Protein AF-A0A0D2U8N0-F1 (afdb_monomer_lite)

pLDDT: mean 71.85, std 22.01, range [22.47, 97.25]

Radius of gyration: 39.4 Å; chains: 1; bounding box: 94×108×100 Å

Sequence (1270 aa):
MPSRQLTAAVAVLVVLATAASTAFGDAPISFKDPYETIITDYGQSCISHPSHARHGKPTVKDLSSPETTLEFCTPWAGNGCCRPELTRLINSVPDYDAVYDFNWAVCGELSADCATYMKHEACFVECSPYLTPFEDRSFGYYFSSVPVCSSWADRWFDACRNDKTCVDNWYDDNAWDYTPDGWNICKPDSQCTTYADRFGSPKKMLETLWGISFTYSTDESRCYMPFFSGVPNEAPYVKALLDKIQVEDPSVIGTKVKAVDSTEESKLPKAVDFLPIDAPSIGAKTQTPEPGLAGYTRIVVDDIGLTYALDQITGAIDIYPIDRSLGVLTHITFASTDSAALDMDLMEGVLAVTTVPRSSLATWKEDAAQPGSLVFIDIANGFAVLSTVQVGAYPVKVLFTPNGEHVVVANQGPRVSSTLDPDGSVTLVSVRPQRNYTVGIIGPYVPPNLLDCAAAVQQSTHVRTAVWNNETAVDPRVAQFANFSAGMRDIEPIWLSVAIDSANVYVSLQAQNAFGVISIPSGTWTRVVGWGFKDHQEPDMGLDASSSDGINVKNQHLFGLYQPRVVEVFYADGIPHLITANQGDATRNAVDISTITIDNPDFWSNPDGFKASVAGLKVHDTLGVENGNHEFIYTFGGRSVSIWEMDGSLRFDSGDTFERILAWIQPRWFNAVDGASGFDQASSTTGCAPSAVTLGPIGDHLYAFIGFDNCNGIVVFDVTLPHDSHFVRYLPIEDISHVTGLSFFPSVAPTFDTAKLYVTASSGTTATVRVYQVVPTLDQGRLTVPVHESWSMAQPLPTARSDFTASTVGKRVFVTGGCITDNVVTPYGVDQCNQVAGDVNIYDPETNAWVVPGGVMITPRTRHAAAVWRERLYVFGGRPAGDDYGQAFSSAEFYDFELDGWRAIAPLPVALSDAAAVELLDKIYVFGGYDSFYTGSLNRTFVYDPMADTWSELVNAPLNGAFGRGDHSAAVIDGVIYCFGGFSQALGADWGTTEALATMEAFDPFVGHWTPRASMNLARGDAGIAVVDDMLYVMGGEGKDGSDPYTWKYIARNELERYDPARDLWITLAPVPSSRLRCAAASVGEFTYLFGGHNQQKEILYLVEKFNGDIIFGLEEYFEHIQIRASSLHNYVVSATSRESRWVANEAYTNDMTTVNTQLASVQTTSAANNLTITTLQAEIAALQAQLVVLTHSLNAATAQVAQLQSYVDSGNVGADSNAKEIAVAALVLVVLLIVALIVVAVKTWAVPARRRANSQRGPVKLEDLSDRI

Secondary structure (DSSP, 8-state):
--SSSHHHHHHHHHHHHSSSSSS-------PPPTTHHHHHHTTTB----HHHHHTTPPPPPSB-B--TT-SS-GGGTTSBS--HHHHHHHHS-SSEETTTTEES-BTBPPPHHHHHHHHHHHHHHHH-GGGGGGB--GGG-SB--EEEEHHHHHHHHHHHTTSEES-S-SS-GGGEEE-TTS-EEE-TT---EEHHHHH-SHHHHHHHHTTTSEEEE--TTSSB-SS-SS-TTHHHHHHHHHHHHT-S------S-PPPPPTTGGGGS--SEEEEE-----TT-EE--PPTT--SEEEEEE-TT--EEEEETTTTEEEEE-TT-TT---EEE--SSTTEEEEEEEEETTEEEEEEEETHHHHH--GGGGSEEEEEEEETTTTSEEEEEEEEEESEEEEEE-TTSSEEEEEE-----SSS--PPPEEEEEE-EE---------SS------EEHHHHHTSGGGEEEEE--TTSEE-TTTTTSTTTTS--S-----EEEE-TTSSEEEEEEGGGTEEEEEETTTTEEEEEEE--EEETTSTT--B---SSSSS--B--SSEEE---SEEEEEEETTEEEEEEE----TTSSEEEGGGS-B--TTT-S-HHHHHHHTTT-EEESSTTEETTEESS-EEE---SEEEE-TTS-EEEE-TTHHHHHHHHH-GGGTT-TTSGGGTTTTTTTTTT-EEEEEEEEETTEEEEEEEESSSSSEEEEE-SSTTS-EEEEEE--TT-SEEEEEEEE-TTSTT-SS-EEEEEEEETTEEEEEEEEEEE---SS--------EEEEPPPPSS--BS-EEEEETTEEEEE--EEEEE---TT---EEEEE--BEEEEETTTTEEE--S-B-SS--BS-EEEESSS-EEEE--B-SS-SSS-----EEEEETTTTEEEEEPPPSS-EES-EEEEETTEEEEE--EETT--SB---EEEEETTTTEEEE-TTSPPSSTT--BS-EEEEETTEEEEE--EE--TT--GGG-EE---EEEEETTTTEEEEEPPPSS--BS-EEEEETTEEEEE--EEE-TT-TTS--EEE---EEEEETTTTEEEEESPPSS--BS-EEEEETTEEEEE--B-TT-PBP--EEEEE------TTTTTHHHHTTTTTSTTSSSS---S---S--S------TTSGGGTTTS---S-TTHHHHHHHHHHHHHHHHHHHHHHHHHHHHHHHHHHHHHHHHHTT---SSSSHHHHHHHHHHHHHHHHHHHHHHHHHHHTTGGGGS--SS-PPPPGGGGSS--

Foldseek 3Di:
DDDPPVVVVVVVVVVVVVVPPPDDDDDDDDDDDPLVVLCVPQVQAAQWDPQQVVVVHDIFARTWAAAPQQDLLVQLNHTWRHYNRLSCQLVVDQAARSSNLEGNQQPHDFDSLLSSLVSLLVSLNRIGSLQRLQQDPPPNDGGFAAEAEQVQLQSNCVRQQFGWDQDQEPPPPVQFDADPVGYTHGDPPTDIDGSCVRQVGSQSSQCGHHPRHYGYDNPQQQHDYSDDDDDSRSNNSSVSVVVVVPDDDDPDDDDDDDDDDPPCQVQAFPQKDWFFLPDPWQDFDQDQAQPPFAAWFDWDADLAGWIWTFGRSQLKIWIAHNNRPPHTPDIDDDPDSQKHWQDWDDDLQKIKTKIFGNVCSRDVAPRQLDWIKIWIFRNLPPGDTLDIDTGGRNFRDWDQALVNQKIKTWHQQDDSDPPRQHFTKMKIATKDFQPDDDDDDDDDDRRDRRINPNVSPVDPVRMAIATDDPVAAEDPLLVLPVCNPPRDSRQGFQEWEADNVNQWIWTQRLVSQWIWIAGNVVRYTHYIAHLHKAQLQDPLQWALQALPPAQDTHRAQAIERQRFNDWYWDAAVNAIKIKGQRQWDCPPQKDFLVPAAADDVVSDVDSPVRCVSNGRAIWHNRRCDDPRHRPHTYATTSNWMWMAHPNSHTQDTSRCVVQVCCVPPPQLQWQAALGSVRRSVCRSHRTQRFHEWDWDDAPLWIKIWIWGQRGFWIWIWTCSPVNPIDTRDTGGDPQFGGFSYKDKDQCPSSHHVAIKIWTWTDRSSTTTIIMTGMHRPPPPPAFEDSFVKDKDFFDFFPAFFFQWAWDDQAQKIKIAKGARDWDPDDQQDDTFRQDIFQWIWIQHPVVSDIDTFPAGHPARFGQWEWEAAPRKIKTAWHDDGDDLQAFIFQWMWIADPVVSYIDTFQGHPFHFGQWYWYDAPQKIKTAWGAHNGNQWIGQWIKIARPVVSDIDTLPPATHDDPTTFGLWYWDDFPRKIKIAWGWGTHGNDRPLQIAITQWMWIDRVVVSYIDTFDGHPDRFGQWAWEAAPSKIKTAWGWHADPPDSRRGQIAFGFWIWIADPVVRDIHTYDTHPFRFGSWYWYDRHQKIKIAWGAGSVRDRTSTIMIIRRDPDDDPPVVPPVVVVVVVVVVPPPPDDDDDDDDDDDDDDDDDDPPVVVVVVPPPPDDDPPVVVVVVVVVVVVVVVVVVVVVVVVVVVVVVVVVVVVVVVVVVPPDDPDDCPVVVVVVVVVVVVVVVVVVVVVVVVVVVVVVVVPDPDDDDDDDPPVVVVVD

Structure (mmCIF, N/CA/C/O backbone):
data_AF-A0A0D2U8N0-F1
#
_entry.id   AF-A0A0D2U8N0-F1
#
loop_
_atom_site.group_PDB
_atom_site.id
_atom_site.type_symbol
_atom_site.label_atom_id
_atom_site.label_alt_id
_atom_site.label_comp_id
_atom_site.label_asym_id
_atom_site.label_entity_id
_atom_site.label_seq_id
_atom_site.pdbx_PDB_ins_code
_atom_site.Cartn_x
_atom_site.Cartn_y
_atom_site.Cartn_z
_atom_site.occupancy
_atom_site.B_iso_or_equiv
_atom_site.auth_seq_id
_atom_site.auth_comp_id
_atom_site.auth_asym_id
_atom_site.auth_atom_id
_atom_site.pdbx_PDB_model_num
ATOM 1 N N . MET A 1 1 ? -38.440 31.055 -39.805 1.00 33.53 1 MET A N 1
ATOM 2 C CA . MET A 1 1 ? -37.790 30.327 -40.921 1.00 33.53 1 MET A CA 1
ATOM 3 C C . MET A 1 1 ? -38.305 28.885 -40.935 1.00 33.53 1 MET A C 1
ATOM 5 O O . MET A 1 1 ? -38.560 28.379 -39.846 1.00 33.53 1 MET A O 1
ATOM 9 N N . PRO A 1 2 ? -38.571 28.255 -42.098 1.00 31.33 2 PRO A N 1
ATOM 10 C CA . PRO A 1 2 ? -39.364 27.024 -42.154 1.00 31.33 2 PRO A CA 1
ATOM 11 C C . PRO A 1 2 ? -38.538 25.732 -41.988 1.00 31.33 2 PRO A C 1
ATOM 13 O O . PRO A 1 2 ? -37.588 25.487 -42.724 1.00 31.33 2 PRO A O 1
ATOM 16 N N . SER A 1 3 ? -38.947 24.932 -40.996 1.00 32.28 3 SER A N 1
ATOM 17 C CA . SER A 1 3 ? -39.148 23.465 -40.907 1.00 32.28 3 SER A CA 1
ATOM 18 C C . SER A 1 3 ? -38.296 22.426 -41.667 1.00 32.28 3 SER A C 1
ATOM 20 O O . SER A 1 3 ? -38.616 21.245 -41.561 1.00 32.28 3 SER A O 1
ATOM 22 N N . ARG A 1 4 ? -37.219 22.770 -42.386 1.00 32.25 4 ARG A N 1
ATOM 23 C CA . ARG A 1 4 ? -36.349 21.775 -43.060 1.00 32.25 4 ARG A CA 1
ATOM 24 C C . ARG A 1 4 ? -35.021 21.474 -42.360 1.00 32.25 4 ARG A C 1
ATOM 26 O O . ARG A 1 4 ? -34.368 20.514 -42.743 1.00 32.25 4 ARG A O 1
ATOM 33 N N . GLN A 1 5 ? -34.640 22.223 -41.322 1.00 38.66 5 GLN A N 1
ATOM 34 C CA . GLN A 1 5 ? -33.409 21.948 -40.559 1.00 38.66 5 GLN A CA 1
ATOM 35 C C . GLN A 1 5 ? -33.623 21.094 -39.298 1.00 38.66 5 GLN A C 1
ATOM 37 O O . GLN A 1 5 ? -32.691 20.428 -38.859 1.00 38.66 5 GLN A O 1
ATOM 42 N N . LEU A 1 6 ? -34.847 21.021 -38.756 1.00 35.22 6 LEU A N 1
ATOM 43 C CA . LEU A 1 6 ? -35.121 20.210 -37.560 1.00 35.22 6 LEU A CA 1
ATOM 44 C C . LEU A 1 6 ? -35.060 18.697 -37.836 1.00 35.22 6 LEU A C 1
ATOM 46 O O . LEU A 1 6 ? -34.695 17.923 -36.960 1.00 35.22 6 LEU A O 1
ATOM 50 N N . THR A 1 7 ? -35.363 18.270 -39.063 1.00 34.62 7 THR A N 1
ATOM 51 C CA . THR A 1 7 ? -35.356 16.847 -39.437 1.00 34.62 7 THR A CA 1
ATOM 52 C C . THR A 1 7 ? -33.940 16.289 -39.632 1.00 34.62 7 THR A C 1
ATOM 54 O O . THR A 1 7 ? -33.747 15.086 -39.511 1.00 34.62 7 THR A O 1
ATOM 57 N N . ALA A 1 8 ? -32.941 17.145 -39.885 1.00 33.12 8 ALA A N 1
ATOM 58 C CA . ALA A 1 8 ? -31.545 16.725 -40.034 1.00 33.12 8 ALA A CA 1
ATOM 59 C C . ALA A 1 8 ? -30.837 16.544 -38.678 1.00 33.12 8 ALA A C 1
ATOM 61 O O . ALA A 1 8 ? -30.055 15.613 -38.520 1.00 33.12 8 ALA A O 1
ATOM 62 N N . ALA A 1 9 ? -31.159 17.371 -37.677 1.00 36.44 9 ALA A N 1
ATOM 63 C CA . ALA A 1 9 ? -30.552 17.279 -36.345 1.00 36.44 9 ALA A CA 1
ATOM 64 C C . ALA A 1 9 ? -31.005 16.028 -35.568 1.00 36.44 9 ALA A C 1
ATOM 66 O O . ALA A 1 9 ? -30.207 15.396 -34.882 1.00 36.44 9 ALA A O 1
ATOM 67 N N . VAL A 1 10 ? -32.270 15.620 -35.728 1.00 39.72 10 VAL A N 1
ATOM 68 C CA . VAL A 1 10 ? -32.813 14.427 -35.054 1.00 39.72 10 VAL A CA 1
ATOM 69 C C . VAL A 1 10 ? -32.274 13.127 -35.672 1.00 39.72 10 VAL A C 1
ATOM 71 O O . VAL A 1 10 ? -32.083 12.148 -34.960 1.00 39.72 10 VAL A O 1
ATOM 74 N N . ALA A 1 11 ? -31.937 13.120 -36.967 1.00 33.81 11 ALA A N 1
ATOM 75 C CA . ALA A 1 11 ? -31.331 11.956 -37.618 1.00 33.81 11 ALA A CA 1
ATOM 76 C C . ALA A 1 11 ? -29.884 11.691 -37.152 1.00 33.81 11 ALA A C 1
ATOM 78 O O . ALA A 1 11 ? -29.481 10.536 -37.058 1.00 33.81 11 ALA A O 1
ATOM 79 N N . VAL A 1 12 ? -29.123 12.735 -36.801 1.00 36.94 12 VAL A N 1
ATOM 80 C CA . VAL A 1 12 ? -27.743 12.599 -36.290 1.00 36.94 12 VAL A CA 1
ATOM 81 C C . VAL A 1 12 ? -27.727 12.078 -34.847 1.00 36.94 12 VAL A C 1
ATOM 83 O O . VAL A 1 12 ? -26.894 11.245 -34.502 1.00 36.94 12 VAL A O 1
ATOM 86 N N . LEU A 1 13 ? -28.695 12.486 -34.022 1.00 35.25 13 LEU A N 1
ATOM 87 C CA . LEU A 1 13 ? -28.811 12.033 -32.630 1.00 35.25 13 LEU A CA 1
ATOM 88 C C . LEU A 1 13 ? -29.258 10.568 -32.502 1.00 35.25 13 LEU A C 1
ATOM 90 O O . LEU A 1 13 ? -28.811 9.875 -31.594 1.00 35.25 13 LEU A O 1
ATOM 94 N N . VAL A 1 14 ? -30.084 10.068 -33.428 1.00 34.25 14 VAL A N 1
ATOM 95 C CA . VAL A 1 14 ? -30.531 8.663 -33.408 1.00 34.25 14 VAL A CA 1
ATOM 96 C C . VAL A 1 14 ? -29.436 7.708 -33.897 1.00 34.25 14 VAL A C 1
ATOM 98 O O . VAL A 1 14 ? -29.324 6.614 -33.359 1.00 34.25 14 VAL A O 1
ATOM 101 N N . VAL A 1 15 ? -28.574 8.128 -34.832 1.00 34.16 15 VAL A N 1
ATOM 102 C CA . VAL A 1 15 ? -27.440 7.306 -35.305 1.00 34.16 15 VAL A CA 1
ATOM 103 C C . VAL A 1 15 ? -26.328 7.203 -34.251 1.00 34.16 15 VAL A C 1
ATOM 105 O O . VAL A 1 15 ? -25.723 6.141 -34.115 1.00 34.16 15 VAL A O 1
ATOM 108 N N . LEU A 1 16 ? -26.113 8.251 -33.447 1.00 34.31 16 LEU A N 1
ATOM 109 C CA . LEU A 1 16 ? -25.147 8.232 -32.339 1.00 34.31 16 LEU A CA 1
ATOM 110 C C . LEU A 1 16 ? -25.635 7.410 -31.133 1.00 34.31 16 LEU A C 1
ATOM 112 O O . LEU A 1 16 ? -24.826 6.772 -30.466 1.00 34.31 16 LEU A O 1
ATOM 116 N N . ALA A 1 17 ? -26.948 7.347 -30.890 1.00 30.05 17 ALA A N 1
ATOM 117 C CA . ALA A 1 17 ? -27.515 6.558 -29.793 1.00 30.05 17 ALA A CA 1
ATOM 118 C C . ALA A 1 17 ? -27.529 5.038 -30.069 1.00 30.05 17 ALA A C 1
ATOM 120 O O . ALA A 1 17 ? -27.483 4.242 -29.135 1.00 30.05 17 ALA A O 1
ATOM 121 N N . THR A 1 18 ? -27.545 4.610 -31.337 1.00 32.00 18 THR A N 1
ATOM 122 C CA . THR A 1 18 ? -27.519 3.180 -31.706 1.00 32.00 18 THR A CA 1
ATOM 123 C C . THR A 1 18 ? -26.122 2.557 -31.795 1.00 32.00 18 THR A C 1
ATOM 125 O O . THR A 1 18 ? -26.032 1.338 -31.875 1.00 32.00 18 THR A O 1
ATOM 128 N N . ALA A 1 19 ? -25.035 3.336 -31.739 1.00 30.20 19 ALA A N 1
ATOM 129 C CA . ALA A 1 19 ? -23.664 2.803 -31.779 1.00 30.20 19 ALA A CA 1
ATOM 130 C C . ALA A 1 19 ? -23.097 2.420 -30.394 1.00 30.20 19 ALA A C 1
ATOM 132 O O . ALA A 1 19 ? -22.092 1.723 -30.316 1.00 30.20 19 ALA A O 1
ATOM 133 N N . ALA A 1 20 ? -23.748 2.833 -29.300 1.00 29.72 20 ALA A N 1
ATOM 134 C CA . ALA A 1 20 ? -23.246 2.641 -27.936 1.00 29.72 20 ALA A CA 1
ATOM 135 C C . ALA A 1 20 ? -23.767 1.373 -27.221 1.00 29.72 20 ALA A C 1
ATOM 137 O O . ALA A 1 20 ? -23.453 1.169 -26.055 1.00 29.72 20 ALA A O 1
ATOM 138 N N . SER A 1 21 ? -24.566 0.516 -27.877 1.00 28.66 21 SER A N 1
ATOM 139 C CA . SER A 1 21 ? -25.252 -0.614 -27.209 1.00 28.66 21 SER A CA 1
ATOM 140 C C . SER A 1 21 ? -24.915 -2.018 -27.737 1.00 28.66 21 SER A C 1
ATOM 142 O O . SER A 1 21 ? -25.595 -2.974 -27.377 1.00 28.66 21 SER A O 1
ATOM 144 N N . THR A 1 22 ? -23.859 -2.191 -28.544 1.00 28.92 22 THR A N 1
ATOM 145 C CA . THR A 1 22 ? -23.484 -3.515 -29.098 1.00 28.92 22 THR A CA 1
ATOM 146 C C . THR A 1 22 ? -22.016 -3.924 -28.900 1.00 28.92 22 THR A C 1
ATOM 148 O O . THR A 1 22 ? -21.530 -4.752 -29.662 1.00 28.92 22 THR A O 1
ATOM 151 N N . ALA A 1 23 ? -21.298 -3.385 -27.907 1.00 27.73 23 ALA A N 1
ATOM 152 C CA . ALA A 1 23 ? -19.874 -3.705 -27.693 1.00 27.73 23 ALA A CA 1
ATOM 153 C C . ALA A 1 23 ? -19.531 -4.448 -26.385 1.00 27.73 23 ALA A C 1
ATOM 155 O O . ALA A 1 23 ? -18.363 -4.739 -26.163 1.00 27.73 23 ALA A O 1
ATOM 156 N N . PHE A 1 24 ? -20.506 -4.818 -25.550 1.00 27.47 24 PHE A N 1
ATOM 157 C CA . PHE A 1 24 ? -20.248 -5.643 -24.362 1.00 27.47 24 PHE A CA 1
ATOM 158 C C . PHE A 1 24 ? -20.946 -6.992 -24.512 1.00 27.47 24 PHE A C 1
ATOM 160 O O . PHE A 1 24 ? -22.117 -7.151 -24.175 1.00 27.47 24 PHE A O 1
ATOM 167 N N . GLY A 1 25 ? -20.231 -7.934 -25.127 1.00 24.58 25 GLY A N 1
ATOM 168 C CA . GLY A 1 25 ? -20.549 -9.355 -25.080 1.00 24.58 25 GLY A CA 1
ATOM 169 C C . GLY A 1 25 ? -19.784 -9.998 -23.929 1.00 24.58 25 GLY A C 1
ATOM 170 O O . GLY A 1 25 ? -18.570 -9.839 -23.837 1.00 24.58 25 GLY A O 1
ATOM 171 N N . ASP A 1 26 ? -20.517 -10.697 -23.071 1.00 32.62 26 ASP A N 1
ATOM 172 C CA . ASP A 1 26 ? -20.025 -11.447 -21.919 1.00 32.62 26 ASP A CA 1
ATOM 173 C C . ASP A 1 26 ? -18.918 -12.456 -22.291 1.00 32.62 26 ASP A C 1
ATOM 175 O O . ASP A 1 26 ? -19.145 -13.390 -23.065 1.00 32.62 26 ASP A O 1
ATOM 179 N N . ALA A 1 27 ? -17.742 -12.314 -21.673 1.00 24.53 27 ALA A N 1
ATOM 180 C CA . ALA A 1 27 ? -16.765 -13.385 -21.478 1.00 24.53 27 ALA A CA 1
ATOM 181 C C . ALA A 1 27 ? -16.070 -13.182 -20.112 1.00 24.53 27 ALA A C 1
ATOM 183 O O . ALA A 1 27 ? -15.712 -12.050 -19.783 1.00 24.53 27 ALA A O 1
ATOM 184 N N . PRO A 1 28 ? -15.911 -14.234 -19.287 1.00 24.20 28 PRO A N 1
ATOM 185 C CA . PRO A 1 28 ? -15.434 -14.107 -17.914 1.00 24.20 28 PRO A CA 1
ATOM 186 C C . PRO A 1 28 ? -13.920 -13.864 -17.888 1.00 24.20 28 PRO A C 1
ATOM 188 O O . PRO A 1 28 ? -13.147 -14.685 -18.381 1.00 24.20 28 PRO A O 1
ATOM 191 N N . ILE A 1 29 ? -13.501 -12.743 -17.301 1.00 24.16 29 ILE A N 1
ATOM 192 C CA . ILE A 1 29 ? -12.094 -12.427 -17.040 1.00 24.16 29 ILE A CA 1
ATOM 193 C C . ILE A 1 29 ? -11.736 -13.023 -15.676 1.00 24.16 29 ILE A C 1
ATOM 195 O O . ILE A 1 29 ? -12.295 -12.640 -14.651 1.00 24.16 29 ILE A O 1
ATOM 199 N N . SER A 1 30 ? -10.834 -14.001 -15.684 1.00 22.47 30 SER A N 1
ATOM 200 C CA . SER A 1 30 ? -10.190 -14.545 -14.488 1.00 22.47 30 SER A CA 1
ATOM 201 C C . SER A 1 30 ? -9.065 -13.596 -14.082 1.00 22.47 30 SER A C 1
ATOM 203 O O . SER A 1 30 ? -8.096 -13.464 -14.826 1.00 22.47 30 SER A O 1
ATOM 205 N N . PHE A 1 31 ? -9.185 -12.947 -12.925 1.00 25.72 31 PHE A N 1
ATOM 206 C CA . PHE A 1 31 ? -8.108 -12.152 -12.332 1.00 25.72 31 PHE A CA 1
ATOM 207 C C . PHE A 1 31 ? -7.091 -13.089 -11.667 1.00 25.72 31 PHE A C 1
ATOM 209 O O . PHE A 1 31 ? -7.478 -13.999 -10.933 1.00 25.72 31 PHE A O 1
ATOM 216 N N . LYS A 1 32 ? -5.808 -12.906 -11.987 1.00 25.67 32 LYS A N 1
ATOM 217 C CA . LYS A 1 32 ? -4.678 -13.586 -11.341 1.00 25.67 32 LYS A CA 1
ATOM 218 C C . LYS A 1 32 ? -4.109 -12.702 -10.221 1.00 25.67 32 LYS A C 1
ATOM 220 O O . LYS A 1 32 ? -4.187 -11.481 -10.301 1.00 25.67 32 LYS A O 1
ATOM 225 N N . ASP A 1 33 ? -3.611 -13.374 -9.190 1.00 26.75 33 ASP A N 1
ATOM 226 C CA . ASP A 1 33 ? -3.280 -12.918 -7.833 1.00 26.75 33 ASP A CA 1
ATOM 227 C C . ASP A 1 33 ? -1.890 -12.220 -7.744 1.00 26.75 33 ASP A C 1
ATOM 229 O O . ASP A 1 33 ? -0.949 -12.700 -8.382 1.00 26.75 33 ASP A O 1
ATOM 233 N N . PRO A 1 34 ? -1.716 -11.121 -6.974 1.00 31.44 34 PRO A N 1
ATOM 234 C CA . PRO A 1 34 ? -0.445 -10.390 -6.795 1.00 31.44 34 PRO A CA 1
ATOM 235 C C . PRO A 1 34 ? 0.740 -11.174 -6.191 1.00 31.44 34 PRO A C 1
ATOM 237 O O . PRO A 1 34 ? 1.878 -10.699 -6.281 1.00 31.44 34 PRO A O 1
ATOM 240 N N . TYR A 1 35 ? 0.537 -12.381 -5.644 1.00 30.50 35 TYR A N 1
ATOM 241 C CA . TYR A 1 35 ? 1.640 -13.241 -5.176 1.00 30.50 35 TYR A CA 1
ATOM 242 C C . TYR A 1 35 ? 2.578 -13.748 -6.294 1.00 30.50 35 TYR A C 1
ATOM 244 O O . TYR A 1 35 ? 3.682 -14.203 -5.990 1.00 30.50 35 TYR A O 1
ATOM 252 N N . GLU A 1 36 ? 2.220 -13.615 -7.581 1.00 32.88 36 GLU A N 1
ATOM 253 C CA . GLU A 1 36 ? 3.144 -13.930 -8.690 1.00 32.88 36 GLU A CA 1
ATOM 254 C C . GLU A 1 36 ? 4.340 -12.945 -8.767 1.00 32.88 36 GLU A C 1
ATOM 256 O O . GLU A 1 36 ? 5.377 -13.308 -9.314 1.00 32.88 36 GLU A O 1
ATOM 261 N N . THR A 1 37 ? 4.270 -11.753 -8.154 1.00 35.34 37 THR A N 1
ATOM 262 C CA . THR A 1 37 ? 5.273 -10.681 -8.362 1.00 35.34 37 THR A CA 1
ATOM 263 C C . THR A 1 37 ? 6.581 -10.856 -7.566 1.00 35.34 37 THR A C 1
ATOM 265 O O . THR A 1 37 ? 7.651 -10.480 -8.033 1.00 35.34 37 THR A O 1
ATOM 268 N N . ILE A 1 38 ? 6.546 -11.484 -6.381 1.00 32.00 38 ILE A N 1
ATOM 269 C CA . ILE A 1 38 ? 7.778 -11.850 -5.637 1.00 32.00 38 ILE A CA 1
ATOM 270 C C . ILE A 1 38 ? 8.453 -13.070 -6.291 1.00 32.00 38 ILE A C 1
ATOM 272 O O . ILE A 1 38 ? 9.673 -13.239 -6.245 1.00 32.00 38 ILE A O 1
ATOM 276 N N . ILE A 1 39 ? 7.657 -13.915 -6.952 1.00 35.16 39 ILE A N 1
ATOM 277 C CA . ILE A 1 39 ? 8.140 -15.068 -7.712 1.00 35.16 39 ILE A CA 1
ATOM 278 C C . ILE A 1 39 ? 8.811 -14.611 -9.019 1.00 35.16 39 ILE A C 1
ATOM 280 O O . ILE A 1 39 ? 9.664 -15.329 -9.526 1.00 35.16 39 ILE A O 1
ATOM 284 N N . THR A 1 40 ? 8.519 -13.427 -9.561 1.00 39.16 40 THR A N 1
ATOM 285 C CA . THR A 1 40 ? 9.107 -13.005 -10.843 1.00 39.16 40 THR A CA 1
ATOM 286 C C . THR A 1 40 ? 10.562 -12.533 -10.759 1.00 39.16 40 THR A C 1
ATOM 288 O O . THR A 1 40 ? 11.326 -12.886 -11.653 1.00 39.16 40 THR A O 1
ATOM 291 N N . ASP A 1 41 ? 10.994 -11.873 -9.677 1.00 36.28 41 ASP A N 1
ATOM 292 C CA . ASP A 1 41 ? 12.383 -11.373 -9.576 1.00 36.28 41 ASP A CA 1
ATOM 293 C C . ASP A 1 41 ? 13.393 -12.414 -9.059 1.00 36.28 41 ASP A C 1
ATOM 295 O O . ASP A 1 41 ? 14.555 -12.406 -9.464 1.00 36.28 41 ASP A O 1
ATOM 299 N N . TYR A 1 42 ? 12.967 -13.368 -8.218 1.00 36.94 42 TYR A N 1
ATOM 300 C CA . TYR A 1 42 ? 13.836 -14.460 -7.738 1.00 36.94 42 TYR A CA 1
ATOM 301 C C . TYR A 1 42 ? 13.409 -15.854 -8.229 1.00 36.94 42 TYR A C 1
ATOM 303 O O . TYR A 1 42 ? 14.268 -16.690 -8.529 1.00 36.94 42 TYR A O 1
ATOM 311 N N . GLY A 1 43 ? 12.104 -16.105 -8.370 1.00 43.31 43 GLY A N 1
ATOM 312 C CA . GLY A 1 43 ? 11.521 -17.390 -8.797 1.00 43.31 43 GLY A CA 1
ATOM 313 C C . GLY A 1 43 ? 11.529 -17.634 -10.307 1.00 43.31 43 GLY A C 1
ATOM 314 O O . GLY A 1 43 ? 11.036 -18.671 -10.765 1.00 43.31 43 GLY A O 1
ATOM 315 N N . GLN A 1 44 ? 12.130 -16.727 -11.080 1.00 53.16 44 GLN A N 1
ATOM 316 C CA . GLN A 1 44 ? 12.466 -16.992 -12.472 1.00 53.16 44 GLN A CA 1
ATOM 317 C C . GLN A 1 44 ? 13.861 -17.560 -12.671 1.00 53.16 44 GLN A C 1
ATOM 319 O O . GLN A 1 44 ? 14.099 -18.096 -13.736 1.00 53.16 44 GLN A O 1
ATOM 324 N N . SER A 1 45 ? 14.773 -17.534 -11.700 1.00 62.16 45 SER A N 1
ATOM 325 C CA . SER A 1 45 ? 16.120 -18.080 -11.915 1.00 62.16 45 SER A CA 1
ATOM 326 C C . SER A 1 45 ? 16.158 -19.602 -11.765 1.00 62.16 45 SER A C 1
ATOM 328 O O . SER A 1 45 ? 15.555 -20.171 -10.859 1.00 62.16 45 SER A O 1
ATOM 330 N N . CYS A 1 46 ? 16.899 -20.275 -12.639 1.00 78.38 46 CYS A N 1
ATOM 331 C CA . CYS A 1 46 ? 17.113 -21.718 -12.582 1.00 78.38 46 CYS A CA 1
ATOM 332 C C . CYS A 1 46 ? 18.576 -22.030 -12.259 1.00 78.38 46 CYS A C 1
ATOM 334 O O . CYS A 1 46 ? 19.493 -21.425 -12.818 1.00 78.38 46 CYS A O 1
ATOM 336 N N . ILE A 1 47 ? 18.821 -22.993 -11.363 1.00 79.06 47 ILE A N 1
ATOM 337 C CA . ILE A 1 47 ? 20.191 -23.405 -11.029 1.00 79.06 47 ILE A CA 1
ATOM 338 C C . ILE A 1 47 ? 20.785 -24.153 -12.225 1.00 79.06 47 ILE A C 1
ATOM 340 O O . ILE A 1 47 ? 20.366 -25.259 -12.548 1.00 79.06 47 ILE A O 1
ATOM 344 N N . SER A 1 48 ? 21.787 -23.565 -12.878 1.00 67.19 48 SER A N 1
ATOM 345 C CA . SER A 1 48 ? 22.465 -24.206 -14.009 1.00 67.19 48 SER A CA 1
ATOM 346 C C . SER A 1 48 ? 23.426 -25.314 -13.554 1.00 67.19 48 SER A C 1
ATOM 348 O O . SER A 1 48 ? 24.284 -25.103 -12.695 1.00 67.19 48 SER A O 1
ATOM 350 N N . HIS A 1 49 ? 23.333 -26.493 -14.180 1.00 69.62 49 HIS A N 1
ATOM 351 C CA . HIS A 1 49 ? 24.235 -27.627 -13.948 1.00 69.62 49 HIS A CA 1
ATOM 352 C C . HIS A 1 49 ? 25.307 -27.726 -15.057 1.00 69.62 49 HIS A C 1
ATOM 354 O O . HIS A 1 49 ? 25.030 -28.178 -16.172 1.00 69.62 49 HIS A O 1
ATOM 360 N N . PRO A 1 50 ? 26.581 -27.371 -14.788 1.00 63.19 50 PRO A N 1
ATOM 361 C CA . PRO A 1 50 ? 27.644 -27.359 -15.801 1.00 63.19 50 PRO A CA 1
ATOM 362 C C . PRO A 1 50 ? 28.054 -28.755 -16.300 1.00 63.19 50 PRO A C 1
ATOM 364 O O . PRO A 1 50 ? 28.884 -28.886 -17.204 1.00 63.19 50 PRO A O 1
ATOM 367 N N . SER A 1 51 ? 27.567 -29.822 -15.666 1.00 63.38 51 SER A N 1
ATOM 368 C CA . SER A 1 51 ? 27.792 -31.211 -16.071 1.00 63.38 51 SER A CA 1
ATOM 369 C C . SER A 1 51 ? 27.025 -31.564 -17.349 1.00 63.38 51 SER A C 1
ATOM 371 O O . SER A 1 51 ? 27.621 -32.171 -18.234 1.00 63.38 51 SER A O 1
ATOM 373 N N . HIS A 1 52 ? 25.775 -31.123 -17.539 1.00 69.06 52 HIS A N 1
ATOM 374 C CA . HIS A 1 52 ? 24.992 -31.498 -18.733 1.00 69.06 52 HIS A CA 1
ATOM 375 C C . HIS A 1 52 ? 25.665 -31.047 -20.033 1.00 69.06 52 HIS A C 1
ATOM 377 O O . HIS A 1 52 ? 25.820 -31.837 -20.966 1.00 69.06 52 HIS A O 1
ATOM 383 N N . ALA A 1 53 ? 26.163 -29.806 -20.055 1.00 62.25 53 ALA A N 1
ATOM 384 C CA . ALA A 1 53 ? 26.870 -29.238 -21.202 1.00 62.25 53 ALA A CA 1
ATOM 385 C C . ALA A 1 53 ? 28.172 -29.995 -21.522 1.00 62.25 53 ALA A C 1
ATOM 387 O O . ALA A 1 53 ? 28.498 -30.209 -22.690 1.00 62.25 53 ALA A O 1
ATOM 388 N N . ARG A 1 54 ? 28.899 -30.458 -20.494 1.00 60.31 54 ARG A N 1
ATOM 389 C CA . ARG A 1 54 ? 30.130 -31.254 -20.659 1.00 60.31 54 ARG A CA 1
ATOM 390 C C . ARG A 1 54 ? 29.873 -32.631 -21.275 1.00 60.31 54 ARG A C 1
ATOM 392 O O . ARG A 1 54 ? 30.740 -33.130 -21.987 1.00 60.31 54 ARG A O 1
ATOM 399 N N . HIS A 1 55 ? 28.691 -33.201 -21.052 1.00 64.25 55 HIS A N 1
ATOM 400 C CA . HIS A 1 55 ? 28.274 -34.493 -21.606 1.00 64.25 55 HIS A CA 1
ATOM 401 C C . HIS A 1 55 ? 27.436 -34.368 -22.894 1.00 64.25 55 HIS A C 1
ATOM 403 O O . HIS A 1 55 ? 26.945 -35.370 -23.409 1.00 64.25 55 HIS A O 1
ATOM 409 N N . GLY A 1 56 ? 27.285 -33.156 -23.449 1.00 66.00 56 GLY A N 1
ATOM 410 C CA . GLY A 1 56 ? 26.515 -32.916 -24.677 1.00 66.00 56 GLY A CA 1
ATOM 411 C C . GLY A 1 56 ? 25.005 -33.126 -24.517 1.00 66.00 56 GLY A C 1
ATOM 412 O O . GLY A 1 56 ? 24.319 -33.407 -25.500 1.00 66.00 56 GLY A O 1
ATOM 413 N N . LYS A 1 57 ? 24.497 -33.024 -23.285 1.00 76.62 57 LYS A N 1
ATOM 414 C CA . LYS A 1 57 ? 23.087 -33.210 -22.932 1.00 76.62 57 LYS A CA 1
ATOM 415 C C . LYS A 1 57 ? 22.360 -31.863 -22.854 1.00 76.62 57 LYS A C 1
ATOM 417 O O . LYS A 1 57 ? 23.019 -30.837 -22.666 1.00 76.62 57 LYS A O 1
ATOM 422 N N . PRO A 1 58 ? 21.023 -31.842 -23.013 1.00 75.06 58 PRO A N 1
ATOM 423 C CA . PRO A 1 58 ? 20.235 -30.625 -22.856 1.00 75.06 58 PRO A CA 1
ATOM 424 C C . PRO A 1 58 ? 20.461 -30.042 -21.463 1.00 75.06 58 PRO A C 1
ATOM 426 O O . PRO A 1 58 ? 20.320 -30.758 -20.478 1.00 75.06 58 PRO A O 1
ATOM 429 N N . THR A 1 59 ? 20.824 -28.767 -21.383 1.00 73.94 59 THR A N 1
ATOM 430 C CA . THR A 1 59 ? 20.897 -28.055 -20.108 1.00 73.94 59 THR A CA 1
ATOM 431 C C . THR A 1 59 ? 19.496 -27.647 -19.665 1.00 73.94 59 THR A C 1
ATOM 433 O O . THR A 1 59 ? 18.595 -27.448 -20.493 1.00 73.94 59 THR A O 1
ATOM 436 N N . VAL A 1 60 ? 19.325 -27.479 -18.358 1.00 78.50 60 VAL A N 1
ATOM 437 C CA . VAL A 1 60 ? 18.206 -26.714 -17.800 1.00 78.50 60 VAL A CA 1
ATOM 438 C C . VAL A 1 60 ? 18.172 -25.301 -18.393 1.00 78.50 60 VAL A C 1
ATOM 440 O O . VAL A 1 60 ? 19.165 -24.801 -18.931 1.00 78.50 60 VAL A O 1
ATOM 443 N N . LYS A 1 61 ? 16.992 -24.691 -18.380 1.00 83.12 61 LYS A N 1
ATOM 444 C CA . LYS A 1 61 ? 16.786 -23.298 -18.769 1.00 83.12 61 LYS A CA 1
ATOM 445 C C . LYS A 1 61 ? 17.542 -22.393 -17.802 1.00 83.12 61 LYS A C 1
ATOM 447 O O . LYS A 1 61 ? 17.740 -22.768 -16.655 1.00 83.12 61 LYS A O 1
ATOM 452 N N . ASP A 1 62 ? 17.912 -21.205 -18.263 1.00 72.00 62 ASP A N 1
ATOM 453 C CA . ASP A 1 62 ? 18.473 -20.174 -17.386 1.00 72.00 62 ASP A CA 1
ATOM 454 C C . ASP A 1 62 ? 17.370 -19.511 -16.551 1.00 72.00 62 ASP A C 1
ATOM 456 O O . ASP A 1 62 ? 17.594 -19.172 -15.390 1.00 72.00 62 ASP A O 1
ATOM 460 N N . LEU A 1 63 ? 16.166 -19.408 -17.133 1.00 70.31 63 LEU A N 1
ATOM 461 C CA . LEU A 1 63 ? 14.973 -18.905 -16.468 1.00 70.31 63 LEU A CA 1
ATOM 462 C C . LEU A 1 63 ? 13.788 -19.878 -16.544 1.00 70.31 63 LEU A C 1
ATOM 464 O O . LEU A 1 63 ? 13.590 -20.571 -17.553 1.00 70.31 63 LEU A O 1
ATOM 468 N N . SER A 1 64 ? 12.984 -19.922 -15.484 1.00 79.12 64 SER A N 1
ATOM 469 C CA . SER A 1 64 ? 11.787 -20.750 -15.400 1.00 79.12 64 SER A CA 1
ATOM 470 C C . SER A 1 64 ? 10.712 -20.201 -16.332 1.00 79.12 64 SER A C 1
ATOM 472 O O . SER A 1 64 ? 10.588 -19.001 -16.563 1.00 79.12 64 SER A O 1
ATOM 474 N N . SER A 1 65 ? 9.998 -21.102 -17.000 1.00 76.56 65 SER A N 1
ATOM 475 C CA . SER A 1 65 ? 8.941 -20.719 -17.940 1.00 76.56 65 SER A CA 1
ATOM 476 C C . SER A 1 65 ? 7.986 -21.884 -18.196 1.00 76.56 65 SER A C 1
ATOM 478 O O . SER A 1 65 ? 8.397 -23.046 -18.060 1.00 76.56 65 SER A O 1
ATOM 480 N N . PRO A 1 66 ? 6.728 -21.610 -18.592 1.00 82.12 66 PRO A N 1
ATOM 481 C CA . PRO A 1 66 ? 5.759 -22.655 -18.902 1.00 82.12 66 PRO A CA 1
ATOM 482 C C . PRO A 1 66 ? 6.228 -23.581 -20.036 1.00 82.12 66 PRO A C 1
ATOM 484 O O . PRO A 1 66 ? 6.763 -23.132 -21.048 1.00 82.12 66 PRO A O 1
ATOM 487 N N . GLU A 1 67 ? 5.973 -24.882 -19.892 1.00 77.94 67 GLU A N 1
ATOM 488 C CA . GLU A 1 67 ? 6.251 -25.925 -20.886 1.00 77.94 67 GLU A CA 1
ATOM 489 C C . GLU A 1 67 ? 5.071 -26.884 -20.990 1.00 77.94 67 GLU A C 1
ATOM 491 O O . GLU A 1 67 ? 4.875 -27.781 -20.170 1.00 77.94 67 GLU A O 1
ATOM 496 N N . THR A 1 68 ? 4.293 -26.751 -22.058 1.00 67.44 68 THR A N 1
ATOM 497 C CA . THR A 1 68 ? 3.059 -27.534 -22.245 1.00 67.44 68 THR A CA 1
ATOM 498 C C . THR A 1 68 ? 3.298 -28.995 -22.640 1.00 67.44 68 THR A C 1
ATOM 500 O O . THR A 1 68 ? 2.342 -29.749 -22.820 1.00 67.44 68 THR A O 1
ATOM 503 N N . THR A 1 69 ? 4.559 -29.417 -22.777 1.00 78.81 69 THR A N 1
ATOM 504 C CA . THR A 1 69 ? 4.937 -30.748 -23.282 1.00 78.81 69 THR A CA 1
ATOM 505 C C . THR A 1 69 ? 5.850 -31.542 -22.339 1.00 78.81 69 THR A C 1
ATOM 507 O O . THR A 1 69 ? 6.425 -32.549 -22.754 1.00 78.81 69 THR A O 1
ATOM 510 N N . LEU A 1 70 ? 5.971 -31.144 -21.062 1.00 81.31 70 LEU A N 1
ATOM 511 C CA . LEU A 1 70 ? 6.680 -31.954 -20.062 1.00 81.31 70 LEU A CA 1
ATOM 512 C C . LEU A 1 70 ? 5.905 -33.252 -19.797 1.00 81.31 70 LEU A C 1
ATOM 514 O O . LEU A 1 70 ? 4.766 -33.215 -19.343 1.00 81.31 70 LEU A O 1
ATOM 518 N N . GLU A 1 71 ? 6.521 -34.399 -20.095 1.00 78.88 71 GLU A N 1
ATOM 519 C CA . GLU A 1 71 ? 5.882 -35.716 -19.968 1.00 78.88 71 GLU A CA 1
ATOM 520 C C . GLU A 1 71 ? 5.737 -36.174 -18.511 1.00 78.88 71 GLU A C 1
ATOM 522 O O . GLU A 1 71 ? 4.650 -36.136 -17.964 1.00 78.88 71 GLU A O 1
ATOM 527 N N . PHE A 1 72 ? 6.812 -36.675 -17.891 1.00 82.44 72 PHE A N 1
ATOM 528 C CA . PHE A 1 72 ? 6.772 -37.274 -16.549 1.00 82.44 72 PHE A CA 1
ATOM 529 C C . PHE A 1 72 ? 6.897 -36.219 -15.436 1.00 82.44 72 PHE A C 1
ATOM 531 O O . PHE A 1 72 ? 6.305 -36.360 -14.370 1.00 82.44 72 PHE A O 1
ATOM 538 N N . CYS A 1 73 ? 7.596 -35.112 -15.703 1.00 90.69 73 CYS A N 1
ATOM 539 C CA . CYS A 1 73 ? 7.767 -33.990 -14.777 1.00 90.69 73 CYS A CA 1
ATOM 540 C C . CYS A 1 73 ? 6.611 -32.966 -14.867 1.00 90.69 73 CYS A C 1
ATOM 542 O O . CYS A 1 73 ? 6.844 -31.760 -14.802 1.00 90.69 73 CYS A O 1
ATOM 544 N N . THR A 1 74 ? 5.360 -33.426 -15.026 1.00 88.62 74 THR A N 1
ATOM 545 C CA . THR A 1 74 ? 4.185 -32.551 -15.228 1.00 88.62 74 THR A CA 1
ATOM 546 C C . THR A 1 74 ? 3.934 -31.495 -14.150 1.00 88.62 74 THR A C 1
ATOM 548 O O . THR A 1 74 ? 3.385 -30.456 -14.514 1.00 88.62 74 THR A O 1
ATOM 551 N N . PRO A 1 75 ? 4.285 -31.684 -12.855 1.00 88.50 75 PRO A N 1
ATOM 552 C CA . PRO A 1 75 ? 4.049 -30.645 -11.848 1.00 88.50 75 PRO A CA 1
ATOM 553 C C . PRO A 1 75 ? 4.742 -29.314 -12.170 1.00 88.50 75 PRO A C 1
ATOM 555 O O . PRO A 1 75 ? 4.275 -28.265 -11.746 1.00 88.50 75 PRO A O 1
ATOM 558 N N . TRP A 1 76 ? 5.807 -29.352 -12.976 1.00 88.62 76 TRP A N 1
ATOM 559 C CA . TRP A 1 76 ? 6.600 -28.187 -13.368 1.00 88.62 76 TRP A CA 1
ATOM 560 C C . TRP A 1 76 ? 6.170 -27.568 -14.706 1.00 88.62 76 TRP A C 1
ATOM 562 O O . TRP A 1 76 ? 6.755 -26.586 -15.143 1.00 88.62 76 TRP A O 1
ATOM 572 N N . ALA A 1 77 ? 5.142 -28.106 -15.372 1.00 82.50 77 ALA A N 1
ATOM 573 C CA . ALA A 1 77 ? 4.715 -27.654 -16.703 1.00 82.50 77 ALA A CA 1
ATOM 574 C C . ALA A 1 77 ? 4.214 -26.198 -16.731 1.00 82.50 77 ALA A C 1
ATOM 576 O O . ALA A 1 77 ? 4.280 -25.546 -17.769 1.00 82.50 77 ALA A O 1
ATOM 577 N N . GLY A 1 78 ? 3.706 -25.685 -15.607 1.00 72.94 78 GLY A N 1
ATOM 578 C CA . GLY A 1 78 ? 3.231 -24.303 -15.500 1.00 72.94 78 GLY A CA 1
ATOM 579 C C . GLY A 1 78 ? 4.342 -23.277 -15.274 1.00 72.94 78 GLY A C 1
ATOM 580 O O . GLY A 1 78 ? 4.189 -22.141 -15.704 1.00 72.94 78 GLY A O 1
ATOM 581 N N . ASN A 1 79 ? 5.442 -23.673 -14.626 1.00 79.06 79 ASN A N 1
ATOM 582 C CA . ASN A 1 79 ? 6.553 -22.790 -14.271 1.00 79.06 79 ASN A CA 1
ATOM 583 C C . ASN A 1 79 ? 7.809 -23.616 -13.918 1.00 79.06 79 ASN A C 1
ATOM 585 O O . ASN A 1 79 ? 8.065 -23.905 -12.749 1.00 79.06 79 ASN A O 1
ATOM 589 N N . GLY A 1 80 ? 8.539 -24.089 -14.933 1.00 83.62 80 GLY A N 1
ATOM 590 C CA . GLY A 1 80 ? 9.606 -25.078 -14.756 1.00 83.62 80 GLY A CA 1
ATOM 591 C C . GLY A 1 80 ? 10.927 -24.682 -15.407 1.00 83.62 80 GLY A C 1
ATOM 592 O O . GLY A 1 80 ? 10.957 -24.019 -16.444 1.00 83.62 80 GLY A O 1
ATOM 593 N N . CYS A 1 81 ? 12.022 -25.147 -14.811 1.00 88.81 81 CYS A N 1
ATOM 594 C CA . CYS A 1 81 ? 13.395 -24.946 -15.273 1.00 88.81 81 CYS A CA 1
ATOM 595 C C . CYS A 1 81 ? 13.862 -25.960 -16.321 1.00 88.81 81 CYS A C 1
ATOM 597 O O . CYS A 1 81 ? 14.889 -25.760 -16.960 1.00 88.81 81 CYS A O 1
ATOM 599 N N . CYS A 1 82 ? 13.126 -27.045 -16.545 1.00 87.00 82 CYS A N 1
ATOM 600 C CA . CYS A 1 82 ? 13.538 -28.094 -17.472 1.00 87.00 82 CYS A CA 1
ATOM 601 C C . CYS A 1 82 ? 12.845 -27.978 -18.832 1.00 87.00 82 CYS A C 1
ATOM 603 O O . CYS A 1 82 ? 11.754 -27.423 -18.961 1.00 87.00 82 CYS A O 1
ATOM 605 N N . ARG A 1 83 ? 13.487 -28.537 -19.862 1.00 86.50 83 ARG A N 1
ATOM 606 C CA . ARG A 1 83 ? 12.923 -28.663 -21.214 1.00 86.50 83 ARG A CA 1
ATOM 607 C C . ARG A 1 83 ? 12.352 -30.070 -21.444 1.00 86.50 83 ARG A C 1
ATOM 609 O O . ARG A 1 83 ? 12.841 -31.023 -20.828 1.00 86.50 83 ARG A O 1
ATOM 616 N N . PRO A 1 84 ? 11.398 -30.254 -22.376 1.00 87.25 84 PRO A N 1
ATOM 617 C CA . PRO A 1 84 ? 10.822 -31.567 -22.686 1.00 87.25 84 PRO A CA 1
ATOM 618 C C . PRO A 1 84 ? 11.858 -32.636 -23.065 1.00 87.25 84 PRO A C 1
ATOM 620 O O . PRO A 1 84 ? 11.654 -33.821 -22.812 1.00 87.25 84 PRO A O 1
ATOM 623 N N . GLU A 1 85 ? 12.979 -32.251 -23.681 1.00 85.94 85 GLU A N 1
ATOM 624 C CA . GLU A 1 85 ? 14.103 -33.147 -23.983 1.00 85.94 85 GLU A CA 1
ATOM 625 C C . GLU A 1 85 ? 14.739 -33.716 -22.710 1.00 85.94 85 GLU A C 1
ATOM 627 O O . GLU A 1 85 ? 15.044 -34.907 -22.660 1.00 85.94 85 GLU A O 1
ATOM 632 N N . LEU A 1 86 ? 14.911 -32.879 -21.683 1.00 86.44 86 LEU A N 1
ATOM 633 C CA . LEU A 1 86 ? 15.511 -33.259 -20.407 1.00 86.44 86 LEU A CA 1
ATOM 634 C C . LEU A 1 86 ? 14.575 -34.188 -19.627 1.00 86.44 86 LEU A C 1
ATOM 636 O O . LEU A 1 86 ? 14.988 -35.253 -19.179 1.00 86.44 86 LEU A O 1
ATOM 640 N N . THR A 1 87 ? 13.279 -33.866 -19.579 1.00 88.38 87 THR A N 1
ATOM 641 C CA . THR A 1 87 ? 12.257 -34.744 -18.984 1.00 88.38 87 THR A CA 1
ATOM 642 C C . THR A 1 87 ? 12.165 -36.097 -19.694 1.00 88.38 87 THR A C 1
ATOM 644 O O . THR A 1 87 ? 12.004 -37.129 -19.040 1.00 88.38 87 THR A O 1
ATOM 647 N N . ARG A 1 88 ? 12.308 -36.125 -21.027 1.00 86.88 88 ARG A N 1
ATOM 648 C CA . ARG A 1 88 ? 12.373 -37.381 -21.786 1.00 86.88 88 ARG A CA 1
ATOM 649 C C . ARG A 1 88 ? 13.605 -38.200 -21.429 1.00 86.88 88 ARG A C 1
ATOM 651 O O . ARG A 1 88 ? 13.489 -39.416 -21.378 1.00 86.88 88 ARG A O 1
ATOM 658 N N . LEU A 1 89 ? 14.750 -37.573 -21.153 1.00 84.94 89 LEU A N 1
ATOM 659 C CA . LEU A 1 89 ? 15.943 -38.278 -20.676 1.00 84.94 89 LEU A CA 1
ATOM 660 C C . LEU A 1 89 ? 15.724 -38.868 -19.279 1.00 84.94 89 LEU A C 1
ATOM 662 O O . LEU A 1 89 ? 15.944 -40.067 -19.117 1.00 84.94 89 LEU A O 1
ATOM 666 N N . ILE A 1 90 ? 15.192 -38.091 -18.330 1.00 87.25 90 ILE A N 1
ATOM 667 C CA . ILE A 1 90 ? 14.848 -38.567 -16.973 1.00 87.25 90 ILE A CA 1
ATOM 668 C C . ILE A 1 90 ? 13.917 -39.789 -17.040 1.00 87.25 90 ILE A C 1
ATOM 670 O O . ILE A 1 90 ? 14.070 -40.753 -16.291 1.00 87.25 90 ILE A O 1
ATOM 674 N N . ASN A 1 91 ? 12.958 -39.787 -17.970 1.00 86.69 91 ASN A N 1
ATOM 675 C CA . ASN A 1 91 ? 12.009 -40.889 -18.111 1.00 86.69 91 ASN A CA 1
ATOM 676 C C . ASN A 1 91 ? 12.445 -41.993 -19.095 1.00 86.69 91 ASN A C 1
ATOM 678 O O . ASN A 1 91 ? 11.784 -43.030 -19.170 1.00 86.69 91 ASN A O 1
ATOM 682 N N . SER A 1 92 ? 13.534 -41.798 -19.846 1.00 78.88 92 SER A N 1
ATOM 683 C CA . SER A 1 92 ? 13.907 -42.661 -20.981 1.00 78.88 92 SER A CA 1
ATOM 684 C C . SER A 1 92 ? 14.203 -44.101 -20.579 1.00 78.88 92 SER A C 1
ATOM 686 O O . SER A 1 92 ? 14.065 -45.015 -21.396 1.00 78.88 92 SER A O 1
ATOM 688 N N . VAL A 1 93 ? 14.575 -44.307 -19.319 1.00 74.69 93 VAL A N 1
ATOM 689 C CA . VAL A 1 93 ? 14.948 -45.600 -18.762 1.00 74.69 93 VAL A CA 1
ATOM 690 C C . VAL A 1 93 ? 14.463 -45.757 -17.320 1.00 74.69 93 VAL A C 1
ATOM 692 O O . VAL A 1 93 ? 14.215 -44.758 -16.646 1.00 74.69 93 VAL A O 1
ATOM 695 N N . PRO A 1 94 ? 14.232 -46.990 -16.837 1.00 67.06 94 PRO A N 1
ATOM 696 C CA . PRO A 1 94 ? 13.673 -47.201 -15.501 1.00 67.06 94 PRO A CA 1
ATOM 697 C C . PRO A 1 94 ? 14.703 -47.010 -14.383 1.00 67.06 94 PRO A C 1
ATOM 699 O O . PRO A 1 94 ? 14.364 -46.471 -13.338 1.00 67.06 94 PRO A O 1
ATOM 702 N N . ASP A 1 95 ? 15.946 -47.424 -14.629 1.00 73.75 95 ASP A N 1
ATOM 703 C CA . ASP A 1 95 ? 16.896 -47.795 -13.573 1.00 73.75 95 ASP A CA 1
ATOM 704 C C . ASP A 1 95 ? 18.178 -46.942 -13.530 1.00 73.75 95 ASP A C 1
ATOM 706 O O . ASP A 1 95 ? 19.052 -47.171 -12.691 1.00 73.75 95 ASP A O 1
ATOM 710 N N . TYR A 1 96 ? 18.321 -45.967 -14.431 1.00 74.56 96 TYR A N 1
ATOM 711 C CA . TYR A 1 96 ? 19.469 -45.062 -14.448 1.00 74.56 96 TYR A CA 1
ATOM 712 C C . TYR A 1 96 ? 19.078 -43.642 -14.856 1.00 74.56 96 TYR A C 1
ATOM 714 O O . TYR A 1 96 ? 18.133 -43.426 -15.612 1.00 74.56 96 TYR A O 1
ATOM 722 N N . ASP A 1 97 ? 19.860 -42.684 -14.382 1.00 77.56 97 ASP A N 1
ATOM 723 C CA . ASP A 1 97 ? 19.783 -41.282 -14.731 1.00 77.56 97 ASP A CA 1
ATOM 724 C C . ASP A 1 97 ? 20.532 -41.003 -16.039 1.00 77.56 97 ASP A C 1
ATOM 726 O O . ASP A 1 97 ? 21.763 -40.878 -16.093 1.00 77.56 97 ASP A O 1
ATOM 730 N N . ALA A 1 98 ? 19.772 -40.896 -17.129 1.00 78.12 98 ALA A N 1
ATOM 731 C CA . ALA A 1 98 ? 20.317 -40.540 -18.432 1.00 78.12 98 ALA A CA 1
ATOM 732 C C . ALA A 1 98 ? 20.785 -39.076 -18.508 1.00 78.12 98 ALA A C 1
ATOM 734 O O . ALA A 1 98 ? 21.436 -38.713 -19.487 1.00 78.12 98 ALA A O 1
ATOM 735 N N . VAL A 1 99 ? 20.502 -38.234 -17.509 1.00 79.44 99 VAL A N 1
ATOM 736 C CA . VAL A 1 99 ? 20.996 -36.853 -17.411 1.00 79.44 99 VAL A CA 1
ATOM 737 C C . VAL A 1 99 ? 22.433 -36.831 -16.892 1.00 79.44 99 VAL A C 1
ATOM 739 O O . VAL A 1 99 ? 23.281 -36.153 -17.472 1.00 79.44 99 VAL A O 1
ATOM 742 N N . TYR A 1 100 ? 22.767 -37.672 -15.914 1.00 77.69 100 TYR A N 1
ATOM 743 C CA . TYR A 1 100 ? 24.111 -37.712 -15.314 1.00 77.69 100 TYR A CA 1
ATOM 744 C C . TYR A 1 100 ? 24.984 -38.900 -15.737 1.00 77.69 100 TYR A C 1
ATOM 746 O O . TYR A 1 100 ? 26.127 -38.981 -15.305 1.00 77.69 100 TYR A O 1
ATOM 754 N N . ASP A 1 101 ? 24.482 -39.792 -16.602 1.00 78.56 101 ASP A N 1
ATOM 755 C CA . ASP A 1 101 ? 25.137 -41.084 -16.900 1.00 78.56 101 ASP A CA 1
ATOM 756 C C . ASP A 1 101 ? 25.360 -41.900 -15.615 1.00 78.56 101 ASP A C 1
ATOM 758 O O . ASP A 1 101 ? 26.399 -42.529 -15.408 1.00 78.56 101 ASP A O 1
ATOM 762 N N . PHE A 1 102 ? 24.359 -41.874 -14.731 1.00 85.06 102 PHE A N 1
ATOM 763 C CA . PHE A 1 102 ? 24.450 -42.434 -13.389 1.00 85.06 102 PHE A CA 1
ATOM 764 C C . PHE A 1 102 ? 23.441 -43.564 -13.197 1.00 85.06 102 PHE A C 1
ATOM 766 O O . PHE A 1 102 ? 22.238 -43.379 -13.304 1.00 85.06 102 PHE A O 1
ATOM 773 N N . ASN A 1 103 ? 23.916 -44.763 -12.907 1.00 86.94 103 ASN A N 1
ATOM 774 C CA . ASN A 1 103 ? 23.107 -45.940 -12.643 1.00 86.94 103 ASN A CA 1
ATOM 775 C C . ASN A 1 103 ? 22.602 -45.946 -11.190 1.00 86.94 103 ASN A C 1
ATOM 777 O O . ASN A 1 103 ? 23.404 -45.999 -10.258 1.00 86.94 103 ASN A O 1
ATOM 781 N N . TRP A 1 104 ? 21.279 -45.945 -10.989 1.00 87.69 104 TRP A N 1
ATOM 782 C CA . TRP A 1 104 ? 20.669 -46.076 -9.658 1.00 87.69 104 TRP A CA 1
ATOM 783 C C . TRP A 1 104 ? 20.575 -47.549 -9.216 1.00 87.69 104 TRP A C 1
ATOM 785 O O . TRP A 1 104 ? 20.622 -47.854 -8.024 1.00 87.69 104 TRP A O 1
ATOM 795 N N . ALA A 1 105 ? 20.514 -48.480 -10.172 1.00 86.31 105 ALA A N 1
ATOM 796 C CA . ALA A 1 105 ? 20.340 -49.921 -9.977 1.00 86.31 105 ALA A CA 1
ATOM 797 C C . ALA A 1 105 ? 21.667 -50.710 -9.892 1.00 86.31 105 ALA A C 1
ATOM 799 O O . ALA A 1 105 ? 21.792 -51.837 -10.382 1.00 86.31 105 ALA A O 1
ATOM 800 N N . VAL A 1 106 ? 22.696 -50.148 -9.250 1.00 86.75 106 VAL A N 1
ATOM 801 C CA . VAL A 1 106 ? 24.047 -50.755 -9.155 1.00 86.75 106 VAL A CA 1
ATOM 802 C C . VAL A 1 106 ? 24.093 -52.119 -8.450 1.00 86.75 106 VAL A C 1
ATOM 804 O O . VAL A 1 106 ? 25.049 -52.874 -8.624 1.00 86.75 106 VAL A O 1
ATOM 807 N N . CYS A 1 107 ? 23.062 -52.454 -7.669 1.00 89.38 107 CYS A N 1
ATOM 808 C CA . CYS A 1 107 ? 22.948 -53.692 -6.892 1.00 89.38 107 CYS A CA 1
ATOM 809 C C . CYS A 1 107 ? 21.831 -54.638 -7.381 1.00 89.38 107 CYS A C 1
ATOM 811 O O . CYS A 1 107 ? 21.473 -55.583 -6.665 1.00 89.38 107 CYS A O 1
ATOM 813 N N . GLY A 1 108 ? 21.300 -54.401 -8.585 1.00 83.56 108 GLY A N 1
ATOM 814 C CA . GLY A 1 108 ? 20.151 -55.100 -9.170 1.00 83.56 108 GLY A CA 1
ATOM 815 C C . GLY A 1 108 ? 19.020 -54.134 -9.530 1.00 83.56 108 GLY A C 1
ATOM 816 O O . GLY A 1 108 ? 19.045 -52.990 -9.090 1.00 83.56 108 GLY A O 1
ATOM 817 N N . GLU A 1 109 ? 18.052 -54.607 -10.323 1.00 85.00 109 GLU A N 1
ATOM 818 C CA . GLU A 1 109 ? 16.875 -53.827 -10.751 1.00 85.00 109 GLU A CA 1
ATOM 819 C C . GLU A 1 109 ? 16.141 -53.220 -9.548 1.00 85.00 109 GLU A C 1
ATOM 821 O O . GLU A 1 109 ? 15.931 -53.905 -8.539 1.00 85.00 109 GLU A O 1
ATOM 826 N N . LEU A 1 110 ? 15.755 -51.946 -9.666 1.00 89.94 110 LEU A N 1
ATOM 827 C CA . LEU A 1 110 ? 14.951 -51.274 -8.654 1.00 89.94 110 LEU A CA 1
ATOM 828 C C . LEU A 1 110 ? 13.487 -51.694 -8.789 1.00 89.94 110 LEU A C 1
ATOM 830 O O . LEU A 1 110 ? 12.976 -51.970 -9.877 1.00 89.94 110 LEU A O 1
ATOM 834 N N . SER A 1 111 ? 12.771 -51.704 -7.671 1.00 92.25 111 SER A N 1
ATOM 835 C CA . SER A 1 111 ? 11.320 -51.777 -7.687 1.00 92.25 111 SER A CA 1
ATOM 836 C C . SER A 1 111 ? 10.740 -50.593 -8.466 1.00 92.25 111 SER A C 1
ATOM 838 O O . SER A 1 111 ? 11.279 -49.484 -8.450 1.00 92.25 111 SER A O 1
ATOM 840 N N . ALA A 1 112 ? 9.610 -50.815 -9.142 1.00 88.69 112 ALA A N 1
ATOM 841 C CA . ALA A 1 112 ? 8.960 -49.775 -9.939 1.00 88.69 112 ALA A CA 1
ATOM 842 C C . ALA A 1 112 ? 8.602 -48.534 -9.101 1.00 88.69 112 ALA A C 1
ATOM 844 O O . ALA A 1 112 ? 8.708 -47.409 -9.589 1.00 88.69 112 ALA A O 1
ATOM 845 N N . ASP A 1 113 ? 8.228 -48.737 -7.835 1.00 90.31 113 ASP A N 1
ATOM 846 C CA . ASP A 1 113 ? 7.912 -47.650 -6.910 1.00 90.31 113 ASP A CA 1
ATOM 847 C C . ASP A 1 113 ? 9.179 -46.862 -6.551 1.00 90.31 113 ASP A C 1
ATOM 849 O O . ASP A 1 113 ? 9.183 -45.637 -6.651 1.00 90.31 113 ASP A O 1
ATOM 853 N N . CYS A 1 114 ? 10.286 -47.539 -6.223 1.00 92.38 114 CYS A N 1
ATOM 854 C CA . CYS A 1 114 ? 11.554 -46.867 -5.940 1.00 92.38 114 CYS A CA 1
ATOM 855 C C . CYS A 1 114 ? 12.082 -46.093 -7.154 1.00 92.38 114 CYS A C 1
ATOM 857 O O . CYS A 1 114 ? 12.399 -44.911 -7.036 1.00 92.38 114 CYS A O 1
ATOM 859 N N . ALA A 1 115 ? 12.087 -46.716 -8.336 1.00 90.25 115 ALA A N 1
ATOM 860 C CA . ALA A 1 115 ? 12.469 -46.075 -9.593 1.00 90.25 115 ALA A CA 1
ATOM 861 C C . ALA A 1 115 ? 11.622 -44.824 -9.892 1.00 90.25 115 ALA A C 1
ATOM 863 O O . ALA A 1 115 ? 12.137 -43.810 -10.361 1.00 90.25 115 ALA A O 1
ATOM 864 N N . THR A 1 116 ? 10.325 -44.862 -9.575 1.00 90.69 116 THR A N 1
ATOM 865 C CA . THR A 1 116 ? 9.425 -43.710 -9.732 1.00 90.69 116 THR A CA 1
ATOM 866 C C . THR A 1 116 ? 9.839 -42.551 -8.825 1.00 90.69 116 THR A C 1
ATOM 868 O O . THR A 1 116 ? 9.903 -41.412 -9.283 1.00 90.69 116 THR A O 1
ATOM 871 N N . TYR A 1 117 ? 10.176 -42.824 -7.562 1.00 92.50 117 TYR A N 1
ATOM 872 C CA . TYR A 1 117 ? 10.635 -41.780 -6.644 1.00 92.50 117 TYR A CA 1
ATOM 873 C C . TYR A 1 117 ? 12.018 -41.220 -7.002 1.00 92.50 117 TYR A C 1
ATOM 875 O O . TYR A 1 117 ? 12.208 -40.014 -6.861 1.00 92.50 117 TYR A O 1
ATOM 883 N N . MET A 1 118 ? 12.934 -42.037 -7.539 1.00 90.06 118 MET A N 1
ATOM 884 C CA . MET A 1 118 ? 14.210 -41.531 -8.074 1.00 90.06 118 MET A CA 1
ATOM 885 C C . MET A 1 118 ? 13.977 -40.527 -9.209 1.00 90.06 118 MET A C 1
ATOM 887 O O . MET A 1 118 ? 14.581 -39.461 -9.247 1.00 90.06 118 MET A O 1
ATOM 891 N N . LYS A 1 119 ? 13.016 -40.806 -10.097 1.00 89.94 119 LYS A N 1
ATOM 892 C CA . LYS A 1 119 ? 12.648 -39.876 -11.174 1.00 89.94 119 LYS A CA 1
ATOM 893 C C . LYS A 1 119 ? 11.922 -38.631 -10.673 1.00 89.94 119 LYS A C 1
ATOM 895 O O . LYS A 1 119 ? 12.101 -37.562 -11.243 1.00 89.94 119 LYS A O 1
ATOM 900 N N . HIS A 1 120 ? 11.088 -38.751 -9.640 1.00 92.25 120 HIS A N 1
ATOM 901 C CA . HIS A 1 120 ? 10.451 -37.594 -9.006 1.00 92.25 120 HIS A CA 1
ATOM 902 C C . HIS A 1 120 ? 11.489 -36.638 -8.414 1.00 92.25 120 HIS A C 1
ATOM 904 O O . HIS A 1 120 ? 11.353 -35.427 -8.562 1.00 92.25 120 HIS A O 1
ATOM 910 N N . GLU A 1 121 ? 12.520 -37.185 -7.774 1.00 91.19 121 GLU A N 1
ATOM 911 C CA . GLU A 1 121 ? 13.635 -36.410 -7.239 1.00 91.19 121 GLU A CA 1
ATOM 912 C C . GLU A 1 121 ? 14.446 -35.751 -8.361 1.00 91.19 121 GLU A C 1
ATOM 914 O O . GLU A 1 121 ? 14.618 -34.535 -8.338 1.00 91.19 121 GLU A O 1
ATOM 919 N N . ALA A 1 122 ? 14.793 -36.490 -9.418 1.00 88.69 122 ALA A N 1
ATOM 920 C CA . ALA A 1 122 ? 15.432 -35.912 -10.601 1.00 88.69 122 ALA A CA 1
ATOM 921 C C . ALA A 1 122 ? 14.582 -34.793 -11.241 1.00 88.69 122 ALA A C 1
ATOM 923 O O . ALA A 1 122 ? 15.106 -33.746 -11.606 1.00 88.69 122 ALA A O 1
ATOM 924 N N . CYS A 1 123 ? 13.254 -34.947 -11.324 1.00 90.25 123 CYS A N 1
ATOM 925 C CA . CYS A 1 123 ? 12.372 -33.865 -11.772 1.00 90.25 123 CYS A CA 1
ATOM 926 C C . CYS A 1 123 ? 12.442 -32.640 -10.850 1.00 90.25 123 CYS A C 1
ATOM 928 O O . CYS A 1 123 ? 12.364 -31.521 -11.340 1.00 90.25 123 CYS A O 1
ATOM 930 N N . PHE A 1 124 ? 12.551 -32.818 -9.532 1.00 91.81 124 PHE A N 1
ATOM 931 C CA . PHE A 1 124 ? 12.666 -31.695 -8.601 1.00 91.81 124 PHE A CA 1
ATOM 932 C C . PHE A 1 124 ? 13.972 -30.932 -8.808 1.00 91.81 124 PHE A C 1
ATOM 934 O O . PHE A 1 124 ? 13.941 -29.715 -8.950 1.00 91.81 124 PHE A O 1
ATOM 941 N N . VAL A 1 125 ? 15.093 -31.645 -8.899 1.00 88.75 125 VAL A N 1
ATOM 942 C CA . VAL A 1 125 ? 16.414 -31.038 -9.103 1.00 88.75 125 VAL A CA 1
ATOM 943 C C . VAL A 1 125 ? 16.498 -30.306 -10.440 1.00 88.75 125 VAL A C 1
ATOM 945 O O . VAL A 1 125 ? 16.963 -29.174 -10.493 1.00 88.75 125 VAL A O 1
ATOM 948 N N . GLU A 1 126 ? 15.991 -30.919 -11.508 1.00 88.12 126 GLU A N 1
ATOM 949 C CA . GLU A 1 126 ? 16.154 -30.398 -12.868 1.00 88.12 126 GLU A CA 1
ATOM 950 C C . GLU A 1 126 ? 15.093 -29.370 -13.273 1.00 88.12 126 GLU A C 1
ATOM 952 O O . GLU A 1 126 ? 15.330 -28.513 -14.125 1.00 88.12 126 GLU A O 1
ATOM 957 N N . CYS A 1 127 ? 13.883 -29.466 -12.719 1.00 89.06 127 CYS A N 1
ATOM 958 C CA . CYS A 1 127 ? 12.755 -28.649 -13.157 1.00 89.06 127 CYS A CA 1
ATOM 959 C C . CYS A 1 127 ? 12.328 -27.586 -12.146 1.00 89.06 127 CYS A C 1
ATOM 961 O O . CYS A 1 127 ? 11.533 -26.727 -12.528 1.00 89.06 127 CYS A O 1
ATOM 963 N N . SER A 1 128 ? 12.791 -27.620 -10.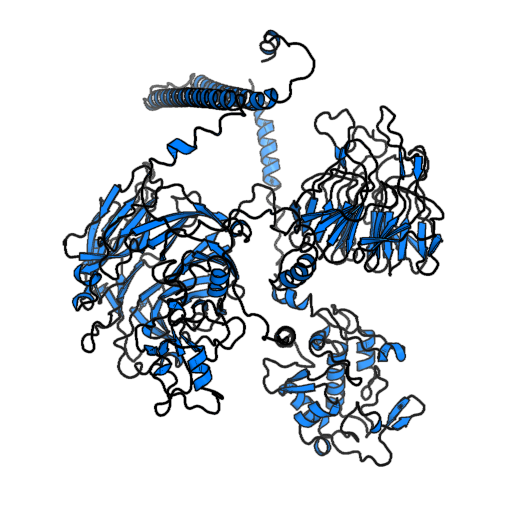893 1.00 89.69 128 SER A N 1
ATOM 964 C CA . SER A 1 128 ? 12.272 -26.706 -9.877 1.00 89.69 128 SER A CA 1
ATOM 965 C C . SER A 1 128 ? 12.940 -25.328 -9.917 1.00 89.69 128 SER A C 1
ATOM 967 O O . SER A 1 128 ? 14.151 -25.239 -9.715 1.00 89.69 128 SER A O 1
ATOM 969 N N . PRO A 1 129 ? 12.164 -24.235 -10.055 1.00 84.25 129 PRO A N 1
ATOM 970 C CA . PRO A 1 129 ? 12.673 -22.884 -9.811 1.00 84.25 129 PRO A CA 1
ATOM 971 C C . PRO A 1 129 ? 12.926 -22.602 -8.326 1.00 84.25 129 PRO A C 1
ATOM 973 O O . PRO A 1 129 ? 13.558 -21.612 -7.974 1.00 84.25 129 PRO A O 1
ATOM 976 N N . TYR A 1 130 ? 12.446 -23.465 -7.427 1.00 85.19 130 TYR A N 1
ATOM 977 C CA . TYR A 1 130 ? 12.429 -23.162 -6.003 1.00 85.19 130 TYR A CA 1
ATOM 978 C C . TYR A 1 130 ? 13.725 -23.522 -5.258 1.00 85.19 130 TYR A C 1
ATOM 980 O O . TYR A 1 130 ? 13.809 -23.372 -4.040 1.00 85.19 130 TYR A O 1
ATOM 988 N N . LEU A 1 131 ? 14.746 -24.008 -5.966 1.00 86.06 131 LEU A N 1
ATOM 989 C CA . LEU A 1 131 ? 16.020 -24.403 -5.360 1.00 86.06 131 LEU A CA 1
ATOM 990 C C . LEU A 1 131 ? 17.012 -23.242 -5.214 1.00 86.06 131 LEU A C 1
ATOM 992 O O . LEU A 1 131 ? 17.955 -23.357 -4.433 1.00 86.06 131 LEU A O 1
ATOM 996 N N . THR A 1 132 ? 16.802 -22.116 -5.905 1.00 80.50 132 THR A N 1
ATOM 997 C CA . THR A 1 132 ? 17.734 -20.970 -5.916 1.00 80.50 132 THR A CA 1
ATOM 998 C C . THR A 1 132 ? 18.146 -20.419 -4.540 1.00 80.50 132 THR A C 1
ATOM 1000 O O . THR A 1 132 ? 19.329 -20.115 -4.368 1.00 80.50 132 THR A O 1
ATOM 1003 N N . PRO A 1 133 ? 17.291 -20.375 -3.496 1.00 77.94 133 PRO A N 1
ATOM 1004 C CA . PRO A 1 133 ? 17.669 -19.880 -2.178 1.00 77.94 133 PRO A CA 1
ATOM 1005 C C . PRO A 1 133 ? 18.611 -20.846 -1.463 1.00 77.94 133 PRO A C 1
ATOM 1007 O O . PRO A 1 133 ? 19.181 -20.491 -0.442 1.00 77.94 133 PRO A O 1
ATOM 1010 N N . PHE A 1 134 ? 18.840 -22.041 -1.998 1.00 83.19 134 PHE A N 1
ATOM 1011 C CA . PHE A 1 134 ? 19.748 -23.039 -1.445 1.00 83.19 134 PHE A CA 1
ATOM 1012 C C . PHE A 1 134 ? 20.990 -23.240 -2.305 1.00 83.19 134 PHE A C 1
ATOM 1014 O O . PHE A 1 134 ? 21.782 -24.125 -1.990 1.00 83.19 134 PHE A O 1
ATOM 1021 N N . GLU A 1 135 ? 21.178 -22.442 -3.366 1.00 81.56 135 GLU A N 1
ATOM 1022 C CA . GLU A 1 135 ? 22.369 -22.532 -4.208 1.00 81.56 135 GLU A CA 1
ATOM 1023 C C . GLU A 1 135 ? 23.628 -22.415 -3.341 1.00 81.56 135 GLU A C 1
ATOM 1025 O O . GLU A 1 135 ? 23.812 -21.455 -2.583 1.00 81.56 135 GLU A O 1
ATOM 1030 N N . ASP A 1 136 ? 24.483 -23.426 -3.455 1.00 74.62 136 ASP A N 1
ATOM 1031 C CA . ASP A 1 136 ? 25.731 -23.536 -2.721 1.00 74.62 136 ASP A CA 1
ATOM 1032 C C . ASP A 1 136 ? 26.747 -24.208 -3.634 1.00 74.62 136 ASP A C 1
ATOM 1034 O O . ASP A 1 136 ? 26.678 -25.409 -3.874 1.00 74.62 136 ASP A O 1
ATOM 1038 N N . ARG A 1 137 ? 27.688 -23.414 -4.154 1.00 66.31 137 ARG A N 1
ATOM 1039 C CA . ARG A 1 137 ? 28.759 -23.890 -5.046 1.00 66.31 137 ARG A CA 1
ATOM 1040 C C . ARG A 1 137 ? 29.995 -24.366 -4.284 1.00 66.31 137 ARG A C 1
ATOM 1042 O O . ARG A 1 137 ? 31.045 -24.622 -4.885 1.00 66.31 137 ARG A O 1
ATOM 1049 N N . SER A 1 138 ? 29.909 -24.455 -2.961 1.00 58.41 138 SER A N 1
ATOM 1050 C CA . SER A 1 138 ? 30.998 -24.929 -2.118 1.00 58.41 138 SER A CA 1
ATOM 1051 C C . SER A 1 138 ? 31.193 -26.434 -2.311 1.00 58.41 138 SER A C 1
ATOM 1053 O O . SER A 1 138 ? 30.245 -27.212 -2.356 1.00 58.41 138 SER A O 1
ATOM 1055 N N . PHE A 1 139 ? 32.450 -26.872 -2.416 1.00 54.97 139 PHE A N 1
ATOM 1056 C CA . PHE A 1 139 ? 32.831 -28.295 -2.451 1.00 54.97 139 PHE A CA 1
ATOM 1057 C C . PHE A 1 139 ? 32.210 -29.158 -3.572 1.00 54.97 139 PHE A C 1
ATOM 1059 O O . PHE A 1 139 ? 32.285 -30.380 -3.490 1.00 54.97 139 PHE A O 1
ATOM 1066 N N . GLY A 1 140 ? 31.675 -28.558 -4.641 1.00 59.09 140 GLY A N 1
ATOM 1067 C CA . GLY A 1 140 ? 31.147 -29.293 -5.801 1.00 59.09 140 GLY A CA 1
ATOM 1068 C C . GLY A 1 140 ? 29.687 -29.745 -5.684 1.00 59.09 140 GLY A C 1
ATOM 1069 O O . GLY A 1 140 ? 29.211 -30.411 -6.600 1.00 59.09 140 GLY A O 1
ATOM 1070 N N . TYR A 1 141 ? 28.984 -29.362 -4.612 1.00 65.06 141 TYR A N 1
ATOM 1071 C CA . TYR A 1 141 ? 27.522 -29.429 -4.546 1.00 65.06 141 TYR A CA 1
ATOM 1072 C C . TYR A 1 141 ? 26.910 -28.280 -5.370 1.00 65.06 141 TYR A C 1
ATOM 1074 O O . TYR A 1 141 ? 27.596 -27.304 -5.680 1.00 65.06 141 TYR A O 1
ATOM 1082 N N . TYR A 1 142 ? 25.645 -28.421 -5.776 1.00 72.56 142 TYR A N 1
ATOM 1083 C CA . TYR A 1 142 ? 24.903 -27.368 -6.494 1.00 72.56 142 TYR A CA 1
ATOM 1084 C C . TYR A 1 142 ? 23.961 -26.588 -5.570 1.00 72.56 142 TYR A C 1
ATOM 1086 O O . TYR A 1 142 ? 23.709 -25.404 -5.780 1.00 72.56 142 TYR A O 1
ATOM 1094 N N . PHE A 1 143 ? 23.460 -27.254 -4.534 1.00 85.81 143 PHE A N 1
ATOM 1095 C CA . PHE A 1 143 ? 22.629 -26.687 -3.483 1.00 85.81 143 PHE A CA 1
ATOM 1096 C C . PHE A 1 143 ? 22.856 -27.453 -2.180 1.00 85.81 143 PHE A C 1
ATOM 1098 O O . PHE A 1 143 ? 23.225 -28.638 -2.200 1.00 85.81 143 PHE A O 1
ATOM 1105 N N . SER A 1 144 ? 22.633 -26.782 -1.051 1.00 87.19 144 SER A N 1
ATOM 1106 C CA . SER A 1 144 ? 22.776 -27.365 0.281 1.00 87.19 144 SER A CA 1
ATOM 1107 C C . SER A 1 144 ? 21.603 -27.032 1.201 1.00 87.19 144 SER A C 1
ATOM 1109 O O . SER A 1 144 ? 20.989 -25.972 1.131 1.00 87.19 144 SER A O 1
ATOM 1111 N N . SER A 1 145 ? 21.302 -27.963 2.104 1.00 89.44 145 SER A N 1
ATOM 1112 C CA . SER A 1 145 ? 20.339 -27.808 3.197 1.00 89.44 145 SER A CA 1
ATOM 1113 C C . SER A 1 145 ? 18.873 -27.568 2.802 1.00 89.44 145 SER A C 1
ATOM 1115 O O . SER A 1 145 ? 18.121 -27.018 3.604 1.00 89.44 145 SER A O 1
ATOM 1117 N N . VAL A 1 146 ? 18.420 -28.031 1.633 1.00 93.06 146 VAL A N 1
ATOM 1118 C CA . VAL A 1 146 ? 17.014 -27.889 1.203 1.00 93.06 146 VAL A CA 1
ATOM 1119 C C . VAL A 1 146 ? 16.090 -28.710 2.125 1.00 93.06 146 VAL A C 1
ATOM 1121 O O . VAL A 1 146 ? 16.238 -29.936 2.177 1.00 93.06 146 VAL A O 1
ATOM 1124 N N . PRO A 1 147 ? 15.129 -28.099 2.846 1.00 93.38 147 PRO A N 1
ATOM 1125 C CA . PRO A 1 147 ? 14.270 -28.818 3.786 1.00 93.38 147 PRO A CA 1
ATOM 1126 C C . PRO A 1 147 ? 13.169 -29.581 3.048 1.00 93.38 147 PRO A C 1
ATOM 1128 O O . PRO A 1 147 ? 12.204 -28.981 2.587 1.00 93.38 147 PRO A O 1
ATOM 1131 N N . VAL A 1 148 ? 13.269 -30.906 2.949 1.00 95.25 148 VAL A N 1
ATOM 1132 C CA . VAL A 1 148 ? 12.254 -31.754 2.299 1.00 95.25 148 VAL A CA 1
ATOM 1133 C C . VAL A 1 148 ? 11.249 -32.264 3.326 1.00 95.25 148 VAL A C 1
ATOM 1135 O O . VAL A 1 148 ? 11.612 -32.695 4.424 1.00 95.25 148 VAL A O 1
ATOM 1138 N N . CYS A 1 149 ? 9.971 -32.223 2.951 1.00 95.62 149 CYS A N 1
ATOM 1139 C CA . CYS A 1 149 ? 8.872 -32.616 3.821 1.00 95.62 149 CYS A CA 1
ATOM 1140 C C . CYS A 1 149 ? 8.934 -34.090 4.224 1.00 95.62 149 CYS A C 1
ATOM 1142 O O . CYS A 1 149 ? 9.045 -34.979 3.369 1.00 95.62 149 CYS A O 1
ATOM 1144 N N . SER A 1 150 ? 8.780 -34.347 5.525 1.00 94.44 150 SER A N 1
ATOM 1145 C CA . SER A 1 150 ? 8.764 -35.687 6.112 1.00 94.44 150 SER A CA 1
ATOM 1146 C C . SER A 1 150 ? 7.758 -36.601 5.427 1.00 94.44 150 SER A C 1
ATOM 1148 O O . SER A 1 150 ? 8.084 -37.734 5.077 1.00 94.44 150 SER A O 1
ATOM 1150 N N . SER A 1 151 ? 6.573 -36.074 5.109 1.00 90.69 151 SER A N 1
ATOM 1151 C CA . SER A 1 151 ? 5.519 -36.832 4.448 1.00 90.69 151 SER A CA 1
ATOM 1152 C C . SER A 1 151 ? 5.950 -37.398 3.091 1.00 90.69 151 SER A C 1
ATOM 1154 O O . SER A 1 151 ? 5.524 -38.494 2.725 1.00 90.69 151 SER A O 1
ATOM 1156 N N . TRP A 1 152 ? 6.797 -36.692 2.336 1.00 94.88 152 TRP A N 1
ATOM 1157 C CA . TRP A 1 152 ? 7.324 -37.166 1.056 1.00 94.88 152 TRP A CA 1
ATOM 1158 C C . TRP A 1 152 ? 8.556 -38.060 1.240 1.00 94.88 152 TRP A C 1
ATOM 1160 O O . TRP A 1 152 ? 8.618 -39.130 0.632 1.00 94.88 152 TRP A O 1
ATOM 1170 N N . ALA A 1 153 ? 9.489 -37.665 2.113 1.00 95.38 153 ALA A N 1
ATOM 1171 C CA . ALA A 1 153 ? 10.718 -38.412 2.388 1.00 95.38 153 ALA A CA 1
ATOM 1172 C C . ALA A 1 153 ? 10.439 -39.822 2.939 1.00 95.38 153 ALA A C 1
ATOM 1174 O O . ALA A 1 153 ? 11.082 -40.791 2.529 1.00 95.38 153 ALA A O 1
ATOM 1175 N N . ASP A 1 154 ? 9.433 -39.953 3.806 1.00 96.00 154 ASP A N 1
ATOM 1176 C CA . ASP A 1 154 ? 8.994 -41.236 4.355 1.00 96.00 154 ASP A CA 1
ATOM 1177 C C . ASP A 1 154 ? 8.482 -42.169 3.257 1.00 96.00 154 ASP A C 1
ATOM 1179 O O . ASP A 1 154 ? 8.854 -43.343 3.215 1.00 96.00 154 ASP A O 1
ATOM 1183 N N . ARG A 1 155 ? 7.695 -41.637 2.312 1.00 96.06 155 ARG A N 1
ATOM 1184 C CA . ARG A 1 155 ? 7.175 -42.419 1.181 1.00 96.06 155 ARG A CA 1
ATOM 1185 C C . ARG A 1 155 ? 8.278 -42.856 0.222 1.00 96.06 155 ARG A C 1
ATOM 1187 O O . ARG A 1 155 ? 8.225 -43.983 -0.262 1.00 96.06 155 ARG A O 1
ATOM 1194 N N . TRP A 1 156 ? 9.280 -42.011 -0.025 1.00 95.62 156 TRP A N 1
ATOM 1195 C CA . TRP A 1 156 ? 10.438 -42.392 -0.838 1.00 95.62 156 TRP A CA 1
ATOM 1196 C C . TRP A 1 156 ? 11.225 -43.531 -0.184 1.00 95.62 156 TRP A C 1
ATOM 1198 O O . TRP A 1 156 ? 11.502 -44.549 -0.822 1.00 95.62 156 TRP A O 1
ATOM 1208 N N . PHE A 1 157 ? 11.524 -43.406 1.111 1.00 96.50 157 PHE A N 1
ATOM 1209 C CA . PHE A 1 157 ? 12.217 -44.458 1.850 1.00 96.50 157 PHE A CA 1
ATOM 1210 C C . PHE A 1 157 ? 11.414 -45.760 1.880 1.00 96.50 157 PHE A C 1
ATOM 1212 O O . PHE A 1 157 ? 11.985 -46.833 1.704 1.00 96.50 157 PHE A O 1
ATOM 1219 N N . ASP A 1 158 ? 10.097 -45.682 2.071 1.00 96.19 158 ASP A N 1
ATOM 1220 C CA . ASP A 1 158 ? 9.218 -46.849 2.052 1.00 96.19 158 ASP A CA 1
ATOM 1221 C C . ASP A 1 158 ? 9.177 -47.535 0.687 1.00 96.19 158 ASP A C 1
ATOM 1223 O O . ASP A 1 158 ? 9.234 -48.766 0.632 1.00 96.19 158 ASP A O 1
ATOM 1227 N N . ALA A 1 159 ? 9.142 -46.758 -0.398 1.00 95.62 159 ALA A N 1
ATOM 1228 C CA . ALA A 1 159 ? 9.184 -47.275 -1.762 1.00 95.62 159 ALA A CA 1
ATOM 1229 C C . ALA A 1 159 ? 10.503 -48.010 -2.051 1.00 95.62 159 ALA A C 1
ATOM 1231 O O . ALA A 1 159 ? 10.484 -49.107 -2.600 1.00 95.62 159 ALA A O 1
ATOM 1232 N N . CYS A 1 160 ? 11.637 -47.452 -1.615 1.00 94.75 160 CYS A N 1
ATOM 1233 C CA . CYS A 1 160 ? 12.967 -48.035 -1.825 1.00 94.75 160 CYS A CA 1
ATOM 1234 C C . CYS A 1 160 ? 13.399 -49.042 -0.755 1.00 94.75 160 CYS A C 1
ATOM 1236 O O . CYS A 1 160 ? 14.455 -49.660 -0.872 1.00 94.75 160 CYS A O 1
ATOM 1238 N N . ARG A 1 161 ? 12.596 -49.243 0.295 1.00 95.50 161 ARG A N 1
ATOM 1239 C CA . ARG A 1 161 ? 12.959 -49.956 1.530 1.00 95.50 161 ARG A CA 1
ATOM 1240 C C . ARG A 1 161 ? 13.659 -51.298 1.298 1.00 95.50 161 ARG A C 1
ATOM 1242 O O . ARG A 1 161 ? 14.613 -51.619 2.007 1.00 95.50 161 ARG A O 1
ATOM 1249 N N . ASN A 1 162 ? 13.170 -52.079 0.333 1.00 94.75 162 ASN A N 1
ATOM 1250 C CA . ASN A 1 162 ? 13.654 -53.432 0.036 1.00 94.75 162 ASN A CA 1
ATOM 1251 C C . ASN A 1 162 ? 14.617 -53.500 -1.158 1.00 94.75 162 ASN A C 1
ATOM 1253 O O . ASN A 1 162 ? 15.211 -54.557 -1.395 1.00 94.75 162 ASN A O 1
ATOM 1257 N N . ASP A 1 163 ? 14.774 -52.401 -1.892 1.00 94.50 163 ASP A N 1
ATOM 1258 C CA . ASP A 1 163 ? 15.768 -52.277 -2.950 1.00 94.50 163 ASP A CA 1
ATOM 1259 C C . ASP A 1 163 ? 17.166 -52.210 -2.346 1.00 94.50 163 ASP A C 1
ATOM 1261 O O . ASP A 1 163 ? 17.322 -52.051 -1.131 1.00 94.50 163 ASP A O 1
ATOM 1265 N N . LYS A 1 164 ? 18.205 -52.387 -3.165 1.00 93.81 164 LYS A N 1
ATOM 1266 C CA . LYS A 1 164 ? 19.581 -52.501 -2.673 1.00 93.81 164 LYS A CA 1
ATOM 1267 C C . LYS A 1 164 ? 20.469 -51.375 -3.163 1.00 93.81 164 LYS A C 1
ATOM 1269 O O . LYS A 1 164 ? 20.406 -50.981 -4.319 1.00 93.81 164 LYS A O 1
ATOM 1274 N N . THR A 1 165 ? 21.372 -50.950 -2.290 1.00 91.94 165 THR A N 1
ATOM 1275 C CA . THR A 1 165 ? 22.483 -50.050 -2.604 1.00 91.94 165 THR A CA 1
ATOM 1276 C C . THR A 1 165 ? 23.760 -50.555 -1.933 1.00 91.94 165 THR A C 1
ATOM 1278 O O . THR A 1 165 ? 23.722 -51.359 -0.996 1.00 91.94 165 THR A O 1
ATOM 1281 N N . CYS A 1 166 ? 24.908 -50.108 -2.425 1.00 91.19 166 CYS A N 1
ATOM 1282 C CA . CYS A 1 166 ? 26.224 -50.428 -1.876 1.00 91.19 166 CYS A CA 1
ATOM 1283 C C . CYS A 1 166 ? 26.936 -49.217 -1.264 1.00 91.19 166 CYS A C 1
ATOM 1285 O O . CYS A 1 166 ? 28.007 -49.392 -0.675 1.00 91.19 166 CYS A O 1
ATOM 1287 N N . VAL A 1 167 ? 26.342 -48.024 -1.362 1.00 89.44 167 VAL A N 1
ATOM 1288 C CA . VAL A 1 167 ? 26.903 -46.764 -0.863 1.00 89.44 167 VAL A CA 1
ATOM 1289 C C . VAL A 1 167 ? 25.891 -46.009 -0.006 1.00 89.44 167 VAL A C 1
ATOM 1291 O O . VAL A 1 167 ? 24.684 -46.224 -0.123 1.00 89.44 167 VAL A O 1
ATOM 1294 N N . ASP A 1 168 ? 26.407 -45.119 0.839 1.00 86.44 168 ASP A N 1
ATOM 1295 C CA . ASP A 1 168 ? 25.610 -44.230 1.692 1.00 86.44 168 ASP A CA 1
ATOM 1296 C C . ASP A 1 168 ? 25.463 -42.816 1.109 1.00 86.44 168 ASP A C 1
ATOM 1298 O O . ASP A 1 168 ? 24.554 -42.100 1.500 1.00 86.44 168 ASP A O 1
ATOM 1302 N N . ASN A 1 169 ? 26.350 -42.412 0.194 1.00 88.31 169 ASN A N 1
ATOM 1303 C CA . ASN A 1 169 ? 26.382 -41.079 -0.407 1.00 88.31 169 ASN A CA 1
ATOM 1304 C C . ASN A 1 169 ? 26.807 -41.193 -1.878 1.00 88.31 169 ASN A C 1
ATOM 1306 O O . ASN A 1 169 ? 27.832 -41.804 -2.180 1.00 88.31 169 ASN A O 1
ATOM 1310 N N . TRP A 1 170 ? 26.014 -40.627 -2.782 1.00 84.38 170 TRP A N 1
ATOM 1311 C CA . TRP A 1 170 ? 26.234 -40.645 -4.225 1.00 84.38 170 TRP A CA 1
ATOM 1312 C C . TRP A 1 170 ? 27.261 -39.616 -4.703 1.00 84.38 170 TRP A C 1
ATOM 1314 O O . TRP A 1 170 ? 27.894 -39.866 -5.725 1.00 84.38 170 TRP A O 1
ATOM 1324 N N . TYR A 1 171 ? 27.485 -38.537 -3.945 1.00 78.50 171 TYR A N 1
ATOM 1325 C CA . TYR A 1 171 ? 28.462 -37.480 -4.246 1.00 78.50 171 TYR A CA 1
ATOM 1326 C C . TYR A 1 171 ? 29.907 -37.825 -3.856 1.00 78.50 171 TYR A C 1
ATOM 1328 O O . TYR A 1 171 ? 30.835 -37.105 -4.222 1.00 78.50 171 TYR A O 1
ATOM 1336 N N . ASP A 1 172 ? 30.127 -38.897 -3.091 1.00 80.00 172 ASP A N 1
ATOM 1337 C CA . ASP A 1 172 ? 31.484 -39.338 -2.776 1.00 80.00 172 ASP A CA 1
ATOM 1338 C C . ASP A 1 172 ? 32.061 -40.123 -3.960 1.00 80.00 172 ASP A C 1
ATOM 1340 O O . ASP A 1 172 ? 31.829 -41.323 -4.105 1.00 80.00 172 ASP A O 1
ATOM 1344 N N . ASP A 1 173 ? 32.858 -39.456 -4.797 1.00 65.81 173 ASP A N 1
ATOM 1345 C CA . ASP A 1 173 ? 33.556 -40.081 -5.930 1.00 65.81 173 ASP A CA 1
ATOM 1346 C C . ASP A 1 173 ? 34.447 -41.265 -5.511 1.00 65.81 173 ASP A C 1
ATOM 1348 O O . ASP A 1 173 ? 34.735 -42.147 -6.321 1.00 65.81 173 ASP A O 1
ATOM 1352 N N . ASN A 1 174 ? 34.868 -41.339 -4.240 1.00 75.75 174 ASN A N 1
ATOM 1353 C CA . ASN A 1 174 ? 35.621 -42.481 -3.721 1.00 75.75 174 ASN A CA 1
ATOM 1354 C C . ASN A 1 174 ? 34.724 -43.654 -3.306 1.00 75.75 174 ASN A C 1
ATOM 1356 O O . ASN A 1 174 ? 35.257 -44.704 -2.936 1.00 75.75 174 ASN A O 1
ATOM 1360 N N . ALA A 1 175 ? 33.402 -43.519 -3.351 1.00 79.00 175 ALA A N 1
ATOM 1361 C CA . ALA A 1 175 ? 32.461 -44.603 -3.088 1.00 79.00 175 ALA A CA 1
ATOM 1362 C C . ALA A 1 175 ? 32.199 -45.472 -4.334 1.00 79.00 175 ALA A C 1
ATOM 1364 O O . ALA A 1 175 ? 31.722 -46.603 -4.201 1.00 79.00 175 ALA A O 1
ATOM 1365 N N . TRP A 1 176 ? 32.576 -44.987 -5.523 1.00 87.19 176 TRP A N 1
ATOM 1366 C CA . TRP A 1 176 ? 32.309 -45.622 -6.813 1.00 87.19 176 TRP A CA 1
ATOM 1367 C C . TRP A 1 176 ? 33.577 -46.132 -7.506 1.00 87.19 176 TRP A C 1
ATOM 1369 O O . TRP A 1 176 ? 34.656 -45.558 -7.368 1.00 87.19 176 TRP A O 1
ATOM 1379 N N . ASP A 1 177 ? 33.426 -47.209 -8.277 1.00 87.31 177 ASP A N 1
ATOM 1380 C CA . ASP A 1 177 ? 34.299 -47.523 -9.411 1.00 87.31 177 ASP A CA 1
ATOM 1381 C C . ASP A 1 177 ? 33.534 -47.204 -10.706 1.00 87.31 177 ASP A C 1
ATOM 1383 O O . ASP A 1 177 ? 32.303 -47.192 -10.716 1.00 87.31 177 ASP A O 1
ATOM 1387 N N . TYR A 1 178 ? 34.244 -46.969 -11.812 1.00 85.69 178 TYR A N 1
ATOM 1388 C CA . TYR A 1 178 ? 33.625 -46.591 -13.085 1.00 85.69 178 TYR A CA 1
ATOM 1389 C C . TYR A 1 178 ? 33.994 -47.562 -14.207 1.00 85.69 178 TYR A C 1
ATOM 1391 O O . TYR A 1 178 ? 35.148 -47.975 -14.358 1.00 85.69 178 TYR A O 1
ATOM 1399 N N . THR A 1 179 ? 33.002 -47.937 -15.012 1.00 82.88 179 THR A N 1
ATOM 1400 C CA . THR A 1 179 ? 33.215 -48.730 -16.230 1.00 82.88 179 THR A CA 1
ATOM 1401 C C . THR A 1 179 ? 33.961 -47.913 -17.298 1.00 82.88 179 THR A C 1
ATOM 1403 O O . THR A 1 179 ? 33.955 -46.683 -17.240 1.00 82.88 179 THR A O 1
ATOM 1406 N N . PRO A 1 180 ? 34.581 -48.555 -18.312 1.00 77.38 180 PRO A N 1
ATOM 1407 C CA . PRO A 1 180 ? 35.234 -47.842 -19.417 1.00 77.38 180 PRO A CA 1
ATOM 1408 C C . PRO A 1 180 ? 34.321 -46.856 -20.160 1.00 77.38 180 PRO A C 1
ATOM 1410 O O . PRO A 1 180 ? 34.820 -45.894 -20.737 1.00 77.38 180 PRO A O 1
ATOM 1413 N N . ASP A 1 181 ? 33.008 -47.097 -20.123 1.00 71.81 181 ASP A N 1
ATOM 1414 C CA . ASP A 1 181 ? 31.982 -46.267 -20.757 1.00 71.81 181 ASP A CA 1
ATOM 1415 C C . ASP A 1 181 ? 31.440 -45.162 -19.824 1.00 71.81 181 ASP A C 1
ATOM 1417 O O . ASP A 1 181 ? 30.539 -44.429 -20.214 1.00 71.81 181 ASP A O 1
ATOM 1421 N N . GLY A 1 182 ? 31.984 -45.024 -18.606 1.00 74.69 182 GLY A N 1
ATOM 1422 C CA . GLY A 1 182 ? 31.686 -43.922 -17.681 1.00 74.69 182 GLY A CA 1
ATOM 1423 C C . GLY A 1 182 ? 30.627 -44.203 -16.609 1.00 74.69 182 GLY A C 1
ATOM 1424 O O . GLY A 1 182 ? 30.412 -43.350 -15.760 1.00 74.69 182 GLY A O 1
ATOM 1425 N N . TRP A 1 183 ? 30.009 -45.388 -16.588 1.00 81.88 183 TRP A N 1
ATOM 1426 C CA . TRP A 1 183 ? 28.968 -45.730 -15.603 1.00 81.88 183 TRP A CA 1
ATOM 1427 C C . TRP A 1 183 ? 29.531 -46.088 -14.230 1.00 81.88 183 TRP A C 1
ATOM 1429 O O . TRP A 1 183 ? 30.486 -46.869 -14.156 1.00 81.88 183 TRP A O 1
ATOM 1439 N N . ASN A 1 184 ? 28.885 -45.610 -13.166 1.00 88.56 184 ASN A N 1
ATOM 1440 C CA . ASN A 1 184 ? 29.182 -45.978 -11.781 1.00 88.56 184 ASN A CA 1
ATOM 1441 C C . ASN A 1 184 ? 28.796 -47.439 -11.482 1.00 88.56 184 ASN A C 1
ATOM 1443 O O . ASN A 1 184 ? 27.736 -47.937 -11.871 1.00 88.56 184 ASN A O 1
ATOM 1447 N N . ILE A 1 185 ? 29.669 -48.127 -10.750 1.00 88.56 185 ILE A N 1
ATOM 1448 C CA . ILE A 1 185 ? 29.463 -49.467 -10.198 1.00 88.56 185 ILE A CA 1
ATOM 1449 C C . ILE A 1 185 ? 30.002 -49.530 -8.766 1.00 88.56 185 ILE A C 1
ATOM 1451 O O . ILE A 1 185 ? 30.904 -48.787 -8.377 1.00 88.56 185 ILE A O 1
ATOM 1455 N N . CYS A 1 186 ? 29.456 -50.444 -7.967 1.00 89.38 186 CYS A N 1
ATOM 1456 C CA . CYS A 1 186 ? 29.943 -50.690 -6.613 1.00 89.38 186 CYS A CA 1
ATOM 1457 C C . CYS A 1 186 ? 31.401 -51.154 -6.621 1.00 89.38 186 CYS A C 1
ATOM 1459 O O . CYS A 1 186 ? 31.777 -52.013 -7.424 1.00 89.38 186 CYS A O 1
ATOM 1461 N N . LYS A 1 187 ? 32.194 -50.666 -5.663 1.00 87.75 187 LYS A N 1
ATOM 1462 C CA . LYS A 1 187 ? 33.544 -51.188 -5.442 1.00 87.75 187 LYS A CA 1
ATOM 1463 C C . LYS A 1 187 ? 33.526 -52.689 -5.109 1.00 87.75 187 LYS A C 1
ATOM 1465 O O . LYS A 1 187 ? 32.583 -53.148 -4.458 1.00 87.75 187 LYS A O 1
ATOM 1470 N N . PRO A 1 188 ? 34.556 -53.464 -5.506 1.00 81.19 188 PRO A N 1
ATOM 1471 C CA . PRO A 1 188 ? 34.604 -54.915 -5.313 1.00 81.19 188 PRO A CA 1
ATOM 1472 C C . PRO A 1 188 ? 34.440 -55.390 -3.862 1.00 81.19 188 PRO A C 1
ATOM 1474 O O . PRO A 1 188 ? 34.053 -56.536 -3.631 1.00 81.19 188 PRO A O 1
ATOM 1477 N N . ASP A 1 189 ? 34.773 -54.541 -2.891 1.00 81.81 189 ASP A N 1
ATOM 1478 C CA . ASP A 1 189 ? 34.683 -54.781 -1.451 1.00 81.81 189 ASP A CA 1
ATOM 1479 C C . ASP A 1 189 ? 33.400 -54.230 -0.801 1.00 81.81 189 ASP A C 1
ATOM 1481 O O . ASP A 1 189 ? 33.111 -54.559 0.354 1.00 81.81 189 ASP A O 1
ATOM 1485 N N . SER A 1 190 ? 32.585 -53.467 -1.535 1.00 85.88 190 SER A N 1
ATOM 1486 C CA . SER A 1 190 ? 31.307 -52.939 -1.053 1.00 85.88 190 SER A CA 1
ATOM 1487 C C . SER A 1 190 ? 30.203 -54.002 -1.098 1.00 85.88 190 SER A C 1
ATOM 1489 O O . SER A 1 190 ? 29.963 -54.646 -2.118 1.00 85.88 190 SER A O 1
ATOM 1491 N N . GLN A 1 191 ? 29.477 -54.177 0.011 1.00 88.12 191 GLN A N 1
ATOM 1492 C CA . GLN A 1 191 ? 28.334 -55.095 0.076 1.00 88.12 191 GLN A CA 1
ATOM 1493 C C . GLN A 1 191 ? 27.028 -54.397 -0.318 1.00 88.12 191 GLN A C 1
ATOM 1495 O O . GLN A 1 191 ? 26.679 -53.361 0.246 1.00 88.12 191 GLN A O 1
ATOM 1500 N N . CYS A 1 192 ? 26.276 -55.012 -1.235 1.00 93.12 192 CYS A N 1
ATOM 1501 C CA . CYS A 1 192 ? 24.906 -54.615 -1.561 1.00 93.12 192 CYS A CA 1
ATOM 1502 C C . CYS A 1 192 ? 23.938 -55.035 -0.445 1.00 93.12 192 CYS A C 1
ATOM 1504 O O . CYS A 1 192 ? 23.657 -56.226 -0.274 1.00 93.12 192 CYS A O 1
ATOM 1506 N N . THR A 1 193 ? 23.392 -54.063 0.279 1.00 94.25 193 THR A N 1
ATOM 1507 C CA . THR A 1 193 ? 22.406 -54.249 1.357 1.00 94.25 193 THR A CA 1
ATOM 1508 C C . THR A 1 193 ? 21.114 -53.520 1.016 1.00 94.25 193 THR A C 1
ATOM 1510 O O . THR A 1 193 ? 21.113 -52.664 0.133 1.00 94.25 193 THR A O 1
ATOM 1513 N N . THR A 1 194 ? 20.008 -53.848 1.690 1.00 95.81 194 THR A N 1
ATOM 1514 C CA . THR A 1 194 ? 18.750 -53.120 1.457 1.00 95.81 194 THR A CA 1
ATOM 1515 C C . THR A 1 194 ? 18.869 -51.658 1.900 1.00 95.81 194 THR A C 1
ATOM 1517 O O . THR A 1 194 ? 19.663 -51.364 2.797 1.00 95.81 194 THR A O 1
ATOM 1520 N N . TYR A 1 195 ? 18.088 -50.738 1.322 1.00 94.38 195 TYR A N 1
ATOM 1521 C CA . TYR A 1 195 ? 18.025 -49.350 1.809 1.00 94.38 195 TYR A CA 1
ATOM 1522 C C . TYR A 1 195 ? 17.612 -49.302 3.288 1.00 94.38 195 TYR A C 1
ATOM 1524 O O . TYR A 1 195 ? 18.166 -48.513 4.055 1.00 94.38 195 TYR A O 1
ATOM 1532 N N . ALA A 1 196 ? 16.710 -50.194 3.719 1.00 95.69 196 ALA A N 1
ATOM 1533 C CA . ALA A 1 196 ? 16.330 -50.328 5.122 1.00 95.69 196 ALA A CA 1
ATOM 1534 C C . ALA A 1 196 ? 17.516 -50.670 6.033 1.00 95.69 196 ALA A C 1
ATOM 1536 O O . ALA A 1 196 ? 17.696 -50.018 7.059 1.00 95.69 196 ALA A O 1
ATOM 1537 N N . ASP A 1 197 ? 18.335 -51.657 5.659 1.00 95.06 197 ASP A N 1
ATOM 1538 C CA . ASP A 1 197 ? 19.496 -52.071 6.457 1.00 95.06 197 ASP A CA 1
ATOM 1539 C C . ASP A 1 197 ? 20.616 -51.022 6.423 1.00 95.06 197 ASP A C 1
ATOM 1541 O O . ASP A 1 197 ? 21.316 -50.818 7.416 1.00 95.06 197 ASP A O 1
ATOM 1545 N N . ARG A 1 198 ? 20.788 -50.353 5.277 1.00 93.00 198 ARG A N 1
ATOM 1546 C CA . ARG A 1 198 ? 21.850 -49.370 5.039 1.00 93.00 198 ARG A CA 1
ATOM 1547 C C . ARG A 1 198 ? 21.584 -48.061 5.793 1.00 93.00 198 ARG A C 1
ATOM 1549 O O . ARG A 1 198 ? 22.384 -47.610 6.621 1.00 93.00 198 ARG A O 1
ATOM 1556 N N . PHE A 1 199 ? 20.427 -47.455 5.539 1.00 94.88 199 PHE A N 1
ATOM 1557 C CA . PHE A 1 199 ? 20.089 -46.137 6.070 1.00 94.88 199 PHE A CA 1
ATOM 1558 C C . PHE A 1 199 ? 19.354 -46.219 7.406 1.00 94.88 199 PHE A C 1
ATOM 1560 O O . PHE A 1 199 ? 19.590 -45.379 8.267 1.00 94.88 199 PHE A O 1
ATOM 1567 N N . GLY A 1 200 ? 18.525 -47.237 7.643 1.00 93.31 200 GLY A N 1
ATOM 1568 C CA . GLY A 1 200 ? 17.800 -47.434 8.904 1.00 93.31 200 GLY A CA 1
ATOM 1569 C C . GLY A 1 200 ? 16.591 -46.515 9.115 1.00 93.31 200 GLY A C 1
ATOM 1570 O O . GLY A 1 200 ? 15.627 -46.932 9.756 1.00 93.31 200 GLY A O 1
ATOM 1571 N N . SER A 1 201 ? 16.598 -45.295 8.572 1.00 94.50 201 SER A N 1
ATOM 1572 C CA . SER A 1 201 ? 15.471 -44.358 8.641 1.00 94.50 201 SER A CA 1
ATOM 1573 C C . SER A 1 201 ? 15.371 -43.459 7.397 1.00 94.50 201 SER A C 1
ATOM 1575 O O . SER A 1 201 ? 16.393 -43.214 6.749 1.00 94.50 201 SER A O 1
ATOM 1577 N N . PRO A 1 202 ? 14.172 -42.912 7.101 1.00 94.38 202 PRO A N 1
ATOM 1578 C CA . PRO A 1 202 ? 13.968 -41.944 6.020 1.00 94.38 202 PRO A CA 1
ATOM 1579 C C . PRO A 1 202 ? 14.842 -40.698 6.165 1.00 94.38 202 PRO A C 1
ATOM 1581 O O . PRO A 1 202 ? 15.526 -40.311 5.222 1.00 94.38 202 PRO A O 1
ATOM 1584 N N . LYS A 1 203 ? 14.905 -40.134 7.381 1.00 94.94 203 LYS A N 1
ATOM 1585 C CA . LYS A 1 203 ? 15.776 -38.999 7.709 1.00 94.94 203 LYS A CA 1
ATOM 1586 C C . LYS A 1 203 ? 17.236 -39.274 7.354 1.00 94.94 203 LYS A C 1
ATOM 1588 O O . LYS A 1 203 ? 17.859 -38.468 6.673 1.00 94.94 203 LYS A O 1
ATOM 1593 N N . LYS A 1 204 ? 17.771 -40.427 7.775 1.00 94.00 204 LYS A N 1
ATOM 1594 C CA . LYS A 1 204 ? 19.163 -40.774 7.479 1.00 94.00 204 LYS A CA 1
ATOM 1595 C C . LYS A 1 204 ? 19.377 -40.983 5.981 1.00 94.00 204 LYS A C 1
ATOM 1597 O O . LYS A 1 204 ? 20.411 -40.559 5.494 1.00 94.00 204 LYS A O 1
ATOM 1602 N N . MET A 1 205 ? 18.436 -41.589 5.254 1.00 94.19 205 MET A N 1
ATOM 1603 C CA . MET A 1 205 ? 18.543 -41.718 3.795 1.00 94.19 205 MET A CA 1
ATOM 1604 C C . MET A 1 205 ? 18.627 -40.345 3.120 1.00 94.19 205 MET A C 1
ATOM 1606 O O . MET A 1 205 ? 19.585 -40.084 2.402 1.00 94.19 205 MET A O 1
ATOM 1610 N N . LEU A 1 206 ? 17.674 -39.458 3.403 1.00 93.75 206 LEU A N 1
ATOM 1611 C CA . LEU A 1 206 ? 17.586 -38.138 2.780 1.00 93.75 206 LEU A CA 1
ATOM 1612 C C . LEU A 1 206 ? 18.827 -37.265 3.054 1.00 93.75 206 LEU A C 1
ATOM 1614 O O . LEU A 1 206 ? 19.364 -36.666 2.130 1.00 93.75 206 LEU A O 1
ATOM 1618 N N . GLU A 1 207 ? 19.310 -37.246 4.299 1.00 93.25 207 GLU A N 1
ATOM 1619 C CA . GLU A 1 207 ? 20.437 -36.403 4.744 1.00 93.25 207 GLU A CA 1
ATOM 1620 C C . GLU A 1 207 ? 21.826 -36.991 4.436 1.00 93.25 207 GLU A C 1
ATOM 1622 O O . GLU A 1 207 ? 22.839 -36.432 4.854 1.00 93.25 207 GLU A O 1
ATOM 1627 N N . THR A 1 208 ? 21.907 -38.153 3.774 1.00 90.00 208 THR A N 1
ATOM 1628 C CA . THR A 1 208 ? 23.204 -38.777 3.441 1.00 90.00 208 THR A CA 1
ATOM 1629 C C . THR A 1 208 ? 23.349 -39.151 1.975 1.00 90.00 208 THR A C 1
ATOM 1631 O O . THR A 1 208 ? 24.438 -38.971 1.428 1.00 90.00 208 THR A O 1
ATOM 1634 N N . LEU A 1 209 ? 22.272 -39.602 1.322 1.00 89.25 209 LEU A N 1
ATOM 1635 C CA . LEU A 1 209 ? 22.308 -40.109 -0.051 1.00 89.25 209 LEU A CA 1
ATOM 1636 C C . LEU A 1 209 ? 22.849 -39.072 -1.042 1.00 89.25 209 LEU A C 1
ATOM 1638 O O . LEU A 1 209 ? 23.666 -39.415 -1.889 1.00 89.25 209 LEU A O 1
ATOM 1642 N N . TRP A 1 210 ? 22.458 -37.807 -0.885 1.00 84.94 210 TRP A N 1
ATOM 1643 C CA . TRP A 1 210 ? 22.910 -36.672 -1.698 1.00 84.94 210 TRP A CA 1
ATOM 1644 C C . TRP A 1 210 ? 23.885 -35.750 -0.937 1.00 84.94 210 TRP A C 1
ATOM 1646 O O . TRP A 1 210 ? 24.001 -34.560 -1.222 1.00 84.94 210 TRP A O 1
ATOM 1656 N N . GLY A 1 211 ? 24.595 -36.274 0.066 1.00 84.44 211 GLY A N 1
ATOM 1657 C CA . GLY A 1 211 ? 25.489 -35.474 0.904 1.00 84.44 211 GLY A CA 1
ATOM 1658 C C . GLY A 1 211 ? 24.733 -34.400 1.693 1.00 84.44 211 GLY A C 1
ATOM 1659 O O . GLY A 1 211 ? 23.790 -34.716 2.407 1.00 84.44 211 GLY A O 1
ATOM 1660 N N . ILE A 1 212 ? 25.154 -33.134 1.582 1.00 82.69 212 ILE A N 1
ATOM 1661 C CA . ILE A 1 212 ? 24.570 -32.006 2.338 1.00 82.69 212 ILE A CA 1
ATOM 1662 C C . ILE A 1 212 ? 23.356 -31.361 1.653 1.00 82.69 212 ILE A C 1
ATOM 1664 O O . ILE A 1 212 ? 22.865 -30.334 2.120 1.00 82.69 212 ILE A O 1
ATOM 1668 N N . SER A 1 213 ? 22.894 -31.909 0.528 1.00 87.69 213 SER A N 1
ATOM 1669 C CA . SER A 1 213 ? 21.910 -31.244 -0.330 1.00 87.69 213 SER A CA 1
ATOM 1670 C C . SER A 1 213 ? 20.508 -31.146 0.272 1.00 87.69 213 SER A C 1
ATOM 1672 O O . SER A 1 213 ? 19.870 -30.105 0.127 1.00 87.69 213 SER A O 1
ATOM 1674 N N . PHE A 1 214 ? 20.048 -32.170 0.997 1.00 93.38 214 PHE A N 1
ATOM 1675 C CA . PHE A 1 214 ? 18.699 -32.212 1.570 1.00 93.38 214 PHE A CA 1
ATOM 1676 C C . PHE A 1 214 ? 18.718 -32.366 3.094 1.00 93.38 214 PHE A C 1
ATOM 1678 O O . PHE A 1 214 ? 19.549 -33.084 3.648 1.00 93.38 214 PHE A O 1
ATOM 1685 N N . THR A 1 215 ? 17.762 -31.724 3.770 1.00 94.25 215 THR A N 1
ATOM 1686 C CA . THR A 1 215 ? 17.497 -31.878 5.209 1.00 94.25 215 THR A CA 1
ATOM 1687 C C . THR A 1 215 ? 16.086 -32.398 5.450 1.00 94.25 215 THR A C 1
ATOM 1689 O O . THR A 1 215 ? 15.158 -32.094 4.701 1.00 94.25 215 THR A O 1
ATOM 1692 N N . TYR A 1 216 ? 15.905 -33.215 6.489 1.00 95.19 216 TYR A N 1
ATOM 1693 C CA . TYR A 1 216 ? 14.598 -33.782 6.816 1.00 95.19 216 TYR A CA 1
ATOM 1694 C C . TYR A 1 216 ? 13.795 -32.823 7.702 1.00 95.19 216 TYR A C 1
ATOM 1696 O O . TYR A 1 216 ? 14.174 -32.586 8.854 1.00 95.19 216 TYR A O 1
ATOM 1704 N N . SER A 1 217 ? 12.660 -32.321 7.204 1.00 91.50 217 SER A N 1
ATOM 1705 C CA . SER A 1 217 ? 11.788 -31.398 7.943 1.00 91.50 217 SER A CA 1
ATOM 1706 C C . SER A 1 217 ? 10.461 -32.040 8.342 1.00 91.50 217 SER A C 1
ATOM 1708 O O . SER A 1 217 ? 9.757 -32.606 7.511 1.00 91.50 217 SER A O 1
ATOM 1710 N N . THR A 1 218 ? 10.088 -31.908 9.617 1.00 87.69 218 THR A N 1
ATOM 1711 C CA . THR A 1 218 ? 8.757 -32.287 10.128 1.00 87.69 218 THR A CA 1
ATOM 1712 C C . THR A 1 218 ? 7.740 -31.146 10.068 1.00 87.69 218 THR A C 1
ATOM 1714 O O . THR A 1 218 ? 6.568 -31.361 10.366 1.00 87.69 218 THR A O 1
ATOM 1717 N N . ASP A 1 219 ? 8.178 -29.928 9.739 1.00 80.81 219 ASP A N 1
ATOM 1718 C CA . ASP A 1 219 ? 7.293 -28.780 9.552 1.00 80.81 219 ASP A CA 1
ATOM 1719 C C . ASP A 1 219 ? 6.789 -28.758 8.106 1.00 80.81 219 ASP A C 1
ATOM 1721 O O . ASP A 1 219 ? 7.418 -28.178 7.221 1.00 80.81 219 ASP A O 1
ATOM 1725 N N . GLU A 1 220 ? 5.640 -29.402 7.884 1.00 81.56 220 GLU A N 1
ATOM 1726 C CA . GLU A 1 220 ? 4.985 -29.524 6.573 1.00 81.56 220 GLU A CA 1
ATOM 1727 C C . GLU A 1 220 ? 4.549 -28.170 5.972 1.00 81.56 220 GLU A C 1
ATOM 1729 O O . GLU A 1 220 ? 4.186 -28.114 4.801 1.00 81.56 220 GLU A O 1
ATOM 1734 N N . SER A 1 221 ? 4.581 -27.080 6.753 1.00 66.88 221 SER A N 1
ATOM 1735 C CA . SER A 1 221 ? 4.243 -25.728 6.285 1.00 66.88 221 SER A CA 1
ATOM 1736 C C . SER A 1 221 ? 5.449 -24.931 5.774 1.00 66.88 221 SER A C 1
ATOM 1738 O O . SER A 1 221 ? 5.271 -23.875 5.168 1.00 66.88 221 SER A O 1
ATOM 1740 N N . ARG A 1 222 ? 6.677 -25.419 6.013 1.00 70.12 222 ARG A N 1
ATOM 1741 C CA . ARG A 1 222 ? 7.937 -24.717 5.693 1.00 70.12 222 ARG A CA 1
ATOM 1742 C C . ARG A 1 222 ? 8.966 -25.609 4.987 1.00 70.12 222 ARG A C 1
ATOM 1744 O O . ARG A 1 222 ? 10.169 -25.402 5.127 1.00 70.12 222 ARG A O 1
ATOM 1751 N N . CYS A 1 223 ? 8.515 -26.625 4.260 1.00 87.19 223 CYS A N 1
ATOM 1752 C CA . CYS A 1 223 ? 9.373 -27.581 3.560 1.00 87.19 223 CYS A CA 1
ATOM 1753 C C . CYS A 1 223 ? 8.938 -27.772 2.108 1.00 87.19 223 CYS A C 1
ATOM 1755 O O . CYS A 1 223 ? 7.817 -27.448 1.725 1.00 87.19 223 CYS A O 1
ATOM 1757 N N . TYR A 1 224 ? 9.834 -28.334 1.306 1.00 92.88 224 TYR A N 1
ATOM 1758 C CA . TYR A 1 224 ? 9.620 -28.597 -0.105 1.00 92.88 224 TYR A CA 1
ATOM 1759 C C . TYR A 1 224 ? 9.078 -30.003 -0.323 1.00 92.88 224 TYR A C 1
ATOM 1761 O O . TYR A 1 224 ? 9.584 -30.985 0.232 1.00 92.88 224 TYR A O 1
ATOM 1769 N N . MET A 1 225 ? 8.080 -30.107 -1.196 1.00 90.62 225 MET A N 1
ATOM 1770 C CA . MET A 1 225 ? 7.649 -31.363 -1.793 1.00 90.62 225 MET A CA 1
ATOM 1771 C C . MET A 1 225 ? 8.313 -31.524 -3.167 1.00 90.62 225 MET A C 1
ATOM 1773 O O . MET A 1 225 ? 7.998 -30.756 -4.075 1.00 90.62 225 MET A O 1
ATOM 1777 N N . PRO A 1 226 ? 9.189 -32.523 -3.371 1.00 91.19 226 PRO A N 1
ATOM 1778 C CA . PRO A 1 226 ? 9.844 -32.748 -4.663 1.00 91.19 226 PRO A CA 1
ATOM 1779 C C . PRO A 1 226 ? 8.881 -33.088 -5.812 1.00 91.19 226 PRO A C 1
ATOM 1781 O O . PRO A 1 226 ? 9.157 -32.811 -6.975 1.00 91.19 226 PRO A O 1
ATOM 1784 N N . PHE A 1 227 ? 7.716 -33.663 -5.499 1.00 91.00 227 PHE A N 1
ATOM 1785 C CA . PHE A 1 227 ? 6.680 -33.957 -6.490 1.00 91.00 227 PHE A CA 1
ATOM 1786 C C . PHE A 1 227 ? 5.286 -33.809 -5.880 1.00 91.00 227 PHE A C 1
ATOM 1788 O O . PHE A 1 227 ? 5.036 -34.313 -4.781 1.00 91.00 227 PHE A O 1
ATOM 1795 N N . PHE A 1 228 ? 4.386 -33.120 -6.583 1.00 87.06 228 PHE A N 1
ATOM 1796 C CA . PHE A 1 228 ? 3.110 -32.655 -6.034 1.00 87.06 228 PHE A CA 1
ATOM 1797 C C . PHE A 1 228 ? 2.034 -32.428 -7.104 1.00 87.06 228 PHE A C 1
ATOM 1799 O O . PHE A 1 228 ? 2.284 -32.498 -8.303 1.00 87.06 228 PHE A O 1
ATOM 1806 N N . SER A 1 229 ? 0.826 -32.105 -6.641 1.00 69.06 229 SER A N 1
ATOM 1807 C CA . SER A 1 229 ? -0.249 -31.498 -7.430 1.00 69.06 229 SER A CA 1
ATOM 1808 C C . SER A 1 229 ? -0.615 -30.140 -6.816 1.00 69.06 229 SER A C 1
ATOM 1810 O O . SER A 1 229 ? -0.890 -30.099 -5.618 1.00 69.06 229 SER A O 1
ATOM 1812 N N . GLY A 1 230 ? -0.642 -29.056 -7.598 1.00 67.38 230 GLY A N 1
ATOM 1813 C CA . GLY A 1 230 ? -0.850 -27.684 -7.092 1.00 67.38 230 GLY A CA 1
ATOM 1814 C C . GLY A 1 230 ? 0.456 -26.880 -7.030 1.00 67.38 230 GLY A C 1
ATOM 1815 O O . GLY A 1 230 ? 1.325 -27.137 -7.850 1.00 67.38 230 GLY A O 1
ATOM 1816 N N . VAL A 1 231 ? 0.600 -25.941 -6.082 1.00 67.31 231 VAL A N 1
ATOM 1817 C CA . VAL A 1 231 ? 1.795 -25.070 -5.906 1.00 67.31 231 VAL A CA 1
ATOM 1818 C C . VAL A 1 231 ? 2.313 -25.031 -4.447 1.00 67.31 231 VAL A C 1
ATOM 1820 O O . VAL A 1 231 ? 2.437 -23.971 -3.841 1.00 67.31 231 VAL A O 1
ATOM 1823 N N . PRO A 1 232 ? 2.610 -26.180 -3.809 1.00 69.12 232 PRO A N 1
ATOM 1824 C CA . PRO A 1 232 ? 2.912 -26.236 -2.371 1.00 69.12 232 PRO A CA 1
ATOM 1825 C C . PRO A 1 232 ? 4.250 -25.595 -1.968 1.00 69.12 232 PRO A C 1
ATOM 1827 O O . PRO A 1 232 ? 4.482 -25.384 -0.782 1.00 69.12 232 PRO A O 1
ATOM 1830 N N . ASN A 1 233 ? 5.133 -25.304 -2.927 1.00 80.69 233 ASN A N 1
ATOM 1831 C CA . ASN A 1 233 ? 6.506 -24.878 -2.656 1.00 80.69 233 ASN A CA 1
ATOM 1832 C C . ASN A 1 233 ? 6.718 -23.353 -2.743 1.00 80.69 233 ASN A C 1
ATOM 1834 O O . ASN A 1 233 ? 7.814 -22.897 -2.445 1.00 80.69 233 ASN A O 1
ATOM 1838 N N . GLU A 1 234 ? 5.704 -22.557 -3.105 1.00 68.88 234 GLU A N 1
ATOM 1839 C CA . GLU A 1 234 ? 5.839 -21.094 -3.268 1.00 68.88 234 GLU A CA 1
ATOM 1840 C C . GLU A 1 234 ? 6.011 -20.354 -1.934 1.00 68.88 234 GLU A C 1
ATOM 1842 O O . GLU A 1 234 ? 6.935 -19.562 -1.769 1.00 68.88 234 GLU A O 1
ATOM 1847 N N . ALA A 1 235 ? 5.174 -20.652 -0.940 1.00 59.09 235 ALA A N 1
ATOM 1848 C CA . ALA A 1 235 ? 5.278 -20.054 0.392 1.00 59.09 235 ALA A CA 1
ATOM 1849 C C . ALA A 1 235 ? 6.615 -20.357 1.115 1.00 59.09 235 ALA A C 1
ATOM 1851 O O . ALA A 1 235 ? 7.244 -19.414 1.608 1.00 59.09 235 ALA A O 1
ATOM 1852 N N . PRO A 1 236 ? 7.110 -21.617 1.180 1.00 69.31 236 PRO A N 1
ATOM 1853 C CA . PRO A 1 236 ? 8.420 -21.894 1.779 1.00 69.31 236 PRO A CA 1
ATOM 1854 C C . PRO A 1 236 ? 9.587 -21.294 0.976 1.00 69.31 236 PRO A C 1
ATOM 1856 O O . PRO A 1 236 ? 10.624 -20.982 1.561 1.00 69.31 236 PRO A O 1
ATOM 1859 N N . TYR A 1 237 ? 9.413 -21.089 -0.332 1.00 65.94 237 TYR A N 1
ATOM 1860 C CA . TYR A 1 237 ? 10.377 -20.425 -1.211 1.00 65.94 237 TYR A CA 1
ATOM 1861 C C . TYR A 1 237 ? 10.551 -18.943 -0.922 1.00 65.94 237 TYR A C 1
ATOM 1863 O O . TYR A 1 237 ? 11.672 -18.498 -0.669 1.00 65.94 237 TYR A O 1
ATOM 1871 N N . VAL A 1 238 ? 9.445 -18.201 -0.871 1.00 52.84 238 VAL A N 1
ATOM 1872 C CA . VAL A 1 238 ? 9.461 -16.774 -0.526 1.00 52.84 238 VAL A CA 1
ATOM 1873 C C . VAL A 1 238 ? 10.098 -16.568 0.847 1.00 52.84 238 VAL A C 1
ATOM 1875 O O . VAL A 1 238 ? 10.943 -15.696 1.022 1.00 52.84 238 VAL A O 1
ATOM 1878 N N . LYS A 1 239 ? 9.781 -17.435 1.810 1.00 59.53 239 LYS A N 1
ATOM 1879 C CA . LYS A 1 239 ? 10.380 -17.372 3.143 1.00 59.53 239 LYS A CA 1
ATOM 1880 C C . LYS A 1 239 ? 11.896 -17.613 3.142 1.00 59.53 239 LYS A C 1
ATOM 1882 O O . LYS A 1 239 ? 12.626 -16.853 3.768 1.00 59.53 239 LYS A O 1
ATOM 1887 N N . ALA A 1 240 ? 12.378 -18.631 2.427 1.00 62.66 240 ALA A N 1
ATOM 1888 C CA . ALA A 1 240 ? 13.809 -18.940 2.361 1.00 62.66 240 ALA A CA 1
ATOM 1889 C C . ALA A 1 240 ? 14.639 -17.819 1.700 1.00 62.66 240 ALA A C 1
ATOM 1891 O O . ALA A 1 240 ? 15.804 -17.633 2.048 1.00 62.66 240 ALA A O 1
ATOM 1892 N N . LEU A 1 241 ? 14.044 -17.063 0.769 1.00 54.97 241 LEU A N 1
ATOM 1893 C CA . LEU A 1 241 ? 14.653 -15.858 0.194 1.00 54.97 241 LEU A CA 1
ATOM 1894 C C . LEU A 1 241 ? 14.786 -14.739 1.228 1.00 54.97 241 LEU A C 1
ATOM 1896 O O . LEU A 1 241 ? 15.860 -14.157 1.360 1.00 54.97 241 LEU A O 1
ATOM 1900 N N . LEU A 1 242 ? 13.719 -14.480 1.987 1.00 47.56 242 LEU A N 1
ATOM 1901 C CA . LEU A 1 242 ? 13.694 -13.439 3.015 1.00 47.56 242 LEU A CA 1
ATOM 1902 C C . LEU A 1 242 ? 14.709 -13.714 4.137 1.00 47.56 242 LEU A C 1
ATOM 1904 O O . LEU A 1 242 ? 15.417 -12.803 4.564 1.00 47.56 242 LEU A O 1
ATOM 1908 N N . ASP A 1 243 ? 14.859 -14.976 4.548 1.00 53.19 243 ASP A N 1
ATOM 1909 C CA . ASP A 1 243 ? 15.817 -15.375 5.588 1.00 53.19 243 ASP A CA 1
ATOM 1910 C C . ASP A 1 243 ? 17.289 -15.177 5.151 1.00 53.19 243 ASP A C 1
ATOM 1912 O O . ASP A 1 243 ? 18.156 -14.906 5.984 1.00 53.19 243 ASP A O 1
ATOM 1916 N N . LYS A 1 244 ? 17.597 -15.269 3.845 1.00 47.00 244 LYS A N 1
ATOM 1917 C CA . LYS A 1 244 ? 18.954 -15.050 3.300 1.00 47.00 244 LYS A CA 1
ATOM 1918 C C . LYS A 1 244 ? 19.375 -13.576 3.273 1.00 47.00 244 LYS A C 1
ATOM 1920 O O . LYS A 1 244 ? 20.572 -13.301 3.277 1.00 47.00 244 LYS A O 1
ATOM 1925 N N . ILE A 1 245 ? 18.417 -12.651 3.250 1.00 41.62 245 ILE A N 1
ATOM 1926 C CA . ILE A 1 245 ? 18.654 -11.201 3.135 1.00 41.62 245 ILE A CA 1
ATOM 1927 C C . ILE A 1 245 ? 19.040 -10.576 4.497 1.00 41.62 245 ILE A C 1
ATOM 1929 O O . ILE A 1 245 ? 19.693 -9.543 4.547 1.00 41.62 245 ILE A O 1
ATOM 1933 N N . GLN A 1 246 ? 18.726 -11.232 5.619 1.00 35.91 246 GLN A N 1
ATOM 1934 C CA . GLN A 1 246 ? 18.821 -10.674 6.980 1.00 35.91 246 GLN A CA 1
ATOM 1935 C C . GLN A 1 246 ? 20.191 -10.833 7.699 1.00 35.91 246 GLN A C 1
ATOM 1937 O O . GLN A 1 246 ? 20.267 -10.618 8.908 1.00 35.91 246 GLN A O 1
ATOM 1942 N N . VAL A 1 247 ? 21.291 -11.218 7.029 1.00 29.36 247 VAL A N 1
ATOM 1943 C CA . VAL A 1 247 ? 22.563 -11.590 7.707 1.00 29.36 247 VAL A CA 1
ATOM 1944 C C . VAL A 1 247 ? 23.762 -10.705 7.311 1.00 29.36 247 VAL A C 1
ATOM 1946 O O . VAL A 1 247 ? 24.671 -11.205 6.663 1.00 29.36 247 VAL A O 1
ATOM 1949 N N . GLU A 1 248 ? 23.834 -9.440 7.763 1.00 27.08 248 GLU A N 1
ATOM 1950 C CA . GLU A 1 248 ? 25.098 -8.676 7.952 1.00 27.08 248 GLU A CA 1
ATOM 1951 C C . GLU A 1 248 ? 25.029 -7.729 9.197 1.00 27.08 248 GLU A C 1
ATOM 1953 O O . GLU A 1 248 ? 23.963 -7.320 9.638 1.00 27.08 248 GLU A O 1
ATOM 1958 N N . ASP A 1 249 ? 26.181 -7.473 9.837 1.00 25.70 249 ASP A N 1
ATOM 1959 C CA . ASP A 1 249 ? 26.463 -7.234 11.282 1.00 25.70 249 ASP A CA 1
ATOM 1960 C C . ASP A 1 249 ? 25.851 -5.969 11.995 1.00 25.70 249 ASP A C 1
ATOM 1962 O O . ASP A 1 249 ? 26.032 -4.848 11.513 1.00 25.70 249 ASP A O 1
ATOM 1966 N N . PRO A 1 250 ? 25.255 -6.073 13.217 1.00 25.86 250 PRO A N 1
ATOM 1967 C CA . PRO A 1 250 ? 24.576 -4.973 13.945 1.00 25.86 250 PRO A CA 1
ATOM 1968 C C . PRO A 1 250 ? 25.453 -3.943 14.700 1.00 25.86 250 PRO A C 1
ATOM 1970 O O . PRO A 1 250 ? 24.940 -3.166 15.511 1.00 25.86 250 PRO A O 1
ATOM 1973 N N . SER A 1 251 ? 26.776 -3.920 14.534 1.00 25.02 251 SER A N 1
ATOM 1974 C CA . SER A 1 251 ? 27.669 -3.228 15.487 1.00 25.02 251 SER A CA 1
ATOM 1975 C C . SER A 1 251 ? 27.991 -1.736 15.234 1.00 25.02 251 SER A C 1
ATOM 1977 O O . SER A 1 251 ? 28.795 -1.170 15.980 1.00 25.02 251 SER A O 1
ATOM 1979 N N . VAL A 1 252 ? 27.385 -1.044 14.253 1.00 26.05 252 VAL A N 1
ATOM 1980 C CA . VAL A 1 252 ? 27.914 0.270 13.789 1.00 26.05 252 VAL A CA 1
ATOM 1981 C C . VAL A 1 252 ? 27.058 1.522 14.078 1.00 26.05 252 VAL A C 1
ATOM 1983 O O . VAL A 1 252 ? 27.594 2.632 14.034 1.00 26.05 252 VAL A O 1
ATOM 1986 N N . ILE A 1 253 ? 25.783 1.445 14.471 1.00 25.73 253 ILE A N 1
ATOM 1987 C CA . ILE A 1 253 ? 24.964 2.672 14.607 1.00 25.73 253 ILE A CA 1
ATOM 1988 C C . ILE A 1 253 ? 24.975 3.219 16.040 1.00 25.73 253 ILE A C 1
ATOM 1990 O O . ILE A 1 253 ? 24.067 3.025 16.839 1.00 25.73 253 ILE A O 1
ATOM 1994 N N . GLY A 1 254 ? 26.025 3.976 16.352 1.00 24.75 254 GLY A N 1
ATOM 1995 C CA . GLY A 1 254 ? 26.065 4.876 17.497 1.00 24.75 254 GLY A CA 1
ATOM 1996 C C . GLY A 1 254 ? 26.326 6.310 17.047 1.00 24.75 254 GLY A C 1
ATOM 1997 O O . GLY A 1 254 ? 27.453 6.632 16.691 1.00 24.75 254 GLY A O 1
ATOM 1998 N N . THR A 1 255 ? 25.301 7.169 17.145 1.00 24.05 255 THR A N 1
ATOM 1999 C CA . THR A 1 255 ? 25.311 8.620 17.470 1.00 24.05 255 THR A CA 1
ATOM 2000 C C . THR A 1 255 ? 24.522 9.571 16.543 1.00 24.05 255 THR A C 1
ATOM 2002 O O . THR A 1 255 ? 24.904 9.858 15.418 1.00 24.05 255 THR A O 1
ATOM 2005 N N . LYS A 1 256 ? 23.499 10.193 17.160 1.00 26.39 256 LYS A N 1
ATOM 2006 C CA . LYS A 1 256 ? 22.986 11.575 17.002 1.00 26.39 256 LYS A CA 1
ATOM 2007 C C . LYS A 1 256 ? 22.597 12.053 15.593 1.00 26.39 256 LYS A C 1
ATOM 2009 O O . LYS A 1 256 ? 23.352 12.774 14.941 1.00 26.39 256 LYS A O 1
ATOM 2014 N N . VAL A 1 257 ? 21.333 11.829 15.231 1.00 24.62 257 VAL A N 1
ATOM 2015 C CA . VAL A 1 257 ? 20.661 12.512 14.113 1.00 24.62 257 VAL A CA 1
ATOM 2016 C C . VAL A 1 257 ? 20.145 13.889 14.564 1.00 24.62 257 VAL A C 1
ATOM 2018 O O . VAL A 1 257 ? 19.535 14.038 15.623 1.00 24.62 257 VAL A O 1
ATOM 2021 N N . LYS A 1 258 ? 20.447 14.926 13.774 1.00 23.78 258 LYS A N 1
ATOM 2022 C CA . LYS A 1 258 ? 19.933 16.297 13.926 1.00 23.78 258 LYS A CA 1
ATOM 2023 C C . LYS A 1 258 ? 18.577 16.407 13.219 1.00 23.78 258 LYS A C 1
ATOM 2025 O O . LYS A 1 258 ? 18.434 15.870 12.130 1.00 23.78 258 LYS A O 1
ATOM 2030 N N . ALA A 1 259 ? 17.642 17.148 13.817 1.00 23.86 259 ALA A N 1
ATOM 2031 C CA . ALA A 1 259 ? 16.305 17.409 13.277 1.00 23.86 259 ALA A CA 1
ATOM 2032 C C . ALA A 1 259 ? 16.328 17.891 11.811 1.00 23.86 259 ALA A C 1
ATOM 2034 O O . ALA A 1 259 ? 17.100 18.792 11.470 1.00 23.86 259 ALA A O 1
ATOM 2035 N N . VAL A 1 260 ? 15.468 17.282 10.991 1.00 26.72 260 VAL A N 1
ATOM 2036 C CA . VAL A 1 260 ? 15.236 17.596 9.574 1.00 26.72 260 VAL A CA 1
ATOM 2037 C C . VAL A 1 260 ? 14.337 18.834 9.452 1.00 26.72 260 VAL A C 1
ATOM 2039 O O . VAL A 1 260 ? 13.477 19.079 10.297 1.00 26.72 260 VAL A O 1
ATOM 2042 N N . ASP A 1 261 ? 14.600 19.649 8.430 1.00 24.81 261 ASP A N 1
ATOM 2043 C CA . ASP A 1 261 ? 13.889 20.889 8.114 1.00 24.81 261 ASP A CA 1
ATOM 2044 C C . ASP A 1 261 ? 12.529 20.600 7.444 1.00 24.81 261 ASP A C 1
ATOM 2046 O O . ASP A 1 261 ? 12.393 19.660 6.663 1.00 24.81 261 ASP A O 1
ATOM 2050 N N . SER A 1 262 ? 11.540 21.451 7.715 1.00 26.59 262 SER A N 1
ATOM 2051 C CA . SER A 1 262 ? 10.108 21.385 7.340 1.00 26.59 262 SER A CA 1
ATOM 2052 C C . SER A 1 262 ? 9.773 21.351 5.830 1.00 26.59 262 SER A C 1
ATOM 2054 O O . SER A 1 262 ? 8.628 21.542 5.435 1.00 26.59 262 SER A O 1
ATOM 2056 N N . THR A 1 263 ? 10.753 21.111 4.957 1.00 28.44 263 THR A N 1
ATOM 2057 C CA . THR A 1 263 ? 10.586 21.068 3.490 1.00 28.44 263 THR A CA 1
ATOM 2058 C C . THR A 1 263 ? 10.568 19.643 2.909 1.00 28.44 263 THR A C 1
ATOM 2060 O O . THR A 1 263 ? 10.141 19.453 1.769 1.00 28.44 263 THR A O 1
ATOM 2063 N N . GLU A 1 264 ? 10.947 18.629 3.697 1.00 31.14 264 GLU A N 1
ATOM 2064 C CA . GLU A 1 264 ? 11.002 17.207 3.299 1.00 31.14 264 GLU A CA 1
ATOM 2065 C C . GLU A 1 264 ? 9.642 16.472 3.393 1.00 31.14 264 GLU A C 1
ATOM 2067 O O . GLU A 1 264 ? 9.443 15.459 2.730 1.00 31.14 264 GLU A O 1
ATOM 2072 N N . GLU A 1 265 ? 8.654 17.014 4.117 1.00 30.73 265 GLU A N 1
ATOM 2073 C CA . GLU A 1 265 ? 7.294 16.437 4.255 1.00 30.73 265 GLU A CA 1
ATOM 2074 C C . GLU A 1 265 ? 6.500 16.398 2.929 1.00 30.73 265 GLU A C 1
ATOM 2076 O O . GLU A 1 265 ? 5.497 15.695 2.787 1.00 30.73 265 GLU A O 1
ATOM 2081 N N . SER A 1 266 ? 6.975 17.134 1.920 1.00 29.72 266 SER A N 1
ATOM 2082 C CA . SER A 1 266 ? 6.380 17.213 0.584 1.00 29.72 266 SER A CA 1
ATOM 2083 C C . SER A 1 266 ? 6.679 16.008 -0.325 1.00 29.72 266 SER A C 1
ATOM 2085 O O . SER A 1 266 ? 6.134 15.951 -1.425 1.00 29.72 266 SER A O 1
ATOM 2087 N N . LYS A 1 267 ? 7.500 15.041 0.121 1.00 31.06 267 LYS A N 1
ATOM 2088 C CA . LYS A 1 267 ? 8.055 13.956 -0.716 1.00 31.06 267 LYS A CA 1
ATOM 2089 C C . LYS A 1 267 ? 7.441 12.560 -0.513 1.00 31.06 267 LYS A C 1
ATOM 2091 O O . LYS A 1 267 ? 7.881 11.612 -1.149 1.00 31.06 267 LYS A O 1
ATOM 2096 N N . LEU A 1 268 ? 6.427 12.414 0.345 1.00 31.39 268 LEU A N 1
ATOM 2097 C CA . LEU A 1 268 ? 5.694 11.150 0.527 1.00 31.39 268 LEU A CA 1
ATOM 2098 C C . LEU A 1 268 ? 4.584 10.972 -0.526 1.00 31.39 268 LEU A C 1
ATOM 2100 O O . LEU A 1 268 ? 3.860 11.945 -0.769 1.00 31.39 268 LEU A O 1
ATOM 2104 N N . PRO A 1 269 ? 4.354 9.764 -1.082 1.00 33.41 269 PRO A N 1
ATOM 2105 C CA . PRO A 1 269 ? 3.241 9.501 -1.996 1.00 33.41 269 PRO A CA 1
ATOM 2106 C C . PRO A 1 269 ? 1.875 9.936 -1.426 1.00 33.41 269 PRO A C 1
ATOM 2108 O O . PRO A 1 269 ? 1.632 9.928 -0.214 1.00 33.41 269 PRO A O 1
ATOM 2111 N N . LYS A 1 270 ? 0.980 10.387 -2.310 1.00 40.50 270 LYS A N 1
ATOM 2112 C CA . LYS A 1 270 ? -0.389 10.846 -2.008 1.00 40.50 270 LYS A CA 1
ATOM 2113 C C . LYS A 1 270 ? -1.376 10.049 -2.850 1.00 40.50 270 LYS A C 1
ATOM 2115 O O . LYS A 1 270 ? -1.734 10.497 -3.933 1.00 40.50 270 LYS A O 1
ATOM 2120 N N . ALA A 1 271 ? -1.844 8.897 -2.374 1.00 39.81 271 ALA A N 1
ATOM 2121 C CA . ALA A 1 271 ? -3.010 8.261 -3.005 1.00 39.81 271 ALA A CA 1
ATOM 2122 C C . ALA A 1 271 ? -4.299 9.066 -2.731 1.00 39.81 271 ALA A C 1
ATOM 2124 O O . ALA A 1 271 ? -5.220 9.107 -3.544 1.00 39.81 271 ALA A O 1
ATOM 2125 N N . VAL A 1 272 ? -4.326 9.756 -1.587 1.00 47.56 272 VAL A N 1
ATOM 2126 C CA . VAL A 1 272 ? -5.445 10.568 -1.115 1.00 47.56 272 VAL A CA 1
ATOM 2127 C C . VAL A 1 272 ? -4.922 11.921 -0.646 1.00 47.56 272 VAL A C 1
ATOM 2129 O O . VAL A 1 272 ? -3.971 11.986 0.143 1.00 47.56 272 VAL A O 1
ATOM 2132 N N . ASP A 1 273 ? -5.562 12.998 -1.100 1.00 62.44 273 ASP A N 1
ATOM 2133 C CA . ASP A 1 273 ? -5.233 14.357 -0.688 1.00 62.44 273 ASP A CA 1
ATOM 2134 C C . ASP A 1 273 ? -6.227 14.899 0.342 1.00 62.44 273 ASP A C 1
ATOM 2136 O O . ASP A 1 273 ? -7.446 14.743 0.236 1.00 62.44 273 ASP A O 1
ATOM 2140 N N . PHE A 1 274 ? -5.668 15.578 1.344 1.00 64.75 274 PHE A N 1
ATOM 2141 C CA . PHE A 1 274 ? -6.405 16.241 2.411 1.00 64.75 274 PHE A CA 1
ATOM 2142 C C . PHE A 1 274 ? -6.321 17.738 2.185 1.00 64.75 274 PHE A C 1
ATOM 2144 O O . PHE A 1 274 ? -5.321 18.378 2.512 1.00 64.75 274 PHE A O 1
ATOM 2151 N N . LEU A 1 275 ? -7.375 18.301 1.614 1.00 67.19 275 LEU A N 1
ATOM 2152 C CA . LEU A 1 275 ? -7.486 19.738 1.442 1.00 67.19 275 LEU A CA 1
ATOM 2153 C C . LEU A 1 275 ? -8.085 20.305 2.731 1.00 67.19 275 LEU A C 1
ATOM 2155 O O . LEU A 1 275 ? -9.261 20.037 3.014 1.00 67.19 275 LEU A O 1
ATOM 2159 N N . PRO A 1 276 ? -7.309 21.036 3.556 1.00 67.25 276 PRO A N 1
ATOM 2160 C CA . PRO A 1 276 ? -7.880 21.704 4.709 1.00 67.25 276 PRO A CA 1
ATOM 2161 C C . PRO A 1 276 ? -8.940 22.673 4.197 1.00 67.25 276 PRO A C 1
ATOM 2163 O O . PRO A 1 276 ? -8.699 23.477 3.297 1.00 67.25 276 PRO A O 1
ATOM 2166 N N . ILE A 1 277 ? -10.142 22.573 4.745 1.00 63.53 277 ILE A N 1
ATOM 2167 C CA . ILE A 1 277 ? -11.164 23.575 4.480 1.00 63.53 277 ILE A CA 1
ATOM 2168 C C . ILE A 1 277 ? -10.786 24.750 5.374 1.00 63.53 277 ILE A C 1
ATOM 2170 O O . ILE A 1 277 ? -10.803 24.580 6.594 1.00 63.53 277 ILE A O 1
ATOM 2174 N N . ASP A 1 278 ? -10.410 25.889 4.775 1.00 44.22 278 ASP A N 1
ATOM 2175 C CA . ASP A 1 278 ? -10.090 27.161 5.447 1.00 44.22 278 ASP A CA 1
ATOM 2176 C C . ASP A 1 278 ? -11.313 27.683 6.224 1.00 44.22 278 ASP A C 1
ATOM 2178 O O . ASP A 1 278 ? -11.961 28.669 5.879 1.00 44.22 278 ASP A O 1
ATOM 2182 N N . ALA A 1 279 ? -11.664 26.987 7.293 1.00 39.50 279 ALA A N 1
ATOM 2183 C CA . ALA A 1 279 ? -12.533 27.452 8.341 1.00 39.50 279 ALA A CA 1
ATOM 2184 C C . ALA A 1 279 ? -11.639 27.637 9.571 1.00 39.50 279 ALA A C 1
ATOM 2186 O O . ALA A 1 279 ? -10.829 26.752 9.867 1.00 39.50 279 ALA A O 1
ATOM 2187 N N . PRO A 1 280 ? -11.756 28.757 10.306 1.00 41.69 280 PRO A N 1
ATOM 2188 C CA . PRO A 1 280 ? -11.093 28.877 11.596 1.00 41.69 280 PRO A CA 1
ATOM 2189 C C . PRO A 1 280 ? -11.428 27.629 12.417 1.00 41.69 280 PRO A C 1
ATOM 2191 O O . PRO A 1 280 ? -12.592 27.217 12.446 1.00 41.69 280 PRO A O 1
ATOM 2194 N N . SER A 1 281 ? -10.406 27.014 13.026 1.00 44.84 281 SER A N 1
ATOM 2195 C CA . SER A 1 281 ? -10.544 25.909 13.984 1.00 44.84 281 SER A CA 1
ATOM 2196 C C . SER A 1 281 ? -11.834 26.095 14.776 1.00 44.84 281 SER A C 1
ATOM 2198 O O . SER A 1 281 ? -12.005 27.169 15.367 1.00 44.84 281 SER A O 1
ATOM 2200 N N . ILE A 1 282 ? -12.753 25.118 14.740 1.00 47.56 282 ILE A N 1
ATOM 2201 C CA . ILE A 1 282 ? -14.015 25.245 15.478 1.00 47.56 282 ILE A CA 1
ATOM 2202 C C . ILE A 1 282 ? -13.658 25.579 16.919 1.00 47.56 282 ILE A C 1
ATOM 2204 O O . ILE A 1 282 ? -13.004 24.765 17.563 1.00 47.56 282 ILE A O 1
ATOM 2208 N N . GLY A 1 283 ? -14.046 26.787 17.347 1.00 49.94 283 GLY A N 1
ATOM 2209 C CA . GLY A 1 283 ? -13.890 27.336 18.688 1.00 49.94 283 GLY A CA 1
ATOM 2210 C C . GLY A 1 283 ? -12.783 26.687 19.506 1.00 49.94 283 GLY A C 1
ATOM 2211 O O . GLY A 1 283 ? -13.069 25.767 20.264 1.00 49.94 283 GLY A O 1
ATOM 2212 N N . ALA A 1 284 ? -11.554 27.202 19.410 1.00 46.38 284 ALA A N 1
ATOM 2213 C CA . ALA A 1 284 ? -10.550 26.949 20.434 1.00 46.38 284 ALA A CA 1
ATOM 2214 C C . ALA A 1 284 ? -11.122 27.436 21.776 1.00 46.38 284 ALA A C 1
ATOM 2216 O O . ALA A 1 284 ? -11.077 28.626 22.098 1.00 46.38 284 ALA A O 1
ATOM 2217 N N . LYS A 1 285 ? -11.754 26.533 22.528 1.00 53.16 285 LYS A N 1
ATOM 2218 C CA . LYS A 1 285 ? -12.244 26.827 23.869 1.00 53.16 285 LYS A CA 1
ATOM 2219 C C . LYS A 1 285 ? -11.048 26.695 24.793 1.00 53.16 285 LYS A C 1
ATOM 2221 O O . LYS A 1 285 ? -10.574 25.598 25.048 1.00 53.16 285 LYS A O 1
ATOM 2226 N N . THR A 1 286 ? -10.554 27.830 25.268 1.00 43.78 286 THR A N 1
ATOM 2227 C CA . THR A 1 286 ? -9.561 27.904 26.337 1.00 43.78 286 THR A CA 1
ATOM 2228 C C . THR A 1 286 ? -10.292 27.845 27.672 1.00 43.78 286 THR A C 1
ATOM 2230 O O . THR A 1 286 ? -10.602 28.861 28.292 1.00 43.78 286 THR A O 1
ATOM 2233 N N . GLN A 1 287 ? -10.628 26.638 28.113 1.00 46.78 287 GLN A N 1
ATOM 2234 C CA . GLN A 1 287 ? -11.006 26.399 29.504 1.00 46.78 287 GLN A CA 1
ATOM 2235 C C . GLN A 1 287 ? -10.009 25.409 30.081 1.00 46.78 287 GLN A C 1
ATOM 2237 O O . GLN A 1 287 ? -9.682 24.435 29.421 1.00 46.78 287 GLN A O 1
ATOM 2242 N N . THR A 1 288 ? -9.508 25.663 31.293 1.00 41.09 288 THR A N 1
ATOM 2243 C CA . THR A 1 288 ? -8.744 24.667 32.055 1.00 41.09 288 THR A CA 1
ATOM 2244 C C . THR A 1 288 ? -9.602 23.407 32.178 1.00 41.09 288 THR A C 1
ATOM 2246 O O . THR A 1 288 ? -10.607 23.474 32.890 1.00 41.09 288 THR A O 1
ATOM 2249 N N . PRO A 1 289 ? -9.264 22.301 31.491 1.00 40.53 289 PRO A N 1
ATOM 2250 C CA . PRO A 1 289 ? -9.980 21.051 31.637 1.00 40.53 289 PRO A CA 1
ATOM 2251 C C . PRO A 1 289 ? -9.818 20.597 33.081 1.00 40.53 289 PRO A C 1
ATOM 2253 O O . PRO A 1 289 ? -8.756 20.790 33.687 1.00 40.53 289 PRO A O 1
ATOM 2256 N N . GLU A 1 290 ? -10.854 19.983 33.641 1.00 40.94 290 GLU A N 1
ATOM 2257 C CA . GLU A 1 290 ? -10.600 19.100 34.771 1.00 40.94 290 GLU A CA 1
ATOM 2258 C C . GLU A 1 290 ? -9.711 17.937 34.287 1.00 40.94 290 GLU A C 1
ATOM 2260 O O . GLU A 1 290 ? -9.830 17.531 33.124 1.00 40.94 290 GLU A O 1
ATOM 2265 N N . PRO A 1 291 ? -8.775 17.434 35.114 1.00 35.38 291 PRO A N 1
ATOM 2266 C CA . PRO A 1 291 ? -7.832 16.403 34.691 1.00 35.38 291 PRO A CA 1
ATOM 2267 C C . PRO A 1 291 ? -8.564 15.187 34.105 1.00 35.38 291 PRO A C 1
ATOM 2269 O O . PRO A 1 291 ? -9.339 14.542 34.805 1.00 35.38 291 PRO A O 1
ATOM 2272 N N . GLY A 1 292 ? -8.310 14.874 32.830 1.00 43.78 292 GLY A N 1
ATOM 2273 C CA . GLY A 1 292 ? -8.877 13.704 32.149 1.00 43.78 292 GLY A CA 1
ATOM 2274 C C . GLY A 1 292 ? -10.054 13.965 31.201 1.00 43.78 292 GLY A C 1
ATOM 2275 O O . GLY A 1 292 ? -10.555 13.004 30.622 1.00 43.78 292 GLY A O 1
ATOM 2276 N N . LEU A 1 293 ? -10.486 15.218 30.998 1.00 48.97 293 LEU A N 1
ATOM 2277 C CA . LEU A 1 293 ? -11.503 15.544 29.988 1.00 48.97 293 LEU A CA 1
ATOM 2278 C C . LEU A 1 293 ? -10.883 15.925 28.642 1.00 48.97 293 LEU A C 1
ATOM 2280 O O . LEU A 1 293 ? -10.143 16.904 28.538 1.00 48.97 293 LEU A O 1
ATOM 2284 N N . ALA A 1 294 ? -11.234 15.160 27.608 1.00 54.53 294 ALA A N 1
ATOM 2285 C CA . ALA A 1 294 ? -10.941 15.488 26.222 1.00 54.53 294 ALA A CA 1
ATOM 2286 C C . ALA A 1 294 ? -11.850 16.633 25.739 1.00 54.53 294 ALA A C 1
ATOM 2288 O O . ALA A 1 294 ? -12.905 16.899 26.309 1.00 54.53 294 ALA A O 1
ATOM 2289 N N . GLY A 1 295 ? -11.419 17.334 24.693 1.00 61.19 295 GLY A N 1
ATOM 2290 C CA . GLY A 1 295 ? -12.162 18.427 24.071 1.00 61.19 295 GLY A CA 1
ATOM 2291 C C . GLY A 1 295 ? -13.440 17.987 23.346 1.00 61.19 295 GLY A C 1
ATOM 2292 O O . GLY A 1 295 ? -14.329 17.353 23.911 1.00 61.19 295 GLY A O 1
ATOM 2293 N N . TYR A 1 296 ? -13.543 18.320 22.058 1.00 64.38 296 TYR A N 1
ATOM 2294 C CA . TYR A 1 296 ? -14.537 17.666 21.209 1.00 64.38 296 TYR A CA 1
ATOM 2295 C C . TYR A 1 296 ? -14.153 16.196 21.014 1.00 64.38 296 TYR A C 1
ATOM 2297 O O . TYR A 1 296 ? -12.967 15.909 20.850 1.00 64.38 296 TYR A O 1
ATOM 2305 N N . THR A 1 297 ? -15.117 15.276 21.026 1.00 73.44 297 THR A N 1
ATOM 2306 C CA . THR A 1 297 ? -14.824 13.825 20.937 1.00 73.44 297 THR A CA 1
ATOM 2307 C C . THR A 1 297 ? -15.648 13.060 19.907 1.00 73.44 297 THR A C 1
ATOM 2309 O O . THR A 1 297 ? -15.203 12.032 19.402 1.00 73.44 297 THR A O 1
ATOM 2312 N N . ARG A 1 298 ? -16.838 13.554 19.549 1.00 83.31 298 ARG A N 1
ATOM 2313 C CA . ARG A 1 298 ? -17.722 12.918 18.561 1.00 83.31 298 ARG A CA 1
ATOM 2314 C C . ARG A 1 298 ? -18.319 13.959 17.633 1.00 83.31 298 ARG A C 1
ATOM 2316 O O . ARG A 1 298 ? -18.707 15.039 18.083 1.00 83.31 298 ARG A O 1
ATOM 2323 N N . ILE A 1 299 ? -18.415 13.618 16.349 1.00 84.81 299 ILE A N 1
ATOM 2324 C CA . ILE A 1 299 ? -19.066 14.442 15.335 1.00 84.81 299 ILE A CA 1
ATOM 2325 C C . ILE A 1 299 ? -20.073 13.606 14.556 1.00 84.81 299 ILE A C 1
ATOM 2327 O O . ILE A 1 299 ? -19.755 12.513 14.100 1.00 84.81 299 ILE A O 1
ATOM 2331 N N . VAL A 1 300 ? -21.273 14.155 14.380 1.00 85.44 300 VAL A N 1
ATOM 2332 C CA . VAL A 1 300 ? -22.299 13.633 13.467 1.00 85.44 300 VAL A CA 1
ATOM 2333 C C . VAL A 1 300 ? -22.815 14.768 12.584 1.00 85.44 300 VAL A C 1
ATOM 2335 O O . VAL A 1 300 ? -22.745 15.939 12.968 1.00 85.44 300 VAL A O 1
ATOM 2338 N N . VAL A 1 301 ? -23.294 14.443 11.384 1.00 78.44 301 VAL A N 1
ATOM 2339 C CA . VAL A 1 301 ? -23.794 15.424 10.409 1.00 78.44 301 VAL A CA 1
ATOM 2340 C C . VAL A 1 301 ? -25.148 14.964 9.882 1.00 78.44 301 VAL A C 1
ATOM 2342 O O . VAL A 1 301 ? -25.306 13.782 9.591 1.00 78.44 301 VAL A O 1
ATOM 2345 N N . ASP A 1 302 ? -26.111 15.882 9.782 1.00 73.12 302 ASP A N 1
ATOM 2346 C CA . ASP A 1 302 ? -27.447 15.588 9.250 1.00 73.12 302 ASP A CA 1
ATOM 2347 C C . ASP A 1 302 ? -27.551 15.712 7.715 1.00 73.12 302 ASP A C 1
ATOM 2349 O O . ASP A 1 302 ? -26.634 16.169 7.026 1.00 73.12 302 ASP A O 1
ATOM 2353 N N . ASP A 1 303 ? -28.721 15.346 7.184 1.00 65.81 303 ASP A N 1
ATOM 2354 C CA . ASP A 1 303 ? -29.044 15.364 5.750 1.00 65.81 303 ASP A CA 1
ATOM 2355 C C . ASP A 1 303 ? -29.190 16.771 5.145 1.00 65.81 303 ASP A C 1
ATOM 2357 O O . ASP A 1 303 ? -29.446 16.900 3.947 1.00 65.81 303 ASP A O 1
ATOM 2361 N N . ILE A 1 304 ? -29.052 17.838 5.939 1.00 61.91 304 ILE A N 1
ATOM 2362 C CA . ILE A 1 304 ? -29.021 19.229 5.457 1.00 61.91 304 ILE A CA 1
ATOM 2363 C C . ILE A 1 304 ? -27.666 19.909 5.714 1.00 61.91 304 ILE A C 1
ATOM 2365 O O . ILE A 1 304 ? -27.492 21.085 5.388 1.00 61.91 304 ILE A O 1
ATOM 2369 N N . GLY A 1 305 ? -26.687 19.172 6.247 1.00 65.75 305 GLY A N 1
ATOM 2370 C CA . GLY A 1 305 ? -25.306 19.605 6.430 1.00 65.75 305 GLY A CA 1
ATOM 2371 C C . GLY A 1 305 ? -25.012 20.270 7.777 1.00 65.75 305 GLY A C 1
ATOM 2372 O O . GLY A 1 305 ? -23.930 20.837 7.953 1.00 65.75 305 GLY A O 1
ATOM 2373 N N . LEU A 1 306 ? -25.925 20.233 8.749 1.00 74.12 306 LEU A N 1
ATOM 2374 C CA . LEU A 1 306 ? -25.626 20.702 10.101 1.00 74.12 306 LEU A CA 1
ATOM 2375 C C . LEU A 1 306 ? -24.692 19.715 10.798 1.00 74.12 306 LEU A C 1
ATOM 2377 O O . LEU A 1 306 ? -24.964 18.522 10.895 1.00 74.12 306 LEU A O 1
ATOM 2381 N N . THR A 1 307 ? -23.570 20.235 11.293 1.00 78.88 307 THR A N 1
ATOM 2382 C CA . THR A 1 307 ? -22.596 19.470 12.076 1.00 78.88 307 THR A CA 1
ATOM 2383 C C . THR A 1 307 ? -22.917 19.604 13.559 1.00 78.88 307 THR A C 1
ATOM 2385 O O . THR A 1 307 ? -22.994 20.721 14.073 1.00 78.88 307 THR A O 1
ATOM 2388 N N . TYR A 1 308 ? -23.008 18.473 14.248 1.00 83.75 308 TYR A N 1
ATOM 2389 C CA . TYR A 1 308 ? -23.150 18.365 15.695 1.00 83.75 308 TYR A CA 1
ATOM 2390 C C . TYR A 1 308 ? -21.815 17.892 16.262 1.00 83.75 308 TYR A C 1
ATOM 2392 O O . TYR A 1 308 ? -21.320 16.840 15.859 1.00 83.75 308 TYR A O 1
ATOM 2400 N N . ALA A 1 309 ? -21.225 18.656 17.178 1.00 81.94 309 ALA A N 1
ATOM 2401 C CA . ALA A 1 309 ? -19.964 18.312 17.824 1.00 81.94 309 ALA A CA 1
ATOM 2402 C C . ALA A 1 309 ? -20.168 18.184 19.335 1.00 81.94 309 ALA A C 1
ATOM 2404 O O . ALA A 1 309 ? -20.624 19.123 19.989 1.00 81.94 309 ALA A O 1
ATOM 2405 N N . LEU A 1 310 ? -19.828 17.022 19.889 1.00 83.06 310 LEU A N 1
ATOM 2406 C CA . LEU A 1 310 ? -19.915 16.770 21.321 1.00 83.06 310 LEU A CA 1
ATOM 2407 C C . LEU A 1 310 ? -18.718 17.405 22.021 1.00 83.06 310 LEU A C 1
ATOM 2409 O O . LEU A 1 310 ? -17.591 16.979 21.782 1.00 83.06 310 LEU A O 1
ATOM 2413 N N . ASP A 1 311 ? -18.969 18.381 22.888 1.00 79.62 311 ASP A N 1
ATOM 2414 C CA . ASP A 1 311 ? -17.966 19.016 23.738 1.00 79.62 311 ASP A CA 1
ATOM 2415 C C . ASP A 1 311 ? -17.993 18.369 25.126 1.00 79.62 311 ASP A C 1
ATOM 2417 O O . ASP A 1 311 ? -18.890 18.649 25.922 1.00 79.62 311 ASP A O 1
ATOM 2421 N N . GLN A 1 312 ? -17.014 17.517 25.440 1.00 72.69 312 GLN A N 1
ATOM 2422 C CA . GLN A 1 312 ? -16.963 16.847 26.743 1.00 72.69 312 GLN A CA 1
ATOM 2423 C C . GLN A 1 312 ? -16.528 17.773 27.888 1.00 72.69 312 GLN A C 1
ATOM 2425 O O . GLN A 1 312 ? -16.850 17.486 29.040 1.00 72.69 312 GLN A O 1
ATOM 2430 N N . ILE A 1 313 ? -15.894 18.919 27.606 1.00 70.12 313 ILE A N 1
ATOM 2431 C CA . ILE A 1 313 ? -15.548 19.912 28.638 1.00 70.12 313 ILE A CA 1
ATOM 2432 C C . ILE A 1 313 ? -16.831 20.536 29.186 1.00 70.12 313 ILE A C 1
ATOM 2434 O O . ILE A 1 313 ? -17.019 20.661 30.398 1.00 70.12 313 ILE A O 1
ATOM 2438 N N . THR A 1 314 ? -17.743 20.924 28.292 1.00 71.12 314 THR A N 1
ATOM 2439 C CA . THR A 1 314 ? -19.028 21.500 28.699 1.00 71.12 314 THR A CA 1
ATOM 2440 C C . THR A 1 314 ? -20.134 20.460 28.849 1.00 71.12 314 THR A C 1
ATOM 2442 O O . THR A 1 314 ? -21.155 20.769 29.455 1.00 71.12 314 THR A O 1
ATOM 2445 N N . GLY A 1 315 ? -19.971 19.233 28.361 1.00 74.50 315 GLY A N 1
ATOM 2446 C CA . GLY A 1 315 ? -21.031 18.223 28.332 1.00 74.50 315 GLY A CA 1
ATOM 2447 C C . GLY A 1 315 ? -22.218 18.596 27.434 1.00 74.50 315 GLY A C 1
ATOM 2448 O O . GLY A 1 315 ? -23.306 18.044 27.616 1.00 74.50 315 GLY A O 1
ATOM 2449 N N . ALA A 1 316 ? -22.031 19.560 26.527 1.00 80.25 316 ALA A N 1
ATOM 2450 C CA . ALA A 1 316 ? -23.037 20.071 25.600 1.00 80.25 316 ALA A CA 1
ATOM 2451 C C . ALA A 1 316 ? -22.748 19.606 24.166 1.00 80.25 316 ALA A C 1
ATOM 2453 O O . ALA A 1 316 ? -21.661 19.116 23.858 1.00 80.25 316 ALA A O 1
ATOM 2454 N N . ILE A 1 317 ? -23.732 19.775 23.282 1.00 84.50 317 ILE A N 1
ATOM 2455 C CA . ILE A 1 317 ? -23.565 19.520 21.848 1.00 84.50 317 ILE A CA 1
ATOM 2456 C C . ILE A 1 317 ? -23.630 20.854 21.120 1.00 84.50 317 ILE A C 1
ATOM 2458 O O . ILE A 1 317 ? -24.652 21.544 21.158 1.00 84.50 317 ILE A O 1
ATOM 2462 N N . ASP A 1 318 ? -22.539 21.209 20.458 1.00 81.00 318 ASP A N 1
ATOM 2463 C CA . ASP A 1 318 ? -22.412 22.445 19.702 1.00 81.00 318 ASP A CA 1
ATOM 2464 C C . ASP A 1 318 ? -22.835 22.205 18.248 1.00 81.00 318 ASP A C 1
ATOM 2466 O O . ASP A 1 318 ? -22.465 21.193 17.648 1.00 81.00 318 ASP A O 1
ATOM 2470 N N . ILE A 1 319 ? -23.610 23.131 17.674 1.00 78.38 319 ILE A N 1
ATOM 2471 C CA . ILE A 1 319 ? -24.189 22.981 16.331 1.00 78.38 319 ILE A CA 1
ATOM 2472 C C . ILE A 1 319 ? -23.663 24.060 15.385 1.00 78.38 319 ILE A C 1
ATOM 2474 O O . ILE A 1 319 ? -23.707 25.257 15.692 1.00 78.38 319 ILE A O 1
ATOM 2478 N N . TYR A 1 320 ? -23.223 23.633 14.200 1.00 72.56 320 TYR A N 1
ATOM 2479 C CA . TYR A 1 320 ? -22.593 24.474 13.178 1.00 72.56 320 TYR A CA 1
ATOM 2480 C C . TYR A 1 320 ? -23.225 24.264 11.793 1.00 72.56 320 TYR A C 1
ATOM 2482 O O . TYR A 1 320 ? -23.615 23.138 11.479 1.00 72.56 320 TYR A O 1
ATOM 2490 N N . PRO A 1 321 ? -23.265 25.295 10.923 1.00 62.88 321 PRO A N 1
ATOM 2491 C CA . PRO A 1 321 ? -23.589 25.113 9.513 1.00 62.88 321 PRO A CA 1
ATOM 2492 C C . PRO A 1 321 ? -22.403 24.499 8.760 1.00 62.88 321 PRO A C 1
ATOM 2494 O O . PRO A 1 321 ? -21.253 24.683 9.164 1.00 62.88 321 PRO A O 1
ATOM 2497 N N . ILE A 1 322 ? -22.668 23.829 7.635 1.00 56.50 322 ILE A N 1
ATOM 2498 C CA . ILE A 1 322 ? -21.643 23.129 6.842 1.00 56.50 322 ILE A CA 1
ATOM 2499 C C . ILE A 1 322 ? -20.528 24.061 6.331 1.00 56.50 322 ILE A C 1
ATOM 2501 O O . ILE A 1 322 ? -19.357 23.691 6.377 1.00 56.50 322 ILE A O 1
ATOM 2505 N N . ASP A 1 323 ? -20.878 25.286 5.904 1.00 51.62 323 ASP A N 1
ATOM 2506 C CA . ASP A 1 323 ? -19.940 26.278 5.341 1.00 51.62 323 ASP A CA 1
ATOM 2507 C C . ASP A 1 323 ? -19.284 27.179 6.400 1.00 51.62 323 ASP A C 1
ATOM 2509 O O . ASP A 1 323 ? -18.344 27.915 6.107 1.00 51.62 323 ASP A O 1
ATOM 2513 N N . ARG A 1 324 ? -19.775 27.100 7.645 1.00 57.75 324 ARG A N 1
ATOM 2514 C CA . ARG A 1 324 ? -19.239 27.750 8.854 1.00 57.75 324 ARG A CA 1
ATOM 2515 C C . ARG A 1 324 ? -18.982 29.253 8.773 1.00 57.75 324 ARG A C 1
ATOM 2517 O O . ARG A 1 324 ? -18.356 29.801 9.680 1.00 57.75 324 ARG A O 1
ATOM 2524 N N . SER A 1 325 ? -19.555 29.954 7.800 1.00 48.84 325 SER A N 1
ATOM 2525 C CA . SER A 1 325 ? -19.473 31.417 7.701 1.00 48.84 325 SER A CA 1
ATOM 2526 C C . SER A 1 325 ? -20.115 32.155 8.893 1.00 48.84 325 SER A C 1
ATOM 2528 O O . SER A 1 325 ? -19.874 33.347 9.083 1.00 48.84 325 SER A O 1
ATOM 2530 N N . LEU A 1 326 ? -20.902 31.452 9.723 1.00 41.97 326 LEU A N 1
ATOM 2531 C CA . LEU A 1 326 ? -21.755 32.029 10.771 1.00 41.97 326 LEU A CA 1
ATOM 2532 C C . LEU A 1 326 ? -21.377 31.673 12.230 1.00 41.97 326 LEU A C 1
ATOM 2534 O O . LEU A 1 326 ? -22.028 32.176 13.143 1.00 41.97 326 LEU A O 1
ATOM 2538 N N . GLY A 1 327 ? -20.337 30.866 12.488 1.00 56.94 327 GLY A N 1
ATOM 2539 C CA . GLY A 1 327 ? -19.961 30.443 13.856 1.00 56.94 327 GLY A CA 1
ATOM 2540 C C . GLY A 1 327 ? -20.903 29.395 14.483 1.00 56.94 327 GLY A C 1
ATOM 2541 O O . GLY A 1 327 ? -21.634 28.718 13.760 1.00 56.94 327 GLY A O 1
ATOM 2542 N N . VAL A 1 328 ? -20.863 29.216 15.818 1.00 59.84 328 VAL A N 1
ATOM 2543 C CA . VAL A 1 328 ? -21.807 28.322 16.530 1.00 59.84 328 VAL A CA 1
ATOM 2544 C C . VAL A 1 328 ? -23.219 28.890 16.394 1.00 59.84 328 VAL A C 1
ATOM 2546 O O . VAL A 1 328 ? -23.468 30.019 16.816 1.00 59.84 328 VAL A O 1
ATOM 2549 N N . LEU A 1 329 ? -24.148 28.109 15.841 1.00 64.31 329 LEU A N 1
ATOM 2550 C CA . LEU A 1 329 ? -25.543 28.530 15.681 1.00 64.31 329 LEU A CA 1
ATOM 2551 C C . LEU A 1 329 ? -26.317 28.405 16.991 1.00 64.31 329 LEU A C 1
ATOM 2553 O O . LEU A 1 329 ? -27.119 29.274 17.328 1.00 64.31 329 LEU A O 1
ATOM 2557 N N . THR A 1 330 ? -26.100 27.303 17.710 1.00 74.88 330 THR A N 1
ATOM 2558 C CA . THR A 1 330 ? -26.759 27.003 18.983 1.00 74.88 330 THR A CA 1
ATOM 2559 C C . THR A 1 330 ? -26.022 25.883 19.729 1.00 74.88 330 THR A C 1
ATOM 2561 O O . THR A 1 330 ? -25.160 25.210 19.162 1.00 74.88 330 THR A O 1
ATOM 2564 N N . HIS A 1 331 ? -26.381 25.682 20.996 1.00 77.50 331 HIS A N 1
ATOM 2565 C CA . HIS A 1 331 ? -25.892 24.599 21.845 1.00 77.50 331 HIS A CA 1
ATOM 2566 C C . HIS A 1 331 ? -27.080 23.825 22.420 1.00 77.50 331 HIS A C 1
ATOM 2568 O O . HIS A 1 331 ? -28.006 24.431 22.968 1.00 77.50 331 HIS A O 1
ATOM 2574 N N . ILE A 1 332 ? -27.044 22.496 22.353 1.00 75.50 332 ILE A N 1
ATOM 2575 C CA . ILE A 1 332 ? -27.978 21.647 23.095 1.00 75.50 332 ILE A CA 1
ATOM 2576 C C . ILE A 1 332 ? -27.411 21.461 24.500 1.00 75.50 332 ILE A C 1
ATOM 2578 O O . ILE A 1 332 ? -26.331 20.900 24.683 1.00 75.50 332 ILE A O 1
ATOM 2582 N N . THR A 1 333 ? -28.161 21.933 25.494 1.00 73.25 333 THR A N 1
ATOM 2583 C CA . THR A 1 333 ? -27.906 21.652 26.910 1.00 73.25 333 THR A CA 1
ATOM 2584 C C . THR A 1 333 ? -29.030 20.779 27.455 1.00 73.25 333 THR A C 1
ATOM 2586 O O . THR A 1 333 ? -30.191 20.923 27.069 1.00 73.25 333 THR A O 1
ATOM 2589 N N . PHE A 1 334 ? -28.687 19.838 28.327 1.00 66.50 334 PHE A N 1
ATOM 2590 C CA . PHE A 1 334 ? -29.647 18.893 28.890 1.00 66.50 334 PHE A CA 1
ATOM 2591 C C . PHE A 1 334 ? -30.344 19.511 30.112 1.00 66.50 334 PHE A C 1
ATOM 2593 O O . PHE A 1 334 ? -29.770 20.337 30.819 1.00 66.50 334 PHE A O 1
ATOM 2600 N N . ALA A 1 335 ? -31.618 19.159 30.324 1.00 44.72 335 ALA A N 1
ATOM 2601 C CA . ALA A 1 335 ? -32.555 19.892 31.187 1.00 44.72 335 ALA A CA 1
ATOM 2602 C C . ALA A 1 335 ? -32.154 19.997 32.678 1.00 44.72 335 ALA A C 1
ATOM 2604 O O . ALA A 1 335 ? -32.671 20.862 33.386 1.00 44.72 335 ALA A O 1
ATOM 2605 N N . SER A 1 336 ? -31.233 19.158 33.158 1.00 52.53 336 SER A N 1
ATOM 2606 C CA . SER A 1 336 ? -30.530 19.332 34.432 1.00 52.53 336 SER A CA 1
ATOM 2607 C C . SER A 1 336 ? -29.137 19.903 34.179 1.00 52.53 336 SER A C 1
ATOM 2609 O O . SER A 1 336 ? -28.345 19.328 33.439 1.00 52.53 336 SER A O 1
ATOM 2611 N N . THR A 1 337 ? -28.782 20.984 34.880 1.00 53.66 337 THR A N 1
ATOM 2612 C CA . THR A 1 337 ? -27.415 21.549 34.892 1.00 53.66 337 THR A CA 1
ATOM 2613 C C . THR A 1 337 ? -26.340 20.551 35.342 1.00 53.66 337 THR A C 1
ATOM 2615 O O . THR A 1 337 ? -25.149 20.808 35.164 1.00 53.66 337 THR A O 1
ATOM 2618 N N . ASP A 1 338 ? -26.765 19.414 35.893 1.00 67.00 338 ASP A N 1
ATOM 2619 C CA . ASP A 1 338 ? -25.929 18.377 36.482 1.00 67.00 338 ASP A CA 1
ATOM 2620 C C . ASP A 1 338 ? -25.764 17.148 35.572 1.00 67.00 338 ASP A C 1
ATOM 2622 O O . ASP A 1 338 ? -25.199 16.157 36.020 1.00 67.00 338 ASP A O 1
ATOM 2626 N N . SER A 1 339 ? -26.232 17.175 34.317 1.00 77.62 339 SER A N 1
ATOM 2627 C CA . SER A 1 339 ? -26.035 16.083 33.345 1.00 77.62 339 SER A CA 1
ATOM 2628 C C . SER A 1 339 ? -25.138 16.512 32.185 1.00 77.62 339 SER A C 1
ATOM 2630 O O . SER A 1 339 ? -25.190 17.661 31.749 1.00 77.62 339 SER A O 1
ATOM 2632 N N . ALA A 1 340 ? -24.324 15.586 31.682 1.00 82.44 340 ALA A N 1
ATOM 2633 C CA . ALA A 1 340 ? -23.379 15.816 30.596 1.00 82.44 340 ALA A CA 1
ATOM 2634 C C . ALA A 1 340 ? -23.446 14.693 29.558 1.00 82.44 340 ALA A C 1
ATOM 2636 O O . ALA A 1 340 ? -23.595 13.526 29.926 1.00 82.44 340 ALA A O 1
ATOM 2637 N N . ALA A 1 341 ? -23.349 15.051 28.277 1.00 86.94 341 ALA A N 1
ATOM 2638 C CA . ALA A 1 341 ? -23.310 14.090 27.179 1.00 86.94 341 ALA A CA 1
ATOM 2639 C C . ALA A 1 341 ? -21.943 13.382 27.076 1.00 86.94 341 ALA A C 1
ATOM 2641 O O . ALA A 1 341 ? -20.907 14.012 27.291 1.00 86.94 341 ALA A O 1
ATOM 2642 N N . LEU A 1 342 ? -21.955 12.083 26.752 1.00 85.75 342 LEU A N 1
ATOM 2643 C CA . LEU A 1 342 ? -20.757 11.237 26.616 1.00 85.75 342 LEU A CA 1
ATOM 2644 C C . LEU A 1 342 ? -20.480 10.791 25.184 1.00 85.75 342 LEU A C 1
ATOM 2646 O O . LEU A 1 342 ? -19.322 10.814 24.769 1.00 85.75 342 LEU A O 1
ATOM 2650 N N . ASP A 1 343 ? -21.524 10.405 24.453 1.00 90.31 343 ASP A N 1
ATOM 2651 C CA . ASP A 1 343 ? -21.461 10.040 23.041 1.00 90.31 343 ASP A CA 1
ATOM 2652 C C . ASP A 1 343 ? -22.805 10.325 22.356 1.00 90.31 343 ASP A C 1
ATOM 2654 O O . ASP A 1 343 ? -23.835 10.527 23.016 1.00 90.31 343 ASP A O 1
ATOM 2658 N N . MET A 1 344 ? -22.796 10.365 21.025 1.00 91.94 344 MET A N 1
ATOM 2659 C CA . MET A 1 344 ? -24.000 10.585 20.232 1.00 91.94 344 MET A CA 1
ATOM 2660 C C . MET A 1 344 ? -23.951 9.899 18.868 1.00 91.94 344 MET A C 1
ATOM 2662 O O . MET A 1 344 ? -22.885 9.746 18.261 1.00 91.94 344 MET A O 1
ATOM 2666 N N . ASP A 1 345 ? -25.140 9.577 18.367 1.00 91.88 345 ASP A N 1
ATOM 2667 C CA . ASP A 1 345 ? -25.356 9.103 17.006 1.00 91.88 345 ASP A CA 1
ATOM 2668 C C . ASP A 1 345 ? -26.638 9.695 16.404 1.00 91.88 345 ASP A C 1
ATOM 2670 O O . ASP A 1 345 ? -27.530 10.132 17.138 1.00 91.88 345 ASP A O 1
ATOM 2674 N N . LEU A 1 346 ? -26.728 9.749 15.076 1.00 86.00 346 LEU A N 1
ATOM 2675 C CA . LEU A 1 346 ? -27.807 10.434 14.359 1.00 86.00 346 LEU A CA 1
ATOM 2676 C C . LEU A 1 346 ? -28.373 9.553 13.245 1.00 86.00 346 LEU A C 1
ATOM 2678 O O . LEU A 1 346 ? -27.626 9.073 12.399 1.00 86.00 346 LEU A O 1
ATOM 2682 N N . MET A 1 347 ? -29.700 9.413 13.200 1.00 81.75 347 MET A N 1
ATOM 2683 C CA . MET A 1 347 ? -30.393 8.714 12.116 1.00 81.75 347 MET A CA 1
ATOM 2684 C C . MET A 1 347 ? -31.763 9.344 11.837 1.00 81.75 347 MET A C 1
ATOM 2686 O O . MET A 1 347 ? -32.523 9.611 12.765 1.00 81.75 347 MET A O 1
ATOM 2690 N N . GLU A 1 348 ? -32.066 9.608 10.559 1.00 75.69 348 GLU A N 1
ATOM 2691 C CA . GLU A 1 348 ? -33.352 10.141 10.055 1.00 75.69 348 GLU A CA 1
ATOM 2692 C C . GLU A 1 348 ? -33.936 11.313 10.880 1.00 75.69 348 GLU A C 1
ATOM 2694 O O . GLU A 1 348 ? -35.128 11.362 11.190 1.00 75.69 348 GLU A O 1
ATOM 2699 N N . GLY A 1 349 ? -33.091 12.277 11.266 1.00 75.25 349 GLY A N 1
ATOM 2700 C CA . GLY A 1 349 ? -33.526 13.457 12.023 1.00 75.25 349 GLY A CA 1
ATOM 2701 C C . GLY A 1 349 ? -33.746 13.225 13.526 1.00 75.25 349 GLY A C 1
ATOM 2702 O O . GLY A 1 349 ? -34.291 14.099 14.209 1.00 75.25 349 GLY A O 1
ATOM 2703 N N . VAL A 1 350 ? -33.301 12.085 14.060 1.00 82.62 350 VAL A N 1
ATOM 2704 C CA . VAL A 1 350 ? -33.305 11.788 15.496 1.00 82.62 350 VAL A CA 1
ATOM 2705 C C . VAL A 1 350 ? -31.880 11.624 16.007 1.00 82.62 350 VAL A C 1
ATOM 2707 O O . VAL A 1 350 ? -31.147 10.730 15.590 1.00 82.62 350 VAL A O 1
ATOM 2710 N N . LEU A 1 351 ? -31.506 12.472 16.961 1.00 88.06 351 LEU A N 1
ATOM 2711 C CA . LEU A 1 351 ? -30.229 12.406 17.658 1.00 88.06 351 LEU A CA 1
ATOM 2712 C C . LEU A 1 351 ? -30.385 11.556 18.927 1.00 88.06 351 LEU A C 1
ATOM 2714 O O . LEU A 1 351 ? -31.191 11.882 19.803 1.00 88.06 351 LEU A O 1
ATOM 2718 N N . ALA A 1 352 ? -29.620 10.473 19.027 1.00 90.38 352 ALA A N 1
ATOM 2719 C CA . ALA A 1 352 ? -29.515 9.631 20.211 1.00 90.38 352 ALA A CA 1
ATOM 2720 C C . ALA A 1 352 ? -28.264 10.027 21.000 1.00 90.38 352 ALA A C 1
ATOM 2722 O O . ALA A 1 352 ? -27.160 9.982 20.467 1.00 90.38 352 ALA A O 1
ATOM 2723 N N . VAL A 1 353 ? -28.428 10.421 22.264 1.00 92.25 353 VAL A N 1
ATOM 2724 C CA . VAL A 1 353 ? -27.332 10.939 23.098 1.00 92.25 353 VAL A CA 1
ATOM 2725 C C . VAL A 1 353 ? -27.253 10.186 24.415 1.00 92.25 353 VAL A C 1
ATOM 2727 O O . VAL A 1 353 ? -28.245 10.109 25.143 1.00 92.25 353 VAL A O 1
ATOM 2730 N N . THR A 1 354 ? -26.076 9.674 24.765 1.00 92.06 354 THR A N 1
ATOM 2731 C CA . THR A 1 354 ? -25.838 9.120 26.102 1.00 92.06 354 THR A CA 1
ATOM 2732 C C . THR A 1 354 ? -25.420 10.219 27.066 1.00 92.06 354 THR A C 1
ATOM 2734 O O . THR A 1 354 ? -24.673 11.130 26.718 1.00 92.06 354 THR A O 1
ATOM 2737 N N . THR A 1 355 ? -25.915 10.153 28.299 1.00 90.25 355 THR A N 1
ATOM 2738 C CA . THR A 1 355 ? -25.677 11.168 29.328 1.00 90.25 355 THR A CA 1
ATOM 2739 C C . THR A 1 355 ? -25.373 10.538 30.683 1.00 90.25 355 THR A C 1
ATOM 2741 O O . THR A 1 355 ? -25.886 9.465 31.018 1.00 90.25 355 THR A O 1
ATOM 2744 N N . VAL A 1 356 ? -24.563 11.237 31.477 1.00 86.81 356 VAL A N 1
ATOM 2745 C CA . VAL A 1 356 ? -24.191 10.889 32.859 1.00 86.81 356 VAL A CA 1
ATOM 2746 C C . VAL A 1 356 ? -24.295 12.105 33.775 1.00 86.81 356 VAL A C 1
ATOM 2748 O O . VAL A 1 356 ? -24.358 13.237 33.285 1.00 86.81 356 VAL A O 1
ATOM 2751 N N . PRO A 1 357 ? -24.285 11.920 35.108 1.00 82.19 357 PRO A N 1
ATOM 2752 C CA . PRO A 1 357 ? -24.054 13.023 36.030 1.00 82.19 357 PRO A CA 1
ATOM 2753 C C . PRO A 1 357 ? -22.720 13.714 35.720 1.00 82.19 357 PRO A C 1
ATOM 2755 O O . PRO A 1 357 ? -21.696 13.052 35.560 1.00 82.19 357 PRO A O 1
ATOM 2758 N N . ARG A 1 358 ? -22.711 15.046 35.668 1.00 76.62 358 ARG A N 1
ATOM 2759 C CA . ARG A 1 358 ? -21.557 15.876 35.292 1.00 76.62 358 ARG A CA 1
ATOM 2760 C C . ARG A 1 358 ? -20.355 15.683 36.221 1.00 76.62 358 ARG A C 1
ATOM 2762 O O . ARG A 1 358 ? -19.221 15.784 35.773 1.00 76.62 358 ARG A O 1
ATOM 2769 N N . SER A 1 359 ? -20.584 15.345 37.489 1.00 74.25 359 SER A N 1
ATOM 2770 C CA . SER A 1 359 ? -19.531 14.987 38.453 1.00 74.25 359 SER A CA 1
ATOM 2771 C C . SER A 1 359 ? -18.734 13.735 38.061 1.00 74.25 359 SER A C 1
ATOM 2773 O O . SER A 1 359 ? -17.580 13.596 38.475 1.00 74.25 359 SER A O 1
ATOM 2775 N N . SER A 1 360 ? -19.311 12.858 37.233 1.00 73.00 360 SER A N 1
ATOM 2776 C CA . SER A 1 360 ? -18.662 11.634 36.744 1.00 73.00 360 SER A CA 1
ATOM 2777 C C . SER A 1 360 ? -17.507 11.934 35.785 1.00 73.00 360 SER A C 1
ATOM 2779 O O . SER A 1 360 ? -16.524 11.203 35.787 1.00 73.00 360 SER A O 1
ATOM 2781 N N . LEU A 1 361 ? -17.593 13.034 35.026 1.00 69.12 361 LEU A N 1
ATOM 2782 C CA . LEU A 1 361 ? -16.578 13.474 34.059 1.00 69.12 361 LEU A CA 1
ATOM 2783 C C . LEU A 1 361 ? -15.285 13.980 34.718 1.00 69.12 361 LEU A C 1
ATOM 2785 O O . LEU A 1 361 ? -14.198 13.837 34.176 1.00 69.12 361 LEU A O 1
ATOM 2789 N N . ALA A 1 362 ? -15.416 14.584 35.895 1.00 59.28 362 ALA A N 1
ATOM 2790 C CA . ALA A 1 362 ? -14.369 15.350 36.562 1.00 59.28 362 ALA A CA 1
ATOM 2791 C C . ALA A 1 362 ? -13.342 14.503 37.331 1.00 59.28 362 ALA A C 1
ATOM 2793 O O . ALA A 1 362 ? -12.191 14.893 37.491 1.00 59.28 362 ALA A O 1
ATOM 2794 N N . THR A 1 363 ? -13.767 13.380 37.919 1.00 54.84 363 THR A N 1
ATOM 2795 C CA . THR A 1 363 ? -12.967 12.741 38.981 1.00 54.84 363 THR A CA 1
ATOM 2796 C C . THR A 1 363 ? -13.000 11.216 39.014 1.00 54.84 363 THR A C 1
ATOM 2798 O O . THR A 1 363 ? -12.521 10.665 40.002 1.00 54.84 363 THR A O 1
ATOM 2801 N N . TRP A 1 364 ? -13.539 10.536 37.986 1.00 60.84 364 TRP A N 1
ATOM 2802 C CA . TRP A 1 364 ? -13.676 9.063 37.967 1.00 60.84 364 TRP A CA 1
ATOM 2803 C C . TRP A 1 364 ? -14.145 8.519 39.340 1.00 60.84 364 TRP A C 1
ATOM 2805 O O . TRP A 1 364 ? -13.505 7.676 39.964 1.00 60.84 364 TRP A O 1
ATOM 2815 N N . LYS A 1 365 ? -15.218 9.114 39.884 1.00 60.97 365 LYS A N 1
ATOM 2816 C CA . LYS A 1 365 ? -15.731 8.881 41.253 1.00 60.97 365 LYS A CA 1
ATOM 2817 C C . LYS A 1 365 ? -16.831 7.816 41.295 1.00 60.97 365 LYS A C 1
ATOM 2819 O O . LYS A 1 365 ? -17.215 7.276 40.266 1.00 60.97 365 LYS A O 1
ATOM 2824 N N . GLU A 1 366 ? -17.395 7.574 42.487 1.00 64.44 366 GLU A N 1
ATOM 2825 C CA . GLU A 1 366 ? -18.567 6.700 42.710 1.00 64.44 366 GLU A CA 1
ATOM 2826 C C . GLU A 1 366 ? -19.748 6.996 41.764 1.00 64.44 366 GLU A C 1
ATOM 2828 O O . GLU A 1 366 ? -20.530 6.096 41.462 1.00 64.44 366 GLU A O 1
ATOM 2833 N N . ASP A 1 367 ? -19.850 8.223 41.246 1.00 72.94 367 ASP A N 1
ATOM 2834 C CA . ASP A 1 367 ? -20.876 8.620 40.276 1.00 72.94 367 ASP A CA 1
ATOM 2835 C C . ASP A 1 367 ? -20.716 7.933 38.907 1.00 72.94 367 ASP A C 1
ATOM 2837 O O . ASP A 1 367 ? -21.718 7.662 38.248 1.00 72.94 367 ASP A O 1
ATOM 2841 N N . ALA A 1 368 ? -19.491 7.561 38.505 1.00 73.69 368 ALA A N 1
ATOM 2842 C CA . ALA A 1 368 ? -19.252 6.785 37.283 1.00 73.69 368 ALA A CA 1
ATOM 2843 C C . ALA A 1 368 ? -19.820 5.358 37.382 1.00 73.69 368 ALA A C 1
ATOM 2845 O O . ALA A 1 368 ? -20.103 4.733 36.363 1.00 73.69 368 ALA A O 1
ATOM 2846 N N . ALA A 1 369 ? -20.062 4.859 38.601 1.00 79.88 369 ALA A N 1
ATOM 2847 C CA . ALA A 1 369 ? -20.726 3.578 38.808 1.00 79.88 369 ALA A CA 1
ATOM 2848 C C . ALA A 1 369 ? -22.259 3.650 38.725 1.00 79.88 369 ALA A C 1
ATOM 2850 O O . ALA A 1 369 ? -22.931 2.622 38.835 1.00 79.88 369 ALA A O 1
ATOM 2851 N N . GLN A 1 370 ? -22.829 4.846 38.551 1.00 83.38 370 GLN A N 1
ATOM 2852 C CA . GLN A 1 370 ? -24.272 5.025 38.461 1.00 83.38 370 GLN A CA 1
ATOM 2853 C C . GLN A 1 370 ? -24.785 4.805 37.028 1.00 83.38 370 GLN A C 1
ATOM 2855 O O . GLN A 1 370 ? -24.096 5.140 36.060 1.00 83.38 370 GLN A O 1
ATOM 2860 N N . PRO A 1 371 ? -26.018 4.286 36.872 1.00 87.75 371 PRO A N 1
ATOM 2861 C CA . PRO A 1 371 ? -26.698 4.205 35.583 1.00 87.75 371 PRO A CA 1
ATOM 2862 C C . PRO A 1 371 ? -26.771 5.558 34.861 1.00 87.75 371 PRO A C 1
ATOM 2864 O O . PRO A 1 371 ? -27.148 6.568 35.459 1.00 87.75 371 PRO A O 1
ATOM 2867 N N . GLY A 1 372 ? -26.456 5.564 33.566 1.00 90.06 372 GLY A N 1
ATOM 2868 C CA . GLY A 1 372 ? -26.638 6.721 32.694 1.00 90.06 372 GLY A CA 1
ATOM 2869 C C . GLY A 1 372 ? -28.028 6.775 32.056 1.00 90.06 372 GLY A C 1
ATOM 2870 O O . GLY A 1 372 ? -28.937 6.006 32.382 1.00 90.06 372 GLY A O 1
ATOM 2871 N N . SER A 1 373 ? -28.208 7.694 31.111 1.00 90.19 373 SER A N 1
ATOM 2872 C CA . SER A 1 373 ? -29.437 7.804 30.315 1.00 90.19 373 SER A CA 1
ATOM 2873 C C . SER A 1 373 ? -29.145 7.945 28.827 1.00 90.19 373 SER A C 1
ATOM 2875 O O . SER A 1 373 ? -28.178 8.596 28.451 1.00 90.19 373 SER A O 1
ATOM 2877 N N . LEU A 1 374 ? -30.012 7.380 27.992 1.00 91.06 374 LEU A N 1
ATOM 2878 C CA . LEU A 1 374 ? -30.086 7.582 26.550 1.00 91.06 374 LEU A CA 1
ATOM 2879 C C . LEU A 1 374 ? -31.247 8.536 26.248 1.00 91.06 374 LEU A C 1
ATOM 2881 O O . LEU A 1 374 ? -32.400 8.236 26.563 1.00 91.06 374 LEU A O 1
ATOM 2885 N N . VAL A 1 375 ? -30.950 9.686 25.658 1.00 89.06 375 VAL A N 1
ATOM 2886 C CA . VAL A 1 375 ? -31.910 10.743 25.333 1.00 89.06 375 VAL A CA 1
ATOM 2887 C C . VAL A 1 375 ? -32.101 10.789 23.822 1.00 89.06 375 VAL A C 1
ATOM 2889 O O . VAL A 1 375 ? -31.131 10.916 23.083 1.00 89.06 375 VAL A O 1
ATOM 2892 N N . PHE A 1 376 ? -33.351 10.716 23.369 1.00 86.50 376 PHE A N 1
ATOM 2893 C CA . PHE A 1 376 ? -33.712 10.885 21.962 1.00 86.50 376 PHE A CA 1
ATOM 2894 C C . PHE A 1 376 ? -34.209 12.307 21.726 1.00 86.50 376 PHE A C 1
ATOM 2896 O O . PHE A 1 376 ? -35.137 12.758 22.404 1.00 86.50 376 PHE A O 1
ATOM 2903 N N . ILE A 1 377 ? -33.616 13.000 20.760 1.00 84.19 377 ILE A N 1
ATOM 2904 C CA . ILE A 1 377 ? -33.902 14.399 20.441 1.00 84.19 377 ILE A CA 1
ATOM 2905 C C . ILE A 1 377 ? -34.328 14.501 18.979 1.00 84.19 377 ILE A C 1
ATOM 2907 O O . ILE A 1 377 ? -33.633 14.022 18.088 1.00 84.19 377 ILE A O 1
ATOM 2911 N N . ASP A 1 378 ? -35.458 15.156 18.736 1.00 81.12 378 ASP A N 1
ATOM 2912 C CA . ASP A 1 378 ? -35.937 15.485 17.395 1.00 81.12 378 ASP A CA 1
ATOM 2913 C C . ASP A 1 378 ? -35.259 16.764 16.902 1.00 81.12 378 ASP A C 1
ATOM 2915 O O . ASP A 1 378 ? -35.544 17.859 17.402 1.00 81.12 378 ASP A O 1
ATOM 2919 N N . ILE A 1 379 ? -34.359 16.635 15.925 1.00 77.19 379 ILE A N 1
ATOM 2920 C CA . ILE A 1 379 ? -33.643 17.792 15.376 1.00 77.19 379 ILE A CA 1
ATOM 2921 C C . ILE A 1 379 ? -34.493 18.583 14.369 1.00 77.19 379 ILE A C 1
ATOM 2923 O O . ILE A 1 379 ? -34.271 19.781 14.203 1.00 77.19 379 ILE A O 1
ATOM 2927 N N . ALA A 1 380 ? -35.515 17.968 13.763 1.00 67.56 380 ALA A N 1
ATOM 2928 C CA . ALA A 1 380 ? -36.410 18.626 12.808 1.00 67.56 380 ALA A CA 1
ATOM 2929 C C . ALA A 1 380 ? -37.426 19.554 13.501 1.00 67.56 380 ALA A C 1
ATOM 2931 O O . ALA A 1 380 ? -37.812 20.586 12.951 1.00 67.56 380 ALA A O 1
ATOM 2932 N N . ASN A 1 381 ? -37.827 19.228 14.733 1.00 70.25 381 ASN A N 1
ATOM 2933 C CA . ASN A 1 381 ? -38.814 19.981 15.514 1.00 70.25 381 ASN A CA 1
ATOM 2934 C C . ASN A 1 381 ? -38.187 20.812 16.648 1.00 70.25 381 ASN A C 1
ATOM 2936 O O . ASN A 1 381 ? -38.695 20.845 17.770 1.00 70.25 381 ASN A O 1
ATOM 2940 N N . GLY A 1 382 ? -37.086 21.513 16.360 1.00 68.81 382 GLY A N 1
ATOM 2941 C CA . GLY A 1 382 ? -36.495 22.482 17.290 1.00 68.81 382 GLY A CA 1
ATOM 2942 C C . GLY A 1 382 ? -35.837 21.859 18.526 1.00 68.81 382 GLY A C 1
ATOM 2943 O O . GLY A 1 382 ? -35.885 22.461 19.598 1.00 68.81 382 GLY A O 1
ATOM 2944 N N . PHE A 1 383 ? -35.223 20.679 18.376 1.00 78.94 383 PHE A N 1
ATOM 2945 C CA . PHE A 1 383 ? -34.488 19.957 19.427 1.00 78.94 383 PHE A CA 1
ATOM 2946 C C . PHE A 1 383 ? -35.361 19.494 20.601 1.00 78.94 383 PHE A C 1
ATOM 2948 O O . PHE A 1 383 ? -34.922 19.466 21.753 1.00 78.94 383 PHE A O 1
ATOM 2955 N N . ALA A 1 384 ? -36.613 19.125 20.325 1.00 77.94 384 ALA A N 1
ATOM 2956 C CA . ALA A 1 384 ? -37.507 18.592 21.344 1.00 77.94 384 ALA A CA 1
ATOM 2957 C C . ALA A 1 384 ? -37.032 17.210 21.825 1.00 77.94 384 ALA A C 1
ATOM 2959 O O . ALA A 1 384 ? -36.764 16.318 21.021 1.00 77.94 384 ALA A O 1
ATOM 2960 N N . VAL A 1 385 ? -36.973 17.006 23.145 1.00 83.19 385 VAL A N 1
ATOM 2961 C CA . VAL A 1 385 ? -36.725 15.676 23.720 1.00 83.19 385 VAL A CA 1
ATOM 2962 C C . VAL A 1 385 ? -37.944 14.794 23.453 1.00 83.19 385 VAL A C 1
ATOM 2964 O O . VAL A 1 385 ? -39.036 15.066 23.952 1.00 83.19 385 VAL A O 1
ATOM 2967 N N . LEU A 1 386 ? -37.747 13.731 22.676 1.00 80.31 386 LEU A N 1
ATOM 2968 C CA . LEU A 1 386 ? -38.771 12.738 22.354 1.00 80.31 386 LEU A CA 1
ATOM 2969 C C . LEU A 1 386 ? -38.977 11.768 23.513 1.00 80.31 386 LEU A C 1
ATOM 2971 O O . LEU A 1 386 ? -40.107 11.438 23.873 1.00 80.31 386 LEU A O 1
ATOM 2975 N N . SER A 1 387 ? -37.873 11.280 24.078 1.00 80.88 387 SER A N 1
ATOM 2976 C CA . SER A 1 387 ? -37.884 10.323 25.179 1.00 80.88 387 SER A CA 1
ATOM 2977 C C . SER A 1 387 ? -36.524 10.233 25.872 1.00 80.88 387 SER A C 1
ATOM 2979 O O . SER A 1 387 ? -35.500 10.696 25.366 1.00 80.88 387 SER A O 1
ATOM 2981 N N . THR A 1 388 ? -36.518 9.633 27.059 1.00 85.56 388 THR A N 1
ATOM 2982 C CA . THR A 1 388 ? -35.306 9.329 27.819 1.00 85.56 388 THR A CA 1
ATOM 2983 C C . THR A 1 388 ? -35.432 7.929 28.399 1.00 85.56 388 THR A C 1
ATOM 2985 O O . THR A 1 388 ? -36.454 7.595 28.999 1.00 85.56 388 THR A O 1
ATOM 2988 N N . VAL A 1 389 ? -34.400 7.115 28.207 1.00 86.25 389 VAL A N 1
ATOM 2989 C CA . VAL A 1 389 ? -34.317 5.726 28.660 1.00 86.25 389 VAL A CA 1
ATOM 2990 C C . VAL A 1 389 ? -33.145 5.607 29.623 1.00 86.25 389 VAL A C 1
ATOM 2992 O O . VAL A 1 389 ? -32.050 6.061 29.313 1.00 86.25 389 VAL A O 1
ATOM 2995 N N . GLN A 1 390 ? -33.347 4.987 30.782 1.00 88.12 390 GLN A N 1
ATOM 2996 C CA . GLN A 1 390 ? -32.233 4.661 31.671 1.00 88.12 390 GLN A CA 1
ATOM 2997 C C . GLN A 1 390 ? -31.429 3.497 31.075 1.00 88.12 390 GLN A C 1
ATOM 2999 O O . GLN A 1 390 ? -32.008 2.485 30.679 1.00 88.12 390 GLN A O 1
ATOM 3004 N N . VAL A 1 391 ? -30.107 3.639 31.018 1.00 90.88 391 VAL A N 1
ATOM 3005 C CA . VAL A 1 391 ? -29.178 2.617 30.504 1.00 90.88 391 VAL A CA 1
ATOM 3006 C C . VAL A 1 391 ? -28.204 2.183 31.603 1.00 90.88 391 VAL A C 1
ATOM 3008 O O . VAL A 1 391 ? -28.392 2.541 32.764 1.00 90.88 391 VAL A O 1
ATOM 3011 N N . GLY A 1 392 ? -27.213 1.349 31.278 1.00 88.94 392 GLY A N 1
ATOM 3012 C CA . GLY A 1 392 ? -26.257 0.833 32.259 1.00 88.94 392 GLY A CA 1
ATOM 3013 C C . GLY A 1 392 ? -25.288 1.901 32.776 1.00 88.94 392 GLY A C 1
ATOM 3014 O O . GLY A 1 392 ? -25.399 3.087 32.453 1.00 88.94 392 GLY A O 1
ATOM 3015 N N . ALA A 1 393 ? -24.344 1.480 33.617 1.00 89.00 393 ALA A N 1
ATOM 3016 C CA . ALA A 1 393 ? -23.361 2.379 34.213 1.00 89.00 393 ALA A CA 1
ATOM 3017 C C . ALA A 1 393 ? -22.364 2.905 33.167 1.00 89.00 393 ALA A C 1
ATOM 3019 O O . ALA A 1 393 ? -21.827 2.131 32.376 1.00 89.00 393 ALA A O 1
ATOM 3020 N N . TYR A 1 394 ? -22.127 4.218 33.181 1.00 89.00 394 TYR A N 1
ATOM 3021 C CA . TYR A 1 394 ? -21.184 4.922 32.299 1.00 89.00 394 TYR A CA 1
ATOM 3022 C C . TYR A 1 394 ? -21.318 4.558 30.794 1.00 89.00 394 TYR A C 1
ATOM 3024 O O . TYR A 1 394 ? -20.487 3.837 30.240 1.00 89.00 394 TYR A O 1
ATOM 3032 N N . PRO A 1 395 ? -22.394 5.002 30.112 1.00 91.94 395 PRO A N 1
ATOM 3033 C CA . PRO A 1 395 ? -22.652 4.698 28.701 1.00 91.94 395 PRO A CA 1
ATOM 3034 C C . PRO A 1 395 ? -21.724 5.468 27.743 1.00 91.94 395 PRO A C 1
ATOM 3036 O O . PRO A 1 395 ? -22.007 6.609 27.369 1.00 91.94 395 PRO A O 1
ATOM 3039 N N . VAL A 1 396 ? -20.625 4.831 27.335 1.00 88.25 396 VAL A N 1
ATOM 3040 C CA . VAL A 1 396 ? -19.509 5.454 26.594 1.00 88.25 396 VAL A CA 1
ATOM 3041 C C . VAL A 1 396 ? -19.644 5.426 25.072 1.00 88.25 396 VAL A C 1
ATOM 3043 O O . VAL A 1 396 ? -18.952 6.187 24.402 1.00 88.25 396 VAL A O 1
ATOM 3046 N N . LYS A 1 397 ? -20.512 4.571 24.518 1.00 91.56 397 LYS A N 1
ATOM 3047 C CA . LYS A 1 397 ? -20.737 4.481 23.067 1.00 91.56 397 LYS A CA 1
ATOM 3048 C C . LYS A 1 397 ? -22.210 4.271 22.748 1.00 91.56 397 LYS A C 1
ATOM 3050 O O . LYS A 1 397 ? -22.839 3.427 23.385 1.00 91.56 397 LYS A O 1
ATOM 3055 N N . VAL A 1 398 ? -22.739 4.968 21.746 1.00 93.81 398 VAL A N 1
ATOM 3056 C CA . VAL A 1 398 ? -24.084 4.741 21.194 1.00 93.81 398 VAL A CA 1
ATOM 3057 C C . VAL A 1 398 ? -24.055 4.672 19.673 1.00 93.81 398 VAL A C 1
ATOM 3059 O O . VAL A 1 398 ? -23.338 5.437 19.038 1.00 93.81 398 VAL A O 1
ATOM 3062 N N . LEU A 1 399 ? -24.831 3.752 19.095 1.00 93.19 399 LEU A N 1
ATOM 3063 C CA . LEU A 1 399 ? -25.031 3.631 17.649 1.00 93.19 399 LEU A CA 1
ATOM 3064 C C . LEU A 1 399 ? -26.475 3.239 17.319 1.00 93.19 399 LEU A C 1
ATOM 3066 O O . LEU A 1 399 ? -27.061 2.385 17.993 1.00 93.19 399 LEU A O 1
ATOM 3070 N N . PHE A 1 400 ? -27.031 3.805 16.254 1.00 90.31 400 PHE A N 1
ATOM 3071 C CA . PHE A 1 400 ? -28.186 3.234 15.569 1.00 90.31 400 PHE A CA 1
ATOM 3072 C C . PHE A 1 400 ? -27.763 1.994 14.775 1.00 90.31 400 PHE A C 1
ATOM 3074 O O . PHE A 1 400 ? -26.664 1.924 14.225 1.00 90.31 400 PHE A O 1
ATOM 3081 N N . THR A 1 401 ? -28.639 0.994 14.693 1.00 87.62 401 THR A N 1
ATOM 3082 C CA . THR A 1 401 ? -28.430 -0.111 13.753 1.00 87.62 401 THR A CA 1
ATOM 3083 C C . THR A 1 401 ? -28.663 0.372 12.320 1.00 87.62 401 THR A C 1
ATOM 3085 O O . THR A 1 401 ? -29.559 1.189 12.108 1.00 87.62 401 THR A O 1
ATOM 3088 N N . PRO A 1 402 ? -27.938 -0.153 11.313 1.00 85.94 402 PRO A N 1
ATOM 3089 C CA . PRO A 1 402 ? -28.093 0.269 9.915 1.00 85.94 402 PRO A CA 1
ATOM 3090 C C . PRO A 1 402 ? -29.531 0.218 9.379 1.00 85.94 402 PRO A C 1
ATOM 3092 O O . PRO A 1 402 ? -29.912 1.019 8.532 1.00 85.94 402 PRO A O 1
ATOM 3095 N N . ASN A 1 403 ? -30.353 -0.709 9.881 1.00 81.00 403 ASN A N 1
ATOM 3096 C CA . ASN A 1 403 ? -31.765 -0.819 9.510 1.00 81.00 403 ASN A CA 1
ATOM 3097 C C . ASN A 1 403 ? -32.712 0.151 10.254 1.00 81.00 403 ASN A C 1
ATOM 3099 O O . ASN A 1 403 ? -33.914 0.132 9.991 1.00 81.00 403 ASN A O 1
ATOM 3103 N N . GLY A 1 404 ? -32.205 0.944 11.202 1.00 80.94 404 GLY A N 1
ATOM 3104 C CA . GLY A 1 404 ? -32.971 1.915 11.985 1.00 80.94 404 GLY A CA 1
ATOM 3105 C C . GLY A 1 404 ? -33.988 1.312 12.951 1.00 80.94 404 GLY A C 1
ATOM 3106 O O . GLY A 1 404 ? -34.898 2.014 13.383 1.00 80.94 404 GLY A O 1
ATOM 3107 N N . GLU A 1 405 ? -33.884 0.020 13.278 1.00 83.69 405 GLU A N 1
ATOM 3108 C CA . GLU A 1 405 ? -34.833 -0.671 14.165 1.00 83.69 405 GLU A CA 1
ATOM 3109 C C . GLU A 1 405 ? -34.361 -0.750 15.623 1.00 83.69 405 GLU A C 1
ATOM 3111 O O . GLU A 1 405 ? -35.164 -1.047 16.512 1.00 83.69 405 GLU A O 1
ATOM 3116 N N . HIS A 1 406 ? -33.077 -0.506 15.902 1.00 87.12 406 HIS A N 1
ATOM 3117 C CA . HIS A 1 406 ? -32.532 -0.530 17.258 1.00 87.12 406 HIS A CA 1
ATOM 3118 C C . HIS A 1 406 ? -31.494 0.576 17.478 1.00 87.12 406 HIS A C 1
ATOM 3120 O O . HIS A 1 406 ? -30.829 1.030 16.551 1.00 87.12 406 HIS A O 1
ATOM 3126 N N . VAL A 1 407 ? -31.326 0.964 18.740 1.00 91.50 407 VAL A N 1
ATOM 3127 C CA . VAL A 1 407 ? -30.173 1.719 19.238 1.00 91.50 407 VAL A CA 1
ATOM 3128 C C . VAL A 1 407 ? -29.422 0.858 20.234 1.00 91.50 407 VAL A C 1
ATOM 3130 O O . VAL A 1 407 ? -30.031 0.251 21.117 1.00 91.50 407 VAL A O 1
ATOM 3133 N N . VAL A 1 408 ? -28.104 0.799 20.089 1.00 94.12 408 VAL A N 1
ATOM 3134 C CA . VAL A 1 408 ? -27.215 -0.013 20.914 1.00 94.12 408 VAL A CA 1
ATOM 3135 C C . VAL A 1 408 ? -26.293 0.900 21.709 1.00 94.12 408 VAL A C 1
ATOM 3137 O O . VAL A 1 408 ? -25.730 1.842 21.160 1.00 94.12 408 VAL A O 1
ATOM 3140 N N . VAL A 1 409 ? -26.146 0.623 23.005 1.00 94.62 409 VAL A N 1
ATOM 3141 C CA . VAL A 1 409 ? -25.341 1.417 23.940 1.00 94.62 409 VAL A CA 1
ATOM 3142 C C . VAL A 1 409 ? -24.350 0.521 24.677 1.00 94.62 409 VAL A C 1
ATOM 3144 O O . VAL A 1 409 ? -24.773 -0.436 25.327 1.00 94.62 409 VAL A O 1
ATOM 3147 N N . ALA A 1 410 ? -23.055 0.839 24.611 1.00 93.81 410 ALA A N 1
ATOM 3148 C CA . ALA A 1 410 ? -22.033 0.217 25.450 1.00 93.81 410 ALA A CA 1
ATOM 3149 C C . ALA A 1 410 ? -22.004 0.931 26.794 1.00 93.81 410 ALA A C 1
ATOM 3151 O O . ALA A 1 410 ? -21.708 2.124 26.866 1.00 93.81 410 ALA A O 1
ATOM 3152 N N . ASN A 1 411 ? -22.314 0.194 27.851 1.00 92.44 411 ASN A N 1
ATOM 3153 C CA . ASN A 1 411 ? -22.213 0.663 29.219 1.00 92.44 411 ASN A CA 1
ATOM 3154 C C . ASN A 1 411 ? -20.940 0.066 29.804 1.00 92.44 411 ASN A C 1
ATOM 3156 O O . ASN A 1 411 ? -20.894 -1.140 30.062 1.00 92.44 411 ASN A O 1
ATOM 3160 N N . GLN A 1 412 ? -19.918 0.902 29.980 1.00 88.19 412 GLN A N 1
ATOM 3161 C CA . GLN A 1 412 ? -18.607 0.437 30.411 1.00 88.19 412 GLN A CA 1
ATOM 3162 C C . GLN A 1 412 ? -18.699 -0.221 31.786 1.00 88.19 412 GLN A C 1
ATOM 3164 O O . GLN A 1 412 ? -18.145 -1.290 31.981 1.00 88.19 412 GLN A O 1
ATOM 3169 N N . GLY A 1 413 ? -19.439 0.370 32.724 1.00 86.12 413 GLY A N 1
ATOM 3170 C CA . GLY A 1 413 ? -19.423 -0.094 34.109 1.00 86.12 413 GLY A CA 1
ATOM 3171 C C . GLY A 1 413 ? -18.002 -0.116 34.687 1.00 86.12 413 GLY A C 1
ATOM 3172 O O . GLY A 1 413 ? -17.533 -1.175 35.079 1.00 86.12 413 GLY A O 1
ATOM 3173 N N . PRO A 1 414 ? -17.296 1.030 34.721 1.00 79.69 414 PRO A N 1
ATOM 3174 C CA . PRO A 1 414 ? -15.892 1.048 35.085 1.00 79.69 414 PRO A CA 1
ATOM 3175 C C . PRO A 1 414 ? -15.682 0.699 36.555 1.00 79.69 414 PRO A C 1
ATOM 3177 O O . PRO A 1 414 ? -16.413 1.181 37.433 1.00 79.69 414 PRO A O 1
ATOM 3180 N N . ARG A 1 415 ? -14.618 -0.050 36.845 1.00 77.75 415 ARG A N 1
ATOM 3181 C CA . ARG A 1 415 ? -14.211 -0.302 38.228 1.00 77.75 415 ARG A CA 1
ATOM 3182 C C . ARG A 1 415 ? -13.717 0.981 38.902 1.00 77.75 415 ARG A C 1
ATOM 3184 O O . ARG A 1 415 ? -12.610 1.453 38.657 1.00 77.75 415 ARG A O 1
ATOM 3191 N N . VAL A 1 416 ? -14.511 1.517 39.827 1.00 77.19 416 VAL A N 1
ATOM 3192 C CA . VAL A 1 416 ? -14.192 2.764 40.552 1.00 77.19 416 VAL A CA 1
ATOM 3193 C C . VAL A 1 416 ? -13.303 2.508 41.772 1.00 77.19 416 VAL A C 1
ATOM 3195 O O . VAL A 1 416 ? -12.493 3.349 42.160 1.00 77.19 416 VAL A O 1
ATOM 3198 N N . SER A 1 417 ? -13.458 1.358 42.434 1.00 75.19 417 SER A N 1
ATOM 3199 C CA . SER A 1 417 ? -12.627 1.001 43.587 1.00 75.19 417 SER A CA 1
ATOM 3200 C C . SER A 1 417 ? -12.483 -0.508 43.758 1.00 75.19 417 SER A C 1
ATOM 3202 O O . SER A 1 417 ? -13.061 -1.311 43.026 1.00 75.19 417 SER A O 1
ATOM 3204 N N . SER A 1 418 ? -11.731 -0.930 44.778 1.00 70.12 418 SER A N 1
ATOM 3205 C CA . SER A 1 418 ? -11.601 -2.350 45.109 1.00 70.12 418 SER A CA 1
ATOM 3206 C C . SER A 1 418 ? -12.923 -3.012 45.516 1.00 70.12 418 SER A C 1
ATOM 3208 O O . SER A 1 418 ? -13.013 -4.237 45.449 1.00 70.12 418 SER A O 1
ATOM 3210 N N . THR A 1 419 ? -13.937 -2.229 45.904 1.00 72.38 419 THR A N 1
ATOM 3211 C CA . THR A 1 419 ? -15.249 -2.721 46.355 1.00 72.38 419 THR A CA 1
ATOM 3212 C C . THR A 1 419 ? -16.431 -2.243 45.509 1.00 72.38 419 THR A C 1
ATOM 3214 O O . THR A 1 419 ? -17.538 -2.733 45.720 1.00 72.38 419 THR A O 1
ATOM 3217 N N . LEU A 1 420 ? -16.226 -1.288 44.594 1.00 78.31 420 LEU A N 1
ATOM 3218 C CA . LEU A 1 420 ? -17.260 -0.738 43.712 1.00 78.31 420 LEU A CA 1
ATOM 3219 C C . LEU A 1 420 ? -16.883 -1.001 42.253 1.00 78.31 420 LEU A C 1
ATOM 3221 O O . LEU A 1 420 ? -15.999 -0.340 41.709 1.00 78.31 420 LEU A O 1
ATOM 3225 N N . ASP A 1 421 ? -17.568 -1.980 41.674 1.00 78.50 421 ASP A N 1
ATOM 3226 C CA . ASP A 1 421 ? -17.335 -2.525 40.339 1.00 78.50 421 ASP A CA 1
ATOM 3227 C C . ASP A 1 421 ? -18.705 -2.884 39.728 1.00 78.50 421 ASP A C 1
ATOM 3229 O O . ASP A 1 421 ? -19.252 -3.950 40.042 1.00 78.50 421 ASP A O 1
ATOM 3233 N N . PRO A 1 422 ? -19.372 -1.924 39.063 1.00 83.25 422 PRO A N 1
ATOM 3234 C CA . PRO A 1 422 ? -20.695 -2.118 38.472 1.00 83.25 422 PRO A CA 1
ATOM 3235 C C . PRO A 1 422 ? -20.614 -3.010 37.226 1.00 83.25 422 PRO A C 1
ATOM 3237 O O . PRO A 1 422 ? -19.639 -2.970 36.493 1.00 83.25 422 PRO A O 1
ATOM 3240 N N . ASP A 1 423 ? -21.673 -3.766 36.932 1.00 82.62 423 ASP A N 1
ATOM 3241 C CA . ASP A 1 423 ? -21.656 -4.669 35.777 1.00 82.62 423 ASP A CA 1
ATOM 3242 C C . ASP A 1 423 ? -21.552 -3.897 34.443 1.00 82.62 423 ASP A C 1
ATOM 3244 O O . ASP A 1 423 ? -22.458 -3.138 34.066 1.00 82.62 423 ASP A O 1
ATOM 3248 N N . GLY A 1 424 ? -20.482 -4.154 33.687 1.00 85.62 424 GLY A N 1
ATOM 3249 C CA . GLY A 1 424 ? -20.387 -3.782 32.275 1.00 85.62 424 GLY A CA 1
ATOM 3250 C C . GLY A 1 424 ? -21.461 -4.495 31.442 1.00 85.62 424 GLY A C 1
ATOM 3251 O O . GLY A 1 424 ? -21.723 -5.689 31.612 1.00 85.62 424 GLY A O 1
ATOM 3252 N N . SER A 1 425 ? -22.133 -3.773 30.545 1.00 89.19 425 SER A N 1
ATOM 3253 C CA . SER A 1 425 ? -23.274 -4.317 29.791 1.00 89.19 425 SER A CA 1
ATOM 3254 C C . SER A 1 425 ? -23.505 -3.610 28.462 1.00 89.19 425 SER A C 1
ATOM 3256 O O . SER A 1 425 ? -23.034 -2.499 28.244 1.00 89.19 425 SER A O 1
ATOM 3258 N N . VAL A 1 426 ? -24.302 -4.217 27.582 1.00 92.00 426 VAL A N 1
ATOM 3259 C CA . VAL A 1 426 ? -24.760 -3.569 26.345 1.00 92.00 426 VAL A CA 1
ATOM 3260 C C . VAL A 1 426 ? -26.279 -3.456 26.356 1.00 92.00 426 VAL A C 1
ATOM 3262 O O . VAL A 1 426 ? -26.978 -4.456 26.509 1.00 92.00 426 VAL A O 1
ATOM 3265 N N . THR A 1 427 ? -26.806 -2.244 26.202 1.00 92.88 427 THR A N 1
ATOM 3266 C CA . THR A 1 427 ? -28.254 -1.999 26.154 1.00 92.88 427 THR A CA 1
ATOM 3267 C C . THR A 1 427 ? -28.719 -1.866 24.709 1.00 92.88 427 THR A C 1
ATOM 3269 O O . THR A 1 427 ? -28.203 -1.034 23.975 1.00 92.88 427 THR A O 1
ATOM 3272 N N . LEU A 1 428 ? -29.719 -2.652 24.316 1.00 90.75 428 LEU A N 1
ATOM 3273 C CA . LEU A 1 428 ? -30.444 -2.541 23.055 1.00 90.75 428 LEU A CA 1
ATOM 3274 C C . LEU A 1 428 ? -31.827 -1.939 23.309 1.00 90.75 428 LEU A C 1
ATOM 3276 O O . LEU A 1 428 ? -32.599 -2.449 24.125 1.00 90.75 428 LEU A O 1
ATOM 3280 N N . VAL A 1 429 ? -32.153 -0.877 22.584 1.00 88.19 429 VAL A N 1
ATOM 3281 C CA . VAL A 1 429 ? -33.454 -0.206 22.617 1.00 88.19 429 VAL A CA 1
ATOM 3282 C C . VAL A 1 429 ? -34.089 -0.344 21.242 1.00 88.19 429 VAL A C 1
ATOM 3284 O O . VAL A 1 429 ? -33.554 0.179 20.271 1.00 88.19 429 VAL A O 1
ATOM 3287 N N . SER A 1 430 ? -35.218 -1.043 21.135 1.00 83.75 430 SER A N 1
ATOM 3288 C CA . SER A 1 430 ? -35.950 -1.126 19.867 1.00 83.75 430 SER A CA 1
ATOM 3289 C C . SER A 1 430 ? -36.625 0.211 19.548 1.00 83.75 430 SER A C 1
ATOM 3291 O O . SER A 1 430 ? -37.339 0.771 20.382 1.00 83.75 430 SER A O 1
ATOM 3293 N N . VAL A 1 431 ? -36.456 0.685 18.317 1.00 77.75 431 VAL A N 1
ATOM 3294 C CA . VAL A 1 431 ? -37.085 1.887 17.759 1.00 77.75 431 VAL A CA 1
ATOM 3295 C C . VAL A 1 431 ? -37.978 1.475 16.577 1.00 77.75 431 VAL A C 1
ATOM 3297 O O . VAL A 1 431 ? -37.646 0.564 15.823 1.00 77.75 431 VAL A O 1
ATOM 3300 N N . ARG A 1 432 ? -39.187 2.044 16.452 1.00 64.88 432 ARG A N 1
ATOM 3301 C CA . ARG A 1 432 ? -40.161 1.634 15.418 1.00 64.88 432 ARG A CA 1
ATOM 3302 C C . ARG A 1 432 ? -40.149 2.606 14.228 1.00 64.88 432 ARG A C 1
ATOM 3304 O O . ARG A 1 432 ? -40.512 3.765 14.431 1.00 64.88 432 ARG A O 1
ATOM 3311 N N . PRO A 1 433 ? -39.877 2.146 12.992 1.00 53.56 433 PRO A N 1
ATOM 3312 C CA . PRO A 1 433 ? -40.047 2.969 11.792 1.00 53.56 433 PRO A CA 1
ATOM 3313 C C . PRO A 1 433 ? -41.535 3.121 11.427 1.00 53.56 433 PRO A C 1
ATOM 3315 O O . PRO A 1 433 ? -42.257 2.119 11.322 1.00 53.56 433 PRO A O 1
ATOM 3318 N N . GLN A 1 434 ? -42.029 4.339 11.177 1.00 47.84 434 GLN A N 1
ATOM 3319 C CA . GLN A 1 434 ? -43.380 4.541 10.631 1.00 47.84 434 GLN A CA 1
ATOM 3320 C C . GLN A 1 434 ? -43.390 4.358 9.102 1.00 47.84 434 GLN A C 1
ATOM 3322 O O . GLN A 1 434 ? -43.161 5.289 8.341 1.00 47.84 434 GLN A O 1
ATOM 3327 N N . ARG A 1 435 ? -43.740 3.159 8.612 1.00 40.31 435 ARG A N 1
ATOM 3328 C CA . ARG A 1 435 ? -43.779 2.841 7.162 1.00 40.31 435 ARG A CA 1
ATOM 3329 C C . ARG A 1 435 ? -44.979 3.414 6.369 1.00 40.31 435 ARG A C 1
ATOM 3331 O O . ARG A 1 435 ? -45.213 2.980 5.247 1.00 40.31 435 ARG A O 1
ATOM 3338 N N . ASN A 1 436 ? -45.755 4.359 6.910 1.00 34.84 436 ASN A N 1
ATOM 3339 C CA . ASN A 1 436 ? -47.019 4.833 6.308 1.00 34.84 436 ASN A CA 1
ATOM 3340 C C . ASN A 1 436 ? -47.029 6.338 5.962 1.00 34.84 436 ASN A C 1
ATOM 3342 O O . ASN A 1 436 ? -48.008 7.027 6.251 1.00 34.84 436 ASN A O 1
ATOM 3346 N N . TYR A 1 437 ? -45.985 6.862 5.310 1.00 36.00 437 TYR A N 1
ATOM 3347 C CA . TYR A 1 437 ? -46.008 8.233 4.781 1.00 36.00 437 TYR A CA 1
ATOM 3348 C C . TYR A 1 437 ? -45.882 8.257 3.250 1.00 36.00 437 TYR A C 1
ATOM 3350 O O . TYR A 1 437 ? -44.838 7.961 2.679 1.00 36.00 437 TYR A O 1
ATOM 3358 N N . THR A 1 438 ? -46.975 8.602 2.565 1.00 30.09 438 THR A N 1
ATOM 3359 C CA . THR A 1 438 ? -46.982 8.872 1.118 1.00 30.09 438 THR A CA 1
ATOM 3360 C C . THR A 1 438 ? -46.421 10.271 0.869 1.00 30.09 438 THR A C 1
ATOM 3362 O O . THR A 1 438 ? -47.041 11.260 1.261 1.00 30.09 438 THR A O 1
ATOM 3365 N N . VAL A 1 439 ? -45.264 10.367 0.210 1.00 32.88 439 VAL A N 1
ATOM 3366 C CA . VAL A 1 439 ? -44.643 11.643 -0.178 1.00 32.88 439 VAL A CA 1
ATOM 3367 C C . VAL A 1 439 ? -45.467 12.298 -1.292 1.00 32.88 439 VAL A C 1
ATOM 3369 O O . VAL A 1 439 ? -45.480 11.841 -2.434 1.00 32.88 439 VAL A O 1
ATOM 3372 N N . GLY A 1 440 ? -46.176 13.377 -0.957 1.00 28.28 440 GLY A N 1
ATOM 3373 C CA . GLY A 1 440 ? -46.769 14.293 -1.927 1.00 28.28 440 GLY A CA 1
ATOM 3374 C C . GLY A 1 440 ? -45.737 15.335 -2.350 1.00 28.28 440 GLY A C 1
ATOM 3375 O O . GLY A 1 440 ? -45.399 16.223 -1.576 1.00 28.28 440 GLY A O 1
ATOM 3376 N N . ILE A 1 441 ? -45.229 15.226 -3.575 1.00 31.84 441 ILE A N 1
ATOM 3377 C CA . ILE A 1 441 ? -44.347 16.223 -4.196 1.00 31.84 441 ILE A CA 1
ATOM 3378 C C . ILE A 1 441 ? -45.153 17.518 -4.377 1.00 31.84 441 ILE A C 1
ATOM 3380 O O . ILE A 1 441 ? -46.079 17.457 -5.175 1.00 31.84 441 ILE A O 1
ATOM 3384 N N . ILE A 1 442 ? -44.858 18.603 -3.630 1.00 28.19 442 ILE A N 1
ATOM 3385 C CA . ILE A 1 442 ? -44.579 20.013 -4.050 1.00 28.19 442 ILE A CA 1
ATOM 3386 C C . ILE A 1 442 ? -44.203 20.844 -2.784 1.00 28.19 442 ILE A C 1
ATOM 3388 O O . ILE A 1 442 ? -45.075 21.137 -1.969 1.00 28.19 442 ILE A O 1
ATOM 3392 N N . GLY A 1 443 ? -42.941 21.283 -2.636 1.00 29.91 443 GLY A N 1
ATOM 3393 C CA . GLY A 1 443 ? -42.480 22.250 -1.606 1.00 29.91 443 GLY A CA 1
ATOM 3394 C C . GLY A 1 443 ? -41.016 22.039 -1.160 1.00 29.91 443 GLY A C 1
ATOM 3395 O O . GLY A 1 443 ? -40.529 20.920 -1.311 1.00 29.91 443 GLY A O 1
ATOM 3396 N N . PRO A 1 444 ? -40.291 23.073 -0.664 1.00 31.31 444 PRO A N 1
ATOM 3397 C CA . PRO A 1 444 ? -38.879 22.956 -0.292 1.00 31.31 444 PRO A CA 1
ATOM 3398 C C . PRO A 1 444 ? -38.708 21.926 0.830 1.00 31.31 444 PRO A C 1
ATOM 3400 O O . PRO A 1 444 ? -39.460 21.912 1.801 1.00 31.31 444 PRO A O 1
ATOM 3403 N N . TYR A 1 445 ? -37.742 21.041 0.620 1.00 32.16 445 TYR A N 1
ATOM 3404 C CA . TYR A 1 445 ? -37.499 19.804 1.351 1.00 32.16 445 TYR A CA 1
ATOM 3405 C C . TYR A 1 445 ? -37.288 20.058 2.857 1.00 32.16 445 TYR A C 1
ATOM 3407 O O . TYR A 1 445 ? -36.297 20.664 3.253 1.00 32.16 445 TYR A O 1
ATOM 3415 N N . VAL A 1 446 ? -38.223 19.596 3.690 1.00 37.50 446 VAL A N 1
ATOM 3416 C CA . VAL A 1 446 ? -38.029 19.371 5.131 1.00 37.50 446 VAL A CA 1
ATOM 3417 C C . VAL A 1 446 ? -38.234 17.869 5.327 1.00 37.50 446 VAL A C 1
ATOM 3419 O O . VAL A 1 446 ? -39.341 17.403 5.034 1.00 37.50 446 VAL A O 1
ATOM 3422 N N . PRO A 1 447 ? -37.221 17.088 5.744 1.00 41.38 447 PRO A N 1
ATOM 3423 C CA . PRO A 1 447 ? -37.411 15.666 6.005 1.00 41.38 447 PRO A CA 1
ATOM 3424 C C . PRO A 1 447 ? -38.454 15.492 7.123 1.00 41.38 447 PRO A C 1
ATOM 3426 O O . PRO A 1 447 ? -38.284 16.067 8.201 1.00 41.38 447 PRO A O 1
ATOM 3429 N N . PRO A 1 448 ? -39.565 14.767 6.906 1.00 45.09 448 PRO A N 1
ATOM 3430 C CA . PRO A 1 448 ? -40.443 14.384 8.005 1.00 45.09 448 PRO A CA 1
ATOM 3431 C C . PRO A 1 448 ? -39.725 13.372 8.914 1.00 45.09 448 PRO A C 1
ATOM 3433 O O . PRO A 1 448 ? -39.051 12.475 8.419 1.00 45.09 448 PRO A O 1
ATOM 3436 N N . ASN A 1 449 ? -39.893 13.500 10.233 1.00 50.53 449 ASN A N 1
ATOM 3437 C CA . ASN A 1 449 ? -39.409 12.537 11.229 1.00 50.53 449 ASN A CA 1
ATOM 3438 C C . ASN A 1 449 ? -40.094 11.166 11.008 1.00 50.53 449 ASN A C 1
ATOM 3440 O O . ASN A 1 449 ? -41.315 11.060 11.158 1.00 50.53 449 ASN A O 1
ATOM 3444 N N . LEU A 1 450 ? -39.332 10.144 10.596 1.00 52.88 450 LEU A N 1
ATOM 3445 C CA . LEU A 1 450 ? -39.835 8.800 10.256 1.00 52.88 450 LEU A CA 1
ATOM 3446 C C . LEU A 1 450 ? -39.657 7.767 11.395 1.00 52.88 450 LEU A C 1
ATOM 3448 O O . LEU A 1 450 ? -40.295 6.705 11.350 1.00 52.88 450 LEU A O 1
ATOM 3452 N N . LEU A 1 451 ? -38.880 8.084 12.444 1.00 56.25 451 LEU A N 1
ATOM 3453 C CA . LEU A 1 451 ? -38.696 7.239 13.635 1.00 56.25 451 LEU A CA 1
ATOM 3454 C C . LEU A 1 451 ? -39.616 7.669 14.794 1.00 56.25 451 LEU A C 1
ATOM 3456 O O . LEU A 1 451 ? -39.489 8.755 15.357 1.00 56.25 451 LEU A O 1
ATOM 3460 N N . ASP A 1 452 ? -40.508 6.776 15.239 1.00 62.78 452 ASP A N 1
ATOM 3461 C CA . ASP A 1 452 ? -41.354 7.015 16.419 1.00 62.78 452 ASP A CA 1
ATOM 3462 C C . ASP A 1 452 ? -40.666 6.538 17.711 1.00 62.78 452 ASP A C 1
ATOM 3464 O O . ASP A 1 452 ? -40.981 5.483 18.277 1.00 62.78 452 ASP A O 1
ATOM 3468 N N . CYS A 1 453 ? -39.698 7.326 18.188 1.00 59.56 453 CYS A N 1
ATOM 3469 C CA . CYS A 1 453 ? -38.985 7.042 19.439 1.00 59.56 453 CYS A CA 1
ATOM 3470 C C . CYS A 1 453 ? -39.840 7.322 20.690 1.00 59.56 453 CYS A C 1
ATOM 3472 O O . CYS A 1 453 ? -39.611 6.727 21.743 1.00 59.56 453 CYS A O 1
ATOM 3474 N N . ALA A 1 454 ? -40.850 8.195 20.600 1.00 58.09 454 ALA A N 1
ATOM 3475 C CA . ALA A 1 454 ? -41.703 8.548 21.737 1.00 58.09 454 ALA A CA 1
ATOM 3476 C C . ALA A 1 454 ? -42.677 7.413 22.109 1.00 58.09 454 ALA A C 1
ATOM 3478 O O . ALA A 1 454 ? -42.864 7.125 23.295 1.00 58.09 454 ALA A O 1
ATOM 3479 N N . ALA A 1 455 ? -43.266 6.725 21.121 1.00 54.88 455 ALA A N 1
ATOM 3480 C CA . ALA A 1 455 ? -44.147 5.584 21.371 1.00 54.88 455 ALA A CA 1
ATOM 3481 C C . ALA A 1 455 ? -43.383 4.315 21.785 1.00 54.88 455 ALA A C 1
ATOM 3483 O O . ALA A 1 455 ? -43.907 3.516 22.566 1.00 54.88 455 ALA A O 1
ATOM 3484 N N . ALA A 1 456 ? -42.151 4.130 21.294 1.00 53.34 456 ALA A N 1
ATOM 3485 C CA . ALA A 1 456 ? -41.316 2.972 21.616 1.00 53.34 456 ALA A CA 1
ATOM 3486 C C . ALA A 1 456 ? -40.911 2.918 23.106 1.00 53.34 456 ALA A C 1
ATOM 3488 O O . ALA A 1 456 ? -40.868 1.837 23.692 1.00 53.34 456 ALA A O 1
ATOM 3489 N N . VAL A 1 457 ? -40.696 4.076 23.746 1.00 50.44 457 VAL A N 1
ATOM 3490 C CA . VAL A 1 457 ? -40.174 4.171 25.125 1.00 50.44 457 VAL A CA 1
ATOM 3491 C C . VAL A 1 457 ? -41.250 4.074 26.217 1.00 50.44 457 VAL A C 1
ATOM 3493 O O . VAL A 1 457 ? -40.939 3.740 27.359 1.00 50.44 457 VAL A O 1
ATOM 3496 N N . GLN A 1 458 ? -42.539 4.259 25.906 1.00 50.59 458 GLN A N 1
ATOM 3497 C CA . GLN A 1 458 ? -43.597 4.148 26.928 1.00 50.59 458 GLN A CA 1
ATOM 3498 C C . GLN A 1 458 ? -43.851 2.711 27.437 1.00 50.59 458 GLN A C 1
ATOM 3500 O O . GLN A 1 458 ? -44.697 2.510 28.310 1.00 50.59 458 GLN A O 1
ATOM 3505 N N . GLN A 1 459 ? -43.129 1.702 26.934 1.00 50.72 459 GLN A N 1
ATOM 3506 C CA . GLN A 1 459 ? -43.240 0.306 27.367 1.00 50.72 459 GLN A CA 1
ATOM 3507 C C . GLN A 1 459 ? -41.853 -0.289 27.658 1.00 50.72 459 GLN A C 1
ATOM 3509 O O . GLN A 1 459 ? -41.022 -0.414 26.763 1.00 50.72 459 GLN A O 1
ATOM 3514 N N . SER A 1 460 ? -41.622 -0.742 28.895 1.00 49.91 460 SER A N 1
ATOM 3515 C CA . SER A 1 460 ? -40.351 -1.339 29.351 1.00 49.91 460 SER A CA 1
ATOM 3516 C C . SER A 1 460 ? -39.940 -2.635 28.632 1.00 49.91 460 SER A C 1
ATOM 3518 O O . SER A 1 460 ? -38.827 -3.109 28.818 1.00 49.91 460 SER A O 1
ATOM 3520 N N . THR A 1 461 ? -40.808 -3.220 27.801 1.00 52.94 461 THR A N 1
ATOM 3521 C CA . THR A 1 461 ? -40.546 -4.457 27.043 1.00 52.94 461 THR A CA 1
ATOM 3522 C C . THR A 1 461 ? -39.623 -4.277 25.833 1.00 52.94 461 THR A C 1
ATOM 3524 O O . THR A 1 461 ? -39.225 -5.274 25.236 1.00 52.94 461 THR A O 1
ATOM 3527 N N . HIS A 1 462 ? -39.310 -3.035 25.449 1.00 65.81 462 HIS A N 1
ATOM 3528 C CA . HIS A 1 462 ? -38.499 -2.709 24.262 1.00 65.81 462 HIS A CA 1
ATOM 3529 C C . HIS A 1 462 ? -37.043 -2.351 24.592 1.00 65.81 462 HIS A C 1
ATOM 3531 O O . HIS A 1 462 ? -36.288 -1.991 23.695 1.00 65.81 462 HIS A O 1
ATOM 3537 N N . VAL A 1 463 ? -36.643 -2.466 25.864 1.00 75.00 463 VAL A N 1
ATOM 3538 C CA . VAL A 1 463 ? -35.262 -2.278 26.327 1.00 75.00 463 VAL A CA 1
ATOM 3539 C C . VAL A 1 463 ? -34.725 -3.625 26.802 1.00 75.00 463 VAL A C 1
ATOM 3541 O O . VAL A 1 463 ? -35.305 -4.246 27.694 1.00 75.00 463 VAL A O 1
ATOM 3544 N N . ARG A 1 464 ? -33.624 -4.088 26.209 1.00 78.94 464 ARG A N 1
ATOM 3545 C CA . ARG A 1 464 ? -32.906 -5.296 26.633 1.00 78.94 464 ARG A CA 1
ATOM 3546 C C . ARG A 1 464 ? -31.490 -4.918 27.017 1.00 78.94 464 ARG A C 1
ATOM 3548 O O . ARG A 1 464 ? -30.778 -4.339 26.210 1.00 78.94 464 ARG A O 1
ATOM 3555 N N . THR A 1 465 ? -31.063 -5.284 28.216 1.00 77.00 465 THR A N 1
ATOM 3556 C CA . THR A 1 465 ? -29.671 -5.112 28.637 1.00 77.00 465 THR A CA 1
ATOM 3557 C C . THR A 1 465 ? -29.009 -6.477 28.685 1.00 77.00 465 THR A C 1
ATOM 3559 O O . THR A 1 465 ? -29.381 -7.335 29.485 1.00 77.00 465 THR A O 1
ATOM 3562 N N . ALA A 1 466 ? -28.045 -6.681 27.794 1.00 77.31 466 ALA A N 1
ATOM 3563 C CA . ALA A 1 466 ? -27.214 -7.864 27.747 1.00 77.31 466 ALA A CA 1
ATOM 3564 C C . ALA A 1 466 ? -26.121 -7.738 28.814 1.00 77.31 466 ALA A C 1
ATOM 3566 O O . ALA A 1 466 ? -25.076 -7.122 28.592 1.00 77.31 466 ALA A O 1
ATOM 3567 N N . VAL A 1 467 ? -26.376 -8.331 29.978 1.00 76.44 467 VAL A N 1
ATOM 3568 C CA . VAL A 1 467 ? -25.351 -8.595 30.994 1.00 76.44 467 VAL A CA 1
ATOM 3569 C C . VAL A 1 467 ? -24.743 -9.960 30.702 1.00 76.44 467 VAL A C 1
ATOM 3571 O O . VAL A 1 467 ? -25.434 -10.876 30.245 1.00 76.44 467 VAL A O 1
ATOM 3574 N N . TRP A 1 468 ? -23.446 -10.090 30.929 1.00 71.94 468 TRP A N 1
ATOM 3575 C CA . TRP A 1 468 ? -22.765 -11.361 30.762 1.00 71.94 468 TRP A CA 1
ATOM 3576 C C . TRP A 1 468 ? -23.307 -12.444 31.684 1.00 71.94 468 TRP A C 1
ATOM 3578 O O . TRP A 1 468 ? -23.718 -12.192 32.818 1.00 71.94 468 TRP A O 1
ATOM 3588 N N . ASN A 1 469 ? -23.264 -13.678 31.196 1.00 68.75 469 ASN A N 1
ATOM 3589 C CA . ASN A 1 469 ? -23.560 -14.856 31.985 1.00 68.75 469 ASN A CA 1
ATOM 3590 C C . ASN A 1 469 ? -22.556 -15.972 31.669 1.00 68.75 469 ASN A C 1
ATOM 3592 O O . ASN A 1 469 ? -21.961 -16.024 30.594 1.00 68.75 469 ASN A O 1
ATOM 3596 N N . ASN A 1 470 ? -22.400 -16.900 32.612 1.00 65.25 470 ASN A N 1
ATOM 3597 C CA . ASN A 1 470 ? -21.442 -18.003 32.506 1.00 65.25 470 ASN A CA 1
ATOM 3598 C C . ASN A 1 470 ? -21.839 -19.080 31.468 1.00 65.25 470 ASN A C 1
ATOM 3600 O O . ASN A 1 470 ? -21.165 -20.100 31.377 1.00 65.25 470 ASN A O 1
ATOM 3604 N N . GLU A 1 471 ? -22.932 -18.893 30.719 1.00 69.31 471 GLU A N 1
ATOM 3605 C CA . GLU A 1 471 ? -23.394 -19.824 29.675 1.00 69.31 471 GLU A CA 1
ATOM 3606 C C . GLU A 1 471 ? -22.859 -19.459 28.280 1.00 69.31 471 GLU A C 1
ATOM 3608 O O . GLU A 1 471 ? -23.022 -20.228 27.332 1.00 69.31 471 GLU A O 1
ATOM 3613 N N . THR A 1 472 ? -22.214 -18.298 28.138 1.00 75.19 472 THR A N 1
ATOM 3614 C CA . THR A 1 472 ? -21.682 -17.833 26.853 1.00 75.19 472 THR A CA 1
ATOM 3615 C C . THR A 1 472 ? -20.386 -18.562 26.487 1.00 75.19 472 THR A C 1
ATOM 3617 O O . THR A 1 472 ? -19.533 -18.801 27.339 1.00 75.19 472 THR A O 1
ATOM 3620 N N . ALA A 1 473 ? -20.211 -18.892 25.204 1.00 77.31 473 ALA A N 1
ATOM 3621 C CA . ALA A 1 473 ? -18.979 -19.496 24.706 1.00 77.31 473 ALA A CA 1
ATOM 3622 C C . ALA A 1 473 ? -17.795 -18.516 24.813 1.00 77.31 473 ALA A C 1
ATOM 3624 O O . ALA A 1 473 ? -17.859 -17.398 24.297 1.00 77.31 473 ALA A O 1
ATOM 3625 N N . VAL A 1 474 ? -16.712 -18.952 25.458 1.00 79.94 474 VAL A N 1
ATOM 3626 C CA . VAL A 1 474 ? -15.482 -18.174 25.660 1.00 79.94 474 VAL A CA 1
ATOM 3627 C C . VAL A 1 474 ? -14.324 -18.874 24.967 1.00 79.94 474 VAL A C 1
ATOM 3629 O O . VAL A 1 474 ? -14.104 -20.068 25.174 1.00 79.94 474 VAL A O 1
ATOM 3632 N N . ASP A 1 475 ? -13.577 -18.123 24.168 1.00 81.00 475 ASP A N 1
ATOM 3633 C CA . ASP A 1 475 ? -12.348 -18.593 23.543 1.00 81.00 475 ASP A CA 1
ATOM 3634 C C . ASP A 1 475 ? -11.249 -18.885 24.594 1.00 81.00 475 ASP A C 1
ATOM 3636 O O . ASP A 1 475 ? -11.022 -18.066 25.492 1.00 81.00 475 ASP A O 1
ATOM 3640 N N . PRO A 1 476 ? -10.525 -20.019 24.497 1.00 77.81 476 PRO A N 1
ATOM 3641 C CA . PRO A 1 476 ? -9.427 -20.357 25.406 1.00 77.81 476 PRO A CA 1
ATOM 3642 C C . PRO A 1 476 ? -8.350 -19.275 25.560 1.00 77.81 476 PRO A C 1
ATOM 3644 O O . PRO A 1 476 ? -7.743 -19.182 26.626 1.00 77.81 476 PRO A O 1
ATOM 3647 N N . ARG A 1 477 ? -8.128 -18.438 24.536 1.00 81.00 477 ARG A N 1
ATOM 3648 C CA . ARG A 1 477 ? -7.188 -17.303 24.581 1.00 81.00 477 ARG A CA 1
ATOM 3649 C C . ARG A 1 477 ? -7.544 -16.298 25.673 1.00 81.00 477 ARG A C 1
ATOM 3651 O O . ARG A 1 477 ? -6.655 -15.671 26.234 1.00 81.00 477 ARG A O 1
ATOM 3658 N N . VAL A 1 478 ? -8.828 -16.172 26.008 1.00 73.44 478 VAL A N 1
ATOM 3659 C CA . VAL A 1 478 ? -9.291 -15.252 27.055 1.00 73.44 478 VAL A CA 1
ATOM 3660 C C . VAL A 1 478 ? -9.274 -15.898 28.440 1.00 73.44 478 VAL A C 1
ATOM 3662 O O . VAL A 1 478 ? -9.115 -15.221 29.450 1.00 73.44 478 VAL A O 1
ATOM 3665 N N . ALA A 1 479 ? -9.354 -17.229 28.509 1.00 60.69 479 ALA A N 1
ATOM 3666 C CA . ALA A 1 479 ? -9.332 -17.964 29.774 1.00 60.69 479 ALA A CA 1
ATOM 3667 C C . ALA A 1 479 ? -7.990 -17.856 30.531 1.00 60.69 479 ALA A C 1
ATOM 3669 O O . ALA A 1 479 ? -7.933 -18.191 31.712 1.00 60.69 479 ALA A O 1
ATOM 3670 N N . GLN A 1 480 ? -6.926 -17.389 29.867 1.00 65.31 480 GLN A N 1
ATOM 3671 C CA . GLN A 1 480 ? -5.606 -17.155 30.466 1.00 65.31 480 GLN A CA 1
ATOM 3672 C C . GLN A 1 480 ? -5.566 -15.913 31.370 1.00 65.31 480 GLN A C 1
ATOM 3674 O O . GLN A 1 480 ? -4.677 -15.787 32.210 1.00 65.31 480 GLN A O 1
ATOM 3679 N N . PHE A 1 481 ? -6.546 -15.016 31.250 1.00 64.38 481 PHE A N 1
ATOM 3680 C CA . PHE A 1 481 ? -6.704 -13.885 32.155 1.00 64.38 481 PHE A CA 1
ATOM 3681 C C . PHE A 1 481 ? -7.439 -14.370 33.414 1.00 64.38 481 PHE A C 1
ATOM 3683 O O . PHE A 1 481 ? -8.595 -14.796 33.355 1.00 64.38 481 PHE A O 1
ATOM 3690 N N . ALA A 1 482 ? -6.752 -14.330 34.564 1.00 49.00 482 ALA A N 1
ATOM 3691 C CA . ALA A 1 482 ? -7.098 -15.007 35.827 1.00 49.00 482 ALA A CA 1
ATOM 3692 C C . ALA A 1 482 ? -8.516 -14.744 36.398 1.00 49.00 482 ALA A C 1
ATOM 3694 O O . ALA A 1 482 ? -8.943 -15.424 37.334 1.00 49.00 482 ALA A O 1
ATOM 3695 N N . ASN A 1 483 ? -9.270 -13.798 35.832 1.00 51.78 483 ASN A N 1
ATOM 3696 C CA . ASN A 1 483 ? -10.614 -13.413 36.264 1.00 51.78 483 ASN A CA 1
ATOM 3697 C C . ASN A 1 483 ? -11.767 -14.046 35.463 1.00 51.78 483 ASN A C 1
ATOM 3699 O O . ASN A 1 483 ? -12.924 -13.862 35.847 1.00 51.78 483 ASN A O 1
ATOM 3703 N N . PHE A 1 484 ? -11.507 -14.844 34.418 1.00 54.12 484 PHE A N 1
ATOM 3704 C CA . PHE A 1 484 ? -12.595 -15.449 33.630 1.00 54.12 484 PHE A CA 1
ATOM 3705 C C . PHE A 1 484 ? -13.465 -16.444 34.422 1.00 54.12 484 PHE A C 1
ATOM 3707 O O . PHE A 1 484 ? -14.645 -16.627 34.122 1.00 54.12 484 PHE A O 1
ATOM 3714 N N . SER A 1 485 ? -12.921 -17.063 35.476 1.00 46.72 485 SER A N 1
ATOM 3715 C CA . SER A 1 485 ? -13.589 -18.121 36.250 1.00 46.72 485 SER A CA 1
ATOM 3716 C C . SER A 1 485 ? -14.437 -17.651 37.446 1.00 46.72 485 SER A C 1
ATOM 3718 O O . SER A 1 485 ? -15.128 -18.477 38.043 1.00 46.72 485 SER A O 1
ATOM 3720 N N . ALA A 1 486 ? -14.417 -16.363 37.820 1.00 46.69 486 ALA A N 1
ATOM 3721 C CA . ALA A 1 486 ? -15.045 -15.857 39.057 1.00 46.69 486 ALA A CA 1
ATOM 3722 C C . ALA A 1 486 ? -16.307 -14.988 38.851 1.00 46.69 486 ALA A C 1
ATOM 3724 O O . ALA A 1 486 ? -16.759 -14.331 39.789 1.00 46.69 486 ALA A O 1
ATOM 3725 N N . GLY A 1 487 ? -16.909 -15.024 37.656 1.00 51.88 487 GLY A N 1
ATOM 3726 C CA . GLY A 1 487 ? -18.021 -14.149 37.275 1.00 51.88 487 GLY A CA 1
ATOM 3727 C C . GLY A 1 487 ? -17.489 -12.772 36.886 1.00 51.88 487 GLY A C 1
ATOM 3728 O O . GLY A 1 487 ? -17.118 -11.979 37.746 1.00 51.88 487 GLY A O 1
ATOM 3729 N N . MET A 1 488 ? -17.404 -12.515 35.581 1.00 55.53 488 MET A N 1
ATOM 3730 C CA . MET A 1 488 ? -16.806 -11.295 35.042 1.00 55.53 488 MET A CA 1
ATOM 3731 C C . MET A 1 488 ? -17.599 -10.044 35.448 1.00 55.53 488 MET A C 1
ATOM 3733 O O . MET A 1 488 ? -18.622 -9.745 34.838 1.00 55.53 488 MET A O 1
ATOM 3737 N N . ARG A 1 489 ? -17.121 -9.309 36.458 1.00 58.59 489 ARG A N 1
ATOM 3738 C CA . ARG A 1 489 ? -17.582 -7.936 36.737 1.00 58.59 489 ARG A CA 1
ATOM 3739 C C . ARG A 1 489 ? -16.854 -6.884 35.886 1.00 58.59 489 ARG A C 1
ATOM 3741 O O . ARG A 1 489 ? -17.426 -5.845 35.610 1.00 58.59 489 ARG A O 1
ATOM 3748 N N . ASP A 1 490 ? -15.680 -7.226 35.348 1.00 66.94 490 ASP A N 1
ATOM 3749 C CA . ASP A 1 490 ? -14.738 -6.311 34.673 1.00 66.94 490 ASP A CA 1
ATOM 3750 C C . ASP A 1 490 ? -14.724 -6.473 33.131 1.00 66.94 490 ASP A C 1
ATOM 3752 O O . ASP A 1 490 ? -13.676 -6.518 32.489 1.00 66.94 490 ASP A O 1
ATOM 3756 N N . ILE A 1 491 ? -15.893 -6.676 32.509 1.00 74.38 491 ILE A N 1
ATOM 3757 C CA . ILE A 1 491 ? -16.008 -6.861 31.041 1.00 74.38 491 ILE A CA 1
ATOM 3758 C C . ILE A 1 491 ? -15.704 -5.576 30.285 1.00 74.38 491 ILE A C 1
ATOM 3760 O O . ILE A 1 491 ? -15.131 -5.623 29.202 1.00 74.38 491 ILE A O 1
ATOM 3764 N N . GLU A 1 492 ? -16.140 -4.458 30.856 1.00 81.62 492 GLU A N 1
ATOM 3765 C CA . GLU A 1 492 ? -15.966 -3.104 30.346 1.00 81.62 492 GLU A CA 1
ATOM 3766 C C . GLU A 1 492 ? -16.113 -2.938 28.824 1.00 81.62 492 GLU A C 1
ATOM 3768 O O . GLU A 1 492 ? -15.137 -2.672 28.123 1.00 81.62 492 GLU A O 1
ATOM 3773 N N . PRO A 1 493 ? -17.343 -3.051 28.283 1.00 89.81 493 PRO A N 1
ATOM 3774 C CA . PRO A 1 493 ? -17.635 -2.652 26.910 1.00 89.81 493 PRO A CA 1
ATOM 3775 C C . PRO A 1 493 ? -17.271 -1.181 26.678 1.00 89.81 493 PRO A C 1
ATOM 3777 O O . PRO A 1 493 ? -17.886 -0.295 27.272 1.00 89.81 493 PRO A O 1
ATOM 3780 N N . ILE A 1 494 ? -16.314 -0.907 25.790 1.00 87.19 494 ILE A N 1
ATOM 3781 C CA . ILE A 1 494 ? -15.850 0.471 25.533 1.00 87.19 494 ILE A CA 1
ATOM 3782 C C . ILE A 1 494 ? -16.142 0.990 24.121 1.00 87.19 494 ILE A C 1
ATOM 3784 O O . ILE A 1 494 ? -16.146 2.200 23.897 1.00 87.19 494 ILE A O 1
ATOM 3788 N N . TRP A 1 495 ? -16.406 0.095 23.167 1.00 91.69 495 TRP A N 1
ATOM 3789 C CA . TRP A 1 495 ? -16.719 0.449 21.783 1.00 91.69 495 TRP A CA 1
ATOM 3790 C C . TRP A 1 495 ? -17.680 -0.557 21.163 1.00 91.69 495 TRP A C 1
ATOM 3792 O O . TRP A 1 495 ? -17.731 -1.716 21.583 1.00 91.69 495 TRP A O 1
ATOM 3802 N N . LEU A 1 496 ? -18.428 -0.104 20.160 1.00 93.44 496 LEU A N 1
ATOM 3803 C CA . LEU A 1 496 ? -19.407 -0.886 19.415 1.00 93.44 496 LEU A CA 1
ATOM 3804 C C . LEU A 1 496 ? -19.164 -0.712 17.922 1.00 93.44 496 LEU A C 1
ATOM 3806 O O . LEU A 1 496 ? -18.930 0.408 17.476 1.00 93.44 496 LEU A O 1
ATOM 3810 N N . SER A 1 497 ? -19.342 -1.787 17.164 1.00 94.19 497 SER A N 1
ATOM 3811 C CA . SER A 1 497 ? -19.537 -1.729 15.719 1.00 94.19 497 SER A CA 1
ATOM 3812 C C . SER A 1 497 ? -20.640 -2.704 15.315 1.00 94.19 497 SER A C 1
ATOM 3814 O O . SER A 1 497 ? -20.731 -3.815 15.846 1.00 94.19 497 SER A O 1
ATOM 3816 N N . VAL A 1 498 ? -21.543 -2.273 14.437 1.00 89.75 498 VAL A N 1
ATOM 3817 C CA . VAL A 1 498 ? -22.750 -3.029 14.075 1.00 89.75 498 VAL A CA 1
ATOM 3818 C C . VAL A 1 498 ? -22.598 -3.571 12.660 1.00 89.75 498 VAL A C 1
ATOM 3820 O O . VAL A 1 498 ? -22.291 -2.819 11.741 1.00 89.75 498 VAL A O 1
ATOM 3823 N N . ALA A 1 499 ? -22.842 -4.871 12.477 1.00 85.31 499 ALA A N 1
ATOM 3824 C CA . ALA A 1 499 ? -22.844 -5.494 11.155 1.00 85.31 499 ALA A CA 1
ATOM 3825 C C . ALA A 1 499 ? -23.873 -4.829 10.223 1.00 85.31 499 ALA A C 1
ATOM 3827 O O . ALA A 1 499 ? -24.954 -4.433 10.668 1.00 85.31 499 ALA A O 1
ATOM 3828 N N . ILE A 1 500 ? -23.581 -4.760 8.918 1.00 83.81 500 ILE A N 1
ATOM 3829 C CA . ILE A 1 500 ? -24.450 -4.065 7.948 1.00 83.81 500 ILE A CA 1
ATOM 3830 C C . ILE A 1 500 ? -25.850 -4.694 7.851 1.00 83.81 500 ILE A C 1
ATOM 3832 O O . ILE A 1 500 ? -26.837 -4.011 7.588 1.00 83.81 500 ILE A O 1
ATOM 3836 N N . ASP A 1 501 ? -25.951 -5.992 8.138 1.00 82.88 501 ASP A N 1
ATOM 3837 C CA . ASP A 1 501 ? -27.202 -6.751 8.187 1.00 82.88 501 ASP A CA 1
ATOM 3838 C C . ASP A 1 501 ? -28.017 -6.525 9.476 1.00 82.88 501 ASP A C 1
ATOM 3840 O O . ASP A 1 501 ? -29.119 -7.058 9.613 1.00 82.88 501 ASP A O 1
ATOM 3844 N N . SER A 1 502 ? -27.499 -5.731 10.421 1.00 87.00 502 SER A N 1
ATOM 3845 C CA . SER A 1 502 ? -28.088 -5.487 11.744 1.00 87.00 502 SER A CA 1
ATOM 3846 C C . SER A 1 502 ? -28.350 -6.769 12.553 1.00 87.00 502 SER A C 1
ATOM 3848 O O . SER A 1 502 ? -29.217 -6.784 13.429 1.00 87.00 502 SER A O 1
ATOM 3850 N N . ALA A 1 503 ? -27.618 -7.857 12.283 1.00 89.06 503 ALA A N 1
ATOM 3851 C CA . ALA A 1 503 ? -27.786 -9.123 12.993 1.00 89.06 503 ALA A CA 1
ATOM 3852 C C . ALA A 1 503 ? -26.941 -9.195 14.271 1.00 89.06 503 ALA A C 1
ATOM 3854 O O . ALA A 1 503 ? -27.396 -9.741 15.283 1.00 89.06 503 ALA A O 1
ATOM 3855 N N . ASN A 1 504 ? -25.725 -8.642 14.231 1.00 92.00 504 ASN A N 1
ATOM 3856 C CA . ASN A 1 504 ? -24.755 -8.725 15.319 1.00 92.00 504 ASN A CA 1
ATOM 3857 C C . ASN A 1 504 ? -24.108 -7.375 15.637 1.00 92.00 504 ASN A C 1
ATOM 3859 O O . ASN A 1 504 ? -23.913 -6.531 14.761 1.00 92.00 504 ASN A O 1
ATOM 3863 N N . VAL A 1 505 ? -23.725 -7.225 16.903 1.00 93.44 505 VAL A N 1
ATOM 3864 C CA . VAL A 1 505 ? -22.883 -6.139 17.407 1.00 93.44 505 VAL A CA 1
ATOM 3865 C C . VAL A 1 505 ? -21.562 -6.725 17.878 1.00 93.44 505 VAL A C 1
ATOM 3867 O O . VAL A 1 505 ? -21.556 -7.684 18.656 1.00 93.44 505 VAL A O 1
ATOM 3870 N N . TYR A 1 506 ? -20.467 -6.122 17.432 1.00 94.38 506 TYR A N 1
ATOM 3871 C CA . TYR A 1 506 ? -19.109 -6.404 17.876 1.00 94.38 506 TYR A CA 1
ATOM 3872 C C . TYR A 1 506 ? -18.709 -5.383 18.930 1.00 94.38 506 TYR A C 1
ATOM 3874 O O . TYR A 1 506 ? -18.901 -4.180 18.749 1.00 94.38 506 TYR A O 1
ATOM 3882 N N . VAL A 1 507 ? -18.202 -5.876 20.052 1.00 93.88 507 VAL A N 1
ATOM 3883 C CA . VAL A 1 507 ? -17.974 -5.081 21.259 1.00 93.88 507 VAL A CA 1
ATOM 3884 C C . VAL A 1 507 ? -16.510 -5.199 21.649 1.00 93.88 507 VAL A C 1
ATOM 3886 O O . VAL A 1 507 ? -16.057 -6.312 21.909 1.00 93.88 507 VAL A O 1
ATOM 3889 N N . SER A 1 508 ? -15.776 -4.086 21.719 1.00 92.88 508 SER A N 1
ATOM 3890 C CA . SER A 1 508 ? -14.403 -4.131 22.241 1.00 92.88 508 SER A CA 1
ATOM 3891 C C . SER A 1 508 ? -14.415 -4.295 23.762 1.00 92.88 508 SER A C 1
ATOM 3893 O O . SER A 1 508 ? -15.087 -3.529 24.460 1.00 92.88 508 SER A O 1
ATOM 3895 N N . LEU A 1 509 ? -13.663 -5.286 24.249 1.00 89.75 509 LEU A N 1
ATOM 3896 C CA . LEU A 1 509 ? -13.443 -5.605 25.662 1.00 89.75 509 LEU A CA 1
ATOM 3897 C C . LEU A 1 509 ? -11.953 -5.417 25.979 1.00 89.75 509 LEU A C 1
ATOM 3899 O O . LEU A 1 509 ? -11.208 -6.381 26.179 1.00 89.75 509 LEU A O 1
ATOM 3903 N N . GLN A 1 510 ? -11.498 -4.164 25.958 1.00 87.75 510 GLN A N 1
ATOM 3904 C CA . GLN A 1 510 ? -10.073 -3.819 26.016 1.00 87.75 510 GLN A CA 1
ATOM 3905 C C . GLN A 1 510 ? -9.359 -4.409 27.233 1.00 87.75 510 GLN A C 1
ATOM 3907 O O . GLN A 1 510 ? -8.305 -5.018 27.072 1.00 87.75 510 GLN A O 1
ATOM 3912 N N . ALA A 1 511 ? -9.949 -4.309 28.428 1.00 80.62 511 ALA A N 1
ATOM 3913 C CA . ALA A 1 511 ? -9.351 -4.840 29.656 1.00 80.62 511 ALA A CA 1
ATOM 3914 C C . ALA A 1 511 ? -9.098 -6.359 29.590 1.00 80.62 511 ALA A C 1
ATOM 3916 O O . ALA A 1 511 ? -8.162 -6.860 30.209 1.00 80.62 511 ALA A O 1
ATOM 3917 N N . GLN A 1 512 ? -9.892 -7.082 28.795 1.00 82.56 512 GLN A N 1
ATOM 3918 C CA . GLN A 1 512 ? -9.810 -8.535 28.637 1.00 82.56 512 GLN A CA 1
ATOM 3919 C C . GLN A 1 512 ? -9.013 -8.968 27.398 1.00 82.56 512 GLN A C 1
ATOM 3921 O O . GLN A 1 512 ? -8.964 -10.158 27.096 1.00 82.56 512 GLN A O 1
ATOM 3926 N N . ASN A 1 513 ? -8.422 -8.020 26.656 1.00 89.44 513 ASN A N 1
ATOM 3927 C CA . ASN A 1 513 ? -7.762 -8.275 25.373 1.00 89.44 513 ASN A CA 1
ATOM 3928 C C . ASN A 1 513 ? -8.631 -9.150 24.440 1.00 89.44 513 ASN A C 1
ATOM 3930 O O . ASN A 1 513 ? -8.170 -10.127 23.842 1.00 89.44 513 ASN A O 1
ATOM 3934 N N . ALA A 1 514 ? -9.917 -8.803 24.347 1.00 90.88 514 ALA A N 1
ATOM 3935 C CA . ALA A 1 514 ? -10.922 -9.593 23.649 1.00 90.88 514 ALA A CA 1
ATOM 3936 C C . ALA A 1 514 ? -11.982 -8.722 22.964 1.00 90.88 514 ALA A C 1
ATOM 3938 O O . ALA A 1 514 ? -12.065 -7.508 23.177 1.00 90.88 514 ALA A O 1
ATOM 3939 N N . PHE A 1 515 ? -12.836 -9.368 22.173 1.00 93.06 515 PHE A N 1
ATOM 3940 C CA . PHE A 1 515 ? -14.096 -8.807 21.711 1.00 93.06 515 PHE A CA 1
ATOM 3941 C C . PHE A 1 515 ? -15.274 -9.733 21.986 1.00 93.06 515 PHE A C 1
ATOM 3943 O O . PHE A 1 515 ? -15.160 -10.959 22.027 1.00 93.06 515 PHE A O 1
ATOM 3950 N N . GLY A 1 516 ? -16.435 -9.119 22.167 1.00 90.69 516 GLY A N 1
ATOM 3951 C CA . GLY A 1 516 ? -17.715 -9.789 22.306 1.00 90.69 516 GLY A CA 1
ATOM 3952 C C . GLY A 1 516 ? -18.551 -9.726 21.042 1.00 90.69 516 GLY A C 1
ATOM 3953 O O . GLY A 1 516 ? -18.489 -8.747 20.302 1.00 90.69 516 GLY A O 1
ATOM 3954 N N . VAL A 1 517 ? -19.395 -10.737 20.844 1.00 92.75 517 VAL A N 1
ATOM 3955 C CA . VAL A 1 517 ? -20.429 -10.729 19.804 1.00 92.75 517 VAL A CA 1
ATOM 3956 C C . VAL A 1 517 ? -21.798 -10.874 20.447 1.00 92.75 517 VAL A C 1
ATOM 3958 O O . VAL A 1 517 ? -22.092 -11.883 21.099 1.00 92.75 517 VAL A O 1
ATOM 3961 N N . ILE A 1 518 ? -22.660 -9.887 20.226 1.00 91.12 518 ILE A N 1
ATOM 3962 C CA . ILE A 1 518 ? -24.042 -9.879 20.706 1.00 91.12 518 ILE A CA 1
ATOM 3963 C C . ILE A 1 518 ? -24.978 -10.021 19.516 1.00 91.12 518 ILE A C 1
ATOM 3965 O O . ILE A 1 518 ? -24.885 -9.261 18.556 1.00 91.12 518 ILE A O 1
ATOM 3969 N N . SER A 1 519 ? -25.914 -10.964 19.602 1.00 91.12 519 SER A N 1
ATOM 3970 C CA . SER A 1 519 ? -26.978 -11.087 18.609 1.00 91.12 519 SER A CA 1
ATOM 3971 C C . SER A 1 519 ? -28.080 -10.079 18.920 1.00 91.12 519 SER A C 1
ATOM 3973 O O . SER A 1 519 ? -28.662 -10.102 20.008 1.00 91.12 519 SER A O 1
ATOM 3975 N N . ILE A 1 520 ? -28.385 -9.203 17.963 1.00 89.38 520 ILE A N 1
ATOM 3976 C CA . ILE A 1 520 ? -29.436 -8.185 18.098 1.00 89.38 520 ILE A CA 1
ATOM 3977 C C . ILE A 1 520 ? -30.823 -8.836 18.261 1.00 89.38 520 ILE A C 1
ATOM 3979 O O . ILE A 1 520 ? -31.536 -8.463 19.195 1.00 89.38 520 ILE A O 1
ATOM 3983 N N . PRO A 1 521 ? -31.212 -9.855 17.459 1.00 86.12 521 PRO A N 1
ATOM 3984 C CA . PRO A 1 521 ? -32.507 -10.524 17.613 1.00 86.12 521 PRO A CA 1
ATOM 3985 C C . PRO A 1 521 ? -32.768 -11.127 19.003 1.00 86.12 521 PRO A C 1
ATOM 3987 O O . PRO A 1 521 ? -33.878 -11.011 19.539 1.00 86.12 521 PRO A O 1
ATOM 3990 N N . SER A 1 522 ? -31.772 -11.796 19.597 1.00 85.75 522 SER A N 1
ATOM 3991 C CA . SER A 1 522 ? -31.925 -12.396 20.929 1.00 85.75 522 SER A CA 1
ATOM 3992 C C . SER A 1 522 ? -31.677 -11.385 22.051 1.00 85.75 522 SER A C 1
ATOM 3994 O O . SER A 1 522 ? -32.335 -11.463 23.091 1.00 85.75 522 SER A O 1
ATOM 3996 N N . GLY A 1 523 ? -30.791 -10.410 21.837 1.00 84.81 523 GLY A N 1
ATOM 3997 C CA . GLY A 1 523 ? -30.293 -9.503 22.869 1.00 84.81 523 GLY A CA 1
ATOM 3998 C C . GLY A 1 523 ? -29.355 -10.203 23.853 1.00 84.81 523 GLY A C 1
ATOM 3999 O O . GLY A 1 523 ? -29.380 -9.895 25.042 1.00 84.81 523 GLY A O 1
ATOM 4000 N N . THR A 1 524 ? -28.585 -11.191 23.385 1.00 86.94 524 THR A N 1
ATOM 4001 C CA . THR A 1 524 ? -27.700 -12.011 24.227 1.00 86.94 524 THR A CA 1
ATOM 4002 C C . THR A 1 524 ? -26.294 -12.100 23.649 1.00 86.94 524 THR A C 1
ATOM 4004 O O . THR A 1 524 ? -26.105 -12.089 22.430 1.00 86.94 524 THR A O 1
ATOM 4007 N N . TRP A 1 525 ? -25.312 -12.258 24.534 1.00 87.06 525 TRP A N 1
ATOM 4008 C CA . TRP A 1 525 ? -23.953 -12.630 24.159 1.00 87.06 525 TRP A CA 1
ATOM 4009 C C . TRP A 1 525 ? -23.959 -14.003 23.478 1.00 87.06 525 TRP A C 1
ATOM 4011 O O . TRP A 1 525 ? -24.654 -14.921 23.913 1.00 87.06 525 TRP A O 1
ATOM 4021 N N . THR A 1 526 ? -23.229 -14.126 22.374 1.00 88.81 526 THR A N 1
ATOM 4022 C CA . THR A 1 526 ? -23.124 -15.375 21.600 1.00 88.81 526 THR A CA 1
ATOM 4023 C C . THR A 1 526 ? -21.736 -15.988 21.705 1.00 88.81 526 THR A C 1
ATOM 4025 O O . THR A 1 526 ? -21.616 -17.209 21.787 1.00 88.81 526 THR A O 1
ATOM 4028 N N . ARG A 1 527 ? -20.694 -15.150 21.738 1.00 86.81 527 ARG A N 1
ATOM 4029 C CA . ARG A 1 527 ? -19.305 -15.553 21.969 1.00 86.81 527 ARG A CA 1
ATOM 4030 C C . ARG A 1 527 ? -18.467 -14.391 22.499 1.00 86.81 527 ARG A C 1
ATOM 4032 O O . ARG A 1 527 ? -18.800 -13.230 22.248 1.00 86.81 527 ARG A O 1
ATOM 4039 N N . VAL A 1 528 ? -17.362 -14.726 23.156 1.00 88.25 528 VAL A N 1
ATOM 4040 C CA . VAL A 1 528 ? -16.237 -13.824 23.437 1.00 88.25 528 VAL A CA 1
ATOM 4041 C C . VAL A 1 528 ? -14.962 -14.448 22.890 1.00 88.25 528 VAL A C 1
ATOM 4043 O O . VAL A 1 528 ? -14.697 -15.627 23.124 1.00 88.25 528 VAL A O 1
ATOM 4046 N N . VAL A 1 529 ? -14.206 -13.655 22.139 1.00 90.50 529 VAL A N 1
ATOM 4047 C CA . VAL A 1 529 ? -13.053 -14.087 21.350 1.00 90.50 529 VAL A CA 1
ATOM 4048 C C . VAL A 1 529 ? -11.841 -13.253 21.746 1.00 90.50 529 VAL A C 1
ATOM 4050 O O . VAL A 1 529 ? -11.932 -12.032 21.820 1.00 90.50 529 VAL A O 1
ATOM 4053 N N . GLY A 1 530 ? -10.715 -13.907 22.028 1.00 89.75 530 GLY A N 1
ATOM 4054 C CA . GLY A 1 530 ? -9.472 -13.226 22.397 1.00 89.75 530 GLY A CA 1
ATOM 4055 C C . GLY A 1 530 ? -8.697 -12.752 21.177 1.00 89.75 530 GLY A C 1
ATOM 4056 O O . GLY A 1 530 ? -8.627 -13.473 20.186 1.00 89.75 530 GLY A O 1
ATOM 4057 N N . TRP A 1 531 ? -8.054 -11.589 21.278 1.00 90.75 531 TRP A N 1
ATOM 4058 C CA . TRP A 1 531 ? -7.173 -11.071 20.224 1.00 90.75 531 TRP A CA 1
ATOM 4059 C C . TRP A 1 531 ? -5.842 -11.833 20.128 1.00 90.75 531 TRP A C 1
ATOM 4061 O O . TRP A 1 531 ? -5.123 -11.717 19.145 1.00 90.75 531 TRP A O 1
ATOM 4071 N N . GLY A 1 532 ? -5.500 -12.643 21.134 1.00 90.69 532 GLY A N 1
ATOM 4072 C CA . GLY A 1 532 ? -4.177 -13.260 21.221 1.00 90.69 532 GLY A CA 1
ATOM 4073 C C . GLY A 1 532 ? -3.101 -12.230 21.572 1.00 90.69 532 GLY A C 1
ATOM 4074 O O . GLY A 1 532 ? -3.393 -11.210 22.199 1.00 90.69 532 GLY A O 1
ATOM 4075 N N . PHE A 1 533 ? -1.857 -12.511 21.197 1.00 92.38 533 PHE A N 1
ATOM 4076 C CA . PHE A 1 533 ? -0.701 -11.698 21.564 1.00 92.38 533 PHE A CA 1
ATOM 4077 C C . PHE A 1 533 ? 0.164 -11.420 20.340 1.00 92.38 533 PHE A C 1
ATOM 4079 O O . PHE A 1 533 ? 0.319 -12.293 19.488 1.00 92.38 533 PHE A O 1
ATOM 4086 N N . LYS A 1 534 ? 0.729 -10.216 20.275 1.00 93.88 534 LYS A N 1
ATOM 4087 C CA . LYS A 1 534 ? 1.740 -9.842 19.287 1.00 93.88 534 LYS A CA 1
ATOM 4088 C C . LYS A 1 534 ? 3.093 -10.350 19.759 1.00 93.88 534 LYS A C 1
ATOM 4090 O O . LYS A 1 534 ? 3.475 -10.056 20.888 1.00 93.88 534 LYS A O 1
ATOM 4095 N N . ASP A 1 535 ? 3.811 -11.099 18.936 1.00 93.25 535 ASP A N 1
ATOM 4096 C CA . ASP A 1 535 ? 5.182 -11.494 19.258 1.00 93.25 535 ASP A CA 1
ATOM 4097 C C . ASP A 1 535 ? 6.143 -10.407 18.775 1.00 93.25 535 ASP A C 1
ATOM 4099 O O . ASP A 1 535 ? 6.292 -10.199 17.573 1.00 93.25 535 ASP A O 1
ATOM 4103 N N . HIS A 1 536 ? 6.776 -9.688 19.705 1.00 91.50 536 HIS A N 1
ATOM 4104 C CA . HIS A 1 536 ? 7.712 -8.619 19.352 1.00 91.50 536 HIS A CA 1
ATOM 4105 C C . HIS A 1 536 ? 9.099 -9.143 18.948 1.00 91.50 536 HIS A C 1
ATOM 4107 O O . HIS A 1 536 ? 9.996 -8.350 18.648 1.00 91.50 536 HIS A O 1
ATOM 4113 N N . GLN A 1 537 ? 9.293 -10.464 18.914 1.00 87.44 537 GLN A N 1
ATOM 4114 C CA . GLN A 1 537 ? 10.508 -11.094 18.396 1.00 87.44 537 GLN A CA 1
ATOM 4115 C C . GLN A 1 537 ? 10.488 -11.242 16.875 1.00 87.44 537 GLN A C 1
ATOM 4117 O O . GLN A 1 537 ? 11.553 -11.290 16.266 1.00 87.44 537 GLN A O 1
ATOM 4122 N N . GLU A 1 538 ? 9.300 -11.317 16.274 1.00 83.31 538 GLU A N 1
ATOM 4123 C CA . GLU A 1 538 ? 9.142 -11.515 14.833 1.00 83.31 538 GLU A CA 1
ATOM 4124 C C . GLU A 1 538 ? 9.602 -10.275 14.048 1.00 83.31 538 GLU A C 1
ATOM 4126 O O . GLU A 1 538 ? 9.367 -9.153 14.507 1.00 83.31 538 GLU A O 1
ATOM 4131 N N . PRO A 1 539 ? 10.232 -10.432 12.868 1.00 74.94 539 PRO A N 1
ATOM 4132 C CA . PRO A 1 539 ? 10.666 -9.306 12.040 1.00 74.94 539 PRO A CA 1
ATOM 4133 C C . PRO A 1 539 ? 9.561 -8.259 11.843 1.00 74.94 539 PRO A C 1
ATOM 4135 O O . PRO A 1 539 ? 8.383 -8.598 11.740 1.00 74.94 539 PRO A O 1
ATOM 4138 N N . ASP A 1 540 ? 9.944 -6.981 11.856 1.00 75.88 540 ASP A N 1
ATOM 4139 C CA . ASP A 1 540 ? 9.045 -5.821 11.707 1.00 75.88 540 ASP A CA 1
ATOM 4140 C C . ASP A 1 540 ? 7.966 -5.669 12.799 1.00 75.88 540 ASP A C 1
ATOM 4142 O O . ASP A 1 540 ? 7.120 -4.777 12.739 1.00 75.88 540 ASP A O 1
ATOM 4146 N N . MET A 1 541 ? 8.013 -6.484 13.857 1.00 85.94 541 MET A N 1
ATOM 4147 C CA . MET A 1 541 ? 7.165 -6.363 15.048 1.00 85.94 541 MET A CA 1
ATOM 4148 C C . MET A 1 541 ? 7.901 -5.678 16.205 1.00 85.94 541 MET A C 1
ATOM 4150 O O . MET A 1 541 ? 7.624 -5.961 17.367 1.00 85.94 541 MET A O 1
ATOM 4154 N N . GLY A 1 542 ? 8.854 -4.788 15.927 1.00 86.25 542 GLY A N 1
ATOM 4155 C CA . GLY A 1 542 ? 9.617 -4.100 16.963 1.00 86.25 542 GLY A CA 1
ATOM 4156 C C . GLY A 1 542 ? 8.779 -3.198 17.878 1.00 86.25 542 GLY A C 1
ATOM 4157 O O . GLY A 1 542 ? 7.602 -2.919 17.642 1.00 86.25 542 GLY A O 1
ATOM 4158 N N . LEU A 1 543 ? 9.403 -2.728 18.953 1.00 93.69 543 LEU A N 1
ATOM 4159 C CA . LEU A 1 543 ? 8.926 -1.562 19.690 1.00 93.69 543 LEU A CA 1
ATOM 4160 C C . LEU A 1 543 ? 10.089 -0.800 20.319 1.00 93.69 543 LEU A C 1
ATOM 4162 O O . LEU A 1 543 ? 11.141 -1.377 20.618 1.00 93.69 543 LEU A O 1
ATOM 4166 N N . ASP A 1 544 ? 9.866 0.478 20.592 1.00 93.25 544 ASP A N 1
ATOM 4167 C CA . ASP A 1 544 ? 10.671 1.213 21.556 1.00 93.25 544 ASP A CA 1
ATOM 4168 C C . ASP A 1 544 ? 10.168 0.959 22.982 1.00 93.25 544 ASP A C 1
ATOM 4170 O O . ASP A 1 544 ? 9.073 1.379 23.360 1.00 93.25 544 ASP A O 1
ATOM 4174 N N . ALA A 1 545 ? 10.945 0.211 23.764 1.00 92.69 545 ALA A N 1
ATOM 4175 C CA . ALA A 1 545 ? 10.517 -0.341 25.049 1.00 92.69 545 ALA A CA 1
ATOM 4176 C C . ALA A 1 545 ? 10.968 0.479 26.269 1.00 92.69 545 ALA A C 1
ATOM 4178 O O . ALA A 1 545 ? 10.584 0.158 27.396 1.00 92.69 545 ALA A O 1
ATOM 4179 N N . SER A 1 546 ? 11.806 1.501 26.092 1.00 90.12 546 SER A N 1
ATOM 4180 C CA . SER A 1 546 ? 12.342 2.297 27.196 1.00 90.12 546 SER A CA 1
ATOM 4181 C C . SER A 1 546 ? 12.199 3.780 26.885 1.00 90.12 546 SER A C 1
ATOM 4183 O O . SER A 1 546 ? 12.302 4.212 25.755 1.00 90.12 546 SER A O 1
ATOM 4185 N N . SER A 1 547 ? 11.942 4.571 27.923 1.00 90.25 547 SER A N 1
ATOM 4186 C CA . SER A 1 547 ? 11.793 6.029 27.811 1.00 90.25 547 SER A CA 1
ATOM 4187 C C . SER A 1 547 ? 13.090 6.781 28.134 1.00 90.25 547 SER A C 1
ATOM 4189 O O . SER A 1 547 ? 13.064 7.944 28.542 1.00 90.25 547 SER A O 1
ATOM 4191 N N . SER A 1 548 ? 14.230 6.084 28.119 1.00 85.25 548 SER A N 1
ATOM 4192 C CA . SER A 1 548 ? 15.496 6.583 28.676 1.00 85.25 548 SER A CA 1
ATOM 4193 C C . SER A 1 548 ? 16.713 6.425 27.764 1.00 85.25 548 SER A C 1
ATOM 4195 O O . SER A 1 548 ? 17.785 6.950 28.079 1.00 85.25 548 SER A O 1
ATOM 4197 N N . ASP A 1 549 ? 16.553 5.755 26.629 1.00 81.19 549 ASP A N 1
ATOM 4198 C CA . ASP A 1 549 ? 17.569 5.506 25.607 1.00 81.19 549 ASP A CA 1
ATOM 4199 C C . ASP A 1 549 ? 17.330 6.311 24.321 1.00 81.19 549 ASP A C 1
ATOM 4201 O O . ASP A 1 549 ? 18.173 6.285 23.419 1.00 81.19 549 ASP A O 1
ATOM 4205 N N . GLY A 1 550 ? 16.265 7.123 24.289 1.00 83.50 550 GLY A N 1
ATOM 4206 C CA . GLY A 1 550 ? 15.794 7.768 23.071 1.00 83.50 550 GLY A CA 1
ATOM 4207 C C . GLY A 1 550 ? 15.182 6.737 22.126 1.00 83.50 550 GLY A C 1
ATOM 4208 O O . GLY A 1 550 ? 15.096 5.566 22.466 1.00 83.50 550 GLY A O 1
ATOM 4209 N N . ILE A 1 551 ? 14.845 7.170 20.908 1.00 81.25 551 ILE A N 1
ATOM 4210 C CA . ILE A 1 551 ? 14.196 6.310 19.909 1.00 81.25 551 ILE A CA 1
ATOM 4211 C C . ILE A 1 551 ? 15.019 5.036 19.668 1.00 81.25 551 ILE A C 1
ATOM 4213 O O . ILE A 1 551 ? 16.086 5.099 19.045 1.00 81.25 551 ILE A O 1
ATOM 4217 N N . ASN A 1 552 ? 14.499 3.893 20.117 1.00 82.94 552 ASN A N 1
ATOM 4218 C CA . ASN A 1 552 ? 15.161 2.591 20.016 1.00 82.94 552 ASN A CA 1
ATOM 4219 C C . ASN A 1 552 ? 14.193 1.463 19.629 1.00 82.94 552 ASN A C 1
ATOM 4221 O O . ASN A 1 552 ? 14.049 0.464 20.338 1.00 82.94 552 ASN A O 1
ATOM 4225 N N . VAL A 1 553 ? 13.535 1.620 18.477 1.00 82.00 553 VAL A N 1
ATOM 4226 C CA . VAL A 1 553 ? 12.621 0.610 17.926 1.00 82.00 553 VAL A CA 1
ATOM 4227 C C . VAL A 1 553 ? 13.408 -0.625 17.497 1.00 82.00 553 VAL A C 1
ATOM 4229 O O . VAL A 1 553 ? 14.213 -0.570 16.566 1.00 82.00 553 VAL A O 1
ATOM 4232 N N . LYS A 1 554 ? 13.173 -1.747 18.173 1.00 85.56 554 LYS A N 1
ATOM 4233 C CA . LYS A 1 554 ? 13.807 -3.033 17.864 1.00 85.56 554 LYS A CA 1
ATOM 4234 C C . LYS A 1 554 ? 12.916 -4.192 18.271 1.00 85.56 554 LYS A C 1
ATOM 4236 O O . LYS A 1 554 ? 12.012 -4.028 19.090 1.00 85.56 554 LYS A O 1
ATOM 4241 N N . ASN A 1 555 ? 13.207 -5.371 17.743 1.00 89.62 555 ASN A N 1
ATOM 4242 C CA . ASN A 1 555 ? 12.597 -6.601 18.221 1.00 89.62 555 ASN A CA 1
ATOM 4243 C C . ASN A 1 555 ? 13.013 -6.899 19.662 1.00 89.62 555 ASN A C 1
ATOM 4245 O O . ASN A 1 555 ? 14.160 -6.685 20.061 1.00 89.62 555 ASN A O 1
ATOM 4249 N N . GLN A 1 556 ? 12.056 -7.366 20.455 1.00 88.56 556 GLN A N 1
ATOM 4250 C CA . GLN A 1 556 ? 12.202 -7.583 21.890 1.00 88.56 556 GLN A CA 1
ATOM 4251 C C . GLN A 1 556 ? 11.685 -8.970 22.242 1.00 88.56 556 GLN A C 1
ATOM 4253 O O . GLN A 1 556 ? 10.672 -9.405 21.709 1.00 88.56 556 GLN A O 1
ATOM 4258 N N . HIS A 1 557 ? 12.342 -9.640 23.189 1.00 87.50 557 HIS A N 1
ATOM 4259 C CA . HIS A 1 557 ? 11.936 -10.960 23.686 1.00 87.50 557 HIS A CA 1
ATOM 4260 C C . HIS A 1 557 ? 10.710 -10.863 24.608 1.00 87.50 557 HIS A C 1
ATOM 4262 O O . HIS A 1 557 ? 10.785 -11.161 25.794 1.00 87.50 557 HIS A O 1
ATOM 4268 N N . LEU A 1 558 ? 9.586 -10.366 24.101 1.00 92.19 558 LEU A N 1
ATOM 4269 C CA . LEU A 1 558 ? 8.352 -10.177 24.857 1.00 92.19 558 LEU A CA 1
ATOM 4270 C C . LEU A 1 558 ? 7.131 -10.224 23.935 1.00 92.19 558 LEU A C 1
ATOM 4272 O O . LEU A 1 558 ? 7.243 -10.100 22.718 1.00 92.19 558 LEU A O 1
ATOM 4276 N N . PHE A 1 559 ? 5.955 -10.332 24.541 1.00 94.00 559 PHE A N 1
ATOM 4277 C CA . PHE A 1 559 ? 4.672 -10.292 23.855 1.00 94.00 559 PHE A CA 1
ATOM 4278 C C . PHE A 1 559 ? 3.925 -8.985 24.134 1.00 94.00 559 PHE A C 1
ATOM 4280 O O . PHE A 1 559 ? 3.994 -8.441 25.234 1.00 94.00 559 PHE A O 1
ATOM 4287 N N . GLY A 1 560 ? 3.178 -8.493 23.153 1.00 93.81 560 GLY A N 1
ATOM 4288 C CA . GLY A 1 560 ? 2.313 -7.323 23.251 1.00 93.81 560 GLY A CA 1
ATOM 4289 C C . GLY A 1 560 ? 0.844 -7.721 23.352 1.00 93.81 560 GLY A C 1
ATOM 4290 O O . GLY A 1 560 ? 0.350 -8.565 22.600 1.00 93.81 560 GLY A O 1
ATOM 4291 N N . LEU A 1 561 ? 0.122 -7.104 24.281 1.00 93.88 561 LEU A N 1
ATOM 4292 C CA . LEU A 1 561 ? -1.331 -7.204 24.382 1.00 93.88 561 LEU A CA 1
ATOM 4293 C C . LEU A 1 561 ? -1.977 -6.227 23.390 1.00 93.88 561 LEU A C 1
ATOM 4295 O O . LEU A 1 561 ? -1.823 -5.020 23.550 1.00 93.88 561 LEU A O 1
ATOM 4299 N N . TYR A 1 562 ? -2.735 -6.714 22.404 1.00 93.88 562 TYR A N 1
ATOM 4300 C CA . TYR A 1 562 ? -3.373 -5.853 21.396 1.00 93.88 562 TYR A CA 1
ATOM 4301 C C . TYR A 1 562 ? -4.295 -4.789 22.010 1.00 93.88 562 TYR A C 1
ATOM 4303 O O . TYR A 1 562 ? -4.172 -3.612 21.681 1.00 93.88 562 TYR A O 1
ATOM 4311 N N . GLN A 1 563 ? -5.184 -5.194 22.926 1.00 91.56 563 GLN A N 1
ATOM 4312 C CA . GLN A 1 563 ? -6.050 -4.322 23.739 1.00 91.56 563 GLN A CA 1
ATOM 4313 C C . GLN A 1 563 ? -6.596 -3.095 22.986 1.00 91.56 563 GLN A C 1
ATOM 4315 O O . GLN A 1 563 ? -6.302 -1.942 23.342 1.00 91.56 563 GLN A O 1
ATOM 4320 N N . PRO A 1 564 ? -7.388 -3.321 21.928 1.00 92.81 564 PRO A N 1
ATOM 4321 C CA . PRO A 1 564 ? -7.843 -2.230 21.101 1.00 92.81 564 PRO A CA 1
ATOM 4322 C C . PRO A 1 564 ? -8.934 -1.416 21.779 1.00 92.81 564 PRO A C 1
ATOM 4324 O O . PRO A 1 564 ? -9.881 -1.961 22.348 1.00 92.81 564 PRO A O 1
ATOM 4327 N N . ARG A 1 565 ? -8.840 -0.090 21.660 1.00 86.12 565 ARG A N 1
ATOM 4328 C CA . ARG A 1 565 ? -9.922 0.795 22.104 1.00 86.12 565 ARG A CA 1
ATOM 4329 C C . ARG A 1 565 ? -11.097 0.738 21.141 1.00 86.12 565 ARG A C 1
ATOM 4331 O O . ARG A 1 565 ? -12.247 0.605 21.546 1.00 86.12 565 ARG A O 1
ATOM 4338 N N . VAL A 1 566 ? -10.769 0.835 19.857 1.00 89.38 566 VAL A N 1
ATOM 4339 C CA . VAL A 1 566 ? -11.709 0.905 18.742 1.00 89.38 566 VAL A CA 1
ATOM 4340 C C . VAL A 1 566 ? -11.668 -0.401 17.971 1.00 89.38 566 VAL A C 1
ATOM 4342 O O . VAL A 1 566 ? -10.592 -0.919 17.668 1.00 89.38 566 VAL A O 1
ATOM 4345 N N . VAL A 1 567 ? -12.856 -0.897 17.640 1.00 92.06 567 VAL A N 1
ATOM 4346 C CA . VAL A 1 567 ? -13.074 -1.997 16.705 1.00 92.06 567 VAL A CA 1
ATOM 4347 C C . VAL A 1 567 ? -14.117 -1.543 15.696 1.00 92.06 567 VAL A C 1
ATOM 4349 O O . VAL A 1 567 ? -15.162 -1.038 16.100 1.00 92.06 567 VAL A O 1
ATOM 4352 N N . GLU A 1 568 ? -13.852 -1.713 14.407 1.00 92.50 568 GLU A N 1
ATOM 4353 C CA . GLU A 1 568 ? -14.830 -1.445 13.353 1.00 92.50 568 GLU A CA 1
ATOM 4354 C C . GLU A 1 568 ? -15.017 -2.672 12.469 1.00 92.50 568 GLU A C 1
ATOM 4356 O O . GLU A 1 568 ? -14.045 -3.332 12.106 1.00 92.50 568 GLU A O 1
ATOM 4361 N N . VAL A 1 569 ? -16.269 -2.987 12.134 1.00 91.12 569 VAL A N 1
ATOM 4362 C CA . VAL A 1 569 ? -16.584 -4.014 11.142 1.00 91.12 569 VAL A CA 1
ATOM 4363 C C . VAL A 1 569 ? -16.616 -3.387 9.756 1.00 91.12 569 VAL A C 1
ATOM 4365 O O . VAL A 1 569 ? -17.231 -2.343 9.542 1.00 91.12 569 VAL A O 1
ATOM 4368 N N . PHE A 1 570 ? -15.973 -4.042 8.800 1.00 89.38 570 PHE A N 1
ATOM 4369 C CA . PHE A 1 570 ? -16.022 -3.653 7.397 1.00 89.38 570 PHE A CA 1
ATOM 4370 C C . PHE A 1 570 ? -16.117 -4.879 6.506 1.00 89.38 570 PHE A C 1
ATOM 4372 O O . PHE A 1 570 ? -15.979 -6.007 6.973 1.00 89.38 570 PHE A O 1
ATOM 4379 N N . TYR A 1 571 ? -16.410 -4.654 5.230 1.00 83.19 571 TYR A N 1
ATOM 4380 C CA . TYR A 1 571 ? -16.610 -5.725 4.268 1.00 83.19 571 TYR A CA 1
ATOM 4381 C C . TYR A 1 571 ? -15.647 -5.540 3.101 1.00 83.19 571 TYR A C 1
ATOM 4383 O O . TYR A 1 571 ? -15.679 -4.493 2.455 1.00 83.19 571 TYR A O 1
ATOM 4391 N N . ALA A 1 572 ? -14.836 -6.559 2.827 1.00 72.94 572 ALA A N 1
ATOM 4392 C CA . ALA A 1 572 ? -14.001 -6.661 1.632 1.00 72.94 572 ALA A CA 1
ATOM 4393 C C . ALA A 1 572 ? -14.532 -7.825 0.792 1.00 72.94 572 ALA A C 1
ATOM 4395 O O . ALA A 1 572 ? -14.746 -8.915 1.320 1.00 72.94 572 ALA A O 1
ATOM 4396 N N . ASP A 1 573 ? -14.874 -7.574 -0.473 1.00 73.50 573 ASP A N 1
ATOM 4397 C CA . ASP A 1 573 ? -15.541 -8.549 -1.354 1.00 73.50 573 ASP A CA 1
ATOM 4398 C C . ASP A 1 573 ? -16.785 -9.220 -0.734 1.00 73.50 573 ASP A C 1
ATOM 4400 O O . ASP A 1 573 ? -17.114 -10.380 -0.985 1.00 73.50 573 ASP A O 1
ATOM 4404 N N . GLY A 1 574 ? -17.504 -8.473 0.110 1.00 76.06 574 GLY A N 1
ATOM 4405 C CA . GLY A 1 574 ? -18.687 -8.956 0.827 1.00 76.06 574 GLY A CA 1
ATOM 4406 C C . GLY A 1 574 ? -18.393 -9.857 2.034 1.00 76.06 574 GLY A C 1
ATOM 4407 O O . GLY A 1 574 ? -19.338 -10.307 2.686 1.00 76.06 574 GLY A O 1
ATOM 4408 N N . ILE A 1 575 ? -17.123 -10.091 2.371 1.00 80.25 575 ILE A N 1
ATOM 4409 C CA . ILE A 1 575 ? -16.691 -10.855 3.546 1.00 80.25 575 ILE A CA 1
ATOM 4410 C C . ILE A 1 575 ? -16.461 -9.889 4.719 1.00 80.25 575 ILE A C 1
ATOM 4412 O O . ILE A 1 575 ? -15.769 -8.885 4.546 1.00 80.25 575 ILE A O 1
ATOM 4416 N N . PRO A 1 576 ? -17.058 -10.139 5.901 1.00 85.19 576 PRO A N 1
ATOM 4417 C CA . PRO A 1 576 ? -16.876 -9.279 7.064 1.00 85.19 576 PRO A CA 1
ATOM 4418 C C . PRO A 1 576 ? -15.498 -9.473 7.707 1.00 85.19 576 PRO A C 1
ATOM 4420 O O . PRO A 1 576 ? -15.093 -10.601 7.981 1.00 85.19 576 PRO A O 1
ATOM 4423 N N . HIS A 1 577 ? -14.853 -8.361 8.040 1.00 92.44 577 HIS A N 1
ATOM 4424 C CA . HIS A 1 577 ? -13.600 -8.282 8.786 1.00 92.44 577 HIS A CA 1
ATOM 4425 C C . HIS A 1 577 ? -13.719 -7.265 9.925 1.00 92.44 577 HIS A C 1
ATOM 4427 O O . HIS A 1 577 ? -14.573 -6.374 9.892 1.00 92.44 577 HIS A O 1
ATOM 4433 N N . LEU A 1 578 ? -12.848 -7.381 10.927 1.00 95.44 578 LEU A N 1
ATOM 4434 C CA . LEU A 1 578 ? -12.699 -6.387 11.991 1.00 95.44 578 LEU A CA 1
ATOM 4435 C C . LEU A 1 578 ? -11.378 -5.643 11.811 1.00 95.44 578 LEU A C 1
ATOM 4437 O O . LEU A 1 578 ? -10.350 -6.281 11.618 1.00 95.44 578 LEU A O 1
ATOM 4441 N N . ILE A 1 579 ? -11.384 -4.319 11.935 1.00 96.25 579 ILE A N 1
ATOM 4442 C CA . ILE A 1 579 ? -10.170 -3.501 12.043 1.00 96.25 579 ILE A CA 1
ATOM 4443 C C . ILE A 1 579 ? -10.058 -2.923 13.453 1.00 96.25 579 ILE A C 1
ATOM 4445 O O . ILE A 1 579 ? -11.059 -2.491 14.031 1.00 96.25 579 ILE A O 1
ATOM 4449 N N . THR A 1 580 ? -8.853 -2.921 14.023 1.00 95.75 580 THR A N 1
ATOM 4450 C CA . THR A 1 580 ? -8.608 -2.480 15.401 1.00 95.75 580 THR A CA 1
ATOM 4451 C C . THR A 1 580 ? -7.450 -1.495 15.509 1.00 95.75 580 THR A C 1
ATOM 4453 O O . THR A 1 580 ? -6.422 -1.671 14.862 1.00 95.75 580 THR A O 1
ATOM 4456 N N . ALA A 1 581 ? -7.591 -0.482 16.371 1.00 93.31 581 ALA A N 1
ATOM 4457 C CA . ALA A 1 581 ? -6.476 0.365 16.809 1.00 93.31 581 ALA A CA 1
ATOM 4458 C C . ALA A 1 581 ? -5.997 -0.067 18.198 1.00 93.31 581 ALA A C 1
ATOM 4460 O O . ALA A 1 581 ? -6.746 0.011 19.179 1.00 93.31 581 ALA A O 1
ATOM 4461 N N . ASN A 1 582 ? -4.752 -0.538 18.265 1.00 94.81 582 ASN A N 1
ATOM 4462 C CA . ASN A 1 582 ? -4.224 -1.321 19.381 1.00 94.81 582 ASN A CA 1
ATOM 4463 C C . ASN A 1 582 ? -3.538 -0.444 20.434 1.00 94.81 582 ASN A C 1
ATOM 4465 O O . ASN A 1 582 ? -2.312 -0.454 20.580 1.00 94.81 582 ASN A O 1
ATOM 4469 N N . GLN A 1 583 ? -4.360 0.329 21.143 1.00 91.50 583 GLN A N 1
ATOM 4470 C CA . GLN A 1 583 ? -3.950 1.344 22.114 1.00 91.50 583 GLN A CA 1
ATOM 4471 C C . GLN A 1 583 ? -3.150 0.781 23.301 1.00 91.50 583 GLN A C 1
ATOM 4473 O O . GLN A 1 583 ? -2.147 1.375 23.686 1.00 91.50 583 GLN A O 1
ATOM 4478 N N . GLY A 1 584 ? -3.598 -0.337 23.889 1.00 90.25 584 GLY A N 1
ATOM 4479 C CA . GLY A 1 584 ? -3.103 -0.818 25.186 1.00 90.25 584 GLY A CA 1
ATOM 4480 C C . GLY A 1 584 ? -3.766 -0.159 26.402 1.00 90.25 584 GLY A C 1
ATOM 4481 O O . GLY A 1 584 ? -4.224 0.978 26.328 1.00 90.25 584 GLY A O 1
ATOM 4482 N N . ASP A 1 585 ? -3.784 -0.862 27.541 1.00 84.81 585 ASP A N 1
ATOM 4483 C CA . ASP A 1 585 ? -4.190 -0.328 28.853 1.00 84.81 585 ASP A CA 1
ATOM 4484 C C . ASP A 1 585 ? -3.143 -0.665 29.929 1.00 84.81 585 ASP A C 1
ATOM 4486 O O . ASP A 1 585 ? -3.248 -1.665 30.637 1.00 84.81 585 ASP A O 1
ATOM 4490 N N . ALA A 1 586 ? -2.131 0.196 30.073 1.00 80.38 586 ALA A N 1
ATOM 4491 C CA . ALA A 1 586 ? -1.073 0.046 31.077 1.00 80.38 586 ALA A CA 1
ATOM 4492 C C . ALA A 1 586 ? -1.452 0.595 32.472 1.00 80.38 586 ALA A C 1
ATOM 4494 O O . ALA A 1 586 ? -0.573 0.795 33.314 1.00 80.38 586 ALA A O 1
ATOM 4495 N N . THR A 1 587 ? -2.732 0.894 32.731 1.00 75.62 587 THR A N 1
ATOM 4496 C CA . THR A 1 587 ? -3.182 1.441 34.027 1.00 75.62 587 THR A CA 1
ATOM 4497 C C . THR A 1 587 ? -3.607 0.357 35.016 1.00 75.62 587 THR A C 1
ATOM 4499 O O . THR A 1 587 ? -3.632 0.591 36.228 1.00 75.62 587 THR A O 1
ATOM 4502 N N . ARG A 1 588 ? -3.907 -0.845 34.515 1.00 74.94 588 ARG A N 1
ATOM 4503 C CA . ARG A 1 588 ? -4.434 -1.976 35.283 1.00 74.94 588 ARG A CA 1
ATOM 4504 C C . ARG A 1 588 ? -3.531 -3.187 35.169 1.00 74.94 588 ARG A C 1
ATOM 4506 O O . ARG A 1 588 ? -2.982 -3.453 34.109 1.00 74.94 588 ARG A O 1
ATOM 4513 N N . ASN A 1 589 ? -3.392 -3.919 36.277 1.00 81.25 589 ASN A N 1
ATOM 4514 C CA . ASN A 1 589 ? -2.552 -5.122 36.370 1.00 81.25 589 ASN A CA 1
ATOM 4515 C C . ASN A 1 589 ? -1.125 -4.895 35.834 1.00 81.25 589 ASN A C 1
ATOM 4517 O O . ASN A 1 589 ? -0.475 -5.818 35.355 1.00 81.25 589 ASN A O 1
ATOM 4521 N N . ALA A 1 590 ? -0.655 -3.646 35.879 1.00 89.25 590 ALA A N 1
ATOM 4522 C CA . ALA A 1 590 ? 0.595 -3.206 35.292 1.00 89.25 590 ALA A CA 1
ATOM 4523 C C . ALA A 1 590 ? 1.615 -2.963 36.400 1.00 89.25 590 ALA A C 1
ATOM 4525 O O . ALA A 1 590 ? 1.399 -2.166 37.317 1.00 89.25 590 ALA A O 1
ATOM 4526 N N . VAL A 1 591 ? 2.749 -3.640 36.298 1.00 94.12 591 VAL A N 1
ATOM 4527 C CA . VAL A 1 591 ? 3.884 -3.480 37.202 1.00 94.12 591 VAL A CA 1
ATOM 4528 C C . VAL A 1 591 ? 5.126 -3.121 36.408 1.00 94.12 591 VAL A C 1
ATOM 4530 O O . VAL A 1 591 ? 5.202 -3.305 35.196 1.00 94.12 591 VAL A O 1
ATOM 4533 N N . ASP A 1 592 ? 6.106 -2.550 37.094 1.00 94.81 592 ASP A N 1
ATOM 4534 C CA . ASP A 1 592 ? 7.397 -2.270 36.484 1.00 94.81 592 ASP A CA 1
ATOM 4535 C C . ASP A 1 592 ? 8.184 -3.573 36.289 1.00 94.81 592 ASP A C 1
ATOM 4537 O O . ASP A 1 592 ? 8.248 -4.388 37.215 1.00 94.81 592 ASP A O 1
ATOM 4541 N N . ILE A 1 593 ? 8.826 -3.752 35.131 1.00 93.69 593 ILE A N 1
ATOM 4542 C CA . ILE A 1 593 ? 9.651 -4.933 34.818 1.00 93.69 593 ILE A CA 1
ATOM 4543 C C . ILE A 1 593 ? 10.725 -5.217 35.891 1.00 93.69 593 ILE A C 1
ATOM 4545 O O . ILE A 1 593 ? 11.109 -6.366 36.122 1.00 93.69 593 ILE A O 1
ATOM 4549 N N . SER A 1 594 ? 11.194 -4.192 36.611 1.00 93.19 594 SER A N 1
ATOM 4550 C CA . SER A 1 594 ? 12.164 -4.361 37.702 1.00 93.19 594 SER A CA 1
ATOM 4551 C C . SER A 1 594 ? 11.606 -5.097 38.928 1.00 93.19 594 SER A C 1
ATOM 4553 O O . SER A 1 594 ? 12.381 -5.628 39.723 1.00 93.19 594 SER A O 1
ATOM 4555 N N . THR A 1 595 ? 10.281 -5.147 39.090 1.00 93.06 595 THR A N 1
ATOM 4556 C CA . THR A 1 595 ? 9.612 -5.712 40.276 1.00 93.06 595 THR A CA 1
ATOM 4557 C C . THR A 1 595 ? 9.260 -7.190 40.150 1.00 93.06 595 THR A C 1
ATOM 4559 O O . THR A 1 595 ? 9.008 -7.841 41.164 1.00 93.06 595 THR A O 1
ATOM 4562 N N . ILE A 1 596 ? 9.256 -7.728 38.931 1.00 90.94 596 ILE A N 1
ATOM 4563 C CA . ILE A 1 596 ? 8.906 -9.125 38.668 1.00 90.94 596 ILE A CA 1
ATOM 4564 C C . ILE A 1 596 ? 10.125 -10.044 38.788 1.00 90.94 596 ILE A C 1
ATOM 4566 O O . ILE A 1 596 ? 11.265 -9.590 38.696 1.00 90.94 596 ILE A O 1
ATOM 4570 N N . THR A 1 597 ? 9.914 -11.350 38.939 1.00 89.62 597 THR A N 1
ATOM 4571 C CA . THR A 1 597 ? 10.987 -12.360 38.874 1.00 89.62 597 THR A CA 1
ATOM 4572 C C . THR A 1 597 ? 10.816 -13.161 37.592 1.00 89.62 597 THR A C 1
ATOM 4574 O O . THR A 1 597 ? 9.703 -13.568 37.296 1.00 89.62 597 THR A O 1
ATOM 4577 N N . ILE A 1 598 ? 11.896 -13.357 36.834 1.00 88.31 598 ILE A N 1
ATOM 4578 C CA . ILE A 1 598 ? 11.905 -14.169 35.610 1.00 88.31 598 ILE A CA 1
ATOM 4579 C C . ILE A 1 598 ? 12.709 -15.427 35.928 1.00 88.31 598 ILE A C 1
ATOM 4581 O O . ILE A 1 598 ? 13.863 -15.299 36.340 1.00 88.31 598 ILE A O 1
ATOM 4585 N N . ASP A 1 599 ? 12.109 -16.608 35.782 1.00 77.00 599 ASP A N 1
ATOM 4586 C CA . ASP A 1 599 ? 12.733 -17.883 36.173 1.00 77.00 599 ASP A CA 1
ATOM 4587 C C . ASP A 1 599 ? 12.376 -19.019 35.206 1.00 77.00 599 ASP A C 1
ATOM 4589 O O . ASP A 1 599 ? 11.897 -20.074 35.607 1.00 77.00 599 ASP A O 1
ATOM 4593 N N . ASN A 1 600 ? 12.631 -18.791 33.916 1.00 78.69 600 ASN A N 1
ATOM 4594 C CA . ASN A 1 600 ? 12.572 -19.831 32.895 1.00 78.69 600 ASN A CA 1
ATOM 4595 C C . ASN A 1 600 ? 13.930 -19.937 32.189 1.00 78.69 600 ASN A C 1
ATOM 4597 O O . ASN A 1 600 ? 14.203 -19.152 31.279 1.00 78.69 600 ASN A O 1
ATOM 4601 N N . PRO A 1 601 ? 14.805 -20.872 32.596 1.00 71.75 601 PRO A N 1
ATOM 4602 C CA . PRO A 1 601 ? 16.138 -21.007 32.015 1.00 71.75 601 PRO A CA 1
ATOM 4603 C C . PRO A 1 601 ? 16.131 -21.562 30.582 1.00 71.75 601 PRO A C 1
ATOM 4605 O O . PRO A 1 601 ? 17.133 -21.410 29.885 1.00 71.75 601 PRO A O 1
ATOM 4608 N N . ASP A 1 602 ? 15.030 -22.182 30.139 1.00 73.19 602 ASP A N 1
ATOM 4609 C CA . ASP A 1 602 ? 14.876 -22.688 28.770 1.00 73.19 602 ASP A CA 1
ATOM 4610 C C . ASP A 1 602 ? 14.549 -21.554 27.784 1.00 73.19 602 ASP A C 1
ATOM 4612 O O . ASP A 1 602 ? 14.893 -21.640 26.605 1.00 73.19 602 ASP A O 1
ATOM 4616 N N . PHE A 1 603 ? 13.927 -20.473 28.270 1.00 72.50 603 PHE A N 1
ATOM 4617 C CA . PHE A 1 603 ? 13.552 -19.304 27.470 1.00 72.50 603 PHE A CA 1
ATOM 4618 C C . PHE A 1 603 ? 14.481 -18.095 27.689 1.00 72.50 603 PHE A C 1
ATOM 4620 O O . PHE A 1 603 ? 14.749 -17.331 26.762 1.00 72.50 603 PHE A O 1
ATOM 4627 N N . TRP A 1 604 ? 15.034 -17.926 28.895 1.00 80.50 604 TRP A N 1
ATOM 4628 C CA . TRP A 1 604 ? 15.848 -16.766 29.266 1.00 80.50 604 TRP A CA 1
ATOM 4629 C C . TRP A 1 604 ? 17.292 -17.139 29.595 1.00 80.50 604 TRP A C 1
ATOM 4631 O O . TRP A 1 604 ? 17.611 -17.615 30.683 1.00 80.50 604 TRP A O 1
ATOM 4641 N N . SER A 1 605 ? 18.205 -16.803 28.683 1.00 81.25 605 SER A N 1
ATOM 4642 C CA . SER A 1 605 ? 19.651 -16.966 28.888 1.00 81.25 605 SER A CA 1
ATOM 4643 C C . SER A 1 605 ? 20.291 -15.832 29.705 1.00 81.25 605 SER A C 1
ATOM 4645 O O . SER A 1 605 ? 21.336 -16.033 30.326 1.00 81.25 605 SER A O 1
ATOM 4647 N N . ASN A 1 606 ? 19.677 -14.640 29.723 1.00 87.06 606 ASN A N 1
ATOM 4648 C CA . ASN A 1 606 ? 20.146 -13.471 30.477 1.00 87.06 606 ASN A CA 1
ATOM 4649 C C . ASN A 1 606 ? 18.984 -12.548 30.929 1.00 87.06 606 ASN A C 1
ATOM 4651 O O . ASN A 1 606 ? 18.817 -11.454 30.376 1.00 87.06 606 ASN A O 1
ATOM 4655 N N . PRO A 1 607 ? 18.181 -12.954 31.934 1.00 87.31 607 PRO A N 1
ATOM 4656 C CA . PRO A 1 607 ? 17.030 -12.174 32.395 1.00 87.31 607 PRO A CA 1
ATOM 4657 C C . PRO A 1 607 ? 17.391 -10.771 32.906 1.00 87.31 607 PRO A C 1
ATOM 4659 O O . PRO A 1 607 ? 16.694 -9.802 32.610 1.00 87.31 607 PRO A O 1
ATOM 4662 N N . ASP A 1 608 ? 18.493 -10.639 33.649 1.00 88.56 608 ASP A N 1
ATOM 4663 C CA . ASP A 1 608 ? 18.925 -9.350 34.206 1.00 88.56 608 ASP A CA 1
ATOM 4664 C C . ASP A 1 608 ? 19.377 -8.376 33.109 1.00 88.56 608 ASP A C 1
ATOM 4666 O O . ASP A 1 608 ? 19.060 -7.186 33.161 1.00 88.56 608 ASP A O 1
ATOM 4670 N N . GLY A 1 609 ? 20.081 -8.877 32.087 1.00 87.81 609 GLY A N 1
ATOM 4671 C CA . GLY A 1 609 ? 20.469 -8.082 30.923 1.00 87.81 609 GLY A CA 1
ATOM 4672 C C . GLY A 1 609 ? 19.267 -7.615 30.106 1.00 87.81 609 GLY A C 1
ATOM 4673 O O . GLY A 1 609 ? 19.215 -6.446 29.724 1.00 87.81 609 GLY A O 1
ATOM 4674 N N . PHE A 1 610 ? 18.274 -8.488 29.905 1.00 90.06 610 PHE A N 1
ATOM 4675 C CA . PHE A 1 610 ? 17.017 -8.110 29.258 1.00 90.06 610 PHE A CA 1
ATOM 4676 C C . PHE A 1 610 ? 16.309 -6.996 30.034 1.00 90.06 610 PHE A C 1
ATOM 4678 O O . PHE A 1 610 ? 16.054 -5.934 29.470 1.00 90.06 610 PHE A O 1
ATOM 4685 N N . LYS A 1 611 ? 16.090 -7.174 31.344 1.00 91.44 611 LYS A N 1
ATOM 4686 C CA . LYS A 1 611 ? 15.454 -6.158 32.201 1.00 91.44 611 LYS A CA 1
ATOM 4687 C C . LYS A 1 611 ? 16.167 -4.811 32.165 1.00 91.44 611 LYS A C 1
ATOM 4689 O O . LYS A 1 611 ? 15.511 -3.774 32.177 1.00 91.44 611 LYS A O 1
ATOM 4694 N N . ALA A 1 612 ? 17.498 -4.817 32.117 1.00 89.00 612 ALA A N 1
ATOM 4695 C CA . ALA A 1 612 ? 18.280 -3.595 31.981 1.00 89.00 612 ALA A CA 1
ATOM 4696 C C . ALA A 1 612 ? 18.077 -2.915 30.614 1.00 89.00 612 ALA A C 1
ATOM 4698 O O . ALA A 1 612 ? 18.081 -1.690 30.545 1.00 89.00 612 ALA A O 1
ATOM 4699 N N . SER A 1 613 ? 17.884 -3.692 29.542 1.00 87.38 613 SER A N 1
ATOM 4700 C CA . SER A 1 613 ? 17.673 -3.178 28.180 1.00 87.38 613 SER A CA 1
ATOM 4701 C C . SER A 1 613 ? 16.279 -2.592 27.923 1.00 87.38 613 SER A C 1
ATOM 4703 O O . SER A 1 613 ? 16.122 -1.839 26.967 1.00 87.38 613 SER A O 1
ATOM 4705 N N . VAL A 1 614 ? 15.293 -2.913 28.770 1.00 91.75 614 VAL A N 1
ATOM 4706 C CA . VAL A 1 614 ? 13.908 -2.403 28.713 1.00 91.75 614 VAL A CA 1
ATOM 4707 C C . VAL A 1 614 ? 13.510 -1.706 30.021 1.00 91.75 614 VAL A C 1
ATOM 4709 O O . VAL A 1 614 ? 12.395 -1.839 30.523 1.00 91.75 614 VAL A O 1
ATOM 4712 N N . ALA A 1 615 ? 14.459 -1.004 30.644 1.00 91.25 615 ALA A N 1
ATOM 4713 C CA . ALA A 1 615 ? 14.274 -0.431 31.972 1.00 91.25 615 ALA A CA 1
ATOM 4714 C C . ALA A 1 615 ? 13.041 0.494 32.047 1.00 91.25 615 ALA A C 1
ATOM 4716 O O . ALA A 1 615 ? 12.871 1.407 31.242 1.00 91.25 615 ALA A O 1
ATOM 4717 N N . GLY A 1 616 ? 12.194 0.271 33.056 1.00 91.31 616 GLY A N 1
ATOM 4718 C CA . GLY A 1 616 ? 10.967 1.042 33.282 1.00 91.31 616 GLY A CA 1
ATOM 4719 C C . GLY A 1 616 ? 9.735 0.546 32.518 1.00 91.31 616 GLY A C 1
ATOM 4720 O O . GLY A 1 616 ? 8.637 1.031 32.801 1.00 91.31 616 GLY A O 1
ATOM 4721 N N . LEU A 1 617 ? 9.889 -0.426 31.606 1.00 95.88 617 LEU A N 1
ATOM 4722 C CA . LEU A 1 617 ? 8.783 -1.016 30.852 1.00 95.88 617 LEU A CA 1
ATOM 4723 C C . LEU A 1 617 ? 7.686 -1.543 31.789 1.00 95.88 617 LEU A C 1
ATOM 4725 O O . LEU A 1 617 ? 7.963 -2.255 32.763 1.00 95.88 617 LEU A O 1
ATOM 4729 N N . LYS A 1 618 ? 6.430 -1.214 31.477 1.00 96.31 618 LYS A N 1
ATOM 4730 C CA . LYS A 1 618 ? 5.253 -1.773 32.143 1.00 96.31 618 LYS A CA 1
ATOM 4731 C C . LYS A 1 618 ? 4.867 -3.110 31.537 1.00 96.31 618 LYS A C 1
ATOM 4733 O O . LYS A 1 618 ? 4.740 -3.256 30.321 1.00 96.31 618 LYS A O 1
ATOM 4738 N N . VAL A 1 619 ? 4.665 -4.077 32.422 1.00 95.00 619 VAL A N 1
ATOM 4739 C CA . VAL A 1 619 ? 4.324 -5.456 32.081 1.00 95.00 619 VAL A CA 1
ATOM 4740 C C . VAL A 1 619 ? 3.180 -5.960 32.942 1.00 95.00 619 VAL A C 1
ATOM 4742 O O . VAL A 1 619 ? 2.943 -5.447 34.039 1.00 95.00 619 VAL A O 1
ATOM 4745 N N . HIS A 1 620 ? 2.465 -6.957 32.438 1.00 92.38 620 HIS A N 1
ATOM 4746 C CA . HIS A 1 620 ? 1.338 -7.551 33.137 1.00 92.38 620 HIS A CA 1
ATOM 4747 C C . HIS A 1 620 ? 1.807 -8.325 34.383 1.00 92.38 620 HIS A C 1
ATOM 4749 O O . HIS A 1 620 ? 2.751 -9.114 34.340 1.00 92.38 620 HIS A O 1
ATOM 4755 N N . ASP A 1 621 ? 1.134 -8.120 35.512 1.00 88.44 621 ASP A N 1
ATOM 4756 C CA . ASP A 1 621 ? 1.560 -8.618 36.825 1.00 88.44 621 ASP A CA 1
ATOM 4757 C C . ASP A 1 621 ? 1.405 -10.136 37.010 1.00 88.44 621 ASP A C 1
ATOM 4759 O O . ASP A 1 621 ? 2.191 -10.759 37.720 1.00 88.44 621 ASP A O 1
ATOM 4763 N N . THR A 1 622 ? 0.401 -10.724 36.363 1.00 85.06 622 THR A N 1
ATOM 4764 C CA . THR A 1 622 ? -0.043 -12.109 36.582 1.00 85.06 622 THR A CA 1
ATOM 4765 C C . THR A 1 622 ? -0.072 -12.982 35.326 1.00 85.06 622 THR A C 1
ATOM 4767 O O . THR A 1 622 ? -0.167 -14.203 35.447 1.00 85.06 622 THR A O 1
ATOM 4770 N N . LEU A 1 623 ? 0.017 -12.405 34.124 1.00 87.31 623 LEU A N 1
ATOM 4771 C CA . LEU A 1 623 ? -0.025 -13.161 32.872 1.00 87.31 623 LEU A CA 1
ATOM 4772 C C . LEU A 1 623 ? 1.357 -13.752 32.571 1.00 87.31 623 LEU A C 1
ATOM 4774 O O . LEU A 1 623 ? 2.368 -13.071 32.728 1.00 87.31 623 LEU A O 1
ATOM 4778 N N . GLY A 1 624 ? 1.398 -15.020 32.152 1.00 86.50 624 GLY A N 1
ATOM 4779 C CA . GLY A 1 624 ? 2.657 -15.739 31.936 1.00 86.50 624 GLY A CA 1
ATOM 4780 C C . GLY A 1 624 ? 3.374 -16.161 33.217 1.00 86.50 624 GLY A C 1
ATOM 4781 O O . GLY A 1 624 ? 4.560 -16.468 33.151 1.00 86.50 624 GLY A O 1
ATOM 4782 N N . VAL A 1 625 ? 2.696 -16.144 34.370 1.00 87.19 625 VAL A N 1
ATOM 4783 C CA . VAL A 1 625 ? 3.285 -16.503 35.666 1.00 87.19 625 VAL A CA 1
ATOM 4784 C C . VAL A 1 625 ? 3.049 -17.977 35.992 1.00 87.19 625 VAL A C 1
ATOM 4786 O O . VAL A 1 625 ? 1.905 -18.412 36.121 1.00 87.19 625 VAL A O 1
ATOM 4789 N N . GLU A 1 626 ? 4.126 -18.721 36.244 1.00 82.56 626 GLU A N 1
ATOM 4790 C CA . GLU A 1 626 ? 4.096 -20.079 36.789 1.00 82.56 626 GLU A CA 1
ATOM 4791 C C . GLU A 1 626 ? 4.893 -20.148 38.098 1.00 82.56 626 GLU A C 1
ATOM 4793 O O . GLU A 1 626 ? 5.970 -19.582 38.243 1.00 82.56 626 GLU A O 1
ATOM 4798 N N . ASN A 1 627 ? 4.339 -20.810 39.120 1.00 83.12 627 ASN A N 1
ATOM 4799 C CA . ASN A 1 627 ? 4.959 -20.943 40.451 1.00 83.12 627 ASN A CA 1
ATOM 4800 C C . ASN A 1 627 ? 5.406 -19.618 41.118 1.00 83.12 627 ASN A C 1
ATOM 4802 O O . ASN A 1 627 ? 6.234 -19.632 42.028 1.00 83.12 627 ASN A O 1
ATOM 4806 N N . GLY A 1 628 ? 4.815 -18.486 40.720 1.00 81.94 628 GLY A N 1
ATOM 4807 C CA . GLY A 1 628 ? 5.140 -17.153 41.239 1.00 81.94 628 GLY A CA 1
ATOM 4808 C C . GLY A 1 628 ? 6.246 -16.416 40.476 1.00 81.94 628 GLY A C 1
ATOM 4809 O O . GLY A 1 628 ? 6.582 -15.301 40.873 1.00 81.94 628 GLY A O 1
ATOM 4810 N N . ASN A 1 629 ? 6.768 -17.001 39.395 1.00 85.88 629 ASN A N 1
ATOM 4811 C CA . ASN A 1 629 ? 7.750 -16.395 38.501 1.00 85.88 629 ASN A CA 1
ATOM 4812 C C . ASN A 1 629 ? 7.154 -16.204 37.102 1.00 85.88 629 ASN A C 1
ATOM 4814 O O . ASN A 1 629 ? 6.333 -17.002 36.659 1.00 85.88 629 ASN A O 1
ATOM 4818 N N . HIS A 1 630 ? 7.564 -15.154 36.399 1.00 89.00 630 HIS A N 1
ATOM 4819 C CA . HIS A 1 630 ? 7.194 -14.929 35.005 1.00 89.00 630 HIS A CA 1
ATOM 4820 C C . HIS A 1 630 ? 8.027 -15.823 34.084 1.00 89.00 630 HIS A C 1
ATOM 4822 O O . HIS A 1 630 ? 9.250 -15.693 34.014 1.00 89.00 630 HIS A O 1
ATOM 4828 N N . GLU A 1 631 ? 7.344 -16.698 33.354 1.00 88.25 631 GLU A N 1
ATOM 4829 C CA . GLU A 1 631 ? 7.903 -17.521 32.280 1.00 88.25 631 GLU A CA 1
ATOM 4830 C C . GLU A 1 631 ? 7.996 -16.707 30.981 1.00 88.25 631 GLU A C 1
ATOM 4832 O O . GLU A 1 631 ? 9.019 -16.712 30.297 1.00 88.25 631 GLU A O 1
ATOM 4837 N N . PHE A 1 632 ? 6.946 -15.927 30.697 1.00 89.56 632 PHE A N 1
ATOM 4838 C CA . PHE A 1 632 ? 6.835 -15.036 29.542 1.00 89.56 632 PHE A CA 1
ATOM 4839 C C . PHE A 1 632 ? 6.480 -13.615 29.984 1.00 89.56 632 PHE A C 1
ATOM 4841 O O . PHE A 1 632 ? 5.806 -13.412 30.996 1.00 89.56 632 PHE A O 1
ATOM 4848 N N . ILE A 1 633 ? 6.918 -12.625 29.204 1.00 92.62 633 ILE A N 1
ATOM 4849 C CA . ILE A 1 633 ? 6.704 -11.205 29.491 1.00 92.62 633 ILE A CA 1
ATOM 4850 C C . ILE A 1 633 ? 5.663 -10.634 28.540 1.00 92.62 633 ILE A C 1
ATOM 4852 O O . ILE A 1 633 ? 5.809 -10.754 27.329 1.00 92.62 633 ILE A O 1
ATOM 4856 N N . TYR A 1 634 ? 4.650 -9.976 29.101 1.00 93.62 634 TYR A N 1
ATOM 4857 C CA . TYR A 1 634 ? 3.569 -9.343 28.350 1.00 93.62 634 TYR A CA 1
ATOM 4858 C C . TYR A 1 634 ? 3.540 -7.844 28.641 1.00 93.62 634 TYR A C 1
ATOM 4860 O O . TYR A 1 634 ? 3.376 -7.450 29.795 1.00 93.62 634 TYR A O 1
ATOM 4868 N N . THR A 1 635 ? 3.697 -7.016 27.613 1.00 95.12 635 THR A N 1
ATOM 4869 C CA . THR A 1 635 ? 3.536 -5.558 27.678 1.00 95.12 635 THR A CA 1
ATOM 4870 C C . THR A 1 635 ? 2.190 -5.119 27.095 1.00 95.12 635 THR A C 1
ATOM 4872 O O . THR A 1 635 ? 1.442 -5.928 26.543 1.00 95.12 635 THR A O 1
ATOM 4875 N N . PHE A 1 636 ? 1.852 -3.842 27.253 1.00 93.19 636 PHE A N 1
ATOM 4876 C CA . PHE A 1 636 ? 0.537 -3.295 26.928 1.00 93.19 636 PHE A CA 1
ATOM 4877 C C . PHE A 1 636 ? 0.549 -2.533 25.600 1.00 93.19 636 PHE A C 1
ATOM 4879 O O . PHE A 1 636 ? 1.382 -1.654 25.386 1.00 93.19 636 PHE A O 1
ATOM 4886 N N . GLY A 1 637 ? -0.439 -2.821 24.754 1.00 90.12 637 GLY A N 1
ATOM 4887 C CA . GLY A 1 637 ? -0.607 -2.215 23.436 1.00 90.12 637 GLY A CA 1
ATOM 4888 C C . GLY A 1 637 ? 0.128 -2.985 22.341 1.00 90.12 637 GLY A C 1
ATOM 4889 O O . GLY A 1 637 ? 1.278 -3.383 22.500 1.00 90.12 637 GLY A O 1
ATOM 4890 N N . GLY A 1 638 ? -0.543 -3.162 21.201 1.00 89.81 638 GLY A N 1
ATOM 4891 C CA . GLY A 1 638 ? 0.083 -3.689 19.982 1.00 89.81 638 GLY A CA 1
ATOM 4892 C C . GLY A 1 638 ? 0.845 -2.622 19.187 1.00 89.81 638 GLY A C 1
ATOM 4893 O O . GLY A 1 638 ? 1.640 -2.970 18.313 1.00 89.81 638 GLY A O 1
ATOM 4894 N N . ARG A 1 639 ? 0.595 -1.332 19.488 1.00 91.31 639 ARG A N 1
ATOM 4895 C CA . ARG A 1 639 ? 1.184 -0.145 18.826 1.00 91.31 639 ARG A CA 1
ATOM 4896 C C . ARG A 1 639 ? 1.005 -0.137 17.306 1.00 91.31 639 ARG A C 1
ATOM 4898 O O . ARG A 1 639 ? 1.794 0.451 16.574 1.00 91.31 639 ARG A O 1
ATOM 4905 N N . SER A 1 640 ? -0.060 -0.787 16.855 1.00 93.69 640 SER A N 1
ATOM 4906 C CA . SER A 1 640 ? -0.358 -1.075 15.458 1.00 93.69 640 SER A CA 1
ATOM 4907 C C . SER A 1 640 ? -1.840 -0.869 15.148 1.00 93.69 640 SER A C 1
ATOM 4909 O O . SER A 1 640 ? -2.672 -0.681 16.046 1.00 93.69 640 SER A O 1
ATOM 4911 N N . VAL A 1 641 ? -2.163 -0.913 13.859 1.00 94.50 641 VAL A N 1
ATOM 4912 C CA . VAL A 1 641 ? -3.503 -1.239 13.371 1.00 94.50 641 VAL A CA 1
ATOM 4913 C C . VAL A 1 641 ? -3.500 -2.692 12.900 1.00 94.50 641 VAL A C 1
ATOM 4915 O O . VAL A 1 641 ? -2.543 -3.124 12.257 1.00 94.50 641 VAL A O 1
ATOM 4918 N N . SER A 1 642 ? -4.551 -3.444 13.225 1.00 96.25 642 SER A N 1
ATOM 4919 C CA . SER A 1 642 ? -4.686 -4.845 12.802 1.00 96.25 642 SER A CA 1
ATOM 4920 C C . SER A 1 642 ? -6.015 -5.098 12.112 1.00 96.25 642 SER A C 1
ATOM 4922 O O . SER A 1 642 ? -7.017 -4.456 12.431 1.00 96.25 642 SER A O 1
ATOM 4924 N N . ILE A 1 643 ? -6.029 -6.082 11.216 1.00 95.94 643 ILE A N 1
ATOM 4925 C CA . ILE A 1 643 ? -7.235 -6.610 10.585 1.00 95.94 643 ILE A CA 1
ATOM 4926 C C . ILE A 1 643 ? -7.393 -8.081 10.955 1.00 95.94 643 ILE A C 1
ATOM 4928 O O . ILE A 1 643 ? -6.442 -8.864 10.898 1.00 95.94 643 ILE A O 1
ATOM 4932 N N . TRP A 1 644 ? -8.614 -8.451 11.323 1.00 95.31 644 TRP A N 1
ATOM 4933 C CA . TRP A 1 644 ? -8.969 -9.752 11.869 1.00 95.31 644 TRP A CA 1
ATOM 4934 C C . TRP A 1 644 ? -10.128 -10.376 11.109 1.00 95.31 644 TRP A C 1
ATOM 4936 O O . TRP A 1 644 ? -11.043 -9.693 10.640 1.00 95.31 644 TRP A O 1
ATOM 4946 N N . GLU A 1 645 ? -10.131 -11.700 11.076 1.00 92.69 645 GLU A N 1
ATOM 4947 C CA . GLU A 1 645 ? -11.330 -12.470 10.781 1.00 92.69 645 GLU A CA 1
ATOM 4948 C C . GLU A 1 645 ? -12.309 -12.463 11.957 1.00 92.69 645 GLU A C 1
ATOM 4950 O O . GLU A 1 645 ? -11.968 -12.203 13.114 1.00 92.69 645 GLU A O 1
ATOM 4955 N N . MET A 1 646 ? -13.550 -12.849 11.671 1.00 88.56 646 MET A N 1
ATOM 4956 C CA . MET A 1 646 ? -14.633 -12.878 12.662 1.00 88.56 646 MET A CA 1
ATOM 4957 C C . MET A 1 646 ? -14.462 -13.943 13.762 1.00 88.56 646 MET A C 1
ATOM 4959 O O . MET A 1 646 ? -15.204 -13.947 14.749 1.00 88.56 646 MET A O 1
ATOM 4963 N N . ASP A 1 647 ? -13.518 -14.872 13.599 1.00 87.31 647 ASP A N 1
ATOM 4964 C CA . ASP A 1 647 ? -13.097 -15.837 14.622 1.00 87.31 647 ASP A CA 1
ATOM 4965 C C . ASP A 1 647 ? -11.897 -15.352 15.459 1.00 87.31 647 ASP A C 1
ATOM 4967 O O . ASP A 1 647 ? -11.419 -16.065 16.344 1.00 87.31 647 ASP A O 1
ATOM 4971 N N . GLY A 1 648 ? -11.434 -14.124 15.215 1.00 86.50 648 GLY A N 1
ATOM 4972 C CA . GLY A 1 648 ? -10.290 -13.520 15.885 1.00 86.50 648 GLY A CA 1
ATOM 4973 C C . GLY A 1 648 ? -8.942 -14.032 15.384 1.00 86.50 648 GLY A C 1
ATOM 4974 O O . GLY A 1 648 ? -7.957 -13.883 16.105 1.00 86.50 648 GLY A O 1
ATOM 4975 N N . SER A 1 649 ? -8.868 -14.677 14.216 1.00 90.00 649 SER A N 1
ATOM 4976 C CA . SER A 1 649 ? -7.587 -14.917 13.543 1.00 90.00 649 SER A CA 1
ATOM 4977 C C . SER A 1 649 ? -7.068 -13.628 12.899 1.00 90.00 649 SER A C 1
ATOM 4979 O O . SER A 1 649 ? -7.824 -12.854 12.311 1.00 90.00 649 SER A O 1
ATOM 4981 N N . LEU A 1 650 ? -5.771 -13.370 13.065 1.00 91.06 650 LEU A N 1
ATOM 4982 C CA . LEU A 1 650 ? -5.106 -12.184 12.533 1.00 91.06 650 LEU A CA 1
ATOM 4983 C C . LEU A 1 650 ? -4.872 -12.352 11.027 1.00 91.06 650 LEU A C 1
ATOM 4985 O O . LEU A 1 650 ? -4.358 -13.384 10.594 1.00 91.06 650 LEU A O 1
ATOM 4989 N N . ARG A 1 651 ? -5.231 -11.338 10.238 1.00 88.88 651 ARG A N 1
ATOM 4990 C CA . ARG A 1 651 ? -4.957 -11.278 8.792 1.00 88.88 651 ARG A CA 1
ATOM 4991 C C . ARG A 1 651 ? -3.842 -10.327 8.435 1.00 88.88 651 ARG A C 1
ATOM 4993 O O . ARG A 1 651 ? -3.062 -10.635 7.544 1.00 88.88 651 ARG A O 1
ATOM 5000 N N . PHE A 1 652 ? -3.780 -9.206 9.134 1.00 92.50 652 PHE A N 1
ATOM 5001 C CA . PHE A 1 652 ? -2.784 -8.178 8.912 1.00 92.50 652 PHE A CA 1
ATOM 5002 C C . PHE A 1 652 ? -2.507 -7.447 10.224 1.00 92.50 652 PHE A C 1
ATOM 5004 O O . PHE A 1 652 ? -3.432 -7.179 10.992 1.00 92.50 652 PHE A O 1
ATOM 5011 N N . ASP A 1 653 ? -1.247 -7.099 10.465 1.00 92.62 653 ASP A N 1
ATOM 5012 C CA . ASP A 1 653 ? -0.834 -6.165 11.508 1.00 92.62 653 ASP A CA 1
ATOM 5013 C C . ASP A 1 653 ? 0.201 -5.211 10.927 1.00 92.62 653 ASP A C 1
ATOM 5015 O O . ASP A 1 653 ? 1.120 -5.644 10.238 1.00 92.62 653 ASP A O 1
ATOM 5019 N N . SER A 1 654 ? 0.090 -3.921 11.240 1.00 85.94 654 SER A N 1
ATOM 5020 C CA . SER A 1 654 ? 1.043 -2.925 10.745 1.00 85.94 654 SER A CA 1
ATOM 5021 C C . SER A 1 654 ? 2.436 -3.016 11.381 1.00 85.94 654 SER A C 1
ATOM 5023 O O . SER A 1 654 ? 3.274 -2.160 11.104 1.00 85.94 654 SER A O 1
ATOM 5025 N N . GLY A 1 655 ? 2.692 -3.965 12.282 1.00 88.69 655 GLY A N 1
ATOM 5026 C CA . GLY A 1 655 ? 3.999 -4.145 12.901 1.00 88.69 655 GLY A CA 1
ATOM 5027 C C . GLY A 1 655 ? 4.432 -2.924 13.704 1.00 88.69 655 GLY A C 1
ATOM 5028 O O . GLY A 1 655 ? 3.651 -2.380 14.489 1.00 88.69 655 GLY A O 1
ATOM 5029 N N . ASP A 1 656 ? 5.674 -2.507 13.517 1.00 83.69 656 ASP A N 1
ATOM 5030 C CA . ASP A 1 656 ? 6.291 -1.326 14.121 1.00 83.69 656 ASP A CA 1
ATOM 5031 C C . ASP A 1 656 ? 6.241 -0.079 13.213 1.00 83.69 656 ASP A C 1
ATOM 5033 O O . ASP A 1 656 ? 6.827 0.962 13.531 1.00 83.69 656 ASP A O 1
ATOM 5037 N N . THR A 1 657 ? 5.476 -0.151 12.113 1.00 79.56 657 THR A N 1
ATOM 5038 C CA . THR A 1 657 ? 5.358 0.898 11.084 1.00 79.56 657 THR A CA 1
ATOM 5039 C C . THR A 1 657 ? 5.079 2.278 11.680 1.00 79.56 657 THR A C 1
ATOM 5041 O O . THR A 1 657 ? 5.689 3.262 11.266 1.00 79.56 657 THR A O 1
ATOM 5044 N N . PHE A 1 658 ? 4.190 2.383 12.674 1.00 82.62 658 PHE A N 1
ATOM 5045 C CA . PHE A 1 658 ? 3.854 3.671 13.288 1.00 82.62 658 PHE A CA 1
ATOM 5046 C C . PHE A 1 658 ? 5.053 4.315 13.982 1.00 82.62 658 PHE A C 1
ATOM 5048 O O . PHE A 1 658 ? 5.338 5.489 13.743 1.00 82.62 658 PHE A O 1
ATOM 5055 N N . GLU A 1 659 ? 5.782 3.556 14.800 1.00 80.44 659 GLU A N 1
ATOM 5056 C CA . GLU A 1 659 ? 6.956 4.074 15.499 1.00 80.44 659 GLU A CA 1
ATOM 5057 C C . GLU A 1 659 ? 8.069 4.415 14.499 1.00 80.44 659 GLU A C 1
ATOM 5059 O O . GLU A 1 659 ? 8.657 5.491 14.587 1.00 80.44 659 GLU A O 1
ATOM 5064 N N . ARG A 1 660 ? 8.289 3.599 13.461 1.00 78.50 660 ARG A N 1
ATOM 5065 C CA . ARG A 1 660 ? 9.264 3.920 12.401 1.00 78.50 660 ARG A CA 1
ATOM 5066 C C . ARG A 1 660 ? 8.924 5.209 11.646 1.00 78.50 660 ARG A C 1
ATOM 5068 O O . ARG A 1 660 ? 9.802 6.049 11.441 1.00 78.50 660 ARG A O 1
ATOM 5075 N N . ILE A 1 661 ? 7.656 5.407 11.282 1.00 68.25 661 ILE A N 1
ATOM 5076 C CA . ILE A 1 661 ? 7.178 6.635 10.627 1.00 68.25 661 ILE A CA 1
ATOM 5077 C C . ILE A 1 661 ? 7.399 7.846 11.533 1.00 68.25 661 ILE A C 1
ATOM 5079 O O . ILE A 1 661 ? 7.932 8.864 11.090 1.00 68.25 661 ILE A O 1
ATOM 5083 N N . LEU A 1 662 ? 7.012 7.749 12.804 1.00 68.06 662 LEU A N 1
ATOM 5084 C CA . LEU A 1 662 ? 7.157 8.843 13.761 1.00 68.06 662 LEU A CA 1
ATOM 5085 C C . LEU A 1 662 ? 8.627 9.172 14.020 1.00 68.06 662 LEU A C 1
ATOM 5087 O O . LEU A 1 662 ? 8.984 10.348 14.069 1.00 68.06 662 LEU A O 1
ATOM 5091 N N . ALA A 1 663 ? 9.489 8.160 14.119 1.00 66.94 663 ALA A N 1
ATOM 5092 C CA . ALA A 1 663 ? 10.925 8.337 14.293 1.00 66.94 663 ALA A CA 1
ATOM 5093 C C . ALA A 1 663 ? 11.559 9.099 13.125 1.00 66.94 663 ALA A C 1
ATOM 5095 O O . ALA A 1 663 ? 12.499 9.873 13.317 1.00 66.94 663 ALA A O 1
ATOM 5096 N N . TRP A 1 664 ? 11.032 8.893 11.919 1.00 53.53 664 TRP A N 1
ATOM 5097 C CA . TRP A 1 664 ? 11.543 9.503 10.702 1.00 53.53 664 TRP A CA 1
ATOM 5098 C C . TRP A 1 664 ? 10.967 10.903 10.442 1.00 53.53 664 TRP A C 1
ATOM 5100 O O . TRP A 1 664 ? 11.728 11.856 10.272 1.00 53.53 664 TRP A O 1
ATOM 5110 N N . ILE A 1 665 ? 9.638 11.052 10.439 1.00 55.84 665 ILE A N 1
ATOM 5111 C CA . ILE A 1 665 ? 8.959 12.291 10.016 1.00 55.84 665 ILE A CA 1
ATOM 5112 C C . ILE A 1 665 ? 8.843 13.288 11.169 1.00 55.84 665 ILE A C 1
ATOM 5114 O O . ILE A 1 665 ? 9.071 14.484 10.993 1.00 55.84 665 ILE A O 1
ATOM 5118 N N . GLN A 1 666 ? 8.477 12.813 12.360 1.00 66.56 666 GLN A N 1
ATOM 5119 C CA . GLN A 1 666 ? 8.154 13.660 13.510 1.00 66.56 666 GLN A CA 1
ATOM 5120 C C . GLN A 1 666 ? 8.868 13.180 14.786 1.00 66.56 666 GLN A C 1
ATOM 5122 O O . GLN A 1 666 ? 8.218 12.995 15.817 1.00 66.56 666 GLN A O 1
ATOM 5127 N N . PRO A 1 667 ? 10.215 13.046 14.796 1.00 69.88 667 PRO A N 1
ATOM 5128 C CA . PRO A 1 667 ? 10.942 12.482 15.937 1.00 69.88 667 PRO A CA 1
ATOM 5129 C C . PRO A 1 667 ? 10.723 13.267 17.230 1.00 69.88 667 PRO A C 1
ATOM 5131 O O . PRO A 1 667 ? 10.827 12.717 18.313 1.00 69.88 667 PRO A O 1
ATOM 5134 N N . ARG A 1 668 ? 10.384 14.560 17.147 1.00 73.69 668 ARG A N 1
ATOM 5135 C CA . ARG A 1 668 ? 10.045 15.387 18.318 1.00 73.69 668 ARG A CA 1
ATOM 5136 C C . ARG A 1 668 ? 8.757 14.970 19.026 1.00 73.69 668 ARG A C 1
ATOM 5138 O O . ARG A 1 668 ? 8.590 15.305 20.193 1.00 73.69 668 ARG A O 1
ATOM 5145 N N . TRP A 1 669 ? 7.861 14.298 18.317 1.00 75.69 669 TRP A N 1
ATOM 5146 C CA . TRP A 1 669 ? 6.561 13.842 18.802 1.00 75.69 669 TRP A CA 1
ATOM 5147 C C . TRP A 1 669 ? 6.513 12.322 18.986 1.00 75.69 669 TRP A C 1
ATOM 5149 O O . TRP A 1 669 ? 5.451 11.776 19.275 1.00 75.69 669 TRP A O 1
ATOM 5159 N N . PHE A 1 670 ? 7.656 11.644 18.838 1.00 84.38 670 PHE A N 1
ATOM 5160 C CA . PHE A 1 670 ? 7.774 10.208 19.039 1.00 84.38 670 PHE A CA 1
ATOM 5161 C C . PHE A 1 670 ? 7.380 9.842 20.473 1.00 84.38 670 PHE A C 1
ATOM 5163 O O . PHE A 1 670 ? 7.997 10.337 21.421 1.00 84.38 670 PHE A O 1
ATOM 5170 N N . ASN A 1 671 ? 6.337 9.016 20.615 1.00 88.88 671 ASN A N 1
ATOM 5171 C CA . ASN A 1 671 ? 5.795 8.543 21.894 1.00 88.88 671 ASN A CA 1
ATOM 5172 C C . ASN A 1 671 ? 5.641 9.667 22.942 1.00 88.88 671 ASN A C 1
ATOM 5174 O O . ASN A 1 671 ? 5.921 9.485 24.130 1.00 88.88 671 ASN A O 1
ATOM 5178 N N . ALA A 1 672 ? 5.246 10.856 22.475 1.00 83.81 672 ALA A N 1
ATOM 5179 C CA . ALA A 1 672 ? 5.249 12.087 23.238 1.00 83.81 672 ALA A CA 1
ATOM 5180 C C . ALA A 1 672 ? 3.938 12.328 24.001 1.00 83.81 672 ALA A C 1
ATOM 5182 O O . ALA A 1 672 ? 2.922 12.728 23.427 1.00 83.81 672 ALA A O 1
ATOM 5183 N N . VAL A 1 673 ? 3.985 12.161 25.324 1.00 80.06 673 VAL A N 1
ATOM 5184 C CA . VAL A 1 673 ? 2.850 12.454 26.215 1.00 80.06 673 VAL A CA 1
ATOM 5185 C C . VAL A 1 673 ? 2.689 13.970 26.366 1.00 80.06 673 VAL A C 1
ATOM 5187 O O . VAL A 1 673 ? 3.657 14.681 26.626 1.00 80.06 673 VAL A O 1
ATOM 5190 N N . ASP A 1 674 ? 1.469 14.483 26.200 1.00 70.94 674 ASP A N 1
ATOM 5191 C CA . ASP A 1 674 ? 1.139 15.915 26.320 1.00 70.94 674 ASP A CA 1
ATOM 5192 C C . ASP A 1 674 ? 1.972 16.845 25.405 1.00 70.94 674 ASP A C 1
ATOM 5194 O O . ASP A 1 674 ? 2.215 18.021 25.697 1.00 70.94 674 ASP A O 1
ATOM 5198 N N . GLY A 1 675 ? 2.385 16.317 24.252 1.00 69.88 675 GLY A N 1
ATOM 5199 C CA . GLY A 1 675 ? 3.027 17.036 23.156 1.00 69.88 675 GLY A CA 1
ATOM 5200 C C . GLY A 1 675 ? 4.556 17.033 23.169 1.00 69.88 675 GLY A C 1
ATOM 5201 O O . GLY A 1 675 ? 5.178 16.319 23.943 1.00 69.88 675 GLY A O 1
ATOM 5202 N N . ALA A 1 676 ? 5.195 17.813 22.288 1.00 64.25 676 ALA A N 1
ATOM 5203 C CA . ALA A 1 676 ? 6.623 17.663 21.946 1.00 64.25 676 ALA A CA 1
ATOM 5204 C C . ALA A 1 676 ? 7.625 17.711 23.123 1.00 64.25 676 ALA A C 1
ATOM 5206 O O . ALA A 1 676 ? 8.740 17.204 23.009 1.00 64.25 676 ALA A O 1
ATOM 5207 N N . SER A 1 677 ? 7.280 18.334 24.255 1.00 73.38 677 SER A N 1
ATOM 5208 C CA . SER A 1 677 ? 8.123 18.302 25.462 1.00 73.38 677 SER A CA 1
ATOM 5209 C C . SER A 1 677 ? 8.151 16.938 26.155 1.00 73.38 677 SER A C 1
ATOM 5211 O O . SER A 1 677 ? 9.055 16.684 26.948 1.00 73.38 677 SER A O 1
ATOM 5213 N N . GLY A 1 678 ? 7.165 16.090 25.873 1.00 74.06 678 GLY A N 1
ATOM 5214 C CA . GLY A 1 678 ? 7.028 14.743 26.403 1.00 74.06 678 GLY A CA 1
ATOM 5215 C C . GLY A 1 678 ? 7.658 13.657 25.544 1.00 74.06 678 GLY A C 1
ATOM 5216 O O . GLY A 1 678 ? 7.320 12.499 25.753 1.00 74.06 678 GLY A O 1
ATOM 5217 N N . PHE A 1 679 ? 8.534 14.014 24.596 1.00 84.56 679 PHE A N 1
ATOM 5218 C CA . PHE A 1 679 ? 9.301 13.080 23.763 1.00 84.56 679 PHE A CA 1
ATOM 5219 C C . PHE A 1 679 ? 9.694 11.806 24.524 1.00 84.56 679 PHE A C 1
ATOM 5221 O O . PHE A 1 679 ? 10.296 11.895 25.598 1.00 84.56 679 PHE A O 1
ATOM 5228 N N . ASP A 1 680 ? 9.358 10.656 23.935 1.00 85.31 680 ASP A N 1
ATOM 5229 C CA . ASP A 1 680 ? 9.754 9.313 24.370 1.00 85.31 680 ASP A CA 1
ATOM 5230 C C . ASP A 1 680 ? 9.163 8.840 25.720 1.00 85.31 680 ASP A C 1
ATOM 5232 O O . ASP A 1 680 ? 9.435 7.740 26.202 1.00 85.31 680 ASP A O 1
ATOM 5236 N N . GLN A 1 681 ? 8.290 9.627 26.356 1.00 90.25 681 GLN A N 1
ATOM 5237 C CA . GLN A 1 681 ? 7.741 9.288 27.677 1.00 90.25 681 GLN A CA 1
ATOM 5238 C C . GLN A 1 681 ? 6.792 8.085 27.667 1.00 90.25 681 GLN A C 1
ATOM 5240 O O . GLN A 1 681 ? 6.670 7.413 28.691 1.00 90.25 681 GLN A O 1
ATOM 5245 N N . ALA A 1 682 ? 6.133 7.793 26.541 1.00 90.25 682 ALA A N 1
ATOM 5246 C CA . ALA A 1 682 ? 5.201 6.671 26.441 1.00 90.25 682 ALA A CA 1
ATOM 5247 C C . ALA A 1 682 ? 5.853 5.337 26.025 1.00 90.25 682 ALA A C 1
ATOM 5249 O O . ALA A 1 682 ? 5.190 4.304 26.132 1.00 90.25 682 ALA A O 1
ATOM 5250 N N . SER A 1 683 ? 7.126 5.313 25.605 1.00 93.19 683 SER A N 1
ATOM 5251 C CA . SER A 1 683 ? 7.825 4.107 25.109 1.00 93.19 683 SER A CA 1
ATOM 5252 C C . SER A 1 683 ? 7.885 2.967 26.133 1.00 93.19 683 SER A C 1
ATOM 5254 O O . SER A 1 683 ? 7.693 1.803 25.805 1.00 93.19 683 SER A O 1
ATOM 5256 N N . SER A 1 684 ? 8.010 3.282 27.419 1.00 92.44 684 SER A N 1
ATOM 5257 C CA . SER A 1 684 ? 7.919 2.303 28.515 1.00 92.44 684 SER A CA 1
ATOM 5258 C C . SER A 1 684 ? 6.490 1.829 28.848 1.00 92.44 684 SER A C 1
ATOM 5260 O O . SER A 1 684 ? 6.301 1.012 29.750 1.00 92.44 684 SER A O 1
ATOM 5262 N N . THR A 1 685 ? 5.466 2.329 28.153 1.00 92.75 685 THR A N 1
ATOM 5263 C CA . THR A 1 685 ? 4.049 2.005 28.386 1.00 92.75 685 THR A CA 1
ATOM 5264 C C . THR A 1 685 ? 3.367 1.618 27.069 1.00 92.75 685 THR A C 1
ATOM 5266 O O . THR A 1 685 ? 3.662 0.558 26.525 1.00 92.75 685 THR A O 1
ATOM 5269 N N . THR A 1 686 ? 2.480 2.456 26.534 1.00 90.19 686 THR A N 1
ATOM 5270 C CA . THR A 1 686 ? 1.639 2.174 25.362 1.00 90.19 686 THR A CA 1
ATOM 5271 C C . THR A 1 686 ? 2.205 2.700 24.035 1.00 90.19 686 THR A C 1
ATOM 5273 O O . THR A 1 686 ? 1.572 2.535 22.992 1.00 90.19 686 THR A O 1
ATOM 5276 N N . GLY A 1 687 ? 3.389 3.327 24.037 1.00 91.88 687 GLY A N 1
ATOM 5277 C CA . GLY A 1 687 ? 3.985 3.939 22.843 1.00 91.88 687 GLY A CA 1
ATOM 5278 C C . GLY A 1 687 ? 3.074 5.010 22.250 1.00 91.88 687 GLY A C 1
ATOM 5279 O O . GLY A 1 687 ? 2.489 5.793 22.997 1.00 91.88 687 GLY A O 1
ATOM 5280 N N . CYS A 1 688 ? 2.903 5.013 20.924 1.00 87.38 688 CYS A N 1
ATOM 5281 C CA . CYS A 1 688 ? 2.045 5.973 20.218 1.00 87.38 688 CYS A CA 1
ATOM 5282 C C . CYS A 1 688 ? 0.550 5.858 20.564 1.00 87.38 688 CYS A C 1
ATOM 5284 O O . CYS A 1 688 ? -0.197 6.816 20.361 1.00 87.38 688 CYS A O 1
ATOM 5286 N N . ALA A 1 689 ? 0.123 4.720 21.124 1.00 90.88 689 ALA A N 1
ATOM 5287 C CA . ALA A 1 689 ? -1.247 4.438 21.550 1.00 90.88 689 ALA A CA 1
ATOM 5288 C C . ALA A 1 689 ? -2.314 4.769 20.476 1.00 90.88 689 ALA A C 1
ATOM 5290 O O . ALA A 1 689 ? -3.084 5.719 20.645 1.00 90.88 689 ALA A O 1
ATOM 5291 N N . PRO A 1 690 ? -2.390 4.002 19.368 1.00 92.00 690 PRO A N 1
ATOM 5292 C CA . PRO A 1 690 ? -3.433 4.172 18.355 1.00 92.00 690 PRO A CA 1
ATOM 5293 C C . PRO A 1 690 ? -4.814 4.018 18.999 1.00 92.00 690 PRO A C 1
ATOM 5295 O O . PRO A 1 690 ? -5.110 2.972 19.576 1.00 92.00 690 PRO A O 1
ATOM 5298 N N . SER A 1 691 ? -5.658 5.046 18.925 1.00 87.00 691 SER A N 1
ATOM 5299 C CA . SER A 1 691 ? -6.867 5.160 19.757 1.00 87.00 691 SER A CA 1
ATOM 5300 C C . SER A 1 691 ? -8.143 5.486 18.982 1.00 87.00 691 SER A C 1
ATOM 5302 O O . SER A 1 691 ? -9.236 5.370 19.540 1.00 87.00 691 SER A O 1
ATOM 5304 N N . ALA A 1 692 ? -8.031 5.849 17.702 1.00 87.75 692 ALA A N 1
ATOM 5305 C CA . ALA A 1 692 ? -9.158 6.154 16.828 1.00 87.75 692 ALA A CA 1
ATOM 5306 C C . ALA A 1 692 ? -8.989 5.474 15.466 1.00 87.75 692 ALA A C 1
ATOM 5308 O O . ALA A 1 692 ? -7.904 5.526 14.895 1.00 87.75 692 ALA A O 1
ATOM 5309 N N . VAL A 1 693 ? -10.070 4.900 14.928 1.00 91.06 693 VAL A N 1
ATOM 5310 C CA . VAL A 1 693 ? -10.159 4.422 13.538 1.00 91.06 693 VAL A CA 1
ATOM 5311 C C . VAL A 1 693 ? -11.466 4.920 12.942 1.00 91.06 693 VAL A C 1
ATOM 5313 O O . VAL A 1 693 ? -12.514 4.845 13.580 1.00 91.06 693 VAL A O 1
ATOM 5316 N N . THR A 1 694 ? -11.420 5.419 11.713 1.00 89.56 694 THR A N 1
ATOM 5317 C CA . THR A 1 694 ? -12.612 5.560 10.873 1.00 89.56 694 THR A CA 1
ATOM 5318 C C . THR A 1 694 ? -12.294 5.050 9.475 1.00 89.56 694 THR A C 1
ATOM 5320 O O . THR A 1 694 ? -11.144 5.115 9.040 1.00 89.56 694 THR A O 1
ATOM 5323 N N . LEU A 1 695 ? -13.300 4.513 8.792 1.00 87.31 695 LEU A N 1
ATOM 5324 C CA . LEU A 1 695 ? -13.172 3.948 7.455 1.00 87.31 695 LEU A CA 1
ATOM 5325 C C . LEU A 1 695 ? -13.896 4.835 6.450 1.00 87.31 695 LEU A C 1
ATOM 5327 O O . LEU A 1 695 ? -14.968 5.366 6.747 1.00 87.31 695 LEU A O 1
ATOM 5331 N N . GLY A 1 696 ? -13.325 4.978 5.259 1.00 78.50 696 GLY A N 1
ATOM 5332 C CA . GLY A 1 696 ? -13.901 5.811 4.216 1.00 78.50 696 GLY A CA 1
ATOM 5333 C C . GLY A 1 696 ? -13.629 5.283 2.814 1.00 78.50 696 GLY A C 1
ATOM 5334 O O . GLY A 1 696 ? -12.460 5.186 2.440 1.00 78.50 696 GLY A O 1
ATOM 5335 N N . PRO A 1 697 ? -14.671 4.968 2.020 1.00 73.56 697 PRO A N 1
ATOM 5336 C CA . PRO A 1 697 ? -14.488 4.665 0.609 1.00 73.56 697 PRO A CA 1
ATOM 5337 C C . PRO A 1 697 ? -14.144 5.941 -0.165 1.00 73.56 697 PRO A C 1
ATOM 5339 O O . PRO A 1 697 ? -14.785 6.985 0.009 1.00 73.56 697 PRO A O 1
ATOM 5342 N N . ILE A 1 698 ? -13.134 5.854 -1.027 1.00 66.88 698 ILE A N 1
ATOM 5343 C CA . ILE A 1 698 ? -12.690 6.933 -1.910 1.00 66.88 698 ILE A CA 1
ATOM 5344 C C . ILE A 1 698 ? -12.367 6.312 -3.269 1.00 66.88 698 ILE A C 1
ATOM 5346 O O . ILE A 1 698 ? -11.365 5.620 -3.425 1.00 66.88 698 ILE A O 1
ATOM 5350 N N . GLY A 1 699 ? -13.218 6.567 -4.264 1.00 66.69 699 GLY A N 1
ATOM 5351 C CA . GLY A 1 699 ? -13.145 5.830 -5.528 1.00 66.69 699 GLY A CA 1
ATOM 5352 C C . GLY A 1 699 ? -13.420 4.343 -5.298 1.00 66.69 699 GLY A C 1
ATOM 5353 O O . GLY A 1 699 ? -14.360 4.010 -4.575 1.00 66.69 699 GLY A O 1
ATOM 5354 N N . ASP A 1 700 ? -12.582 3.483 -5.875 1.00 61.16 700 ASP A N 1
ATOM 5355 C CA . ASP A 1 700 ? -12.676 2.020 -5.747 1.00 61.16 700 ASP A CA 1
ATOM 5356 C C . ASP A 1 700 ? -11.893 1.463 -4.542 1.00 61.16 700 ASP A C 1
ATOM 5358 O O . ASP A 1 700 ? -11.837 0.253 -4.343 1.00 61.16 700 ASP A O 1
ATOM 5362 N N . HIS A 1 701 ? -11.306 2.342 -3.724 1.00 68.69 701 HIS A N 1
ATOM 5363 C CA . HIS A 1 701 ? -10.485 1.970 -2.576 1.00 68.69 701 HIS A CA 1
ATOM 5364 C C . HIS A 1 701 ? -11.198 2.249 -1.250 1.00 68.69 701 HIS A C 1
ATOM 5366 O O . HIS A 1 701 ? -11.939 3.230 -1.106 1.00 68.69 701 HIS A O 1
ATOM 5372 N N . LEU A 1 702 ? -10.930 1.410 -0.251 1.00 76.06 702 LEU A N 1
ATOM 5373 C CA . LEU A 1 702 ? -11.348 1.603 1.133 1.00 76.06 702 LEU A CA 1
ATOM 5374 C C . LEU A 1 702 ? -10.140 2.002 1.982 1.00 76.06 702 LEU A C 1
ATOM 5376 O O . LEU A 1 702 ? -9.190 1.237 2.114 1.00 76.06 702 LEU A O 1
ATOM 5380 N N . TYR A 1 703 ? -10.203 3.178 2.607 1.00 84.25 703 TYR A N 1
ATOM 5381 C CA . TYR A 1 703 ? -9.124 3.676 3.457 1.00 84.25 703 TYR A CA 1
ATOM 5382 C C . TYR A 1 703 ? -9.491 3.626 4.936 1.00 84.25 703 TYR A C 1
ATOM 5384 O O . TYR A 1 703 ? -10.616 3.953 5.323 1.00 84.25 703 TYR A O 1
ATOM 5392 N N . ALA A 1 704 ? -8.508 3.286 5.765 1.00 86.94 704 ALA A N 1
ATOM 5393 C CA . ALA A 1 704 ? -8.549 3.442 7.209 1.00 86.94 704 ALA A CA 1
ATOM 5394 C C . ALA A 1 704 ? -7.752 4.682 7.624 1.00 86.94 704 ALA A C 1
ATOM 5396 O O . ALA A 1 704 ? -6.598 4.849 7.234 1.00 86.94 704 ALA A O 1
ATOM 5397 N N . PHE A 1 705 ? -8.361 5.539 8.441 1.00 90.88 705 PHE A N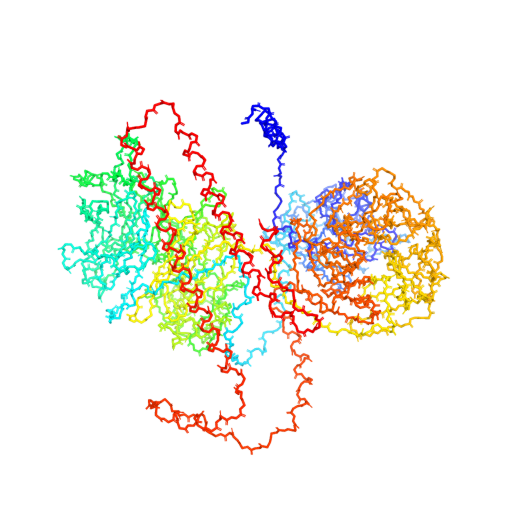 1
ATOM 5398 C CA . PHE A 1 705 ? -7.719 6.704 9.047 1.00 90.88 705 PHE A CA 1
ATOM 5399 C C . PHE A 1 705 ? -7.545 6.441 10.540 1.00 90.88 705 PHE A C 1
ATOM 5401 O O . PHE A 1 705 ? -8.529 6.172 11.231 1.00 90.88 705 PHE A O 1
ATOM 5408 N N . ILE A 1 706 ? -6.308 6.526 11.024 1.00 91.88 706 ILE A N 1
ATOM 5409 C CA . ILE A 1 706 ? -5.908 6.141 12.376 1.00 91.88 706 ILE A CA 1
ATOM 5410 C C . ILE A 1 706 ? -5.363 7.355 13.127 1.00 91.88 706 ILE A C 1
ATOM 5412 O O . ILE A 1 706 ? -4.476 8.045 12.629 1.00 91.88 706 ILE A O 1
ATOM 5416 N N . GLY A 1 707 ? -5.896 7.613 14.321 1.00 89.12 707 GLY A N 1
ATOM 5417 C CA . GLY A 1 707 ? -5.441 8.666 15.234 1.00 89.12 707 GLY A CA 1
ATOM 5418 C C . GLY A 1 707 ? -4.766 8.103 16.487 1.00 89.12 707 GLY A C 1
ATOM 5419 O O . GLY A 1 707 ? -4.991 6.946 16.849 1.00 89.12 707 GLY A O 1
ATOM 5420 N N . PHE A 1 708 ? -3.962 8.937 17.151 1.00 87.75 708 PHE A N 1
ATOM 5421 C CA . PHE A 1 708 ? -3.118 8.555 18.288 1.00 87.75 708 PHE A CA 1
ATOM 5422 C C . PHE A 1 708 ? -3.438 9.333 19.567 1.00 87.75 708 PHE A C 1
ATOM 5424 O O . PHE A 1 708 ? -3.779 10.520 19.513 1.00 87.75 708 PHE A O 1
ATOM 5431 N N . ASP A 1 709 ? -3.219 8.678 20.710 1.00 83.00 709 ASP A N 1
ATOM 5432 C CA . ASP A 1 709 ? -3.262 9.305 22.034 1.00 83.00 709 ASP A CA 1
ATOM 5433 C C . ASP A 1 709 ? -1.901 9.826 22.503 1.00 83.00 709 ASP A C 1
ATOM 5435 O O . ASP A 1 709 ? -1.882 10.708 23.342 1.00 83.00 709 ASP A O 1
ATOM 5439 N N . ASN A 1 710 ? -0.762 9.341 22.004 1.00 79.69 710 ASN A N 1
ATOM 5440 C CA . ASN A 1 710 ? 0.562 9.787 22.478 1.00 79.69 710 ASN A CA 1
ATOM 5441 C C . ASN A 1 710 ? 1.457 10.308 21.346 1.00 79.69 710 ASN A C 1
ATOM 5443 O O . ASN A 1 710 ? 2.678 10.356 21.484 1.00 79.69 710 ASN A O 1
ATOM 5447 N N . CYS A 1 711 ? 0.870 10.670 20.206 1.00 79.75 711 CYS A N 1
ATOM 5448 C CA . CYS A 1 711 ? 1.567 11.210 19.042 1.00 79.75 711 CYS A CA 1
ATOM 5449 C C . CYS A 1 711 ? 0.688 12.238 18.335 1.00 79.75 711 CYS A C 1
ATOM 5451 O O . CYS A 1 711 ? -0.538 12.217 18.454 1.00 79.75 711 CYS A O 1
ATOM 5453 N N . ASN A 1 712 ? 1.310 13.129 17.564 1.00 76.44 712 ASN A N 1
ATOM 5454 C CA . ASN A 1 712 ? 0.547 14.006 16.690 1.00 76.44 712 ASN A CA 1
ATOM 5455 C C . ASN A 1 712 ? 0.178 13.278 15.386 1.00 76.44 712 ASN A C 1
ATOM 5457 O O . ASN A 1 712 ? 0.775 12.270 15.031 1.00 76.44 712 ASN A O 1
ATOM 5461 N N . GLY A 1 713 ? -0.822 13.791 14.674 1.00 80.38 713 GLY A N 1
ATOM 5462 C CA . GLY A 1 713 ? -1.125 13.363 13.309 1.00 80.38 713 GLY A CA 1
ATOM 5463 C C . GLY A 1 713 ? -2.082 12.179 13.145 1.00 80.38 713 GLY A C 1
ATOM 5464 O O . GLY A 1 713 ? -2.646 11.645 14.098 1.00 80.38 713 GLY A O 1
ATOM 5465 N N . ILE A 1 714 ? -2.305 11.835 11.876 1.00 84.88 714 ILE A N 1
ATOM 5466 C CA . ILE A 1 714 ? -3.168 10.741 11.419 1.00 84.88 714 ILE A CA 1
ATOM 5467 C C . ILE A 1 714 ? -2.367 9.867 10.465 1.00 84.88 714 ILE A C 1
ATOM 5469 O O . ILE A 1 714 ? -1.735 10.382 9.545 1.00 84.88 714 ILE A O 1
ATOM 5473 N N . VAL A 1 715 ? -2.434 8.553 10.639 1.00 82.12 715 VAL A N 1
ATOM 5474 C CA . VAL A 1 715 ? -1.910 7.592 9.664 1.00 82.12 715 VAL A CA 1
ATOM 5475 C C . VAL A 1 715 ? -3.048 7.064 8.796 1.00 82.12 715 VAL A C 1
ATOM 5477 O O . VAL A 1 715 ? -4.156 6.843 9.277 1.00 82.12 715 VAL A O 1
ATOM 5480 N N . VAL A 1 716 ? -2.781 6.886 7.506 1.00 81.12 716 VAL A N 1
ATOM 5481 C CA . VAL A 1 716 ? -3.737 6.406 6.507 1.00 81.12 716 VAL A CA 1
ATOM 5482 C C . VAL A 1 716 ? -3.240 5.084 5.943 1.00 81.12 716 VAL A C 1
ATOM 5484 O O . VAL A 1 716 ? -2.092 5.006 5.503 1.00 81.12 716 VAL A O 1
ATOM 5487 N N . PHE A 1 717 ? -4.106 4.075 5.942 1.00 81.94 717 PHE A N 1
ATOM 5488 C CA . PHE A 1 717 ? -3.874 2.773 5.317 1.00 81.94 717 PHE A CA 1
ATOM 5489 C C . PHE A 1 717 ? -4.893 2.537 4.209 1.00 81.94 717 PHE A C 1
ATOM 5491 O O . PHE A 1 717 ? -6.067 2.869 4.377 1.00 81.94 717 PHE A O 1
ATOM 5498 N N . ASP A 1 718 ? -4.449 1.954 3.100 1.00 79.62 718 ASP A N 1
ATOM 5499 C CA . ASP A 1 718 ? -5.348 1.304 2.153 1.00 79.62 718 ASP A CA 1
ATOM 5500 C C . ASP A 1 718 ? -5.655 -0.087 2.711 1.00 79.62 718 ASP A C 1
ATOM 5502 O O . ASP A 1 718 ? -4.742 -0.858 3.005 1.00 79.62 718 ASP A O 1
ATOM 5506 N N . VAL A 1 719 ? -6.938 -0.364 2.930 1.00 80.94 719 VAL A N 1
ATOM 5507 C CA . VAL A 1 719 ? -7.437 -1.628 3.486 1.00 80.94 719 VAL A CA 1
ATOM 5508 C C . VAL A 1 719 ? -8.396 -2.323 2.524 1.00 80.94 719 VAL A C 1
ATOM 5510 O O . VAL A 1 719 ? -9.172 -3.190 2.927 1.00 80.94 719 VAL A O 1
ATOM 5513 N N . THR A 1 720 ? -8.356 -1.936 1.245 1.00 76.75 720 THR A N 1
ATOM 5514 C CA . THR A 1 720 ? -9.168 -2.530 0.176 1.00 76.75 720 THR A CA 1
ATOM 5515 C C . THR A 1 720 ? -8.954 -4.039 0.116 1.00 76.75 720 THR A C 1
ATOM 5517 O O . THR A 1 720 ? -9.922 -4.792 0.023 1.00 76.75 720 THR A O 1
ATOM 5520 N N . LEU A 1 721 ? -7.696 -4.475 0.254 1.00 74.62 721 LEU A N 1
ATOM 5521 C CA . LEU A 1 721 ? -7.314 -5.874 0.412 1.00 74.62 721 LEU A CA 1
ATOM 5522 C C . LEU A 1 721 ? -6.871 -6.122 1.867 1.00 74.62 721 LEU A C 1
ATOM 5524 O O . LEU A 1 721 ? -5.781 -5.705 2.259 1.00 74.62 721 LEU A O 1
ATOM 5528 N N . PRO A 1 722 ? -7.680 -6.820 2.688 1.00 74.69 722 PRO A N 1
ATOM 5529 C CA . PRO A 1 722 ? -7.395 -7.032 4.111 1.00 74.69 722 PRO A CA 1
ATOM 5530 C C . PRO A 1 722 ? -6.051 -7.692 4.444 1.00 74.69 722 PRO A C 1
ATOM 5532 O O . PRO A 1 722 ? -5.537 -7.488 5.537 1.00 74.69 722 PRO A O 1
ATOM 5535 N N . HIS A 1 723 ? -5.508 -8.519 3.545 1.00 71.00 723 HIS A N 1
ATOM 5536 C CA . HIS A 1 723 ? -4.237 -9.231 3.741 1.00 71.00 723 HIS A CA 1
ATOM 5537 C C . HIS A 1 723 ? -3.022 -8.455 3.211 1.00 71.00 723 HIS A C 1
ATOM 5539 O O . HIS A 1 723 ? -1.908 -8.722 3.645 1.00 71.00 723 HIS A O 1
ATOM 5545 N N . ASP A 1 724 ? -3.249 -7.495 2.310 1.00 65.75 724 ASP A N 1
ATOM 5546 C CA . ASP A 1 724 ? -2.233 -6.645 1.672 1.00 65.75 724 ASP A CA 1
ATOM 5547 C C . ASP A 1 724 ? -2.499 -5.163 1.990 1.00 65.75 724 ASP A C 1
ATOM 5549 O O . ASP A 1 724 ? -2.422 -4.250 1.161 1.00 65.75 724 ASP A O 1
ATOM 5553 N N . SER A 1 725 ? -2.921 -4.926 3.231 1.00 74.81 725 SER A N 1
ATOM 5554 C CA . SER A 1 725 ? -3.162 -3.577 3.715 1.00 74.81 725 SER A CA 1
ATOM 5555 C C . SER A 1 725 ? -1.831 -2.864 3.896 1.00 74.81 725 SER A C 1
ATOM 5557 O O . SER A 1 725 ? -0.911 -3.395 4.512 1.00 74.81 725 SER A O 1
ATOM 5559 N N . HIS A 1 726 ? -1.712 -1.647 3.381 1.00 70.88 726 HIS A N 1
ATOM 5560 C CA . HIS A 1 726 ? -0.428 -0.954 3.357 1.00 70.88 726 HIS A CA 1
ATOM 5561 C C . HIS A 1 726 ? -0.563 0.525 3.694 1.00 70.88 726 HIS A C 1
ATOM 5563 O O . HIS A 1 726 ? -1.609 1.161 3.529 1.00 70.88 726 HIS A O 1
ATOM 5569 N N . PHE A 1 727 ? 0.535 1.073 4.208 1.00 70.75 727 PHE A N 1
ATOM 5570 C CA . PHE A 1 727 ? 0.632 2.477 4.558 1.00 70.75 727 PHE A CA 1
ATOM 5571 C C . PHE A 1 727 ? 0.524 3.347 3.304 1.00 70.75 727 PHE A C 1
ATOM 5573 O O . PHE A 1 727 ? 1.262 3.171 2.339 1.00 70.75 727 PHE A O 1
ATOM 5580 N N . VAL A 1 728 ? -0.362 4.335 3.356 1.00 68.25 728 VAL A N 1
ATOM 5581 C CA . VAL A 1 728 ? -0.539 5.323 2.291 1.00 68.25 728 VAL A CA 1
ATOM 5582 C C . VAL A 1 728 ? 0.203 6.601 2.641 1.00 68.25 728 VAL A C 1
ATOM 5584 O O . VAL A 1 728 ? 0.926 7.155 1.814 1.00 68.25 728 VAL A O 1
ATOM 5587 N N . ARG A 1 729 ? -0.031 7.125 3.851 1.00 66.31 729 ARG A N 1
ATOM 5588 C CA . ARG A 1 729 ? 0.420 8.467 4.230 1.00 66.31 729 ARG A CA 1
ATOM 5589 C C . ARG A 1 729 ? 0.284 8.754 5.718 1.00 66.31 729 ARG A C 1
ATOM 5591 O O . ARG A 1 729 ? -0.646 8.299 6.373 1.00 66.31 729 ARG A O 1
ATOM 5598 N N . TYR A 1 730 ? 1.167 9.617 6.213 1.00 73.62 730 TYR A N 1
ATOM 5599 C CA . TYR A 1 730 ? 1.045 10.284 7.502 1.00 73.62 730 TYR A CA 1
ATOM 5600 C C . TYR A 1 730 ? 0.671 11.755 7.283 1.00 73.62 730 TYR A C 1
ATOM 5602 O O . TYR A 1 730 ? 1.299 12.455 6.486 1.00 73.62 730 TYR A O 1
ATOM 5610 N N . LEU A 1 731 ? -0.379 12.212 7.956 1.00 74.19 731 LEU A N 1
ATOM 5611 C CA . LEU A 1 731 ? -0.830 13.597 7.967 1.00 74.19 731 LEU A CA 1
ATOM 5612 C C . LEU A 1 731 ? -0.425 14.229 9.307 1.00 74.19 731 LEU A C 1
ATOM 5614 O O . LEU A 1 731 ? -1.095 13.972 10.312 1.00 74.19 731 LEU A O 1
ATOM 5618 N N . PRO A 1 732 ? 0.633 15.056 9.351 1.00 72.75 732 PRO A N 1
ATOM 5619 C CA . PRO A 1 732 ? 0.978 15.804 10.551 1.00 72.75 732 PRO A CA 1
ATOM 5620 C C . PRO A 1 732 ? -0.146 16.786 10.874 1.00 72.75 732 PRO A C 1
ATOM 5622 O O . PRO A 1 732 ? -0.739 17.412 9.992 1.00 72.75 732 PRO A O 1
ATOM 5625 N N . ILE A 1 733 ? -0.433 16.949 12.159 1.00 70.81 733 ILE A N 1
ATOM 5626 C CA . ILE A 1 733 ? -1.350 17.986 12.610 1.00 70.81 733 ILE A CA 1
ATOM 5627 C C . ILE A 1 733 ? -0.616 18.840 13.633 1.00 70.81 733 ILE A C 1
ATOM 5629 O O . ILE A 1 733 ? -0.466 18.459 14.794 1.00 70.81 733 ILE A O 1
ATOM 5633 N N . GLU A 1 734 ? -0.126 19.987 13.166 1.00 61.00 734 GLU A N 1
ATOM 5634 C CA . GLU A 1 734 ? 0.586 20.956 13.995 1.00 61.00 734 GLU A CA 1
ATOM 5635 C C . GLU A 1 734 ? -0.323 21.476 15.127 1.00 61.00 734 GLU A C 1
ATOM 5637 O O . GLU A 1 734 ? -1.544 21.613 14.969 1.00 61.00 734 GLU A O 1
ATOM 5642 N N . ASP A 1 735 ? 0.290 21.741 16.283 1.00 63.38 735 ASP A N 1
ATOM 5643 C CA . ASP A 1 735 ? -0.322 22.275 17.510 1.00 63.38 735 ASP A CA 1
ATOM 5644 C C . ASP A 1 735 ? -1.265 21.339 18.291 1.00 63.38 735 ASP A C 1
ATOM 5646 O O . ASP A 1 735 ? -1.872 21.766 19.277 1.00 63.38 735 ASP A O 1
ATOM 5650 N N . ILE A 1 736 ? -1.371 20.063 17.909 1.00 65.69 736 ILE A N 1
ATOM 5651 C CA . ILE A 1 736 ? -2.204 19.055 18.586 1.00 65.69 736 ILE A CA 1
ATOM 5652 C C . ILE A 1 736 ? -1.341 17.980 19.247 1.00 65.69 736 ILE A C 1
ATOM 5654 O O . ILE A 1 736 ? -0.372 17.519 18.650 1.00 65.69 736 ILE A O 1
ATOM 5658 N N . SER A 1 737 ? -1.716 17.562 20.462 1.00 65.50 737 SER A N 1
ATOM 5659 C CA . SER A 1 737 ? -1.060 16.458 21.173 1.00 65.50 737 SER A CA 1
ATOM 5660 C C . SER A 1 737 ? -1.827 15.136 21.098 1.00 65.50 737 SER A C 1
ATOM 5662 O O . SER A 1 737 ? -1.193 14.093 21.191 1.00 65.50 737 SER A O 1
ATOM 5664 N N . HIS A 1 738 ? -3.153 15.166 20.894 1.00 76.12 738 HIS A N 1
ATOM 5665 C CA . HIS A 1 738 ? -3.999 13.963 20.864 1.00 76.12 738 HIS A CA 1
ATOM 5666 C C . HIS A 1 738 ? -5.100 14.067 19.805 1.00 76.12 738 HIS A C 1
ATOM 5668 O O . HIS A 1 738 ? -5.776 15.101 19.712 1.00 76.12 738 HIS A O 1
ATOM 5674 N N . VAL A 1 739 ? -5.345 12.985 19.064 1.00 80.94 739 VAL A N 1
ATOM 5675 C CA . VAL A 1 739 ? -6.546 12.833 18.229 1.00 80.94 739 VAL A CA 1
ATOM 5676 C C . VAL A 1 739 ? -7.632 12.169 19.070 1.00 80.94 739 VAL A C 1
ATOM 5678 O O . VAL A 1 739 ? -7.565 10.987 19.374 1.00 80.94 739 VAL A O 1
ATOM 5681 N N . THR A 1 740 ? -8.656 12.931 19.446 1.00 75.38 740 THR A N 1
ATOM 5682 C CA . THR A 1 740 ? -9.721 12.483 20.360 1.00 75.38 740 THR A CA 1
ATOM 5683 C C . THR A 1 740 ? -10.884 11.799 19.644 1.00 75.38 740 THR A C 1
ATOM 5685 O O . THR A 1 740 ? -11.744 11.211 20.298 1.00 75.38 740 THR A O 1
ATOM 5688 N N . GLY A 1 741 ? -10.942 11.896 18.312 1.00 79.56 741 GLY A N 1
ATOM 5689 C CA . GLY A 1 741 ? -12.011 11.317 17.505 1.00 79.56 741 GLY A CA 1
ATOM 5690 C C . GLY A 1 741 ? -11.848 11.578 16.008 1.00 79.56 741 GLY A C 1
ATOM 5691 O O . GLY A 1 741 ? -11.324 12.609 15.579 1.00 79.56 741 GLY A O 1
ATOM 5692 N N . LEU A 1 742 ? -12.321 10.624 15.205 1.00 87.06 742 LEU A N 1
ATOM 5693 C CA . LEU A 1 742 ? -12.343 10.688 13.745 1.00 87.06 742 LEU A CA 1
ATOM 5694 C C . LEU A 1 742 ? -13.751 10.376 13.233 1.00 87.06 742 LEU A C 1
ATOM 5696 O O . LEU A 1 742 ? -14.455 9.525 13.781 1.00 87.06 742 LEU A O 1
ATOM 5700 N N . SER A 1 743 ? -14.195 11.081 12.195 1.00 85.12 743 SER A N 1
ATOM 5701 C CA . SER A 1 743 ? -15.477 10.806 11.534 1.00 85.12 743 SER A CA 1
ATOM 5702 C C . SER A 1 743 ? -15.374 11.095 10.043 1.00 85.12 743 SER A C 1
ATOM 5704 O O . SER A 1 743 ? -15.073 12.221 9.643 1.00 85.12 743 SER A O 1
ATOM 5706 N N . PHE A 1 744 ? -15.604 10.071 9.225 1.00 84.25 744 PHE A N 1
ATOM 5707 C CA . PHE A 1 744 ? -15.588 10.174 7.772 1.00 84.25 744 PHE A CA 1
ATOM 5708 C C . PHE A 1 744 ? -17.011 10.251 7.207 1.00 84.25 744 PHE A C 1
ATOM 5710 O O . PHE A 1 744 ? -17.892 9.500 7.620 1.00 84.25 744 PHE A O 1
ATOM 5717 N N . PHE A 1 745 ? -17.222 11.138 6.235 1.00 78.38 745 PHE A N 1
ATOM 5718 C CA . PHE A 1 745 ? -18.484 11.293 5.513 1.00 78.38 745 PHE A CA 1
ATOM 5719 C C . PHE A 1 745 ? -18.219 11.211 3.998 1.00 78.38 745 PHE A C 1
ATOM 5721 O O . PHE A 1 745 ? -17.457 12.032 3.477 1.00 78.38 745 PHE A O 1
ATOM 5728 N N . PRO A 1 746 ? -18.811 10.243 3.272 1.00 67.38 746 PRO A N 1
ATOM 5729 C CA . PRO A 1 746 ? -18.560 10.054 1.842 1.00 67.38 746 PRO A CA 1
ATOM 5730 C C . PRO A 1 746 ? -19.226 11.141 0.977 1.00 67.38 746 PRO A C 1
ATOM 5732 O O . PRO A 1 746 ? -20.164 11.812 1.405 1.00 67.38 746 PRO A O 1
ATOM 5735 N N . SER A 1 747 ? -18.789 11.266 -0.282 1.00 60.50 747 SER A N 1
ATOM 5736 C CA . SER A 1 747 ? -19.320 12.218 -1.282 1.00 60.50 747 SER A CA 1
ATOM 5737 C C . SER A 1 747 ? -20.755 11.935 -1.759 1.00 60.50 747 SER A C 1
ATOM 5739 O O . SER A 1 747 ? -21.275 12.654 -2.601 1.00 60.50 747 SER A O 1
ATOM 5741 N N . VAL A 1 748 ? -21.389 10.871 -1.262 1.00 43.06 748 VAL A N 1
ATOM 5742 C CA . VAL A 1 748 ? -22.745 10.429 -1.640 1.00 43.06 748 VAL A CA 1
ATOM 5743 C C . VAL A 1 748 ? -23.814 10.776 -0.603 1.00 43.06 748 VAL A C 1
ATOM 5745 O O . VAL A 1 748 ? -24.982 10.441 -0.798 1.00 43.06 748 VAL A O 1
ATOM 5748 N N . ALA A 1 749 ? -23.463 11.481 0.477 1.00 40.97 749 ALA A N 1
ATOM 5749 C CA . ALA A 1 749 ? -24.495 12.113 1.292 1.00 40.97 749 ALA A CA 1
ATOM 5750 C C . ALA A 1 749 ? -25.169 13.229 0.461 1.00 40.97 749 ALA A C 1
ATOM 5752 O O . ALA A 1 749 ? -24.456 13.956 -0.234 1.00 40.97 749 ALA A O 1
ATOM 5753 N N . PRO A 1 750 ? -26.500 13.435 0.546 1.00 34.94 750 PRO A N 1
ATOM 5754 C CA . PRO A 1 750 ? -27.230 14.483 -0.191 1.00 34.94 750 PRO A CA 1
ATOM 5755 C C . PRO A 1 750 ? -26.700 15.921 0.001 1.00 34.94 750 PRO A C 1
ATOM 5757 O O . PRO A 1 750 ? -27.180 16.853 -0.641 1.00 34.94 750 PRO A O 1
ATOM 5760 N N . THR A 1 751 ? -25.745 16.095 0.914 1.00 40.88 751 THR A N 1
ATOM 5761 C CA . THR A 1 751 ? -25.203 17.337 1.458 1.00 40.88 751 THR A CA 1
ATOM 5762 C C . THR A 1 751 ? -23.787 17.681 1.004 1.00 40.88 751 THR A C 1
ATOM 5764 O O . THR A 1 751 ? -23.392 18.838 1.157 1.00 40.88 751 THR A O 1
ATOM 5767 N N . PHE A 1 752 ? -23.005 16.728 0.481 1.00 44.84 752 PHE A N 1
ATOM 5768 C CA . PHE A 1 752 ? -21.578 16.930 0.205 1.00 44.84 752 PHE A CA 1
ATOM 5769 C C . PHE A 1 752 ? -21.221 16.668 -1.263 1.00 44.84 752 PHE A C 1
ATOM 5771 O O . PHE A 1 752 ? -21.363 15.554 -1.742 1.00 44.84 752 PHE A O 1
ATOM 5778 N N . ASP A 1 753 ? -20.625 17.655 -1.940 1.00 52.62 753 ASP A N 1
ATOM 5779 C CA . ASP A 1 753 ? -20.080 17.479 -3.300 1.00 52.62 753 ASP A CA 1
ATOM 5780 C C . ASP A 1 753 ? -18.778 16.635 -3.325 1.00 52.62 753 ASP A C 1
ATOM 5782 O O . ASP A 1 753 ? -18.329 16.202 -4.385 1.00 52.62 753 ASP A O 1
ATOM 5786 N N . THR A 1 754 ? -18.141 16.411 -2.163 1.00 62.34 754 THR A N 1
ATOM 5787 C CA . THR A 1 754 ? -16.846 15.714 -1.985 1.00 62.34 754 THR A CA 1
ATOM 5788 C C . THR A 1 754 ? -16.754 15.071 -0.599 1.00 62.34 754 THR A C 1
ATOM 5790 O O . THR A 1 754 ? -17.289 15.651 0.347 1.00 62.34 754 THR A O 1
ATOM 5793 N N . ALA A 1 755 ? -16.012 13.969 -0.435 1.00 72.94 755 ALA A N 1
ATOM 5794 C CA . ALA A 1 755 ? -15.846 13.321 0.869 1.00 72.94 755 ALA A CA 1
ATOM 5795 C C . ALA A 1 755 ? -15.155 14.235 1.904 1.00 72.94 755 ALA A C 1
ATOM 5797 O O . ALA A 1 755 ? -14.366 15.124 1.560 1.00 72.94 755 ALA A O 1
ATOM 5798 N N . LYS A 1 756 ? -15.474 14.041 3.187 1.00 78.31 756 LYS A N 1
ATOM 5799 C CA . LYS A 1 756 ? -14.984 14.854 4.309 1.00 78.31 756 LYS A CA 1
ATOM 5800 C C . LYS A 1 756 ? -14.465 13.961 5.436 1.00 78.31 756 LYS A C 1
ATOM 5802 O O . LYS A 1 756 ? -15.158 13.042 5.860 1.00 78.31 756 LYS A O 1
A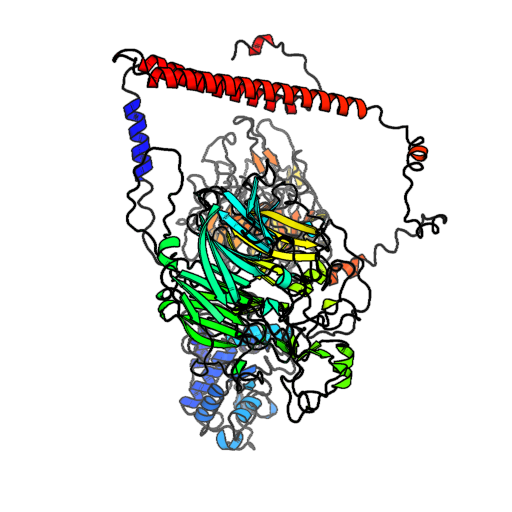TOM 5807 N N . LEU A 1 757 ? -13.300 14.295 5.986 1.00 84.44 757 LEU A N 1
ATOM 5808 C CA . LEU A 1 757 ? -12.780 13.735 7.232 1.00 84.44 757 LEU A CA 1
ATOM 5809 C C . LEU A 1 757 ? -12.789 14.819 8.304 1.00 84.44 757 LEU A C 1
ATOM 5811 O O . LEU A 1 757 ? -12.130 15.853 8.175 1.00 84.44 757 LEU A O 1
ATOM 5815 N N . TYR A 1 758 ? -13.525 14.566 9.375 1.00 83.00 758 TYR A N 1
ATOM 5816 C CA . TYR A 1 758 ? -13.546 15.392 10.567 1.00 83.00 758 TYR A CA 1
ATOM 5817 C C . TYR A 1 758 ? -12.602 14.792 11.601 1.00 83.00 758 TYR A C 1
ATOM 5819 O O . TYR A 1 758 ? -12.654 13.598 11.893 1.00 83.00 758 TYR A O 1
ATOM 5827 N N . VAL A 1 759 ? -11.757 15.648 12.159 1.00 82.06 759 VAL A N 1
ATOM 5828 C CA . VAL A 1 759 ? -10.740 15.293 13.141 1.00 82.06 759 VAL A CA 1
ATOM 5829 C C . VAL A 1 759 ? -10.979 16.139 14.371 1.00 82.06 759 VAL A C 1
ATOM 5831 O O . VAL A 1 759 ? -10.825 17.362 14.324 1.00 82.06 759 VAL A O 1
ATOM 5834 N N . THR A 1 760 ? -11.368 15.504 15.468 1.00 76.88 760 THR A N 1
ATOM 5835 C CA . THR A 1 760 ? -11.395 16.157 16.772 1.00 76.88 760 THR A CA 1
ATOM 5836 C C . THR A 1 760 ? -10.081 15.903 17.480 1.00 76.88 760 THR A C 1
ATOM 5838 O O . THR A 1 760 ? -9.525 14.806 17.431 1.00 76.88 760 THR A O 1
ATOM 5841 N N . ALA A 1 761 ? -9.563 16.944 18.110 1.00 72.81 761 ALA A N 1
ATOM 5842 C CA . ALA A 1 761 ? -8.235 16.918 18.675 1.00 72.81 761 ALA A CA 1
ATOM 5843 C C . ALA A 1 761 ? -8.120 17.830 19.892 1.00 72.81 761 ALA A C 1
ATOM 5845 O O . ALA A 1 761 ? -8.807 18.853 19.993 1.00 72.81 761 ALA A O 1
ATOM 5846 N N . SER A 1 762 ? -7.200 17.490 20.789 1.00 68.62 762 SER A N 1
ATOM 5847 C CA . SER A 1 762 ? -6.897 18.286 21.977 1.00 68.62 762 SER A CA 1
ATOM 5848 C C . SER A 1 762 ? -5.406 18.555 22.132 1.00 68.62 762 SER A C 1
ATOM 5850 O O . SER A 1 762 ? -4.568 17.750 21.730 1.00 68.62 762 SER A O 1
ATOM 5852 N N . SER A 1 763 ? -5.097 19.707 22.725 1.00 65.69 763 SER A N 1
ATOM 5853 C CA . SER A 1 763 ? -3.746 20.152 23.066 1.00 65.69 763 SER A CA 1
ATOM 5854 C C . SER A 1 763 ? -3.781 20.911 24.385 1.00 65.69 763 SER A C 1
ATOM 5856 O O . SER A 1 763 ? -4.271 22.046 24.452 1.00 65.69 763 SER A O 1
ATOM 5858 N N . GLY A 1 764 ? -3.338 20.263 25.464 1.00 65.19 764 GLY A N 1
ATOM 5859 C CA . GLY A 1 764 ? -3.438 20.794 26.824 1.00 65.19 764 GLY A CA 1
ATOM 5860 C C . GLY A 1 764 ? -4.868 21.219 27.185 1.00 65.19 764 GLY A C 1
ATOM 5861 O O . GLY A 1 764 ? -5.735 20.389 27.421 1.00 65.19 764 GLY A O 1
ATOM 5862 N N . THR A 1 765 ? -5.119 22.532 27.218 1.00 57.72 765 THR A N 1
ATOM 5863 C CA . THR A 1 765 ? -6.433 23.117 27.567 1.00 57.72 765 THR A CA 1
ATOM 5864 C C . THR A 1 765 ? -7.312 23.480 26.369 1.00 57.72 765 THR A C 1
ATOM 5866 O O . THR A 1 765 ? -8.385 24.051 26.546 1.00 57.72 765 THR A O 1
ATOM 5869 N N . THR A 1 766 ? -6.854 23.196 25.148 1.00 59.25 766 THR A N 1
ATOM 5870 C CA . THR A 1 766 ? -7.534 23.611 23.917 1.00 59.25 766 THR A CA 1
ATOM 5871 C C . THR A 1 766 ? -8.115 22.408 23.189 1.00 59.25 766 THR A C 1
ATOM 5873 O O . THR A 1 766 ? -7.399 21.468 22.852 1.00 59.25 766 THR A O 1
ATOM 5876 N N . ALA A 1 767 ? -9.413 22.475 22.907 1.00 65.75 767 ALA A N 1
ATOM 5877 C CA . ALA A 1 767 ? -10.131 21.561 22.027 1.00 65.75 767 ALA A CA 1
ATOM 5878 C C . ALA A 1 767 ? -10.241 22.160 20.621 1.00 65.75 767 ALA A C 1
ATOM 5880 O O . ALA A 1 767 ? -10.548 23.344 20.486 1.00 65.75 767 ALA A O 1
ATOM 5881 N N . THR A 1 768 ? -10.029 21.357 19.579 1.00 70.19 768 THR A N 1
ATOM 5882 C CA . THR A 1 768 ? -10.175 21.797 18.186 1.00 70.19 768 THR A CA 1
ATOM 5883 C C . THR A 1 768 ? -10.866 20.740 17.339 1.00 70.19 768 THR A C 1
ATOM 5885 O O . THR A 1 768 ? -10.751 19.540 17.583 1.00 70.19 768 THR A O 1
ATOM 5888 N N . VAL A 1 769 ? -11.573 21.200 16.310 1.00 73.50 769 VAL A N 1
ATOM 5889 C CA . VAL A 1 769 ? -12.051 20.344 15.226 1.00 73.50 769 VAL A CA 1
ATOM 5890 C C . VAL A 1 769 ? -11.451 20.843 13.924 1.00 73.50 769 VAL A C 1
ATOM 5892 O O . VAL A 1 769 ? -11.646 22.006 13.553 1.00 73.50 769 VAL A O 1
ATOM 5895 N N . ARG A 1 770 ? -10.759 19.952 13.218 1.00 75.38 770 ARG A N 1
ATOM 5896 C CA . ARG A 1 770 ? -10.261 20.165 11.859 1.00 75.38 770 ARG A CA 1
ATOM 5897 C C . ARG A 1 770 ? -11.118 19.376 10.882 1.00 75.38 770 ARG A C 1
ATOM 5899 O O . ARG A 1 770 ? -11.594 18.290 11.199 1.00 75.38 770 ARG A O 1
ATOM 5906 N N . VAL A 1 771 ? -11.344 19.945 9.705 1.00 75.50 771 VAL A N 1
ATOM 5907 C CA . VAL A 1 771 ? -12.099 19.281 8.642 1.00 75.50 771 VAL A CA 1
ATOM 5908 C C . VAL A 1 771 ? -11.258 19.302 7.387 1.00 75.50 771 VAL A C 1
ATOM 5910 O O . VAL A 1 771 ? -10.836 20.364 6.925 1.00 75.50 771 VAL A O 1
ATOM 5913 N N . TYR A 1 772 ? -11.045 18.118 6.845 1.00 77.44 772 TYR A N 1
ATOM 5914 C CA . TYR A 1 772 ? -10.375 17.922 5.582 1.00 77.44 772 TYR A CA 1
ATOM 5915 C C . TYR A 1 772 ? -11.413 17.520 4.554 1.00 77.44 772 TYR A C 1
ATOM 5917 O O . TYR A 1 772 ? -12.222 16.621 4.780 1.00 77.44 772 TYR A O 1
ATOM 5925 N N . GLN A 1 773 ? -11.393 18.190 3.414 1.00 75.00 773 GLN A N 1
ATOM 5926 C CA . GLN A 1 773 ? -11.939 17.597 2.215 1.00 75.00 773 GLN A CA 1
ATOM 5927 C C . GLN A 1 773 ? -10.976 16.504 1.774 1.00 75.00 773 GLN A C 1
ATOM 5929 O O . GLN A 1 773 ? -9.785 16.755 1.596 1.00 75.00 773 GLN A O 1
ATOM 5934 N N . VAL A 1 774 ? -11.512 15.299 1.640 1.00 71.44 774 VAL A N 1
ATOM 5935 C CA . VAL A 1 774 ? -10.754 14.131 1.231 1.00 71.44 774 VAL A CA 1
ATOM 5936 C C . VAL A 1 774 ? -11.117 13.857 -0.208 1.00 71.44 774 VAL A C 1
ATOM 5938 O O . VAL A 1 774 ? -12.277 13.604 -0.535 1.00 71.44 774 VAL A O 1
ATOM 5941 N N . VAL A 1 775 ? -10.134 13.984 -1.081 1.00 63.75 775 VAL A N 1
ATOM 5942 C CA . VAL A 1 775 ? -10.313 13.712 -2.499 1.00 63.75 775 VAL A CA 1
ATOM 5943 C C . VAL A 1 775 ? -9.342 12.618 -2.900 1.00 63.75 775 VAL A C 1
ATOM 5945 O O . VAL A 1 775 ? -8.208 12.612 -2.409 1.00 63.75 775 VAL A O 1
ATOM 5948 N N . PRO A 1 776 ? -9.753 11.707 -3.803 1.00 53.53 776 PRO A N 1
ATOM 5949 C CA . PRO A 1 776 ? -8.744 10.997 -4.564 1.00 53.53 776 PRO A CA 1
ATOM 5950 C C . PRO A 1 776 ? -7.884 12.074 -5.214 1.00 53.53 776 PRO A C 1
ATOM 5952 O O . PRO A 1 776 ? -8.410 13.120 -5.618 1.00 53.53 776 PRO A O 1
ATOM 5955 N N . THR A 1 777 ? -6.577 11.864 -5.257 1.00 45.84 777 THR A N 1
ATOM 5956 C CA . THR A 1 777 ? -5.680 12.802 -5.923 1.00 45.84 777 THR A CA 1
ATOM 5957 C C . THR A 1 777 ? -6.055 12.811 -7.409 1.00 45.84 777 THR A C 1
ATOM 5959 O O . THR A 1 777 ? -5.602 11.986 -8.195 1.00 45.84 777 THR A O 1
ATOM 5962 N N . LEU A 1 778 ? -6.991 13.689 -7.787 1.00 35.00 778 LEU A N 1
ATOM 5963 C CA . LEU A 1 778 ? -7.359 13.958 -9.166 1.00 35.00 778 LEU A CA 1
ATOM 5964 C C . LEU A 1 778 ? -6.223 14.799 -9.713 1.00 35.00 778 LEU A C 1
ATOM 5966 O O . LEU A 1 778 ? -6.275 16.032 -9.678 1.00 35.00 778 LEU A O 1
ATOM 5970 N N . ASP A 1 779 ? -5.184 14.122 -10.191 1.00 31.42 779 ASP A N 1
ATOM 5971 C CA . ASP A 1 779 ? -4.205 14.759 -11.048 1.00 31.42 779 ASP A CA 1
ATOM 5972 C C . ASP A 1 779 ? -4.986 15.439 -12.168 1.00 31.42 779 ASP A C 1
ATOM 5974 O O . ASP A 1 779 ? -5.703 14.803 -12.946 1.00 31.42 779 ASP A O 1
ATOM 5978 N N . GLN A 1 780 ? -4.897 16.767 -12.217 1.00 25.86 780 GLN A N 1
ATOM 5979 C CA . GLN A 1 780 ? -5.356 17.549 -13.351 1.00 25.86 780 GLN A CA 1
ATOM 5980 C C . GLN A 1 780 ? -4.557 17.105 -14.580 1.00 25.86 780 GLN A C 1
ATOM 5982 O O . GLN A 1 780 ? -3.554 17.721 -14.918 1.00 25.86 780 GLN A O 1
ATOM 5987 N N . GLY A 1 781 ? -4.984 16.019 -15.229 1.00 27.00 781 GLY A N 1
ATOM 5988 C CA . GLY A 1 781 ? -4.509 15.561 -16.530 1.00 27.00 781 GLY A CA 1
ATOM 5989 C C . GLY A 1 781 ? -2.994 15.606 -16.726 1.00 27.00 781 GLY A C 1
ATOM 5990 O O . GLY A 1 781 ? -2.551 16.075 -17.774 1.00 27.00 781 GLY A O 1
ATOM 5991 N N . ARG A 1 782 ? -2.204 15.179 -15.733 1.00 25.64 782 ARG A N 1
ATOM 5992 C CA . ARG A 1 782 ? -0.765 14.940 -15.886 1.00 25.64 782 ARG A CA 1
ATOM 5993 C C . ARG A 1 782 ? -0.229 14.172 -14.685 1.00 25.64 782 ARG A C 1
ATOM 5995 O O . ARG A 1 782 ? -0.010 14.739 -13.626 1.00 25.64 782 ARG A O 1
ATOM 6002 N N . LEU A 1 783 ? -0.042 12.879 -14.900 1.00 27.20 783 LEU A N 1
ATOM 6003 C CA . LEU A 1 783 ? 0.557 11.946 -13.961 1.00 27.20 783 LEU A CA 1
ATOM 6004 C C . LEU A 1 783 ? 2.031 12.337 -13.784 1.00 27.20 783 LEU A C 1
ATOM 6006 O O . LEU A 1 783 ? 2.789 12.230 -14.747 1.00 27.20 783 LEU A O 1
ATOM 6010 N N . THR A 1 784 ? 2.412 12.821 -12.601 1.00 24.80 784 THR A N 1
ATOM 6011 C CA . THR A 1 784 ? 3.816 12.925 -12.164 1.00 24.80 784 THR A CA 1
ATOM 6012 C C . THR A 1 784 ? 3.980 12.073 -10.916 1.00 24.80 784 THR A C 1
ATOM 6014 O O . THR A 1 784 ? 3.592 12.468 -9.819 1.00 24.80 784 THR A O 1
ATOM 6017 N N . VAL A 1 785 ? 4.533 10.879 -11.106 1.00 27.39 785 VAL A N 1
ATOM 6018 C CA . VAL A 1 785 ? 5.021 10.011 -10.029 1.00 27.39 785 VAL A CA 1
ATOM 6019 C C . VAL A 1 785 ? 6.193 10.741 -9.347 1.00 27.39 785 VAL A C 1
ATOM 6021 O O . VAL A 1 785 ? 7.026 11.284 -10.073 1.00 27.39 785 VAL A O 1
ATOM 6024 N N . PRO A 1 786 ? 6.322 10.798 -8.003 1.00 29.34 786 PRO A N 1
ATOM 6025 C CA . PRO A 1 786 ? 7.537 11.301 -7.373 1.00 29.34 786 PRO A CA 1
ATOM 6026 C C . PRO A 1 786 ? 8.611 10.216 -7.473 1.00 29.34 786 PRO A C 1
ATOM 6028 O O . PRO A 1 786 ? 8.898 9.486 -6.532 1.00 29.34 786 PRO A O 1
ATOM 6031 N N . VAL A 1 787 ? 9.161 10.090 -8.670 1.00 36.00 787 VAL A N 1
ATOM 6032 C CA . VAL A 1 787 ? 10.439 9.447 -8.934 1.00 36.00 787 VAL A CA 1
ATOM 6033 C C . VAL A 1 787 ? 11.511 10.446 -8.460 1.00 36.00 787 VAL A C 1
ATOM 6035 O O . VAL A 1 787 ? 11.267 11.660 -8.471 1.00 36.00 787 VAL A O 1
ATOM 6038 N N . HIS A 1 788 ? 12.684 10.008 -7.997 1.00 40.56 788 HIS A N 1
ATOM 6039 C CA . HIS A 1 788 ? 13.782 10.937 -7.677 1.00 40.56 788 HIS A CA 1
ATOM 6040 C C . HIS A 1 788 ? 14.411 11.456 -8.990 1.00 40.56 788 HIS A C 1
ATOM 6042 O O . HIS A 1 788 ? 15.581 11.241 -9.292 1.00 40.56 788 HIS A O 1
ATOM 6048 N N . GLU A 1 789 ? 13.598 12.137 -9.802 1.00 60.00 789 GLU A N 1
ATOM 6049 C CA . GLU A 1 789 ? 13.912 12.510 -11.174 1.00 60.00 789 GLU A CA 1
ATOM 6050 C C . GLU A 1 789 ? 14.981 13.580 -11.167 1.00 60.00 789 GLU A C 1
ATOM 6052 O O . GLU A 1 789 ? 14.758 14.740 -10.802 1.00 60.00 789 GLU A O 1
ATOM 6057 N N . SER A 1 790 ? 16.175 13.192 -11.581 1.00 67.81 790 SER A N 1
ATOM 6058 C CA . SER A 1 790 ? 17.255 14.143 -11.730 1.00 67.81 790 SER A CA 1
ATOM 6059 C C . SER A 1 790 ? 17.952 13.943 -13.054 1.00 67.81 790 SER A C 1
ATOM 6061 O O . SER A 1 790 ? 18.319 12.843 -13.463 1.00 67.81 790 SER A O 1
ATOM 6063 N N . TRP A 1 791 ? 18.151 15.070 -13.722 1.00 81.19 791 TRP A N 1
ATOM 6064 C CA . TRP A 1 791 ? 19.003 15.150 -14.883 1.00 81.19 791 TRP A CA 1
ATOM 6065 C C . TRP A 1 791 ? 20.393 15.591 -14.449 1.00 81.19 791 TRP A C 1
ATOM 6067 O O . TRP A 1 791 ? 20.564 16.552 -13.694 1.00 81.19 791 TRP A O 1
ATOM 6077 N N . SER A 1 792 ? 21.403 14.898 -14.951 1.00 82.38 792 SER A N 1
ATOM 6078 C CA . SER A 1 792 ? 22.802 15.255 -14.761 1.00 82.38 792 SER A CA 1
ATOM 6079 C C . SER A 1 792 ? 23.559 15.179 -16.080 1.00 82.38 792 SER A C 1
ATOM 6081 O O . SER A 1 792 ? 23.137 14.539 -17.038 1.00 82.38 792 SER A O 1
ATOM 6083 N N . MET A 1 793 ? 24.685 15.876 -16.147 1.00 85.88 793 MET A N 1
ATOM 6084 C CA . MET A 1 793 ? 25.534 15.884 -17.332 1.00 85.88 793 MET A CA 1
ATOM 6085 C C . MET A 1 793 ? 26.468 14.675 -17.307 1.00 85.88 793 MET A C 1
ATOM 6087 O O . MET A 1 793 ? 27.193 14.481 -16.330 1.00 85.88 793 MET A O 1
ATOM 6091 N N . ALA A 1 794 ? 26.485 13.907 -18.392 1.00 88.88 794 ALA A N 1
ATOM 6092 C CA . ALA A 1 794 ? 27.467 12.857 -18.635 1.00 88.88 794 ALA A CA 1
ATOM 6093 C C . ALA A 1 794 ? 28.574 13.358 -19.577 1.00 88.88 794 ALA A C 1
ATOM 6095 O O . ALA A 1 794 ? 28.515 14.476 -20.100 1.00 88.88 794 ALA A O 1
ATOM 6096 N N . GLN A 1 795 ? 29.612 12.543 -19.779 1.00 91.94 795 GLN A N 1
ATOM 6097 C CA . GLN A 1 795 ? 30.717 12.893 -20.663 1.00 91.94 795 GLN A CA 1
ATOM 6098 C C . GLN A 1 795 ? 30.212 13.138 -22.101 1.00 91.94 795 GLN A C 1
ATOM 6100 O O . GLN A 1 795 ? 29.639 12.229 -22.705 1.00 91.94 795 GLN A O 1
ATOM 6105 N N . PRO A 1 796 ? 30.458 14.330 -22.680 1.00 93.94 796 PRO A N 1
ATOM 6106 C CA . PRO A 1 796 ? 30.102 14.661 -24.057 1.00 93.94 796 PRO A CA 1
ATOM 6107 C C . PRO A 1 796 ? 30.540 13.633 -25.095 1.00 93.94 796 PRO A C 1
ATOM 6109 O O . PRO A 1 796 ? 31.635 13.083 -24.986 1.00 93.94 796 PRO A O 1
ATOM 6112 N N . LEU A 1 797 ? 29.732 13.466 -26.144 1.00 94.38 797 LEU A N 1
ATOM 6113 C CA . LEU A 1 797 ? 30.101 12.720 -27.345 1.00 94.38 797 LEU A CA 1
ATOM 6114 C C . LEU A 1 797 ? 31.450 13.218 -27.900 1.00 94.38 797 LEU A C 1
ATOM 6116 O O . LEU A 1 797 ? 31.651 14.434 -27.996 1.00 94.38 797 LEU A O 1
ATOM 6120 N N . PRO A 1 798 ? 32.342 12.318 -28.361 1.00 93.69 798 PRO A N 1
ATOM 6121 C CA . PRO A 1 798 ? 33.603 12.703 -28.999 1.00 93.69 798 PRO A CA 1
ATOM 6122 C C . PRO A 1 798 ? 33.408 13.564 -30.252 1.00 93.69 798 PRO A C 1
ATOM 6124 O O . PRO A 1 798 ? 34.279 14.342 -30.635 1.00 93.69 798 PRO A O 1
ATOM 6127 N N . THR A 1 799 ? 32.267 13.413 -30.923 1.00 90.44 799 THR A N 1
ATOM 6128 C CA . THR A 1 799 ? 31.878 14.192 -32.099 1.00 90.44 799 THR A CA 1
ATOM 6129 C C . THR A 1 799 ? 30.375 14.426 -32.049 1.00 90.44 799 THR A C 1
ATOM 6131 O O . THR A 1 799 ? 29.615 13.462 -31.928 1.00 90.44 799 THR A O 1
ATOM 6134 N N . ALA A 1 800 ? 29.969 15.697 -32.132 1.00 91.50 800 ALA A N 1
ATOM 6135 C CA . ALA A 1 800 ? 28.566 16.094 -32.206 1.00 91.50 800 ALA A CA 1
ATOM 6136 C C . ALA A 1 800 ? 27.878 15.381 -33.374 1.00 91.50 800 ALA A C 1
ATOM 6138 O O . ALA A 1 800 ? 28.440 15.332 -34.470 1.00 91.50 800 ALA A O 1
ATOM 6139 N N . ARG A 1 801 ? 26.700 14.806 -33.121 1.00 93.25 801 ARG A N 1
ATOM 6140 C CA . ARG A 1 801 ? 25.949 14.083 -34.148 1.00 93.25 801 ARG A CA 1
ATOM 6141 C C . ARG A 1 801 ? 24.444 14.042 -33.894 1.00 93.25 801 ARG A C 1
ATOM 6143 O O . ARG A 1 801 ? 24.003 14.180 -32.753 1.00 93.25 801 ARG A O 1
ATOM 6150 N N . SER A 1 802 ? 23.688 13.831 -34.963 1.00 92.50 802 SER A N 1
ATOM 6151 C CA . SER A 1 802 ? 22.230 13.630 -35.024 1.00 92.50 802 SER A CA 1
ATOM 6152 C C . SER A 1 802 ? 21.899 12.484 -35.990 1.00 92.50 802 SER A C 1
ATOM 6154 O O . SER A 1 802 ? 22.809 11.952 -36.628 1.00 92.50 802 SER A O 1
ATOM 6156 N N . ASP A 1 803 ? 20.636 12.052 -36.061 1.00 91.25 803 ASP A N 1
ATOM 6157 C CA . ASP A 1 803 ? 20.179 11.020 -37.013 1.00 91.25 803 ASP A CA 1
ATOM 6158 C C . ASP A 1 803 ? 20.967 9.687 -36.896 1.00 91.25 803 ASP A C 1
ATOM 6160 O O . ASP A 1 803 ? 21.251 9.001 -37.882 1.00 91.25 803 ASP A O 1
ATOM 6164 N N . PHE A 1 804 ? 21.380 9.343 -35.674 1.00 95.19 804 PHE A N 1
ATOM 6165 C CA . PHE A 1 804 ? 22.188 8.167 -35.337 1.00 95.19 804 PHE A CA 1
ATOM 6166 C C . PHE A 1 804 ? 21.416 7.211 -34.426 1.00 95.19 804 PHE A C 1
ATOM 6168 O O . PHE A 1 804 ? 20.352 7.551 -33.915 1.00 95.19 804 PHE A O 1
ATOM 6175 N N . THR A 1 805 ? 21.991 6.039 -34.155 1.00 96.06 805 THR A N 1
ATOM 6176 C CA . THR A 1 805 ? 21.438 5.085 -33.185 1.00 96.06 805 THR A CA 1
ATOM 6177 C C . THR A 1 805 ? 22.359 4.911 -31.982 1.00 96.06 805 THR A C 1
ATOM 6179 O O . THR A 1 805 ? 23.588 4.949 -32.108 1.00 96.06 805 THR A O 1
ATOM 6182 N N . ALA A 1 806 ? 21.756 4.717 -30.809 1.00 96.06 806 ALA A N 1
ATOM 6183 C CA . ALA A 1 806 ? 22.421 4.308 -29.579 1.00 96.06 806 ALA A CA 1
ATOM 6184 C C . ALA A 1 806 ? 21.851 2.948 -29.164 1.00 96.06 806 ALA A C 1
ATOM 6186 O O . ALA A 1 806 ? 20.636 2.793 -29.075 1.00 96.06 806 ALA A O 1
ATOM 6187 N N . SER A 1 807 ? 22.711 1.955 -28.953 1.00 94.94 807 SER A N 1
ATOM 6188 C CA . SER A 1 807 ? 22.285 0.595 -28.613 1.00 94.94 807 SER A CA 1
ATOM 6189 C C . SER A 1 807 ? 23.074 0.062 -27.428 1.00 94.94 807 SER A C 1
ATOM 6191 O O . SER A 1 807 ? 24.305 0.131 -27.416 1.00 94.94 807 SER A O 1
ATOM 6193 N N . THR A 1 808 ? 22.371 -0.480 -26.439 1.00 93.75 808 THR A N 1
ATOM 6194 C CA . THR A 1 808 ? 22.993 -1.116 -25.278 1.00 93.75 808 THR A CA 1
ATOM 6195 C C . THR A 1 808 ? 23.490 -2.508 -25.650 1.00 93.75 808 THR A C 1
ATOM 6197 O O . THR A 1 808 ? 22.734 -3.329 -26.165 1.00 93.75 808 THR A O 1
ATOM 6200 N N . VAL A 1 809 ? 24.771 -2.777 -25.400 1.00 90.00 809 VAL A N 1
ATOM 6201 C CA . VAL A 1 809 ? 25.382 -4.102 -25.553 1.00 90.00 809 VAL A CA 1
ATOM 6202 C C . VAL A 1 809 ? 26.149 -4.412 -24.273 1.00 90.00 809 VAL A C 1
ATOM 6204 O O . VAL A 1 809 ? 27.134 -3.740 -23.946 1.00 90.00 809 VAL A O 1
ATOM 6207 N N . GLY A 1 810 ? 25.670 -5.405 -23.523 1.00 85.81 810 GLY A N 1
ATOM 6208 C CA . GLY A 1 810 ? 26.131 -5.649 -22.158 1.00 85.81 810 GLY A CA 1
ATOM 6209 C C . GLY A 1 810 ? 25.948 -4.396 -21.296 1.00 85.81 810 GLY A C 1
ATOM 6210 O O . GLY A 1 810 ? 24.876 -3.801 -21.266 1.00 85.81 810 GLY A O 1
ATOM 6211 N N . LYS A 1 811 ? 27.018 -3.946 -20.635 1.00 87.19 811 LYS A N 1
ATOM 6212 C CA . LYS A 1 811 ? 27.013 -2.758 -19.760 1.00 87.19 811 LYS A CA 1
ATOM 6213 C C . LYS A 1 811 ? 27.419 -1.447 -20.451 1.00 87.19 811 LYS A C 1
ATOM 6215 O O . LYS A 1 811 ? 27.823 -0.496 -19.786 1.00 87.19 811 LYS A O 1
ATOM 6220 N N . ARG A 1 812 ? 27.419 -1.390 -21.785 1.00 91.81 812 ARG A N 1
ATOM 6221 C CA . ARG A 1 812 ? 27.935 -0.239 -22.549 1.00 91.81 812 ARG A CA 1
ATOM 6222 C C . ARG A 1 812 ? 26.960 0.207 -23.622 1.00 91.81 812 ARG A C 1
ATOM 6224 O O . ARG A 1 812 ? 26.202 -0.599 -24.153 1.00 91.81 812 ARG A O 1
ATOM 6231 N N . VAL A 1 813 ? 27.032 1.487 -23.982 1.00 95.56 813 VAL A N 1
ATOM 6232 C CA . VAL A 1 813 ? 26.210 2.069 -25.049 1.00 95.56 813 VAL A CA 1
ATOM 6233 C C . VAL A 1 813 ? 27.060 2.298 -26.289 1.00 95.56 813 VAL A C 1
ATOM 6235 O O . VAL A 1 813 ? 28.075 2.988 -26.241 1.00 95.56 813 VAL A O 1
ATOM 6238 N N . PHE A 1 814 ? 26.627 1.748 -27.417 1.00 94.81 814 PHE A N 1
ATOM 6239 C CA . PHE A 1 814 ? 27.273 1.892 -28.714 1.00 94.81 814 PHE A CA 1
ATOM 6240 C C . PHE A 1 814 ? 26.518 2.923 -29.545 1.00 94.81 814 PHE A C 1
ATOM 6242 O O . PHE A 1 814 ? 25.365 2.717 -29.913 1.00 94.81 814 PHE A O 1
ATOM 6249 N N . VAL A 1 815 ? 27.180 4.034 -29.848 1.00 96.12 815 VAL A N 1
ATOM 6250 C CA . VAL A 1 815 ? 26.675 5.115 -30.694 1.00 96.12 815 VAL A CA 1
ATOM 6251 C C . VAL A 1 815 ? 27.239 4.944 -32.098 1.00 96.12 815 VAL A C 1
ATOM 6253 O O . VAL A 1 815 ? 28.456 5.007 -32.276 1.00 96.12 815 VAL A O 1
ATOM 6256 N N . THR A 1 816 ? 26.380 4.735 -33.098 1.00 95.25 816 THR A N 1
ATOM 6257 C CA . THR A 1 816 ? 26.817 4.425 -34.472 1.00 95.25 816 THR A CA 1
ATOM 6258 C C . THR A 1 816 ? 26.274 5.382 -35.511 1.00 95.25 816 THR A C 1
ATOM 6260 O O . THR A 1 816 ? 25.095 5.727 -35.499 1.00 95.25 816 THR A O 1
ATOM 6263 N N . GLY A 1 817 ? 27.138 5.763 -36.454 1.00 94.00 817 GLY A N 1
ATOM 6264 C CA . GLY A 1 817 ? 26.745 6.541 -37.623 1.00 94.00 817 GLY A CA 1
ATOM 6265 C C . GLY A 1 817 ? 26.241 7.946 -37.302 1.00 94.00 817 GLY A C 1
ATOM 6266 O O . GLY A 1 817 ? 26.664 8.564 -36.318 1.00 94.00 817 GLY A O 1
ATOM 6267 N N . GLY A 1 818 ? 25.350 8.432 -38.164 1.00 93.44 818 GLY A N 1
ATOM 6268 C CA . GLY A 1 818 ? 24.675 9.721 -38.035 1.00 93.44 818 GLY A CA 1
ATOM 6269 C C . GLY A 1 818 ? 25.331 10.872 -38.773 1.00 93.44 818 GLY A C 1
ATOM 6270 O O . GLY A 1 818 ? 26.387 10.738 -39.397 1.00 93.44 818 GLY A O 1
ATOM 6271 N N . CYS A 1 819 ? 24.690 12.030 -38.683 1.00 90.81 819 CYS A N 1
ATOM 6272 C CA . CYS A 1 819 ? 25.141 13.259 -39.299 1.00 90.81 819 CYS A CA 1
ATOM 6273 C C . CYS A 1 819 ? 26.084 14.056 -38.397 1.00 90.81 819 CYS A C 1
ATOM 6275 O O . CYS A 1 819 ? 25.756 14.317 -37.247 1.00 90.81 819 CYS A O 1
ATOM 6277 N N . ILE A 1 820 ? 27.237 14.476 -38.925 1.00 89.44 820 ILE A N 1
ATOM 6278 C CA . ILE A 1 820 ? 28.257 15.264 -38.206 1.00 89.44 820 ILE A CA 1
ATOM 6279 C C . ILE A 1 820 ? 28.183 16.755 -38.566 1.00 89.44 820 ILE A C 1
ATOM 6281 O O . ILE A 1 820 ? 28.489 17.612 -37.740 1.00 89.44 820 ILE A O 1
ATOM 6285 N N . THR A 1 821 ? 27.813 17.079 -39.809 1.00 82.50 821 THR A N 1
ATOM 6286 C CA . THR A 1 821 ? 27.627 18.466 -40.264 1.00 82.50 821 THR A CA 1
ATOM 6287 C C . THR A 1 821 ? 26.464 18.563 -41.239 1.00 82.50 821 THR A C 1
ATOM 6289 O O . THR A 1 821 ? 26.341 17.732 -42.141 1.00 82.50 821 THR A O 1
ATOM 6292 N N . ASP A 1 822 ? 25.661 19.613 -41.109 1.00 72.44 822 ASP A N 1
ATOM 6293 C CA . ASP A 1 822 ? 24.532 19.937 -41.975 1.00 72.44 822 ASP A CA 1
ATOM 6294 C C . ASP A 1 822 ? 24.636 21.379 -42.517 1.00 72.44 822 ASP A C 1
ATOM 6296 O O . ASP A 1 822 ? 25.475 22.174 -42.090 1.00 72.44 822 ASP A O 1
ATOM 6300 N N . ASN A 1 823 ? 23.858 21.708 -43.553 1.00 63.62 823 ASN A N 1
ATOM 6301 C CA . ASN A 1 823 ? 23.728 23.079 -44.059 1.00 63.62 823 ASN A CA 1
ATOM 6302 C C . ASN A 1 823 ? 22.269 23.527 -43.925 1.00 63.62 823 ASN A C 1
ATOM 6304 O O . ASN A 1 823 ? 21.393 23.010 -44.615 1.00 63.62 823 ASN A O 1
ATOM 6308 N N . VAL A 1 824 ? 22.007 24.562 -43.123 1.00 55.69 824 VAL A N 1
ATOM 6309 C CA . VAL A 1 824 ? 20.672 25.176 -43.025 1.00 55.69 824 VAL A CA 1
ATOM 6310 C C . VAL A 1 824 ? 20.450 26.148 -44.184 1.00 55.69 824 VAL A C 1
ATOM 6312 O O . VAL A 1 824 ? 20.542 27.355 -43.985 1.00 55.69 824 VAL A O 1
ATOM 6315 N N . VAL A 1 825 ? 20.150 25.678 -45.402 1.00 50.41 825 VAL A N 1
ATOM 6316 C CA . VAL A 1 825 ? 19.570 26.561 -46.437 1.00 50.41 825 VAL A CA 1
ATOM 6317 C C . VAL A 1 825 ? 18.746 25.794 -47.485 1.00 50.41 825 VAL A C 1
ATOM 6319 O O . VAL A 1 825 ? 19.309 25.322 -48.459 1.00 50.41 825 VAL A O 1
ATOM 6322 N N . THR A 1 826 ? 17.408 25.810 -47.388 1.00 47.53 826 THR A N 1
ATOM 6323 C CA . THR A 1 826 ? 16.488 26.189 -48.494 1.00 47.53 826 THR A CA 1
ATOM 6324 C C . THR A 1 826 ? 15.079 26.523 -47.952 1.00 47.53 826 THR A C 1
ATOM 6326 O O . THR A 1 826 ? 14.721 26.072 -46.865 1.00 47.53 826 THR A O 1
ATOM 6329 N N . PRO A 1 827 ? 14.239 27.281 -48.696 1.00 39.75 827 PRO A N 1
ATOM 6330 C CA . PRO A 1 827 ? 12.866 27.638 -48.298 1.00 39.75 827 PRO A CA 1
ATOM 6331 C C . PRO A 1 827 ? 11.883 26.459 -48.175 1.00 39.75 827 PRO A C 1
ATOM 6333 O O . PRO A 1 827 ? 10.724 26.691 -47.843 1.00 39.75 827 PRO A O 1
ATOM 6336 N N . TYR A 1 828 ? 12.325 25.231 -48.470 1.00 44.53 828 TYR A N 1
ATOM 6337 C CA . TYR A 1 828 ? 11.509 24.013 -48.477 1.00 44.53 828 TYR A CA 1
ATOM 6338 C C . TYR A 1 828 ? 11.891 23.011 -47.371 1.00 44.53 828 TYR A C 1
ATOM 6340 O O . TYR A 1 828 ? 11.355 21.912 -47.344 1.00 44.53 828 TYR A O 1
ATOM 6348 N N . GLY A 1 829 ? 12.778 23.387 -46.439 1.00 50.69 829 GLY A N 1
ATOM 6349 C CA . GLY A 1 829 ? 12.882 22.708 -45.141 1.00 50.69 829 GLY A CA 1
ATOM 6350 C C . GLY A 1 829 ? 13.567 21.336 -45.103 1.00 50.69 829 GLY A C 1
ATOM 6351 O O . GLY A 1 829 ? 13.325 20.605 -44.148 1.00 50.69 829 GLY A O 1
ATOM 6352 N N . VAL A 1 830 ? 14.422 20.984 -46.069 1.00 51.69 830 VAL A N 1
ATOM 6353 C CA . VAL A 1 830 ? 15.273 19.780 -45.974 1.00 51.69 830 VAL A CA 1
ATOM 6354 C C . VAL A 1 830 ? 16.628 20.111 -45.348 1.00 51.69 830 VAL A C 1
ATOM 6356 O O . VAL A 1 830 ? 17.385 20.919 -45.890 1.00 51.69 830 VAL A O 1
ATOM 6359 N N . ASP A 1 831 ? 16.901 19.510 -44.188 1.00 59.56 831 ASP A N 1
ATOM 6360 C CA . ASP A 1 831 ? 18.186 19.587 -43.486 1.00 59.56 831 ASP A CA 1
ATOM 6361 C C . ASP A 1 831 ? 19.121 18.519 -44.063 1.00 59.56 831 ASP A C 1
ATOM 6363 O O . ASP A 1 831 ? 19.037 17.350 -43.696 1.00 59.56 831 ASP A O 1
ATOM 6367 N N . GLN A 1 832 ? 19.988 18.929 -44.990 1.00 71.00 832 GLN A N 1
ATOM 6368 C CA . GLN A 1 832 ? 20.895 18.022 -45.691 1.00 71.00 832 GLN A CA 1
ATOM 6369 C C . GLN A 1 832 ? 22.114 17.681 -44.838 1.00 71.00 832 GLN A C 1
ATOM 6371 O O . GLN A 1 832 ? 22.837 18.582 -44.395 1.00 71.00 832 GLN A O 1
ATOM 6376 N N . CYS A 1 833 ? 22.403 16.386 -44.702 1.00 81.69 833 CYS A N 1
ATOM 6377 C CA . CYS A 1 833 ? 23.623 15.932 -44.055 1.00 81.69 833 CYS A CA 1
ATOM 6378 C C . CYS A 1 833 ? 24.828 15.961 -45.009 1.00 81.69 833 CYS A C 1
ATOM 6380 O O . CYS A 1 833 ? 24.912 15.177 -45.954 1.00 81.69 833 CYS A O 1
ATOM 6382 N N . ASN A 1 834 ? 25.812 16.824 -44.745 1.00 81.75 834 ASN A N 1
ATOM 6383 C CA . ASN A 1 834 ? 27.012 16.964 -45.581 1.00 81.75 834 ASN A CA 1
ATOM 6384 C C . ASN A 1 834 ? 28.104 15.948 -45.244 1.00 81.75 834 ASN A C 1
ATOM 6386 O O . ASN A 1 834 ? 28.926 15.610 -46.098 1.00 81.75 834 ASN A O 1
ATOM 6390 N N . GLN A 1 835 ? 28.148 15.491 -43.994 1.00 88.12 835 GLN A N 1
ATOM 6391 C CA . GLN A 1 835 ? 29.137 14.527 -43.535 1.00 88.12 835 GLN A CA 1
ATOM 6392 C C . GLN A 1 835 ? 28.478 13.492 -42.639 1.00 88.12 835 GLN A C 1
ATOM 6394 O O . GLN A 1 835 ? 27.958 13.825 -41.578 1.00 88.12 835 GLN A O 1
ATOM 6399 N N . VAL A 1 836 ? 28.566 12.234 -43.059 1.00 90.62 836 VAL A N 1
ATOM 6400 C CA . VAL A 1 836 ? 28.022 11.085 -42.339 1.00 90.62 836 VAL A CA 1
ATOM 6401 C C . VAL A 1 836 ? 29.147 10.331 -41.637 1.00 90.62 836 VAL A C 1
ATOM 6403 O O . VAL A 1 836 ? 30.229 10.137 -42.200 1.00 90.62 836 VAL A O 1
ATOM 6406 N N . ALA A 1 837 ? 28.891 9.917 -40.402 1.00 91.25 837 ALA A N 1
ATOM 6407 C CA . ALA A 1 837 ? 29.816 9.147 -39.592 1.00 91.25 837 ALA A CA 1
ATOM 6408 C C . ALA A 1 837 ? 29.814 7.667 -40.012 1.00 91.25 837 ALA A C 1
ATOM 6410 O O . ALA A 1 837 ? 28.772 7.069 -40.276 1.00 91.25 837 ALA A O 1
ATOM 6411 N N . GLY A 1 838 ? 31.003 7.072 -40.084 1.00 90.50 838 GLY A N 1
ATOM 6412 C CA . GLY A 1 838 ? 31.185 5.624 -40.226 1.00 90.50 838 GLY A CA 1
ATOM 6413 C C . GLY A 1 838 ? 31.659 4.963 -38.935 1.00 90.50 838 GLY A C 1
ATOM 6414 O O . GLY A 1 838 ? 31.766 3.747 -38.875 1.00 90.50 838 GLY A O 1
ATOM 6415 N N . ASP A 1 839 ? 31.997 5.756 -37.925 1.00 92.00 839 ASP A N 1
ATOM 6416 C CA . ASP A 1 839 ? 32.567 5.290 -36.671 1.00 92.00 839 ASP A CA 1
ATOM 6417 C C . ASP A 1 839 ? 31.496 4.723 -35.730 1.00 92.00 839 ASP A C 1
ATOM 6419 O O . ASP A 1 839 ? 30.293 4.992 -35.846 1.00 92.00 839 ASP A O 1
ATOM 6423 N N . VAL A 1 840 ? 31.975 3.944 -34.768 1.00 92.50 840 VAL A N 1
ATOM 6424 C CA . VAL A 1 840 ? 31.241 3.541 -33.575 1.00 92.50 840 VAL A CA 1
ATOM 6425 C C . VAL A 1 840 ? 31.923 4.186 -32.375 1.00 92.50 840 VAL A C 1
ATOM 6427 O O . VAL A 1 840 ? 33.140 4.159 -32.272 1.00 92.50 840 VAL A O 1
ATOM 6430 N N . ASN A 1 841 ? 31.163 4.800 -31.475 1.00 94.19 841 ASN A N 1
ATOM 6431 C CA . ASN A 1 841 ? 31.679 5.327 -30.215 1.00 94.19 841 ASN A CA 1
ATOM 6432 C C . ASN A 1 841 ? 31.040 4.550 -29.072 1.00 94.19 841 ASN A C 1
ATOM 6434 O O . ASN A 1 841 ? 29.821 4.405 -29.034 1.00 94.19 841 ASN A O 1
ATOM 6438 N N . ILE A 1 842 ? 31.852 4.051 -28.147 1.00 94.75 842 ILE A N 1
ATOM 6439 C CA . ILE A 1 842 ? 31.388 3.224 -27.035 1.00 94.75 842 ILE A CA 1
ATOM 6440 C C . ILE A 1 842 ? 31.441 4.061 -25.767 1.00 94.75 842 ILE A C 1
ATOM 6442 O O . ILE A 1 842 ? 32.520 4.463 -25.331 1.00 94.75 842 ILE A O 1
ATOM 6446 N N . TYR A 1 843 ? 30.287 4.324 -25.177 1.00 96.19 843 TYR A N 1
ATOM 6447 C CA . TYR A 1 843 ? 30.181 4.956 -23.875 1.00 96.19 843 TYR A CA 1
ATOM 6448 C C . TYR A 1 843 ? 30.153 3.888 -22.788 1.00 96.19 843 TYR A C 1
ATOM 6450 O O . TYR A 1 843 ? 29.373 2.934 -22.854 1.00 96.19 843 TYR A O 1
ATOM 6458 N N . ASP A 1 844 ? 31.017 4.058 -21.795 1.00 92.50 844 ASP A N 1
ATOM 6459 C CA . ASP A 1 844 ? 31.094 3.227 -20.603 1.00 92.50 844 ASP A CA 1
ATOM 6460 C C . ASP A 1 844 ? 30.530 4.030 -19.413 1.00 92.50 844 ASP A C 1
ATOM 6462 O O . ASP A 1 844 ? 31.177 4.978 -18.947 1.00 92.50 844 ASP A O 1
ATOM 6466 N N . PRO A 1 845 ? 29.307 3.707 -18.947 1.00 87.69 845 PRO A N 1
ATOM 6467 C CA . PRO A 1 845 ? 28.657 4.422 -17.852 1.00 87.69 845 PRO A CA 1
ATOM 6468 C C . PRO A 1 845 ? 29.363 4.275 -16.503 1.00 87.69 845 PRO A C 1
ATOM 6470 O O . PRO A 1 845 ? 29.326 5.218 -15.712 1.00 87.69 845 PRO A O 1
ATOM 6473 N N . GLU A 1 846 ? 30.020 3.136 -16.245 1.00 86.06 846 GLU A N 1
ATOM 6474 C CA . GLU A 1 846 ? 30.742 2.876 -14.988 1.00 86.06 846 GLU A CA 1
ATOM 6475 C C . GLU A 1 846 ? 31.935 3.834 -14.845 1.00 86.06 846 GLU A C 1
ATOM 6477 O O . GLU A 1 846 ? 32.195 4.384 -13.774 1.00 86.06 846 GLU A O 1
ATOM 6482 N N . THR A 1 847 ? 32.642 4.089 -15.947 1.00 88.38 847 THR A N 1
ATOM 6483 C CA . THR A 1 847 ? 33.808 4.988 -15.972 1.00 88.38 847 THR A CA 1
ATOM 6484 C C . THR A 1 847 ? 33.485 6.416 -16.423 1.00 88.38 847 THR A C 1
ATOM 6486 O O . THR A 1 847 ? 34.349 7.292 -16.338 1.00 88.38 847 THR A O 1
ATOM 6489 N N . ASN A 1 848 ? 32.255 6.668 -16.890 1.00 90.50 848 ASN A N 1
ATOM 6490 C CA . ASN A 1 848 ? 31.826 7.906 -17.547 1.00 90.50 848 ASN A CA 1
ATOM 6491 C C . ASN A 1 848 ? 32.814 8.356 -18.643 1.00 90.50 848 ASN A C 1
ATOM 6493 O O . ASN A 1 848 ? 33.214 9.521 -18.715 1.00 90.50 848 ASN A O 1
ATOM 6497 N N . ALA A 1 849 ? 33.247 7.414 -19.479 1.00 91.88 849 ALA A N 1
ATOM 6498 C CA . ALA A 1 849 ? 34.277 7.637 -20.485 1.00 91.88 849 ALA A CA 1
ATOM 6499 C C . ALA A 1 849 ? 33.886 7.055 -21.847 1.00 91.88 849 ALA A C 1
ATOM 6501 O O . ALA A 1 849 ? 33.059 6.151 -21.953 1.00 91.88 849 ALA A O 1
ATOM 6502 N N . TRP A 1 850 ? 34.512 7.587 -22.898 1.00 95.56 850 TRP A N 1
ATOM 6503 C CA . TRP A 1 850 ? 34.345 7.107 -24.265 1.00 95.56 850 TRP A CA 1
ATOM 6504 C C . TRP A 1 850 ? 35.538 6.266 -24.696 1.00 95.56 850 TRP A C 1
ATOM 6506 O O . TRP A 1 850 ? 36.691 6.669 -24.530 1.00 95.56 850 TRP A O 1
ATOM 6516 N N . VAL A 1 851 ? 35.243 5.139 -25.331 1.00 93.25 851 VAL A N 1
ATOM 6517 C CA . VAL A 1 851 ? 36.181 4.376 -26.147 1.00 93.25 851 VAL A CA 1
ATOM 6518 C C . VAL A 1 851 ? 35.819 4.620 -27.607 1.00 93.25 851 VAL A C 1
ATOM 6520 O O . VAL A 1 851 ? 34.654 4.528 -27.988 1.00 93.25 851 VAL A O 1
ATOM 6523 N N . VAL A 1 852 ? 36.826 4.944 -28.417 1.00 89.56 852 VAL A N 1
ATOM 6524 C CA . VAL A 1 852 ? 36.691 5.175 -29.861 1.00 89.56 852 VAL A CA 1
ATOM 6525 C C . VAL A 1 852 ? 37.478 4.073 -30.576 1.00 89.56 852 VAL A C 1
ATOM 6527 O O . VAL A 1 852 ? 38.701 4.196 -30.695 1.00 89.56 852 VAL A O 1
ATOM 6530 N N . PRO A 1 853 ? 36.828 2.960 -30.958 1.00 87.06 853 PRO A N 1
ATOM 6531 C CA . PRO A 1 853 ? 37.457 1.871 -31.695 1.00 87.06 853 PRO A CA 1
ATOM 6532 C C . PRO A 1 853 ? 37.917 2.300 -33.095 1.00 87.06 853 PRO A C 1
ATOM 6534 O O . PRO A 1 853 ? 37.518 3.347 -33.611 1.00 87.06 853 PRO A O 1
ATOM 6537 N N . GLY A 1 854 ? 38.791 1.499 -33.707 1.00 82.12 854 GLY A N 1
ATOM 6538 C CA . GLY A 1 854 ? 39.330 1.778 -35.041 1.00 82.12 854 GLY A CA 1
ATOM 6539 C C . GLY A 1 854 ? 38.409 1.344 -36.184 1.00 82.12 854 GLY A C 1
ATOM 6540 O O . GLY A 1 854 ? 38.588 1.803 -37.317 1.00 82.12 854 GLY A O 1
ATOM 6541 N N . GLY A 1 855 ? 37.445 0.464 -35.906 1.00 85.12 855 GLY A N 1
ATOM 6542 C CA . GLY A 1 855 ? 36.504 -0.073 -36.876 1.00 85.12 855 GLY A CA 1
ATOM 6543 C C . GLY A 1 855 ? 35.544 0.980 -37.426 1.00 85.12 855 GLY A C 1
ATOM 6544 O O . GLY A 1 855 ? 34.847 1.674 -36.688 1.00 85.12 855 GLY A O 1
ATOM 6545 N N . VAL A 1 856 ? 35.458 1.056 -38.754 1.00 90.88 856 VAL A N 1
ATOM 6546 C CA . VAL A 1 856 ? 34.521 1.928 -39.476 1.00 90.88 856 VAL A CA 1
ATOM 6547 C C . VAL A 1 856 ? 33.572 1.096 -40.329 1.00 90.88 856 VAL A C 1
ATOM 6549 O O . VAL A 1 856 ? 33.981 0.082 -40.899 1.00 90.88 856 VAL A O 1
ATOM 6552 N N . MET A 1 857 ? 32.308 1.512 -40.400 1.00 93.94 857 MET A N 1
ATOM 6553 C CA . MET A 1 857 ? 31.300 0.921 -41.276 1.00 93.94 857 MET A CA 1
ATOM 6554 C C . MET A 1 857 ? 31.816 0.897 -42.711 1.00 93.94 857 MET A C 1
ATOM 6556 O O . MET A 1 857 ? 32.414 1.868 -43.184 1.00 93.94 857 MET A O 1
ATOM 6560 N N . ILE A 1 858 ? 31.547 -0.201 -43.416 1.00 94.50 858 ILE A N 1
ATOM 6561 C CA . ILE A 1 858 ? 31.853 -0.343 -44.844 1.00 94.50 858 ILE A CA 1
ATOM 6562 C C . ILE A 1 858 ? 31.077 0.727 -45.615 1.00 94.50 858 ILE A C 1
ATOM 6564 O O . ILE A 1 858 ? 31.614 1.362 -46.525 1.00 94.50 858 ILE A O 1
ATOM 6568 N N . THR A 1 859 ? 29.828 0.955 -45.202 1.00 91.06 859 THR A N 1
ATOM 6569 C CA . THR A 1 859 ? 28.957 2.010 -45.714 1.00 91.06 859 THR A CA 1
ATOM 6570 C C . THR A 1 859 ? 28.580 2.966 -44.576 1.00 91.06 859 THR A C 1
ATOM 6572 O O . THR A 1 859 ? 27.657 2.667 -43.812 1.00 91.06 859 THR A O 1
ATOM 6575 N N . PRO A 1 860 ? 29.266 4.119 -44.440 1.00 92.62 860 PRO A N 1
ATOM 6576 C CA . PRO A 1 860 ? 28.851 5.181 -43.527 1.00 92.62 860 PRO A CA 1
ATOM 6577 C C . PRO A 1 860 ? 27.407 5.602 -43.809 1.00 92.62 860 PRO A C 1
ATOM 6579 O O . PRO A 1 860 ? 27.041 5.830 -44.966 1.00 92.62 860 PRO A O 1
ATOM 6582 N N . ARG A 1 861 ? 26.593 5.688 -42.756 1.00 92.56 861 ARG A N 1
ATOM 6583 C CA . ARG A 1 861 ? 25.140 5.866 -42.862 1.00 92.56 861 ARG A CA 1
ATOM 6584 C C . ARG A 1 861 ? 24.587 6.777 -41.767 1.00 92.56 861 ARG A C 1
ATOM 6586 O O . ARG A 1 861 ? 25.095 6.811 -40.647 1.00 92.56 861 ARG A O 1
ATOM 6593 N N . THR A 1 862 ? 23.551 7.520 -42.135 1.00 92.19 862 THR A N 1
ATOM 6594 C CA . THR A 1 862 ? 22.674 8.288 -41.243 1.00 92.19 862 THR A CA 1
ATOM 6595 C C . THR A 1 862 ? 21.240 7.782 -41.404 1.00 92.19 862 THR A C 1
ATOM 6597 O O . THR A 1 862 ? 20.944 7.162 -42.433 1.00 92.19 862 THR A O 1
ATOM 6600 N N . ARG A 1 863 ? 20.347 8.035 -40.440 1.00 91.81 863 ARG A N 1
ATOM 6601 C CA . ARG A 1 863 ? 18.928 7.616 -40.499 1.00 91.81 863 ARG A CA 1
ATOM 6602 C C . ARG A 1 863 ? 18.740 6.103 -40.694 1.00 91.81 863 ARG A C 1
ATOM 6604 O O . ARG A 1 863 ? 17.806 5.650 -41.363 1.00 91.81 863 ARG A O 1
ATOM 6611 N N . HIS A 1 864 ? 19.688 5.308 -40.207 1.00 95.06 864 HIS A N 1
ATOM 6612 C CA . HIS A 1 864 ? 19.650 3.847 -40.266 1.00 95.06 864 HIS A CA 1
ATOM 6613 C C . HIS A 1 864 ? 18.910 3.271 -39.063 1.00 95.06 864 HIS A C 1
ATOM 6615 O O . HIS A 1 864 ? 18.863 3.881 -37.999 1.00 95.06 864 HIS A O 1
ATOM 6621 N N . ALA A 1 865 ? 18.386 2.059 -39.223 1.00 96.38 865 ALA A N 1
ATOM 6622 C CA . ALA A 1 865 ? 17.877 1.278 -38.106 1.00 96.38 865 ALA A CA 1
ATOM 6623 C C . ALA A 1 865 ? 19.015 0.446 -37.498 1.00 96.38 865 ALA A C 1
ATOM 6625 O O . ALA A 1 865 ? 19.933 0.034 -38.216 1.00 96.38 865 ALA A O 1
ATOM 6626 N N . ALA A 1 866 ? 18.953 0.162 -36.198 1.00 96.12 866 ALA A N 1
ATOM 6627 C CA . ALA A 1 866 ? 19.911 -0.711 -35.530 1.00 96.12 866 ALA A CA 1
ATOM 6628 C C . ALA A 1 866 ? 19.219 -1.642 -34.535 1.00 96.12 866 ALA A C 1
ATOM 6630 O O . ALA A 1 866 ? 18.223 -1.261 -33.932 1.00 96.12 866 ALA A O 1
ATOM 6631 N N . ALA A 1 867 ? 19.760 -2.846 -34.369 1.00 96.12 867 ALA A N 1
ATOM 6632 C CA . ALA A 1 867 ? 19.303 -3.819 -33.382 1.00 96.12 867 ALA A CA 1
ATOM 6633 C C . ALA A 1 867 ? 20.492 -4.621 -32.843 1.00 96.12 867 ALA A C 1
ATOM 6635 O O . ALA A 1 867 ? 21.522 -4.758 -33.513 1.00 96.12 867 ALA A O 1
ATOM 6636 N N . VAL A 1 868 ? 20.342 -5.163 -31.638 1.00 93.69 868 VAL A N 1
ATOM 6637 C CA . VAL A 1 868 ? 21.352 -6.005 -30.994 1.00 93.69 868 VAL A CA 1
ATOM 6638 C C . VAL A 1 868 ? 20.844 -7.436 -30.964 1.00 93.69 868 VAL A C 1
ATOM 6640 O O . VAL A 1 868 ? 19.734 -7.680 -30.514 1.00 93.69 868 VAL A O 1
ATOM 6643 N N . TRP A 1 869 ? 21.655 -8.382 -31.430 1.00 92.00 869 TRP A N 1
ATOM 6644 C CA . TRP A 1 869 ? 21.350 -9.811 -31.349 1.00 92.00 869 TRP A CA 1
ATOM 6645 C C . TRP A 1 869 ? 22.584 -10.567 -30.863 1.00 92.00 869 TRP A C 1
ATOM 6647 O O . TRP A 1 869 ? 23.655 -10.433 -31.457 1.00 92.00 869 TRP A O 1
ATOM 6657 N N . ARG A 1 870 ? 22.436 -11.325 -29.765 1.00 85.50 870 ARG A N 1
ATOM 6658 C CA . ARG A 1 870 ? 23.507 -12.093 -29.090 1.00 85.50 870 ARG A CA 1
ATOM 6659 C C . ARG A 1 870 ? 24.814 -11.317 -28.941 1.00 85.50 870 ARG A C 1
ATOM 6661 O O . ARG A 1 870 ? 25.862 -11.760 -29.408 1.00 85.50 870 ARG A O 1
ATOM 6668 N N . GLU A 1 871 ? 24.716 -10.135 -28.336 1.00 81.06 871 GLU A N 1
ATOM 6669 C CA . GLU A 1 871 ? 25.848 -9.223 -28.170 1.00 81.06 871 GLU A CA 1
ATOM 6670 C C . GLU A 1 871 ? 26.585 -8.974 -29.491 1.00 81.06 871 GLU A C 1
ATOM 6672 O O . GLU A 1 871 ? 27.799 -9.128 -29.586 1.00 81.06 871 GLU A O 1
ATOM 6677 N N . ARG A 1 872 ? 25.850 -8.621 -30.547 1.00 85.75 872 ARG A N 1
ATOM 6678 C CA . ARG A 1 872 ? 26.380 -8.067 -31.800 1.00 85.75 872 ARG A CA 1
ATOM 6679 C C . ARG A 1 872 ? 25.469 -6.956 -32.267 1.00 85.75 872 ARG A C 1
ATOM 6681 O O . ARG A 1 872 ? 24.249 -7.085 -32.198 1.00 85.75 872 ARG A O 1
ATOM 6688 N N . LEU A 1 873 ? 26.069 -5.872 -32.742 1.00 93.69 873 LEU A N 1
ATOM 6689 C CA . LEU A 1 873 ? 25.336 -4.708 -33.218 1.00 93.69 873 LEU A CA 1
ATOM 6690 C C . LEU A 1 873 ? 25.125 -4.801 -34.725 1.00 93.69 873 LEU A C 1
ATOM 6692 O O . LEU A 1 873 ? 26.098 -4.884 -35.468 1.00 93.69 873 LEU A O 1
ATOM 6696 N N . TYR A 1 874 ? 23.873 -4.750 -35.163 1.00 96.94 874 TYR A N 1
ATOM 6697 C CA . TYR A 1 874 ? 23.479 -4.771 -36.567 1.00 96.94 874 TYR A CA 1
ATOM 6698 C C . TYR A 1 874 ? 22.925 -3.411 -36.980 1.00 96.94 874 TYR A C 1
ATOM 6700 O O . TYR A 1 874 ? 22.184 -2.791 -36.220 1.00 96.94 874 TYR A O 1
ATOM 6708 N N . VAL A 1 875 ? 23.248 -2.968 -38.195 1.00 97.25 875 VAL A N 1
ATOM 6709 C CA . VAL A 1 875 ? 22.721 -1.741 -38.803 1.00 97.25 875 VAL A CA 1
ATOM 6710 C C . VAL A 1 875 ? 22.114 -2.034 -40.168 1.00 97.25 875 VAL A C 1
ATOM 6712 O O . VAL A 1 875 ? 22.667 -2.792 -40.971 1.00 97.25 875 VAL A O 1
ATOM 6715 N N . PHE A 1 876 ? 20.975 -1.406 -40.444 1.00 97.19 876 PHE A N 1
ATOM 6716 C CA . PHE A 1 876 ? 20.145 -1.682 -41.610 1.00 97.19 876 PHE A CA 1
ATOM 6717 C C . PHE A 1 876 ? 19.730 -0.382 -42.294 1.00 97.19 876 PHE A C 1
ATOM 6719 O O . PHE A 1 876 ? 19.274 0.561 -41.646 1.00 97.19 876 PHE A O 1
ATOM 6726 N N . GLY A 1 877 ? 19.870 -0.338 -43.618 1.00 94.88 877 GLY A N 1
ATOM 6727 C CA . GLY A 1 877 ? 19.433 0.802 -44.420 1.00 94.88 877 GLY A CA 1
ATOM 6728 C C . GLY A 1 877 ? 20.116 2.121 -44.050 1.00 94.88 877 GLY A C 1
ATOM 6729 O O . GLY A 1 877 ? 21.303 2.140 -43.715 1.00 94.88 877 GLY A O 1
ATOM 6730 N N . GLY A 1 878 ? 19.372 3.221 -44.141 1.00 93.19 878 GLY A N 1
ATOM 6731 C CA . GLY A 1 878 ? 19.876 4.583 -43.948 1.00 93.19 878 GLY A CA 1
ATOM 6732 C C . GLY A 1 878 ? 20.311 5.246 -45.253 1.00 93.19 878 GLY A C 1
ATOM 6733 O O . GLY A 1 878 ? 20.024 4.743 -46.341 1.00 93.19 878 GLY A O 1
ATOM 6734 N N . ARG A 1 879 ? 20.978 6.399 -45.157 1.00 90.50 879 ARG A N 1
ATOM 6735 C CA . ARG A 1 879 ? 21.350 7.245 -46.305 1.00 90.50 879 ARG A CA 1
ATOM 6736 C C . ARG A 1 879 ? 22.819 7.684 -46.290 1.00 90.50 879 ARG A C 1
ATOM 6738 O O . ARG A 1 879 ? 23.416 7.765 -45.212 1.00 90.50 879 ARG A O 1
ATOM 6745 N N . PRO A 1 880 ? 23.407 7.966 -47.471 1.00 88.75 880 PRO A N 1
ATOM 6746 C CA . PRO A 1 880 ? 24.721 8.597 -47.590 1.00 88.75 880 PRO A CA 1
ATOM 6747 C C . PRO A 1 880 ? 24.677 10.089 -47.223 1.00 88.75 880 PRO A C 1
ATOM 6749 O O . PRO A 1 880 ? 23.615 10.665 -47.008 1.00 88.75 880 PRO A O 1
ATOM 6752 N N . ALA A 1 881 ? 25.848 10.731 -47.213 1.00 84.38 881 ALA A N 1
ATOM 6753 C CA . ALA A 1 881 ? 25.947 12.190 -47.207 1.00 84.38 881 ALA A CA 1
ATOM 6754 C C . ALA A 1 881 ? 25.508 12.786 -48.561 1.00 84.38 881 ALA A C 1
ATOM 6756 O O . ALA A 1 881 ? 25.832 12.222 -49.610 1.00 84.38 881 ALA A O 1
ATOM 6757 N N . GLY A 1 882 ? 24.857 13.952 -48.547 1.00 72.25 882 GLY A N 1
ATOM 6758 C CA . GLY A 1 882 ? 24.412 14.680 -49.741 1.00 72.25 882 GLY A CA 1
ATOM 6759 C C . GLY A 1 882 ? 22.914 14.992 -49.746 1.00 72.25 882 GLY A C 1
ATOM 6760 O O . GLY A 1 882 ? 22.265 14.966 -48.707 1.00 72.25 882 GLY A O 1
ATOM 6761 N N . ASP A 1 883 ? 22.370 15.324 -50.921 1.00 61.34 883 ASP A N 1
ATOM 6762 C CA . ASP A 1 883 ? 20.947 15.636 -51.078 1.00 61.34 883 ASP A CA 1
ATOM 6763 C C . ASP A 1 883 ? 20.089 14.426 -50.654 1.00 61.34 883 ASP A C 1
ATOM 6765 O O . ASP A 1 883 ? 20.182 13.363 -51.269 1.00 61.34 883 ASP A O 1
ATOM 6769 N N . ASP A 1 884 ? 19.212 14.603 -49.653 1.00 58.91 884 ASP A N 1
ATOM 6770 C CA . ASP A 1 884 ? 18.321 13.559 -49.100 1.00 58.91 884 ASP A CA 1
ATOM 6771 C C . ASP A 1 884 ? 17.485 12.824 -50.172 1.00 58.91 884 ASP A C 1
ATOM 6773 O O . ASP A 1 884 ? 17.013 11.704 -49.966 1.00 58.91 884 ASP A O 1
ATOM 6777 N N . TYR A 1 885 ? 17.352 13.417 -51.361 1.00 56.75 885 TYR A N 1
ATOM 6778 C CA . TYR A 1 885 ? 16.686 12.867 -52.537 1.00 56.75 885 TYR A CA 1
ATOM 6779 C C . TYR A 1 885 ? 17.651 12.094 -53.450 1.00 56.75 885 TYR A C 1
ATOM 6781 O O . TYR A 1 885 ? 17.900 12.482 -54.594 1.00 56.75 885 TYR A O 1
ATOM 6789 N N . GLY A 1 886 ? 18.182 10.967 -52.972 1.00 57.66 886 GLY A N 1
ATOM 6790 C CA . GLY A 1 886 ? 19.026 10.117 -53.809 1.00 57.66 886 GLY A CA 1
ATOM 6791 C C . GLY A 1 886 ? 19.625 8.902 -53.112 1.00 57.66 886 GLY A C 1
ATOM 6792 O O . GLY A 1 886 ? 20.805 8.909 -52.798 1.00 57.66 886 GLY A O 1
ATOM 6793 N N . GLN A 1 887 ? 18.836 7.828 -53.011 1.00 76.44 887 GLN A N 1
ATOM 6794 C CA . GLN A 1 887 ? 19.220 6.462 -52.606 1.00 76.44 887 GLN A CA 1
ATOM 6795 C C . GLN A 1 887 ? 19.357 6.223 -51.095 1.00 76.44 887 GLN A C 1
ATOM 6797 O O . GLN A 1 887 ? 20.385 6.498 -50.483 1.00 76.44 887 GLN A O 1
ATOM 6802 N N . ALA A 1 888 ? 18.329 5.588 -50.525 1.00 87.94 888 ALA A N 1
ATOM 6803 C CA . ALA A 1 888 ? 18.492 4.833 -49.290 1.00 87.94 888 ALA A CA 1
ATOM 6804 C C . ALA A 1 888 ? 19.314 3.562 -49.562 1.00 87.94 888 ALA A C 1
ATOM 6806 O O . ALA A 1 888 ? 19.386 3.076 -50.697 1.00 87.94 888 ALA A O 1
ATOM 6807 N N . PHE A 1 889 ? 19.922 3.000 -48.526 1.00 92.50 889 PHE A N 1
ATOM 6808 C CA . PHE A 1 889 ? 20.659 1.752 -48.626 1.00 92.50 889 PHE A CA 1
ATOM 6809 C C . PHE A 1 889 ? 19.736 0.548 -48.449 1.00 92.50 889 PHE A C 1
ATOM 6811 O O . PHE A 1 889 ? 18.816 0.553 -47.636 1.00 92.50 889 PHE A O 1
ATOM 6818 N N . SER A 1 890 ? 20.019 -0.521 -49.190 1.00 93.06 890 SER A N 1
ATOM 6819 C CA . SER A 1 890 ? 19.594 -1.874 -48.820 1.00 93.06 890 SER A CA 1
ATOM 6820 C C . SER A 1 890 ? 20.699 -2.637 -48.085 1.00 93.06 890 SER A C 1
ATOM 6822 O O . SER A 1 890 ? 20.460 -3.735 -47.595 1.00 93.06 890 SER A O 1
ATOM 6824 N N . SER A 1 891 ? 21.920 -2.093 -48.007 1.00 95.25 891 SER A N 1
ATOM 6825 C CA . SER A 1 891 ? 23.026 -2.761 -47.325 1.00 95.25 891 SER A CA 1
ATOM 6826 C C . SER A 1 891 ? 22.762 -2.866 -45.825 1.00 95.25 891 SER A C 1
ATOM 6828 O O . SER A 1 891 ? 22.267 -1.936 -45.179 1.00 95.25 891 SER A O 1
ATOM 6830 N N . ALA A 1 892 ? 23.146 -4.008 -45.271 1.00 96.94 892 ALA A N 1
ATOM 6831 C CA . ALA A 1 892 ? 23.106 -4.287 -43.851 1.00 96.94 892 ALA A CA 1
ATOM 6832 C C . ALA A 1 892 ? 24.481 -4.789 -43.410 1.00 96.94 892 ALA A C 1
ATOM 6834 O O . ALA A 1 892 ? 25.191 -5.459 -44.169 1.00 96.94 892 ALA A O 1
ATOM 6835 N N . GLU A 1 893 ? 24.886 -4.398 -42.211 1.00 97.19 893 GLU A N 1
ATOM 6836 C CA . GLU A 1 893 ? 26.203 -4.701 -41.662 1.00 97.19 893 GLU A CA 1
ATOM 6837 C C . GLU A 1 893 ? 26.062 -5.051 -40.181 1.00 97.19 893 GLU A C 1
ATOM 6839 O O . GLU A 1 893 ? 25.151 -4.560 -39.518 1.00 97.19 893 GLU A O 1
ATOM 6844 N N . PHE A 1 894 ? 26.966 -5.870 -39.648 1.00 95.06 894 PHE A N 1
ATOM 6845 C CA . PHE A 1 894 ? 27.121 -6.021 -38.203 1.00 95.06 894 PHE A CA 1
ATOM 6846 C C . PHE A 1 894 ? 28.544 -5.714 -37.769 1.00 95.06 894 PHE A C 1
ATOM 6848 O O . PHE A 1 894 ? 29.495 -5.884 -38.537 1.00 95.06 894 PHE A O 1
ATOM 6855 N N . TYR A 1 895 ? 28.681 -5.271 -36.530 1.00 93.69 895 TYR A N 1
ATOM 6856 C CA . TYR A 1 895 ? 29.960 -4.990 -35.912 1.00 93.69 895 TYR A CA 1
ATOM 6857 C C . TYR A 1 895 ? 30.478 -6.223 -35.167 1.00 93.69 895 TYR A C 1
ATOM 6859 O O . TYR A 1 895 ? 29.803 -6.783 -34.302 1.00 93.69 895 TYR A O 1
ATOM 6867 N N . ASP A 1 896 ? 31.679 -6.658 -35.533 1.00 83.75 896 ASP A N 1
ATOM 6868 C CA . ASP A 1 896 ? 32.400 -7.759 -34.909 1.00 83.75 896 ASP A CA 1
ATOM 6869 C C . ASP A 1 896 ? 33.302 -7.209 -33.796 1.00 83.75 896 ASP A C 1
ATOM 6871 O O . ASP A 1 896 ? 34.314 -6.554 -34.061 1.00 83.75 896 ASP A O 1
ATOM 6875 N N . PHE A 1 897 ? 32.917 -7.472 -32.545 1.00 82.50 897 PHE A N 1
ATOM 6876 C CA . PHE A 1 897 ? 33.621 -6.984 -31.359 1.00 82.50 897 PHE A CA 1
ATOM 6877 C C . PHE A 1 897 ? 35.037 -7.542 -31.211 1.00 82.50 897 PHE A C 1
ATOM 6879 O O . PHE A 1 897 ? 35.906 -6.845 -30.692 1.00 82.50 897 PHE A O 1
ATOM 6886 N N . GLU A 1 898 ? 35.287 -8.772 -31.667 1.00 79.88 898 GLU A N 1
ATOM 6887 C CA . GLU A 1 898 ? 36.605 -9.405 -31.541 1.00 79.88 898 GLU A CA 1
ATOM 6888 C C . GLU A 1 898 ? 37.613 -8.798 -32.517 1.00 79.88 898 GLU A C 1
ATOM 6890 O O . GLU A 1 898 ? 38.807 -8.715 -32.220 1.00 79.88 898 GLU A O 1
ATOM 6895 N N . LEU A 1 899 ? 37.133 -8.382 -33.690 1.00 81.88 899 LEU A N 1
ATOM 6896 C CA . LEU A 1 899 ? 37.971 -7.839 -34.754 1.00 81.88 899 LEU A CA 1
ATOM 6897 C C . LEU A 1 899 ? 37.999 -6.315 -34.824 1.00 81.88 899 LEU A C 1
ATOM 6899 O O . LEU A 1 899 ? 38.763 -5.799 -35.640 1.00 81.88 899 LEU A O 1
ATOM 6903 N N . ASP A 1 900 ? 37.198 -5.615 -34.014 1.00 86.44 900 ASP A N 1
ATOM 6904 C CA . ASP A 1 900 ? 37.047 -4.155 -34.087 1.00 86.44 900 ASP A CA 1
ATOM 6905 C C . ASP A 1 900 ? 36.749 -3.715 -35.538 1.00 86.44 900 ASP A C 1
ATOM 6907 O O . ASP A 1 900 ? 37.508 -2.985 -36.181 1.00 86.44 900 ASP A O 1
ATOM 6911 N N . GLY A 1 901 ? 35.672 -4.257 -36.122 1.00 89.25 901 GLY A N 1
ATOM 6912 C CA . GLY A 1 901 ? 35.358 -4.007 -37.528 1.00 89.25 901 GLY A CA 1
ATOM 6913 C C . GLY A 1 901 ? 33.971 -4.450 -37.979 1.00 89.25 901 GLY A C 1
ATOM 6914 O O . GLY A 1 901 ? 33.345 -5.327 -37.391 1.00 89.25 901 GLY A O 1
ATOM 6915 N N . TRP A 1 902 ? 33.496 -3.846 -39.068 1.00 94.25 902 TRP A N 1
ATOM 6916 C CA . TRP A 1 902 ? 32.183 -4.128 -39.647 1.00 94.25 902 TRP A CA 1
ATOM 6917 C C . TRP A 1 902 ? 32.247 -5.198 -40.735 1.00 94.25 902 TRP A C 1
ATOM 6919 O O . TRP A 1 902 ? 33.193 -5.267 -41.524 1.00 94.25 902 TRP A O 1
ATOM 6929 N N . ARG A 1 903 ? 31.206 -6.027 -40.796 1.00 94.50 903 ARG A N 1
ATOM 6930 C CA . ARG A 1 903 ? 31.029 -7.082 -41.794 1.00 94.50 903 ARG A CA 1
ATOM 6931 C C . ARG A 1 903 ? 29.679 -6.929 -42.478 1.00 94.50 903 ARG A C 1
ATOM 6933 O O . ARG A 1 903 ? 28.662 -6.743 -41.817 1.00 94.50 903 ARG A O 1
ATOM 6940 N N . ALA A 1 904 ? 29.674 -7.045 -43.802 1.00 95.44 904 ALA A N 1
ATOM 6941 C CA . ALA A 1 904 ? 28.443 -7.070 -44.582 1.00 95.44 904 ALA A CA 1
ATOM 6942 C C . ALA A 1 904 ? 27.664 -8.372 -44.343 1.00 95.44 904 ALA A C 1
ATOM 6944 O O . ALA A 1 904 ? 28.265 -9.443 -44.235 1.00 95.44 904 ALA A O 1
ATOM 6945 N N . ILE A 1 905 ? 26.339 -8.257 -44.314 1.00 97.06 905 ILE A N 1
ATOM 6946 C CA . ILE A 1 905 ? 25.374 -9.369 -44.286 1.00 97.06 905 ILE A CA 1
ATOM 6947 C C . ILE A 1 905 ? 24.416 -9.256 -45.474 1.00 97.06 905 ILE A C 1
ATOM 6949 O O . ILE A 1 905 ? 24.531 -8.328 -46.286 1.00 97.06 905 ILE A O 1
ATOM 6953 N N . ALA A 1 906 ? 23.485 -10.200 -45.605 1.00 96.25 906 ALA A N 1
ATOM 6954 C CA . ALA A 1 906 ? 22.485 -10.186 -46.657 1.00 96.25 906 ALA A CA 1
ATOM 6955 C C . ALA A 1 906 ? 21.756 -8.829 -46.707 1.00 96.25 906 ALA A C 1
ATOM 6957 O O . ALA A 1 906 ? 21.252 -8.352 -45.683 1.00 96.25 906 ALA A O 1
ATOM 6958 N N . PRO A 1 907 ? 21.677 -8.186 -47.887 1.00 95.62 907 PRO A N 1
ATOM 6959 C CA . PRO A 1 907 ? 21.017 -6.898 -48.017 1.00 95.62 907 PRO A CA 1
ATOM 6960 C C . PRO A 1 907 ? 19.507 -7.039 -47.812 1.00 95.62 907 PRO A C 1
ATOM 6962 O O . PRO A 1 907 ? 18.904 -8.039 -48.208 1.00 95.62 907 PRO A O 1
ATOM 6965 N N . LEU A 1 908 ? 18.898 -5.994 -47.251 1.00 93.94 908 LEU A N 1
ATOM 6966 C CA . LEU A 1 908 ? 17.452 -5.840 -47.168 1.00 93.94 908 LEU A CA 1
ATOM 6967 C C . LEU A 1 908 ? 16.808 -6.041 -48.553 1.00 93.94 908 LEU A C 1
ATOM 6969 O O . LEU A 1 908 ? 17.340 -5.555 -49.559 1.00 93.94 908 LEU A O 1
ATOM 6973 N N . PRO A 1 909 ? 15.615 -6.660 -48.629 1.00 90.88 909 PRO A N 1
ATOM 6974 C CA . PRO A 1 909 ? 14.878 -6.794 -49.887 1.00 90.88 909 PRO A CA 1
ATOM 6975 C C . PRO A 1 909 ? 14.518 -5.450 -50.539 1.00 90.88 909 PRO A C 1
ATOM 6977 O O . PRO A 1 909 ? 14.270 -5.389 -51.745 1.00 90.88 909 PRO A O 1
ATOM 6980 N N . VAL A 1 910 ? 14.470 -4.375 -49.746 1.00 88.62 910 VAL A N 1
ATOM 6981 C CA . VAL A 1 910 ? 14.136 -3.014 -50.173 1.00 88.62 910 VAL A CA 1
ATOM 6982 C C . VAL A 1 910 ? 15.069 -2.021 -49.494 1.00 88.62 910 VAL A C 1
ATOM 6984 O O . VAL A 1 910 ? 15.379 -2.156 -48.315 1.00 88.62 910 VAL A O 1
ATOM 6987 N N . ALA A 1 911 ? 15.499 -1.008 -50.240 1.00 91.00 911 ALA A N 1
ATOM 6988 C CA . ALA A 1 911 ? 16.254 0.108 -49.692 1.00 91.00 911 ALA A CA 1
ATOM 6989 C C . ALA A 1 911 ? 15.337 1.075 -48.926 1.00 91.00 911 ALA A C 1
ATOM 6991 O O . ALA A 1 911 ? 14.388 1.602 -49.516 1.00 91.00 911 ALA A O 1
ATOM 6992 N N . LEU A 1 912 ? 15.644 1.323 -47.650 1.00 92.19 912 LEU A N 1
ATOM 6993 C CA . LEU A 1 912 ? 14.833 2.150 -46.751 1.00 92.19 912 LEU A CA 1
ATOM 6994 C C . LEU A 1 912 ? 15.681 2.991 -45.783 1.00 92.19 912 LEU A C 1
ATOM 6996 O O . LEU A 1 912 ? 16.853 2.691 -45.541 1.00 92.19 912 LEU A O 1
ATOM 7000 N N . SER A 1 913 ? 15.085 4.052 -45.247 1.00 92.06 913 SER A N 1
ATOM 7001 C CA . SER A 1 913 ? 15.640 4.909 -44.189 1.00 92.06 913 SER A CA 1
ATOM 7002 C C . SER A 1 913 ? 14.573 5.224 -43.143 1.00 92.06 913 SER A C 1
ATOM 7004 O O . SER A 1 913 ? 13.391 4.990 -43.397 1.00 92.06 913 SER A O 1
ATOM 7006 N N . ASP A 1 914 ? 14.980 5.744 -41.985 1.00 91.88 914 ASP A N 1
ATOM 7007 C CA . ASP A 1 914 ? 14.073 6.217 -40.924 1.00 91.88 914 ASP A CA 1
ATOM 7008 C C . ASP A 1 914 ? 13.100 5.123 -40.417 1.00 91.88 914 ASP A C 1
ATOM 7010 O O . ASP A 1 914 ? 11.967 5.390 -40.004 1.00 91.88 914 ASP A O 1
ATOM 7014 N N . ALA A 1 915 ? 13.535 3.863 -40.518 1.00 94.31 915 ALA A N 1
ATOM 7015 C CA . ALA A 1 915 ? 12.832 2.678 -40.037 1.00 94.31 915 ALA A CA 1
ATOM 7016 C C . ALA A 1 915 ? 13.256 2.332 -38.606 1.00 94.31 915 ALA A C 1
ATOM 7018 O O . ALA A 1 915 ? 14.325 2.741 -38.151 1.00 94.31 915 ALA A O 1
ATOM 7019 N N . ALA A 1 916 ? 12.458 1.505 -37.933 1.00 95.00 916 ALA A N 1
ATOM 7020 C CA . ALA A 1 916 ? 12.826 0.919 -36.651 1.00 95.00 916 ALA A CA 1
ATOM 7021 C C . ALA A 1 916 ? 13.298 -0.530 -36.834 1.00 95.00 916 ALA A C 1
ATOM 7023 O O . ALA A 1 916 ? 12.856 -1.231 -37.753 1.00 95.00 916 ALA A O 1
ATOM 7024 N N . ALA A 1 917 ? 14.196 -0.977 -35.953 1.00 96.25 917 ALA A N 1
ATOM 7025 C CA . ALA A 1 917 ? 14.614 -2.369 -35.874 1.00 96.25 917 ALA A CA 1
ATOM 7026 C C . ALA A 1 917 ? 14.641 -2.852 -34.421 1.00 96.25 917 ALA A C 1
ATOM 7028 O O . ALA A 1 917 ? 15.127 -2.137 -33.551 1.00 96.25 917 ALA A O 1
ATOM 7029 N N . VAL A 1 918 ? 14.139 -4.062 -34.167 1.00 96.00 918 VAL A N 1
ATOM 7030 C CA . VAL A 1 918 ? 14.154 -4.699 -32.838 1.00 96.00 918 VAL A CA 1
ATOM 7031 C C . VAL A 1 918 ? 14.446 -6.193 -32.951 1.00 96.00 918 VAL A C 1
ATOM 7033 O O . VAL A 1 918 ? 14.159 -6.811 -33.978 1.00 96.00 918 VAL A O 1
ATOM 7036 N N . GLU A 1 919 ? 15.017 -6.774 -31.901 1.00 95.12 919 GLU A N 1
ATOM 7037 C CA . GLU A 1 919 ? 15.223 -8.218 -31.777 1.00 95.12 919 GLU A CA 1
ATOM 7038 C C . GLU A 1 919 ? 14.082 -8.836 -30.967 1.00 95.12 919 GLU A C 1
ATOM 7040 O O . GLU A 1 919 ? 13.674 -8.276 -29.955 1.00 95.12 919 GLU A O 1
ATOM 7045 N N . LEU A 1 920 ? 13.535 -9.954 -31.448 1.00 92.75 920 LEU A N 1
ATOM 7046 C CA . LEU A 1 920 ? 12.533 -10.742 -30.738 1.00 92.75 920 LEU A CA 1
ATOM 7047 C C . LEU A 1 920 ? 12.570 -12.193 -31.230 1.00 92.75 920 LEU A C 1
ATOM 7049 O O . LEU A 1 920 ? 12.506 -12.447 -32.437 1.00 92.75 920 LEU A O 1
ATOM 7053 N N . LEU A 1 921 ? 12.595 -13.149 -30.297 1.00 88.00 921 LEU A N 1
ATOM 7054 C CA . LEU A 1 921 ? 12.602 -14.591 -30.581 1.00 88.00 921 LEU A CA 1
ATOM 7055 C C . LEU A 1 921 ? 13.741 -15.009 -31.534 1.00 88.00 921 LEU A C 1
ATOM 7057 O O . LEU A 1 921 ? 13.518 -15.756 -32.492 1.00 88.00 921 LEU A O 1
ATOM 7061 N N . ASP A 1 922 ? 14.963 -14.530 -31.272 1.00 89.94 922 ASP A N 1
ATOM 7062 C CA . ASP A 1 922 ? 16.185 -14.856 -32.024 1.00 89.94 922 ASP A CA 1
ATOM 7063 C C . ASP A 1 922 ? 16.158 -14.368 -33.494 1.00 89.94 922 ASP A C 1
ATOM 7065 O O . ASP A 1 922 ? 16.886 -14.864 -34.362 1.00 89.94 922 ASP A O 1
ATOM 7069 N N . LYS A 1 923 ? 15.312 -13.375 -33.795 1.00 93.19 923 LYS A N 1
ATOM 7070 C CA . LYS A 1 923 ? 15.160 -12.757 -35.121 1.00 93.19 923 LYS A CA 1
ATOM 7071 C C . LYS A 1 923 ? 15.146 -11.240 -35.007 1.00 93.19 923 LYS A C 1
ATOM 7073 O O . LYS A 1 923 ? 14.732 -10.688 -33.994 1.00 93.19 923 LYS A O 1
ATOM 7078 N N . ILE A 1 924 ? 15.555 -10.557 -36.076 1.00 97.12 924 ILE A N 1
ATOM 7079 C CA . ILE A 1 924 ? 15.537 -9.090 -36.133 1.00 97.12 924 ILE A CA 1
ATOM 7080 C C . ILE A 1 924 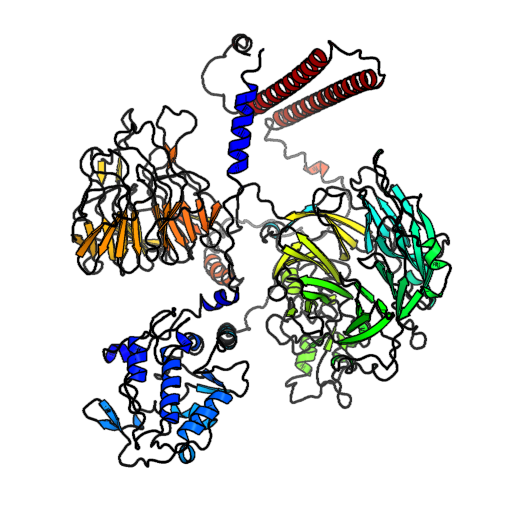? 14.417 -8.631 -37.063 1.00 97.12 924 ILE A C 1
ATOM 7082 O O . ILE A 1 924 ? 14.385 -8.991 -38.238 1.00 97.12 924 ILE A O 1
ATOM 7086 N N . TYR A 1 925 ? 13.515 -7.809 -36.544 1.00 94.88 925 TYR A N 1
ATOM 7087 C CA . TYR A 1 925 ? 12.412 -7.206 -37.281 1.00 94.88 925 TYR A CA 1
ATOM 7088 C C . TYR A 1 925 ? 12.817 -5.799 -37.706 1.00 94.88 925 TYR A C 1
ATOM 7090 O O . TYR A 1 925 ? 13.238 -5.018 -36.864 1.00 94.88 925 TYR A O 1
ATOM 7098 N N . VAL A 1 926 ? 12.673 -5.469 -38.990 1.00 95.38 926 VAL A N 1
ATOM 7099 C CA . VAL A 1 926 ? 12.897 -4.132 -39.559 1.00 95.38 926 VAL A CA 1
ATOM 7100 C C . VAL A 1 926 ? 11.626 -3.687 -40.263 1.00 95.38 926 VAL A C 1
ATOM 7102 O O . VAL A 1 926 ? 11.157 -4.367 -41.179 1.00 95.38 926 VAL A O 1
ATOM 7105 N N . PHE A 1 927 ? 11.047 -2.566 -39.845 1.00 92.25 927 PHE A N 1
ATOM 7106 C CA . PHE A 1 927 ? 9.733 -2.150 -40.330 1.00 92.25 927 PHE A CA 1
ATOM 7107 C C . PHE A 1 927 ? 9.546 -0.638 -40.397 1.00 92.25 927 PHE A C 1
ATOM 7109 O O . PHE A 1 927 ? 10.259 0.143 -39.767 1.00 92.25 927 PHE A O 1
ATOM 7116 N N . GLY A 1 928 ? 8.561 -0.241 -41.202 1.00 91.56 928 GLY A N 1
ATOM 7117 C CA . GLY A 1 928 ? 8.246 1.158 -41.469 1.00 91.56 928 GLY A CA 1
ATOM 7118 C C . GLY A 1 928 ? 9.342 1.887 -42.254 1.00 91.56 928 GLY A C 1
ATOM 7119 O O . GLY A 1 928 ? 10.018 1.289 -43.096 1.00 91.56 928 GLY A O 1
ATOM 7120 N N . GLY A 1 929 ? 9.489 3.187 -42.000 1.00 91.62 929 GLY A N 1
ATOM 7121 C CA . GLY A 1 929 ? 10.464 4.062 -42.655 1.00 91.62 929 GLY A CA 1
ATOM 7122 C C . GLY A 1 929 ? 9.980 4.640 -43.982 1.00 91.62 929 GLY A C 1
ATOM 7123 O O . GLY A 1 929 ? 8.788 4.607 -44.284 1.00 91.62 929 GLY A O 1
ATOM 7124 N N . TYR A 1 930 ? 10.905 5.165 -44.783 1.00 88.00 930 TYR A N 1
ATOM 7125 C CA . TYR A 1 930 ? 10.630 5.716 -46.113 1.00 88.00 930 TYR A CA 1
ATOM 7126 C C . TYR A 1 930 ? 11.399 4.982 -47.202 1.00 88.00 930 TYR A C 1
ATOM 7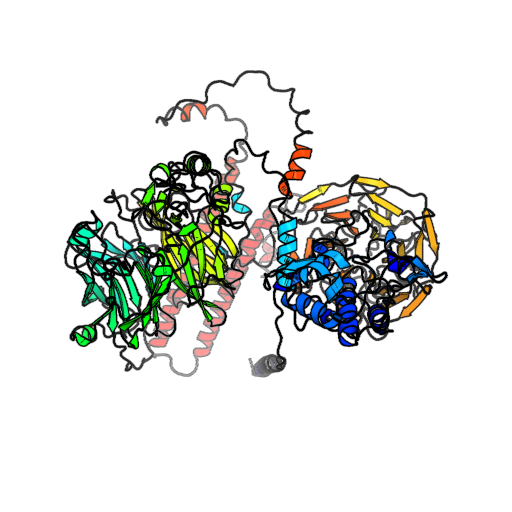128 O O . TYR A 1 930 ? 12.482 4.434 -46.985 1.00 88.00 930 TYR A O 1
ATOM 7136 N N . ASP A 1 931 ? 10.844 5.015 -48.412 1.00 84.25 931 ASP A N 1
ATOM 7137 C CA . ASP A 1 931 ? 11.549 4.546 -49.596 1.00 84.25 931 ASP A CA 1
ATOM 7138 C C . ASP A 1 931 ? 12.701 5.485 -50.003 1.00 84.25 931 ASP A C 1
ATOM 7140 O O . ASP A 1 931 ? 12.865 6.607 -49.518 1.00 84.25 931 ASP A O 1
ATOM 7144 N N . SER A 1 932 ? 13.511 5.038 -50.963 1.00 83.81 932 SER A N 1
ATOM 7145 C CA . SER A 1 932 ? 14.668 5.797 -51.463 1.00 83.81 932 SER A CA 1
ATOM 7146 C C . SER A 1 932 ? 14.346 7.199 -51.992 1.00 83.81 932 SER A C 1
ATOM 7148 O O . SER A 1 932 ? 15.254 8.027 -52.078 1.00 83.81 932 SER A O 1
ATOM 7150 N N . PHE A 1 933 ? 13.092 7.467 -52.353 1.00 78.44 933 PHE A N 1
ATOM 7151 C CA . PHE A 1 933 ? 12.659 8.708 -52.989 1.00 78.44 933 PHE A CA 1
ATOM 7152 C C . PHE A 1 933 ? 11.762 9.557 -52.093 1.00 78.44 933 PHE A C 1
ATOM 7154 O O . PHE A 1 933 ? 11.275 10.584 -52.567 1.00 78.44 933 PHE A O 1
ATOM 7161 N N . TYR A 1 934 ? 11.564 9.161 -50.829 1.00 79.06 934 TYR A N 1
ATOM 7162 C CA . TYR A 1 934 ? 10.707 9.882 -49.896 1.00 79.06 934 TYR A CA 1
ATOM 7163 C C . TYR A 1 934 ? 9.287 10.063 -50.476 1.00 79.06 934 TYR A C 1
ATOM 7165 O O . TYR A 1 934 ? 8.664 11.112 -50.321 1.00 79.06 934 TYR A O 1
ATOM 7173 N N . THR A 1 935 ? 8.780 9.059 -51.216 1.00 76.38 935 THR A N 1
ATOM 7174 C CA . THR A 1 935 ? 7.453 9.169 -51.851 1.00 76.38 935 THR A CA 1
ATOM 7175 C C . THR A 1 935 ? 6.305 8.966 -50.872 1.00 76.38 935 THR A C 1
ATOM 7177 O O . THR A 1 935 ? 5.201 9.425 -51.147 1.00 76.38 935 THR A O 1
ATOM 7180 N N . GLY A 1 936 ? 6.553 8.307 -49.746 1.00 78.81 936 GLY A N 1
ATOM 7181 C CA . GLY A 1 936 ? 5.619 8.124 -48.643 1.00 78.81 936 GLY A CA 1
ATOM 7182 C C . GLY A 1 936 ? 6.202 7.174 -47.603 1.00 78.81 936 GLY A C 1
ATOM 7183 O O . GLY A 1 936 ? 7.219 6.514 -47.850 1.00 78.81 936 GLY A O 1
ATOM 7184 N N . SER A 1 937 ? 5.564 7.117 -46.439 1.00 86.50 937 SER A N 1
ATOM 7185 C CA . SER A 1 937 ? 5.950 6.182 -45.386 1.00 86.50 937 SER A CA 1
ATOM 7186 C C . SER A 1 937 ? 5.599 4.734 -45.765 1.00 86.50 937 SER A C 1
ATOM 7188 O O . SER A 1 937 ? 4.737 4.459 -46.603 1.00 86.50 937 SER A O 1
ATOM 7190 N N . LEU A 1 938 ? 6.321 3.782 -45.182 1.00 88.06 938 LEU A N 1
ATOM 7191 C CA . LEU A 1 938 ? 6.174 2.351 -45.427 1.00 88.06 938 LEU A CA 1
ATOM 7192 C C . LEU A 1 938 ? 5.431 1.694 -44.259 1.00 88.06 938 LEU A C 1
ATOM 7194 O O . LEU A 1 938 ? 5.525 2.125 -43.113 1.00 88.06 938 LEU A O 1
ATOM 7198 N N . ASN A 1 939 ? 4.693 0.623 -44.545 1.00 87.31 939 ASN A N 1
ATOM 7199 C CA . ASN A 1 939 ? 4.006 -0.215 -43.551 1.00 87.31 939 ASN A CA 1
ATOM 7200 C C . ASN A 1 939 ? 4.478 -1.679 -43.582 1.00 87.31 939 ASN A C 1
ATOM 7202 O O . ASN A 1 939 ? 3.799 -2.573 -43.076 1.00 87.31 939 ASN A O 1
ATOM 7206 N N . ARG A 1 940 ? 5.612 -1.926 -44.242 1.00 87.69 940 ARG A N 1
ATOM 7207 C CA . ARG A 1 940 ? 6.156 -3.263 -44.485 1.00 87.69 940 ARG A CA 1
ATOM 7208 C C . ARG A 1 940 ? 7.043 -3.687 -43.325 1.00 87.69 940 ARG A C 1
ATOM 7210 O O . ARG A 1 940 ? 7.750 -2.850 -42.767 1.00 87.69 940 ARG A O 1
ATOM 7217 N N . THR A 1 941 ? 7.041 -4.986 -43.046 1.00 90.50 941 THR A N 1
ATOM 7218 C CA . THR A 1 941 ? 7.848 -5.610 -41.996 1.00 90.50 941 THR A CA 1
ATOM 7219 C C . THR A 1 941 ? 8.699 -6.720 -42.592 1.00 90.50 941 THR A C 1
ATOM 7221 O O . THR A 1 941 ? 8.180 -7.686 -43.156 1.00 90.50 941 THR A O 1
ATOM 7224 N N . PHE A 1 942 ? 10.012 -6.585 -42.451 1.00 92.88 942 PHE A N 1
ATOM 7225 C CA . PHE A 1 942 ? 11.006 -7.562 -42.867 1.00 92.88 942 PHE A CA 1
ATOM 7226 C C . PHE A 1 942 ? 11.611 -8.233 -41.640 1.00 92.88 942 PHE A C 1
ATOM 7228 O O . PHE A 1 942 ? 11.924 -7.567 -40.660 1.00 92.88 942 PHE A O 1
ATOM 7235 N N . VAL A 1 943 ? 11.792 -9.546 -41.700 1.00 94.81 943 VAL A N 1
ATOM 7236 C CA . VAL A 1 943 ? 12.356 -10.344 -40.611 1.00 94.81 943 VAL A CA 1
ATOM 7237 C C . VAL A 1 943 ? 13.640 -10.985 -41.102 1.00 94.81 943 VAL A C 1
ATOM 7239 O O . VAL A 1 943 ? 13.623 -11.789 -42.040 1.00 94.81 943 VAL A O 1
ATOM 7242 N N . TYR A 1 944 ? 14.743 -10.603 -40.477 1.00 97.19 944 TYR A N 1
ATOM 7243 C CA . TYR A 1 944 ? 16.066 -11.155 -40.696 1.00 97.19 944 TYR A CA 1
ATOM 7244 C C . TYR A 1 944 ? 16.321 -12.298 -39.726 1.00 97.19 944 TYR A C 1
ATOM 7246 O O . TYR A 1 944 ? 16.059 -12.190 -38.528 1.00 97.19 944 TYR A O 1
ATOM 7254 N N . ASP A 1 945 ? 16.849 -13.389 -40.263 1.00 95.12 945 ASP A N 1
ATOM 7255 C CA . ASP A 1 945 ? 17.349 -14.522 -39.503 1.00 95.12 945 ASP A CA 1
ATOM 7256 C C . ASP A 1 945 ? 18.885 -14.448 -39.469 1.00 95.12 945 ASP A C 1
ATOM 7258 O O . ASP A 1 945 ? 19.526 -14.762 -40.481 1.00 95.12 945 ASP A O 1
ATOM 7262 N N . PRO A 1 946 ? 19.497 -14.033 -38.340 1.00 92.62 946 PRO A N 1
ATOM 7263 C CA . PRO A 1 946 ? 20.947 -13.884 -38.243 1.00 92.62 946 PRO A CA 1
ATOM 7264 C C . PRO A 1 946 ? 21.709 -15.208 -38.341 1.00 92.62 946 PRO A C 1
ATOM 7266 O O . PRO A 1 946 ? 22.898 -15.199 -38.659 1.00 92.62 946 PRO A O 1
ATOM 7269 N N . MET A 1 947 ? 21.053 -16.341 -38.069 1.00 91.12 947 MET A N 1
ATOM 7270 C CA . MET A 1 947 ? 21.673 -17.664 -38.163 1.00 91.12 947 MET A CA 1
ATOM 7271 C C . MET A 1 947 ? 21.731 -18.162 -39.601 1.00 91.12 947 MET A C 1
ATOM 7273 O O . MET A 1 947 ? 22.712 -18.798 -39.990 1.00 91.12 947 MET A O 1
ATOM 7277 N N . ALA A 1 948 ? 20.703 -17.862 -40.391 1.00 91.06 948 ALA A N 1
ATOM 7278 C CA . ALA A 1 948 ? 20.652 -18.226 -41.801 1.00 91.06 948 ALA A CA 1
ATOM 7279 C C . ALA A 1 948 ? 21.246 -17.160 -42.739 1.00 91.06 948 ALA A C 1
ATOM 7281 O O . ALA A 1 948 ? 21.499 -17.480 -43.898 1.00 91.06 948 ALA A O 1
ATOM 7282 N N . ASP A 1 949 ? 21.445 -15.923 -42.266 1.00 95.06 949 ASP A N 1
ATOM 7283 C CA . ASP A 1 949 ? 21.773 -14.750 -43.092 1.00 95.06 949 ASP A CA 1
ATOM 7284 C C . ASP A 1 949 ? 20.748 -14.563 -44.229 1.00 95.06 949 ASP A C 1
ATOM 7286 O O . ASP A 1 949 ? 21.070 -14.471 -45.415 1.00 95.06 949 ASP A O 1
ATOM 7290 N N . THR A 1 950 ? 19.458 -14.600 -43.871 1.00 96.06 950 THR A N 1
ATOM 7291 C CA . THR A 1 950 ? 18.351 -14.505 -44.839 1.00 96.06 950 THR A CA 1
ATOM 7292 C C . THR A 1 950 ? 17.225 -13.604 -44.354 1.00 96.06 950 THR A C 1
ATOM 7294 O O . THR A 1 950 ? 17.017 -13.423 -43.157 1.00 96.06 950 THR A O 1
ATOM 7297 N N . TRP A 1 951 ? 16.475 -13.057 -45.312 1.00 96.88 951 TRP A N 1
ATOM 7298 C CA . TRP A 1 951 ? 15.326 -12.188 -45.073 1.00 96.88 951 TRP A CA 1
ATOM 7299 C C . TRP A 1 951 ? 14.013 -12.863 -45.465 1.00 96.88 951 TRP A C 1
ATOM 7301 O O . TRP A 1 951 ? 13.929 -13.572 -46.470 1.00 96.88 951 TRP A O 1
ATOM 7311 N N . SER A 1 952 ? 12.964 -12.555 -44.710 1.00 92.94 952 SER A N 1
ATOM 7312 C CA . SER A 1 952 ? 11.567 -12.857 -45.026 1.00 92.94 952 SER A CA 1
ATOM 7313 C C . SER A 1 952 ? 10.700 -11.608 -44.832 1.00 92.94 952 SER A C 1
ATOM 7315 O O . SER A 1 952 ? 11.126 -10.654 -44.187 1.00 92.94 952 SER A O 1
ATOM 7317 N N . GLU A 1 953 ? 9.502 -11.574 -45.416 1.00 90.69 953 GLU A N 1
ATOM 7318 C CA . GLU A 1 953 ? 8.572 -10.444 -45.291 1.00 90.69 953 GLU A CA 1
ATOM 7319 C C . GLU A 1 953 ? 7.244 -10.899 -44.677 1.00 90.69 953 GLU A C 1
ATOM 7321 O O . GLU A 1 953 ? 6.640 -11.873 -45.133 1.00 90.69 953 GLU A O 1
ATOM 7326 N N . LEU A 1 954 ? 6.762 -10.162 -43.674 1.00 85.31 954 LEU A N 1
ATOM 7327 C CA . LEU A 1 954 ? 5.470 -10.394 -43.028 1.00 85.31 954 LEU A CA 1
ATOM 7328 C C . LEU A 1 954 ? 4.356 -9.622 -43.741 1.00 85.31 954 LEU A C 1
ATOM 7330 O O . LEU A 1 954 ? 3.855 -8.608 -43.266 1.00 85.31 954 LEU A O 1
ATOM 7334 N N . VAL A 1 955 ? 3.941 -10.134 -44.899 1.00 77.38 955 VAL A N 1
ATOM 7335 C CA . VAL A 1 955 ? 2.950 -9.479 -45.777 1.00 77.38 955 VAL A CA 1
ATOM 7336 C C . VAL A 1 955 ? 1.550 -9.382 -45.142 1.00 77.38 955 VAL A C 1
ATOM 7338 O O . VAL A 1 955 ? 0.783 -8.482 -45.471 1.00 77.38 955 VAL A O 1
ATOM 7341 N N . ASN A 1 956 ? 1.209 -10.293 -44.223 1.00 68.25 956 ASN A N 1
ATOM 7342 C CA . ASN A 1 956 ? -0.134 -10.396 -43.631 1.00 68.25 956 ASN A CA 1
ATOM 7343 C C . ASN A 1 956 ? -0.317 -9.600 -42.327 1.00 68.25 956 ASN A C 1
ATOM 7345 O O . ASN A 1 956 ? -1.412 -9.616 -41.771 1.00 68.25 956 ASN A O 1
ATOM 7349 N N . ALA A 1 957 ? 0.721 -8.909 -41.852 1.00 69.88 957 ALA A N 1
ATOM 7350 C CA . ALA A 1 957 ? 0.677 -8.096 -40.637 1.00 69.88 957 ALA A CA 1
ATOM 7351 C C . ALA A 1 957 ? 1.257 -6.690 -40.887 1.00 69.88 957 ALA A C 1
ATOM 7353 O O . ALA A 1 957 ? 2.259 -6.319 -40.267 1.00 69.88 957 ALA A O 1
ATOM 7354 N N . PRO A 1 958 ? 0.681 -5.912 -41.826 1.00 74.00 958 PRO A N 1
ATOM 7355 C CA . PRO A 1 958 ? 1.150 -4.558 -42.081 1.00 74.00 958 PRO A CA 1
ATOM 7356 C C . PRO A 1 958 ? 0.907 -3.672 -40.854 1.00 74.00 958 PRO A C 1
ATOM 7358 O O . PRO A 1 958 ? -0.138 -3.768 -40.209 1.00 74.00 958 PRO A O 1
ATOM 7361 N N . LEU A 1 959 ? 1.864 -2.795 -40.566 1.00 75.56 959 LEU A N 1
ATOM 7362 C CA . LEU A 1 959 ? 1.742 -1.761 -39.536 1.00 75.56 959 LEU A CA 1
ATOM 7363 C C . LEU A 1 959 ? 0.584 -0.804 -39.897 1.00 75.56 959 LEU A C 1
ATOM 7365 O O . LEU A 1 959 ? 0.435 -0.447 -41.072 1.00 75.56 959 LEU A O 1
ATOM 7369 N N . ASN A 1 960 ? -0.285 -0.442 -38.945 1.00 61.53 960 ASN A N 1
ATOM 7370 C CA . ASN A 1 960 ? -1.603 0.106 -39.276 1.00 61.53 960 ASN A CA 1
ATOM 7371 C C . ASN A 1 960 ? -1.557 1.553 -39.812 1.00 61.53 960 ASN A C 1
ATOM 7373 O O . ASN A 1 960 ? -0.741 2.385 -39.421 1.00 61.53 960 ASN A O 1
ATOM 7377 N N . GLY A 1 961 ? -2.478 1.840 -40.737 1.00 56.47 961 GLY A N 1
ATOM 7378 C CA . GLY A 1 961 ? -2.574 3.069 -41.528 1.00 56.47 961 GLY A CA 1
ATOM 7379 C C . GLY A 1 961 ? -2.503 2.791 -43.035 1.00 56.47 961 GLY A C 1
ATOM 7380 O O . GLY A 1 961 ? -1.741 1.944 -43.494 1.00 56.47 961 GLY A O 1
ATOM 7381 N N . ALA A 1 962 ? -3.272 3.529 -43.846 1.00 53.84 962 ALA A N 1
ATOM 7382 C CA . ALA A 1 962 ? -3.226 3.415 -45.314 1.00 53.84 962 ALA A CA 1
ATOM 7383 C C . ALA A 1 962 ? -1.856 3.802 -45.917 1.00 53.84 962 ALA A C 1
ATOM 7385 O O . ALA A 1 962 ? -1.631 3.590 -47.109 1.00 53.84 962 ALA A O 1
ATOM 7386 N N . PHE A 1 963 ? -0.961 4.375 -45.102 1.00 63.72 963 PHE A N 1
ATOM 7387 C CA . PHE A 1 963 ? 0.265 5.032 -45.539 1.00 63.72 963 PHE A CA 1
ATOM 7388 C C . PHE A 1 963 ? 1.514 4.688 -44.704 1.00 63.72 963 PHE A C 1
ATOM 7390 O O . PHE A 1 963 ? 2.576 5.182 -45.043 1.00 63.72 963 PHE A O 1
ATOM 7397 N N . GLY A 1 964 ? 1.442 3.850 -43.657 1.00 79.50 964 GLY A N 1
ATOM 7398 C CA . GLY A 1 964 ? 2.611 3.490 -42.828 1.00 79.50 964 GLY A CA 1
ATOM 7399 C C . GLY A 1 964 ? 3.171 4.619 -41.947 1.00 79.50 964 GLY A C 1
ATOM 7400 O O . GLY A 1 964 ? 2.530 5.658 -41.806 1.00 79.50 964 GLY A O 1
ATOM 7401 N N . ARG A 1 965 ? 4.359 4.420 -41.350 1.00 89.00 965 ARG A N 1
ATOM 7402 C CA . ARG A 1 965 ? 5.049 5.442 -40.529 1.00 89.00 965 ARG A CA 1
ATOM 7403 C C . ARG A 1 965 ? 6.573 5.436 -40.709 1.00 89.00 965 ARG A C 1
ATOM 7405 O O . ARG A 1 965 ? 7.178 4.371 -40.825 1.00 89.00 965 ARG A O 1
ATOM 7412 N N . GLY A 1 966 ? 7.185 6.618 -40.710 1.00 88.75 966 GLY A N 1
ATOM 7413 C CA . GLY A 1 966 ? 8.638 6.847 -40.683 1.00 88.75 966 GLY A CA 1
ATOM 7414 C C . GLY A 1 966 ? 9.040 7.731 -39.498 1.00 88.75 966 GLY A C 1
ATOM 7415 O O . GLY A 1 966 ? 8.161 8.269 -38.825 1.00 88.75 966 GLY A O 1
ATOM 7416 N N . ASP A 1 967 ? 10.338 7.810 -39.191 1.00 89.81 967 ASP A N 1
ATOM 7417 C CA . ASP A 1 967 ? 10.891 8.558 -38.036 1.00 89.81 967 ASP A CA 1
ATOM 7418 C C . ASP A 1 967 ? 10.251 8.156 -36.688 1.00 89.81 967 ASP A C 1
ATOM 7420 O O . ASP A 1 967 ? 10.119 8.947 -35.750 1.00 89.81 967 ASP A O 1
ATOM 7424 N N . HIS A 1 968 ? 9.759 6.920 -36.629 1.00 92.69 968 HIS A N 1
ATOM 7425 C CA . HIS A 1 968 ? 9.047 6.352 -35.496 1.00 92.69 968 HIS A CA 1
ATOM 7426 C C . HIS A 1 968 ? 10.006 5.539 -34.633 1.00 92.69 968 HIS A C 1
ATOM 7428 O O . HIS A 1 968 ? 11.117 5.202 -35.044 1.00 92.69 968 HIS A O 1
ATOM 7434 N N . SER A 1 969 ? 9.548 5.178 -33.445 1.00 92.75 969 SER A N 1
ATOM 7435 C CA . SER A 1 969 ? 10.329 4.375 -32.519 1.00 92.75 969 SER A CA 1
ATOM 7436 C C . SER A 1 969 ? 9.676 3.019 -32.301 1.00 92.75 969 SER A C 1
ATOM 7438 O O . SER A 1 969 ? 8.462 2.854 -32.468 1.00 92.75 969 SER A O 1
ATOM 7440 N N . ALA A 1 970 ? 10.497 2.042 -31.926 1.00 94.12 970 ALA A N 1
ATOM 7441 C CA . ALA A 1 970 ? 10.012 0.748 -31.495 1.00 94.12 970 ALA A CA 1
ATOM 7442 C C . ALA A 1 970 ? 10.866 0.168 -30.372 1.00 94.12 970 ALA A C 1
ATOM 7444 O O . ALA A 1 970 ? 12.058 0.456 -30.277 1.00 94.12 970 ALA A O 1
ATOM 7445 N N . ALA A 1 971 ? 10.236 -0.653 -29.542 1.00 94.31 971 ALA A N 1
ATOM 7446 C CA . ALA A 1 971 ? 10.861 -1.355 -28.433 1.00 94.31 971 ALA A CA 1
ATOM 7447 C C . ALA A 1 971 ? 10.194 -2.719 -28.234 1.00 94.31 971 ALA A C 1
ATOM 7449 O O . ALA A 1 971 ? 9.063 -2.925 -28.674 1.00 94.31 971 ALA A O 1
ATOM 7450 N N . VAL A 1 972 ? 10.890 -3.639 -27.572 1.00 92.94 972 VAL A N 1
ATOM 7451 C CA . VAL A 1 972 ? 10.327 -4.924 -27.148 1.00 92.94 972 VAL A CA 1
ATOM 7452 C C . VAL A 1 972 ? 10.168 -4.900 -25.642 1.00 92.94 972 VAL A C 1
ATOM 7454 O O . VAL A 1 972 ? 11.100 -4.515 -24.942 1.00 92.94 972 VAL A O 1
ATOM 7457 N N . ILE A 1 973 ? 8.981 -5.273 -25.177 1.00 86.56 973 ILE A N 1
ATOM 7458 C CA . ILE A 1 973 ? 8.634 -5.372 -23.760 1.00 86.56 973 ILE A CA 1
ATOM 7459 C C . ILE A 1 973 ? 7.841 -6.662 -23.593 1.00 86.56 973 ILE A C 1
ATOM 7461 O O . ILE A 1 973 ? 6.886 -6.871 -24.345 1.00 86.56 973 ILE A O 1
ATOM 7465 N N . ASP A 1 974 ? 8.264 -7.524 -22.669 1.00 82.75 974 ASP A N 1
ATOM 7466 C CA . ASP A 1 974 ? 7.627 -8.820 -22.385 1.00 82.75 974 ASP A CA 1
ATOM 7467 C C . ASP A 1 974 ? 7.266 -9.624 -23.658 1.00 82.75 974 ASP A C 1
ATOM 7469 O O . ASP A 1 974 ? 6.136 -10.049 -23.895 1.00 82.75 974 ASP A O 1
ATOM 7473 N N . GLY A 1 975 ? 8.227 -9.740 -24.581 1.00 84.31 975 GLY A N 1
ATOM 7474 C CA . GLY A 1 975 ? 8.048 -10.505 -25.820 1.00 84.31 975 GLY A CA 1
ATOM 7475 C C . GLY A 1 975 ? 7.103 -9.884 -26.863 1.00 84.31 975 GLY A C 1
ATOM 7476 O O . GLY A 1 975 ? 6.793 -10.535 -27.862 1.00 84.31 975 GLY A O 1
ATOM 7477 N N . VAL A 1 976 ? 6.672 -8.633 -26.680 1.00 89.44 976 VAL A N 1
ATOM 7478 C CA . VAL A 1 976 ? 5.782 -7.903 -27.597 1.00 89.44 976 VAL A CA 1
ATOM 7479 C C . VAL A 1 976 ? 6.508 -6.696 -28.196 1.00 89.44 976 VAL A C 1
ATOM 7481 O O . VAL A 1 976 ? 7.176 -5.945 -27.488 1.00 89.44 976 VAL A O 1
ATOM 7484 N N . ILE A 1 977 ? 6.368 -6.477 -29.510 1.00 93.06 977 ILE A N 1
ATOM 7485 C CA . ILE A 1 977 ? 6.945 -5.306 -30.195 1.00 93.06 977 ILE A CA 1
ATOM 7486 C C . ILE A 1 977 ? 5.981 -4.126 -30.085 1.00 93.06 977 ILE A C 1
ATOM 7488 O O . ILE A 1 977 ? 4.897 -4.172 -30.654 1.00 93.06 977 ILE A O 1
ATOM 7492 N N . TYR A 1 978 ? 6.391 -3.033 -29.456 1.00 93.31 978 TYR A N 1
ATOM 7493 C CA . TYR A 1 978 ? 5.656 -1.770 -29.428 1.00 93.31 978 TYR A CA 1
ATOM 7494 C C . TYR A 1 978 ? 6.224 -0.813 -30.471 1.00 93.31 978 TYR A C 1
ATOM 7496 O O . TYR A 1 978 ? 7.430 -0.594 -30.521 1.00 93.31 978 TYR A O 1
ATOM 7504 N N . CYS A 1 979 ? 5.362 -0.223 -31.293 1.00 92.38 979 CYS A N 1
ATOM 7505 C CA . CYS A 1 979 ? 5.695 0.723 -32.351 1.00 92.38 979 CYS A CA 1
ATOM 7506 C C . CYS A 1 979 ? 4.874 2.003 -32.168 1.00 92.38 979 CYS A C 1
ATOM 7508 O O . CYS A 1 979 ? 3.645 1.951 -32.111 1.00 92.38 979 CYS A O 1
ATOM 7510 N N . PHE A 1 980 ? 5.531 3.155 -32.044 1.00 93.12 980 PHE A N 1
ATOM 7511 C CA . PHE A 1 980 ? 4.880 4.388 -31.600 1.00 93.12 980 PHE A CA 1
ATOM 7512 C C . PHE A 1 980 ? 5.525 5.643 -32.184 1.00 93.12 980 PHE A C 1
ATOM 7514 O O . PHE A 1 980 ? 6.691 5.659 -32.582 1.00 93.12 980 PHE A O 1
ATOM 7521 N N . GLY A 1 981 ? 4.739 6.719 -32.229 1.00 91.88 981 GLY A N 1
ATOM 7522 C CA . GLY A 1 981 ? 5.200 8.013 -32.724 1.00 91.88 981 GLY A CA 1
ATOM 7523 C C . GLY A 1 981 ? 5.472 8.042 -34.231 1.00 91.88 981 GLY A C 1
ATOM 7524 O O . GLY A 1 981 ? 4.901 7.263 -35.006 1.00 91.88 981 GLY A O 1
ATOM 7525 N N . GLY A 1 982 ? 6.344 8.963 -34.633 1.00 90.62 982 GLY A N 1
ATOM 7526 C CA . GLY A 1 982 ? 6.773 9.177 -36.015 1.00 90.62 982 GLY A CA 1
ATOM 7527 C C . GLY A 1 982 ? 5.803 10.012 -36.842 1.00 90.62 982 GLY A C 1
ATOM 7528 O O . GLY A 1 982 ? 4.920 10.686 -36.311 1.00 90.62 982 GLY A O 1
ATOM 7529 N N . PHE A 1 983 ? 5.967 9.952 -38.158 1.00 86.25 983 PHE A N 1
ATOM 7530 C CA . PHE A 1 983 ? 5.165 10.680 -39.133 1.00 86.25 983 PHE A CA 1
ATOM 7531 C C . PHE A 1 983 ? 4.502 9.719 -40.119 1.00 86.25 983 PHE A C 1
ATOM 7533 O O . PHE A 1 983 ? 5.110 8.747 -40.569 1.00 86.25 983 PHE A O 1
ATOM 7540 N N . SER A 1 984 ? 3.247 10.004 -40.472 1.00 84.94 984 SER A N 1
ATOM 7541 C CA . SER A 1 984 ? 2.521 9.279 -41.523 1.00 84.94 984 SER A CA 1
ATOM 7542 C C . SER A 1 984 ? 2.344 10.177 -42.741 1.00 84.94 984 SER A C 1
ATOM 7544 O O . SER A 1 984 ? 1.693 11.222 -42.658 1.00 84.94 984 SER A O 1
ATOM 7546 N N . GLN A 1 985 ? 2.853 9.733 -43.890 1.00 77.75 985 GLN A N 1
ATOM 7547 C CA . GLN A 1 985 ? 2.775 10.444 -45.163 1.00 77.75 985 GLN A CA 1
ATOM 7548 C C . GLN A 1 985 ? 2.184 9.559 -46.263 1.00 77.75 985 GLN A C 1
ATOM 7550 O O . GLN A 1 985 ? 2.728 8.509 -46.608 1.00 77.75 985 GLN A O 1
ATOM 7555 N N . ALA A 1 986 ? 1.101 10.034 -46.881 1.00 74.00 986 ALA A N 1
ATOM 7556 C CA . ALA A 1 986 ? 0.507 9.374 -48.036 1.00 74.00 986 ALA A CA 1
ATOM 7557 C C . ALA A 1 986 ? 1.415 9.410 -49.271 1.00 74.00 986 ALA A C 1
ATOM 7559 O O . ALA A 1 986 ? 2.099 10.400 -49.522 1.00 74.00 986 ALA A O 1
ATOM 7560 N N . LEU A 1 987 ? 1.363 8.347 -50.082 1.00 72.25 987 LEU A N 1
ATOM 7561 C CA . LEU A 1 987 ? 2.144 8.244 -51.316 1.00 72.25 987 LEU A CA 1
ATOM 7562 C C . LEU A 1 987 ? 1.889 9.446 -52.245 1.00 72.25 987 LEU A C 1
ATOM 7564 O O . LEU A 1 987 ? 0.772 9.649 -52.724 1.00 72.25 987 LEU A O 1
ATOM 7568 N N . GLY A 1 988 ? 2.937 10.222 -52.520 1.00 67.25 988 GLY A N 1
ATOM 7569 C CA . GLY A 1 988 ? 2.919 11.413 -53.369 1.00 67.25 988 GLY A CA 1
ATOM 7570 C C . GLY A 1 988 ? 2.349 12.675 -52.712 1.00 67.25 988 GLY A C 1
ATOM 7571 O O . GLY A 1 988 ? 2.106 13.651 -53.425 1.00 67.25 988 GLY A O 1
ATOM 7572 N N . ALA A 1 989 ? 2.109 12.672 -51.396 1.00 68.94 989 ALA A N 1
ATOM 7573 C CA . ALA A 1 989 ? 1.642 13.848 -50.666 1.00 68.94 989 ALA A CA 1
ATOM 7574 C C . ALA A 1 989 ? 2.759 14.883 -50.461 1.00 68.94 989 ALA A C 1
ATOM 7576 O O . ALA A 1 989 ? 3.925 14.538 -50.275 1.00 68.94 989 ALA A O 1
ATOM 7577 N N . ASP A 1 990 ? 2.384 16.165 -50.470 1.00 67.62 990 ASP A N 1
ATOM 7578 C CA . ASP A 1 990 ? 3.302 17.258 -50.153 1.00 67.62 990 ASP A CA 1
ATOM 7579 C C . ASP A 1 990 ? 3.766 17.124 -48.698 1.00 67.62 990 ASP A C 1
ATOM 7581 O O . ASP A 1 990 ? 2.929 16.986 -47.796 1.00 67.62 990 ASP A O 1
ATOM 7585 N N . TRP A 1 991 ? 5.083 17.216 -48.482 1.00 64.88 991 TRP A N 1
ATOM 7586 C CA . TRP A 1 991 ? 5.688 17.296 -47.154 1.00 64.88 991 TRP A CA 1
ATOM 7587 C C . TRP A 1 991 ? 4.972 18.348 -46.319 1.00 64.88 991 TRP A C 1
ATOM 7589 O O . TRP A 1 991 ? 4.657 18.052 -45.186 1.00 64.88 991 TRP A O 1
ATOM 7599 N N . GLY A 1 992 ? 4.506 19.448 -46.932 1.00 60.81 992 GLY A N 1
ATOM 7600 C CA . GLY A 1 992 ? 3.552 20.441 -46.414 1.00 60.81 992 GLY A CA 1
ATOM 7601 C C . GLY A 1 992 ? 2.394 19.947 -45.515 1.00 60.81 992 GLY A C 1
ATOM 7602 O O . GLY A 1 992 ? 1.887 20.695 -44.668 1.00 60.81 992 GLY A O 1
ATOM 7603 N N . THR A 1 993 ? 1.976 18.692 -45.651 1.00 61.69 993 THR A N 1
ATOM 7604 C CA . THR A 1 993 ? 0.736 18.155 -45.072 1.00 61.69 993 THR A CA 1
ATOM 7605 C C . THR A 1 993 ? 0.921 16.984 -44.107 1.00 61.69 993 THR A C 1
ATOM 7607 O O . THR A 1 993 ? -0.068 16.525 -43.546 1.00 61.69 993 THR A O 1
ATOM 7610 N N . THR A 1 994 ? 2.153 16.531 -43.863 1.00 71.75 994 THR A N 1
ATOM 7611 C CA . THR A 1 994 ? 2.432 15.386 -42.982 1.00 71.75 994 THR A CA 1
ATOM 7612 C C . THR A 1 994 ? 2.100 15.699 -41.511 1.00 71.75 994 THR A C 1
ATOM 7614 O O . THR A 1 994 ? 2.334 16.814 -41.026 1.00 71.75 994 THR A O 1
ATOM 7617 N N . GLU A 1 995 ? 1.543 14.716 -40.798 1.00 71.94 995 GLU A N 1
ATOM 7618 C CA . GLU A 1 995 ? 1.164 14.822 -39.384 1.00 71.94 995 GLU A CA 1
ATOM 7619 C C . GLU A 1 995 ? 2.061 13.935 -38.510 1.00 71.94 995 GLU A C 1
ATOM 7621 O O . GLU A 1 995 ? 2.308 12.771 -38.836 1.00 71.94 995 GLU A O 1
ATOM 7626 N N . ALA A 1 996 ? 2.543 14.499 -37.397 1.00 84.81 996 ALA A N 1
ATOM 7627 C CA . ALA A 1 996 ? 3.193 13.730 -36.340 1.00 84.81 996 ALA A CA 1
ATOM 7628 C C . ALA A 1 996 ? 2.152 12.852 -35.637 1.00 84.81 996 ALA A C 1
ATOM 7630 O O . ALA A 1 996 ? 1.007 13.267 -35.441 1.00 84.81 996 ALA A O 1
ATOM 7631 N N . LEU A 1 997 ? 2.558 11.661 -35.214 1.00 87.94 997 LEU A N 1
ATOM 7632 C CA . LEU A 1 997 ? 1.690 10.669 -34.598 1.00 87.94 997 LEU A CA 1
ATOM 7633 C C . LEU A 1 997 ? 1.950 10.592 -33.093 1.00 87.94 997 LEU A C 1
ATOM 7635 O O . LEU A 1 997 ? 3.087 10.648 -32.635 1.00 87.94 997 LEU A O 1
ATOM 7639 N N . ALA A 1 998 ? 0.876 10.445 -32.322 1.00 90.06 998 ALA A N 1
ATOM 7640 C CA . ALA A 1 998 ? 0.928 10.056 -30.910 1.00 90.06 998 ALA A CA 1
ATOM 7641 C C . ALA A 1 998 ? 0.609 8.564 -30.709 1.00 90.06 998 ALA A C 1
ATOM 7643 O O . ALA A 1 998 ? 0.812 8.014 -29.632 1.00 90.06 998 ALA A O 1
ATOM 7644 N N . THR A 1 999 ? 0.075 7.910 -31.741 1.00 91.31 999 THR A N 1
ATOM 7645 C CA . THR A 1 999 ? -0.451 6.544 -31.677 1.00 91.31 999 THR A CA 1
ATOM 7646 C C . THR A 1 999 ? 0.634 5.519 -31.385 1.00 91.31 999 THR A C 1
ATOM 7648 O O . THR A 1 999 ? 1.737 5.641 -31.928 1.00 91.31 999 THR A O 1
ATOM 7651 N N . MET A 1 1000 ? 0.266 4.469 -30.651 1.00 91.81 1000 MET A N 1
ATOM 7652 C CA . MET A 1 1000 ? 1.076 3.275 -30.440 1.00 91.81 1000 MET A CA 1
ATOM 7653 C C . MET A 1 1000 ? 0.322 2.014 -30.858 1.00 91.81 1000 MET A C 1
ATOM 7655 O O . MET A 1 1000 ? -0.896 1.913 -30.701 1.00 91.81 1000 MET A O 1
ATOM 7659 N N . GLU A 1 1001 ? 1.067 1.043 -31.367 1.00 89.25 1001 GLU A N 1
ATOM 7660 C CA . GLU A 1 1001 ? 0.590 -0.281 -31.740 1.00 89.25 1001 GLU A CA 1
ATOM 7661 C C . GLU A 1 1001 ? 1.541 -1.343 -31.186 1.00 89.25 1001 GLU A C 1
ATOM 7663 O O . GLU A 1 1001 ? 2.750 -1.137 -31.152 1.00 89.25 1001 GLU A O 1
ATOM 7668 N N . ALA A 1 1002 ? 0.998 -2.482 -30.773 1.00 90.38 1002 ALA A N 1
ATOM 7669 C CA . ALA A 1 1002 ? 1.738 -3.623 -30.252 1.00 90.38 1002 ALA A CA 1
ATOM 7670 C C . ALA A 1 1002 ? 1.588 -4.832 -31.188 1.00 90.38 1002 ALA A C 1
ATOM 7672 O O . ALA A 1 1002 ? 0.471 -5.138 -31.601 1.00 90.38 1002 ALA A O 1
ATOM 7673 N N . PHE A 1 1003 ? 2.676 -5.518 -31.522 1.00 85.88 1003 PHE A N 1
ATOM 7674 C CA . PHE A 1 1003 ? 2.692 -6.750 -32.305 1.00 85.88 1003 PHE A CA 1
ATOM 7675 C C . PHE A 1 1003 ? 3.151 -7.910 -31.437 1.00 85.88 1003 PHE A C 1
ATOM 7677 O O . PHE A 1 1003 ? 4.306 -7.976 -31.013 1.00 85.88 1003 PHE A O 1
ATOM 7684 N N . ASP A 1 1004 ? 2.226 -8.833 -31.217 1.00 82.44 1004 ASP A N 1
ATOM 7685 C CA . ASP A 1 1004 ? 2.502 -10.122 -30.605 1.00 82.44 1004 ASP A CA 1
ATOM 7686 C C . ASP A 1 1004 ? 2.808 -11.139 -31.727 1.00 82.44 1004 ASP A C 1
ATOM 7688 O O . ASP A 1 1004 ? 1.945 -11.380 -32.586 1.00 82.44 1004 ASP A O 1
ATOM 7692 N N . PRO A 1 1005 ? 4.013 -11.742 -31.760 1.00 73.88 1005 PRO A N 1
ATOM 7693 C CA . PRO A 1 1005 ? 4.396 -12.694 -32.802 1.00 73.88 1005 PRO A CA 1
ATOM 7694 C C . PRO A 1 1005 ? 3.609 -14.013 -32.754 1.00 73.88 1005 PRO A C 1
ATOM 7696 O O . PRO A 1 1005 ? 3.540 -14.703 -33.773 1.00 73.88 1005 PRO A O 1
ATOM 7699 N N . PHE A 1 1006 ? 3.002 -14.371 -31.618 1.00 73.19 1006 PHE A N 1
ATOM 7700 C CA . PHE A 1 1006 ? 2.163 -15.564 -31.474 1.00 73.19 1006 PHE A CA 1
ATOM 7701 C C . PHE A 1 1006 ? 0.754 -15.338 -32.023 1.00 73.19 1006 PHE A C 1
ATOM 7703 O O . PHE A 1 1006 ? 0.156 -16.252 -32.595 1.00 73.19 1006 PHE A O 1
ATOM 7710 N N . VAL A 1 1007 ? 0.237 -14.115 -31.885 1.00 70.31 1007 VAL A N 1
ATOM 7711 C CA . VAL A 1 1007 ? -1.074 -13.714 -32.422 1.00 70.31 1007 VAL A CA 1
ATOM 7712 C C . VAL A 1 1007 ? -0.974 -13.318 -33.900 1.00 70.31 1007 VAL A C 1
ATOM 7714 O O . VAL A 1 1007 ? -1.893 -13.567 -34.682 1.00 70.31 1007 VAL A O 1
ATOM 7717 N N . GLY A 1 1008 ? 0.160 -12.745 -34.312 1.00 72.12 1008 GLY A N 1
ATOM 7718 C CA . GLY A 1 1008 ? 0.484 -12.464 -35.709 1.00 72.12 1008 GLY A CA 1
ATOM 7719 C C . GLY A 1 1008 ? -0.196 -11.225 -36.298 1.00 72.12 1008 GLY A C 1
ATOM 7720 O O . GLY A 1 1008 ? -0.313 -11.130 -37.520 1.00 72.12 1008 GLY A O 1
ATOM 7721 N N . HIS A 1 1009 ? -0.638 -10.270 -35.472 1.00 77.62 1009 HIS A N 1
ATOM 7722 C CA . HIS A 1 1009 ? -1.198 -8.992 -35.930 1.00 77.62 1009 HIS A CA 1
ATOM 7723 C C . HIS A 1 1009 ? -0.890 -7.826 -34.975 1.00 77.62 1009 HIS A C 1
ATOM 7725 O O . HIS A 1 1009 ? -0.675 -8.032 -33.782 1.00 77.62 1009 HIS A O 1
ATOM 7731 N N . TRP A 1 1010 ? -0.940 -6.592 -35.486 1.00 83.75 1010 TRP A N 1
ATOM 7732 C CA . TRP A 1 1010 ? -0.808 -5.371 -34.683 1.00 83.75 1010 TRP A CA 1
ATOM 7733 C C . TRP A 1 1010 ? -2.119 -5.016 -33.964 1.00 83.75 1010 TRP A C 1
ATOM 7735 O O . TRP A 1 1010 ? -3.194 -5.035 -34.565 1.00 83.75 1010 TRP A O 1
ATOM 7745 N N . THR A 1 1011 ? -2.026 -4.645 -32.691 1.00 84.75 1011 THR A N 1
ATOM 7746 C CA . THR A 1 1011 ? -3.131 -4.170 -31.844 1.00 84.75 1011 THR A CA 1
ATOM 7747 C C . THR A 1 1011 ? -2.877 -2.736 -31.379 1.00 84.75 1011 THR A C 1
ATOM 7749 O O . THR A 1 1011 ? -1.787 -2.471 -30.872 1.00 84.75 1011 THR A O 1
ATOM 7752 N N . PRO A 1 1012 ? -3.844 -1.808 -31.496 1.00 86.19 1012 PRO A N 1
ATOM 7753 C CA . PRO A 1 1012 ? -3.705 -0.461 -30.944 1.00 86.19 1012 PRO A CA 1
ATOM 7754 C C . PRO A 1 1012 ? -3.502 -0.471 -29.422 1.00 86.19 1012 PRO A C 1
ATOM 7756 O O . PRO A 1 1012 ? -4.115 -1.279 -28.726 1.00 86.19 1012 PRO A O 1
ATOM 7759 N N . ARG A 1 1013 ? -2.683 0.458 -28.921 1.00 89.38 1013 ARG A N 1
ATOM 7760 C CA . ARG A 1 1013 ? -2.439 0.724 -27.492 1.00 89.38 1013 ARG A CA 1
ATOM 7761 C C . ARG A 1 1013 ? -2.667 2.199 -27.167 1.00 89.38 1013 ARG A C 1
ATOM 7763 O O . ARG A 1 1013 ? -2.920 3.004 -28.074 1.00 89.38 1013 ARG A O 1
ATOM 7770 N N . ALA A 1 1014 ? -2.582 2.569 -25.890 1.00 84.50 1014 ALA A N 1
ATOM 7771 C CA . ALA A 1 1014 ? -2.705 3.960 -25.477 1.00 84.50 1014 ALA A CA 1
ATOM 7772 C C . ALA A 1 1014 ? -1.715 4.864 -26.227 1.00 84.50 1014 ALA A C 1
ATOM 7774 O O . ALA A 1 1014 ? -0.540 4.543 -26.414 1.00 84.50 1014 ALA A O 1
ATOM 7775 N N . SER A 1 1015 ? -2.210 6.010 -26.689 1.00 89.25 1015 SER A N 1
ATOM 7776 C CA . SER A 1 1015 ? -1.398 6.996 -27.408 1.00 89.25 1015 SER A CA 1
ATOM 7777 C C . SER A 1 1015 ? -0.609 7.864 -26.429 1.00 89.25 1015 SER A C 1
ATOM 7779 O O . SER A 1 1015 ? -1.112 8.174 -25.350 1.00 89.25 1015 SER A O 1
ATOM 7781 N N . MET A 1 1016 ? 0.589 8.299 -26.831 1.00 90.31 1016 MET A N 1
ATOM 7782 C CA . MET A 1 1016 ? 1.365 9.312 -26.106 1.00 90.31 1016 MET A CA 1
ATOM 7783 C C . MET A 1 1016 ? 0.544 10.594 -25.915 1.00 90.31 1016 MET A C 1
ATOM 7785 O O . MET A 1 1016 ? -0.325 10.920 -26.728 1.00 90.31 1016 MET A O 1
ATOM 7789 N N . ASN A 1 1017 ? 0.864 11.380 -24.887 1.00 83.81 1017 ASN A N 1
ATOM 7790 C CA . ASN A 1 1017 ? 0.206 12.669 -24.664 1.00 83.81 1017 ASN A CA 1
ATOM 7791 C C . ASN A 1 1017 ? 0.595 13.701 -25.730 1.00 83.81 1017 ASN A C 1
ATOM 7793 O O . ASN A 1 1017 ? -0.173 14.621 -26.026 1.00 83.81 1017 ASN A O 1
ATOM 7797 N N . LEU A 1 1018 ? 1.788 13.557 -26.313 1.00 83.88 1018 LEU A N 1
ATOM 7798 C CA . LEU A 1 1018 ? 2.290 14.419 -27.372 1.00 83.88 1018 LEU A CA 1
ATOM 7799 C C . LEU A 1 1018 ? 2.626 13.616 -28.632 1.00 83.88 1018 LEU A C 1
ATOM 7801 O O . LEU A 1 1018 ? 3.367 12.637 -28.592 1.00 83.88 1018 LEU A O 1
ATOM 7805 N N . ALA A 1 1019 ? 2.132 14.088 -29.776 1.00 88.12 1019 ALA A N 1
ATOM 7806 C CA . ALA A 1 1019 ? 2.528 13.567 -31.076 1.00 88.12 1019 ALA A CA 1
ATOM 7807 C C . ALA A 1 1019 ? 3.950 14.021 -31.439 1.00 88.12 1019 ALA A C 1
ATOM 7809 O O . ALA A 1 1019 ? 4.216 15.229 -31.483 1.00 88.12 1019 ALA A O 1
ATOM 7810 N N . ARG A 1 1020 ? 4.847 13.063 -31.703 1.00 90.19 1020 ARG A N 1
ATOM 7811 C CA . ARG A 1 1020 ? 6.256 13.324 -32.033 1.00 90.19 1020 ARG A CA 1
ATOM 7812 C C . ARG A 1 1020 ? 6.906 12.185 -32.824 1.00 90.19 1020 ARG A C 1
ATOM 7814 O O . ARG A 1 1020 ? 6.570 11.020 -32.618 1.00 90.19 1020 ARG A O 1
ATOM 7821 N N . GLY A 1 1021 ? 7.852 12.539 -33.691 1.00 89.56 1021 GLY A N 1
ATOM 7822 C CA . GLY A 1 1021 ? 8.839 11.632 -34.297 1.00 89.56 1021 GLY A CA 1
ATOM 7823 C C . GLY A 1 1021 ? 10.253 11.959 -33.814 1.00 89.56 1021 GLY A C 1
ATOM 7824 O O . GLY A 1 1021 ? 10.418 12.867 -32.999 1.00 89.56 1021 GLY A O 1
ATOM 7825 N N . ASP A 1 1022 ? 11.271 11.245 -34.293 1.00 90.88 1022 ASP A N 1
ATOM 7826 C CA . ASP A 1 1022 ? 12.690 11.565 -34.037 1.00 90.88 1022 ASP A CA 1
ATOM 7827 C C . ASP A 1 1022 ? 13.068 11.695 -32.540 1.00 90.88 1022 ASP A C 1
ATOM 7829 O O . ASP A 1 1022 ? 13.930 12.498 -32.158 1.00 90.88 1022 ASP A O 1
ATOM 7833 N N . ALA A 1 1023 ? 12.388 10.938 -31.673 1.00 93.50 1023 ALA A N 1
ATOM 7834 C CA . ALA A 1 1023 ? 12.590 10.952 -30.225 1.00 93.50 1023 ALA A CA 1
ATOM 7835 C C . ALA A 1 1023 ? 13.650 9.932 -29.780 1.00 93.50 1023 ALA A C 1
ATOM 7837 O O . ALA A 1 1023 ? 13.797 8.865 -30.376 1.00 93.50 1023 ALA A O 1
ATOM 7838 N N . GLY A 1 1024 ? 14.344 10.232 -28.680 1.00 94.25 1024 GLY A N 1
ATOM 7839 C CA . GLY A 1 1024 ? 15.187 9.252 -28.000 1.00 94.25 1024 GLY A CA 1
ATOM 7840 C C . GLY A 1 1024 ? 14.323 8.280 -27.199 1.00 94.25 1024 GLY A C 1
ATOM 7841 O O . GLY A 1 1024 ? 13.400 8.717 -26.511 1.00 94.25 1024 GLY A O 1
ATOM 7842 N N . ILE A 1 1025 ? 14.620 6.982 -27.268 1.00 94.62 1025 ILE A N 1
ATOM 7843 C CA . ILE A 1 1025 ? 13.860 5.945 -26.556 1.00 94.62 1025 ILE A CA 1
ATOM 7844 C C . ILE A 1 1025 ? 14.754 5.015 -25.747 1.00 94.62 1025 ILE A C 1
ATOM 7846 O O . ILE A 1 1025 ? 15.873 4.723 -26.156 1.00 94.62 1025 ILE A O 1
ATOM 7850 N N . ALA A 1 1026 ? 14.253 4.553 -24.607 1.00 92.25 1026 ALA A N 1
ATOM 7851 C CA . ALA A 1 1026 ? 14.909 3.549 -23.776 1.00 92.25 1026 ALA A CA 1
ATOM 7852 C C . ALA A 1 1026 ? 13.869 2.670 -23.077 1.00 92.25 1026 ALA A C 1
ATOM 7854 O O . ALA A 1 1026 ? 12.747 3.116 -22.841 1.00 92.25 1026 ALA A O 1
ATOM 7855 N N . VAL A 1 1027 ? 14.254 1.444 -22.732 1.00 89.25 1027 VAL A N 1
ATOM 7856 C CA . VAL A 1 1027 ? 13.448 0.537 -21.906 1.00 89.25 1027 VAL A CA 1
ATOM 7857 C C . VAL A 1 1027 ? 14.189 0.309 -20.594 1.00 89.25 1027 VAL A C 1
ATOM 7859 O O . VAL A 1 1027 ? 15.374 -0.026 -20.619 1.00 89.25 1027 VAL A O 1
ATOM 7862 N N . VAL A 1 1028 ? 13.518 0.540 -19.470 1.00 81.06 1028 VAL A N 1
ATOM 7863 C CA . VAL A 1 1028 ? 14.035 0.305 -18.111 1.00 81.06 1028 VAL A CA 1
ATOM 7864 C C . VAL A 1 1028 ? 12.921 -0.376 -17.330 1.00 81.06 1028 VAL A C 1
ATOM 7866 O O . VAL A 1 1028 ? 11.807 0.142 -17.340 1.00 81.06 1028 VAL A O 1
ATOM 7869 N N . ASP A 1 1029 ? 13.208 -1.522 -16.715 1.00 72.94 1029 ASP A N 1
ATOM 7870 C CA . ASP A 1 1029 ? 12.257 -2.323 -15.923 1.00 72.94 1029 ASP A CA 1
ATOM 7871 C C . ASP A 1 1029 ? 10.923 -2.572 -16.645 1.00 72.94 1029 ASP A C 1
ATOM 7873 O O . ASP A 1 1029 ? 9.850 -2.307 -16.113 1.00 72.94 1029 ASP A O 1
ATOM 7877 N N . ASP A 1 1030 ? 10.996 -2.983 -17.916 1.00 76.88 1030 ASP A N 1
ATOM 7878 C CA . ASP A 1 1030 ? 9.838 -3.192 -18.802 1.00 76.88 1030 ASP A CA 1
ATOM 7879 C C . ASP A 1 1030 ? 8.947 -1.955 -19.030 1.00 76.88 1030 ASP A C 1
ATOM 7881 O O . ASP A 1 1030 ? 7.854 -2.030 -19.592 1.00 76.88 1030 ASP A O 1
ATOM 7885 N N . MET A 1 1031 ? 9.447 -0.769 -18.690 1.00 81.88 1031 MET A N 1
ATOM 7886 C CA . MET A 1 1031 ? 8.789 0.506 -18.948 1.00 81.88 1031 MET A CA 1
ATOM 7887 C C . MET A 1 1031 ? 9.489 1.226 -20.096 1.00 81.88 1031 MET A C 1
ATOM 7889 O O . MET A 1 1031 ? 10.716 1.329 -20.152 1.00 81.88 1031 MET A O 1
ATOM 7893 N N . LEU A 1 1032 ? 8.705 1.782 -21.016 1.00 89.56 1032 LEU A N 1
ATOM 7894 C CA . LEU A 1 1032 ? 9.229 2.500 -22.177 1.00 89.56 1032 LEU A CA 1
ATOM 7895 C C . LEU A 1 1032 ? 9.317 3.997 -21.889 1.00 89.56 1032 LEU A C 1
ATOM 7897 O O . LEU A 1 1032 ? 8.311 4.623 -21.587 1.00 89.56 1032 LEU A O 1
ATOM 7901 N N . TYR A 1 1033 ? 10.487 4.594 -22.081 1.00 91.69 1033 TYR A N 1
ATOM 7902 C CA . TYR A 1 1033 ? 10.733 6.026 -21.935 1.00 91.69 1033 TYR A CA 1
ATOM 7903 C C . TYR A 1 1033 ? 10.937 6.673 -23.304 1.00 91.69 1033 TYR A C 1
ATOM 7905 O O . TYR A 1 1033 ? 11.725 6.185 -24.113 1.00 91.69 1033 TYR A O 1
ATOM 7913 N N . VAL A 1 1034 ? 10.268 7.799 -23.554 1.00 94.12 1034 VAL A N 1
ATOM 7914 C CA . VAL A 1 1034 ? 10.343 8.563 -24.807 1.00 94.12 1034 VAL A CA 1
ATOM 7915 C C . VAL A 1 1034 ? 10.689 10.014 -24.503 1.00 94.12 1034 VAL A C 1
ATOM 7917 O O . VAL A 1 1034 ? 9.931 10.701 -23.821 1.00 94.12 1034 VAL A O 1
ATOM 7920 N N . MET A 1 1035 ? 11.825 10.485 -25.017 1.00 93.56 1035 MET A N 1
ATOM 7921 C CA . MET A 1 1035 ? 12.448 11.752 -24.628 1.00 93.56 1035 MET A CA 1
ATOM 7922 C C . MET A 1 1035 ? 12.703 12.662 -25.830 1.00 93.56 1035 MET A C 1
ATOM 7924 O O . MET A 1 1035 ? 13.341 12.267 -26.809 1.00 93.56 1035 MET A O 1
ATOM 7928 N N . GLY A 1 1036 ? 12.276 13.919 -25.718 1.00 92.25 1036 GLY A N 1
ATOM 7929 C CA . GLY A 1 1036 ? 12.491 14.928 -26.752 1.00 92.25 1036 GLY A CA 1
ATOM 7930 C C . GLY A 1 1036 ? 11.710 14.621 -28.030 1.00 92.25 1036 GLY A C 1
ATOM 7931 O O . GLY A 1 1036 ? 10.550 14.223 -27.970 1.00 92.25 1036 GLY A O 1
ATOM 7932 N N . GLY A 1 1037 ? 12.326 14.853 -29.186 1.00 91.44 1037 GLY A N 1
ATOM 7933 C CA . GLY A 1 1037 ? 11.748 14.578 -30.501 1.00 91.44 1037 GLY A CA 1
ATOM 7934 C C . GLY A 1 1037 ? 11.236 15.809 -31.245 1.00 91.44 1037 GLY A C 1
ATOM 7935 O O . GLY A 1 1037 ? 11.392 16.953 -30.815 1.00 91.44 1037 GLY A O 1
ATOM 7936 N N . GLU A 1 1038 ? 10.645 15.568 -32.406 1.00 86.62 1038 GLU A N 1
ATOM 7937 C CA . GLU A 1 1038 ? 10.174 16.573 -33.350 1.00 86.62 1038 GLU A CA 1
ATOM 7938 C C . GLU A 1 1038 ? 8.644 16.626 -33.394 1.00 86.62 1038 GLU A C 1
ATOM 7940 O O . GLU A 1 1038 ? 7.972 15.603 -33.522 1.00 86.62 1038 GLU A O 1
ATOM 7945 N N . GLY A 1 1039 ? 8.082 17.838 -33.329 1.00 79.00 1039 GLY A N 1
ATOM 7946 C CA . GLY A 1 1039 ? 6.658 18.079 -33.582 1.00 79.00 1039 GLY A CA 1
ATOM 7947 C C . GLY A 1 1039 ? 6.405 19.314 -34.454 1.00 79.00 1039 GLY A C 1
ATOM 7948 O O . GLY A 1 1039 ? 7.300 20.132 -34.674 1.00 79.00 1039 GLY A O 1
ATOM 7949 N N . LYS A 1 1040 ? 5.163 19.481 -34.925 1.00 70.75 1040 LYS A N 1
ATOM 7950 C CA . LYS A 1 1040 ? 4.737 20.604 -35.785 1.00 70.75 1040 LYS A CA 1
ATOM 7951 C C . LYS A 1 1040 ? 4.303 21.832 -34.966 1.00 70.75 1040 LYS A C 1
ATOM 7953 O O . LYS A 1 1040 ? 3.607 21.690 -33.959 1.00 70.75 1040 LYS A O 1
ATOM 7958 N N . ASP A 1 1041 ? 4.680 23.036 -35.403 1.00 63.97 1041 ASP A N 1
ATOM 7959 C CA . ASP A 1 1041 ? 4.153 24.305 -34.872 1.00 63.97 1041 ASP A CA 1
ATOM 7960 C C . ASP A 1 1041 ? 2.685 24.494 -35.308 1.00 63.97 1041 ASP A C 1
ATOM 7962 O O . ASP A 1 1041 ? 2.390 24.653 -36.490 1.00 63.97 1041 ASP A O 1
ATOM 7966 N N . GLY A 1 1042 ? 1.744 24.464 -34.359 1.00 57.31 1042 GLY A N 1
ATOM 7967 C CA . GLY A 1 1042 ? 0.304 24.587 -34.632 1.00 57.31 1042 GLY A CA 1
ATOM 7968 C C . GLY A 1 1042 ? -0.170 25.999 -35.003 1.00 57.31 1042 GLY A C 1
ATOM 7969 O O . GLY A 1 1042 ? -1.368 26.204 -35.193 1.00 57.31 1042 GLY A O 1
ATOM 7970 N N . SER A 1 1043 ? 0.730 26.986 -35.069 1.00 58.31 1043 SER A N 1
ATOM 7971 C CA . SER A 1 1043 ? 0.376 28.384 -35.347 1.00 58.31 1043 SER A CA 1
ATOM 7972 C C . SER A 1 1043 ? 0.147 28.704 -36.831 1.00 58.31 1043 SER A C 1
ATOM 7974 O O . SER A 1 1043 ? -0.508 29.706 -37.128 1.00 58.31 1043 SER A O 1
ATOM 7976 N N . ASP A 1 1044 ? 0.611 27.856 -37.756 1.00 55.38 1044 ASP A N 1
ATOM 7977 C CA . ASP A 1 1044 ? 0.356 28.001 -39.192 1.00 55.38 1044 ASP A CA 1
ATOM 7978 C C . ASP A 1 1044 ? 0.325 26.632 -39.910 1.00 55.38 1044 ASP A C 1
ATOM 7980 O O . ASP A 1 1044 ? 1.356 25.972 -40.038 1.00 55.38 1044 ASP A O 1
ATOM 7984 N N . PRO A 1 1045 ? -0.836 26.188 -40.429 1.00 54.25 1045 PRO A N 1
ATOM 7985 C CA . PRO A 1 1045 ? -0.945 24.918 -41.145 1.00 54.25 1045 PRO A CA 1
ATOM 7986 C C . PRO A 1 1045 ? -0.229 24.904 -42.508 1.00 54.25 1045 PRO A C 1
ATOM 7988 O O . PRO A 1 1045 ? -0.097 23.828 -43.090 1.00 54.25 1045 PRO A O 1
ATOM 7991 N N . TYR A 1 1046 ? 0.235 26.056 -43.012 1.00 50.78 1046 TYR A N 1
ATOM 7992 C CA . TYR A 1 1046 ? 0.861 26.207 -44.330 1.00 50.78 1046 TYR A CA 1
ATOM 7993 C C . TYR A 1 1046 ? 2.373 26.485 -44.288 1.00 50.78 1046 TYR A C 1
ATOM 7995 O O . TYR A 1 1046 ? 2.994 26.517 -45.352 1.00 50.78 1046 TYR A O 1
ATOM 8003 N N . THR A 1 1047 ? 2.991 26.667 -43.112 1.00 54.31 1047 THR A N 1
ATOM 8004 C CA . THR A 1 1047 ? 4.455 26.790 -42.993 1.00 54.31 1047 THR A CA 1
ATOM 8005 C C . THR A 1 1047 ? 5.057 25.624 -42.211 1.00 54.31 1047 THR A C 1
ATOM 8007 O O . THR A 1 1047 ? 4.711 25.350 -41.066 1.00 54.31 1047 THR A O 1
ATOM 8010 N N . TRP A 1 1048 ? 5.984 24.910 -42.857 1.00 57.22 1048 TRP A N 1
ATOM 8011 C CA . TRP A 1 1048 ? 6.718 23.802 -42.250 1.00 57.22 1048 TRP A CA 1
ATOM 8012 C C . TRP A 1 1048 ? 7.797 24.321 -41.316 1.00 57.22 1048 TRP A C 1
ATOM 8014 O O . TRP A 1 1048 ? 8.855 24.776 -41.753 1.00 57.22 1048 TRP A O 1
ATOM 8024 N N . LYS A 1 1049 ? 7.508 24.277 -40.014 1.00 63.50 1049 LYS A N 1
ATOM 8025 C CA . LYS A 1 1049 ? 8.458 24.632 -38.969 1.00 63.50 1049 LYS A CA 1
ATOM 8026 C C . LYS A 1 1049 ? 8.466 23.566 -37.880 1.00 63.50 1049 LYS A C 1
ATOM 8028 O O . LYS A 1 1049 ? 7.540 23.472 -37.076 1.00 63.50 1049 LYS A O 1
ATOM 8033 N N . TYR A 1 1050 ? 9.537 22.786 -37.877 1.00 70.81 1050 TYR A N 1
ATOM 8034 C CA . TYR A 1 1050 ? 9.818 21.783 -36.863 1.00 70.81 1050 TYR A CA 1
ATOM 8035 C C . TYR A 1 1050 ? 10.155 22.425 -35.510 1.00 70.81 1050 TYR A C 1
ATOM 8037 O O . TYR A 1 1050 ? 10.847 23.451 -35.438 1.00 70.81 1050 TYR A O 1
ATOM 8045 N N . ILE A 1 1051 ? 9.656 21.821 -34.432 1.00 78.75 1051 ILE A N 1
ATOM 8046 C CA . ILE A 1 1051 ? 9.925 22.222 -33.049 1.00 78.75 1051 ILE A CA 1
ATOM 8047 C C . ILE A 1 1051 ? 10.599 21.061 -32.326 1.00 78.75 1051 ILE A C 1
ATOM 8049 O O . ILE A 1 1051 ? 10.035 19.969 -32.249 1.00 78.75 1051 ILE A O 1
ATOM 8053 N N . ALA A 1 1052 ? 11.774 21.340 -31.764 1.00 86.88 1052 ALA A N 1
ATOM 8054 C CA . ALA A 1 1052 ? 12.477 20.442 -30.867 1.00 86.88 1052 ALA A CA 1
ATOM 8055 C C . ALA A 1 1052 ? 11.748 20.388 -29.521 1.00 86.88 1052 ALA A C 1
ATOM 8057 O O . ALA A 1 1052 ? 11.479 21.418 -28.895 1.00 86.88 1052 ALA A O 1
ATOM 8058 N N . ARG A 1 1053 ? 11.426 19.176 -29.087 1.00 88.12 1053 ARG A N 1
ATOM 8059 C CA . ARG A 1 1053 ? 10.695 18.876 -27.859 1.00 88.12 1053 ARG A CA 1
ATOM 8060 C C . ARG A 1 1053 ? 11.652 18.610 -26.709 1.00 88.12 1053 ARG A C 1
ATOM 8062 O O . ARG A 1 1053 ? 12.820 18.287 -26.912 1.00 88.12 1053 ARG A O 1
ATOM 8069 N N . ASN A 1 1054 ? 11.168 18.794 -25.491 1.00 90.56 1054 ASN A N 1
ATOM 8070 C CA . ASN A 1 1054 ? 11.890 18.424 -24.273 1.00 90.56 1054 ASN A CA 1
ATOM 8071 C C . ASN A 1 1054 ? 11.059 17.568 -23.322 1.00 90.56 1054 ASN A C 1
ATOM 8073 O O . ASN A 1 1054 ? 11.496 17.258 -22.222 1.00 90.56 1054 ASN A O 1
ATOM 8077 N N . GLU A 1 1055 ? 9.856 17.204 -23.726 1.00 90.25 1055 GLU A N 1
ATOM 8078 C CA . GLU A 1 1055 ? 8.973 16.352 -22.964 1.00 90.25 1055 GLU A CA 1
ATOM 8079 C C . GLU A 1 1055 ? 9.583 14.945 -22.825 1.00 90.25 1055 GLU A C 1
ATOM 8081 O O . GLU A 1 1055 ? 10.175 14.417 -23.770 1.00 90.25 1055 GLU A O 1
ATOM 8086 N N . LEU A 1 1056 ? 9.446 14.362 -21.633 1.00 89.44 1056 LEU A N 1
ATOM 8087 C CA . LEU A 1 1056 ? 9.768 12.972 -21.328 1.00 89.44 1056 LEU A CA 1
ATOM 8088 C C . LEU A 1 1056 ? 8.471 12.272 -20.917 1.00 89.44 1056 LEU A C 1
ATOM 8090 O O . LEU A 1 1056 ? 7.774 12.754 -20.023 1.00 89.44 1056 LEU A O 1
ATOM 8094 N N . GLU A 1 1057 ? 8.143 11.153 -21.556 1.00 88.25 1057 GLU A N 1
ATOM 8095 C CA . GLU A 1 1057 ? 6.996 10.327 -21.174 1.00 88.25 1057 GLU A CA 1
ATOM 8096 C C . GLU A 1 1057 ? 7.397 8.864 -20.991 1.00 88.25 1057 GLU A C 1
ATOM 8098 O O . GLU A 1 1057 ? 8.186 8.338 -21.774 1.00 88.25 1057 GLU A O 1
ATOM 8103 N N . ARG A 1 1058 ? 6.826 8.213 -19.975 1.00 87.50 1058 ARG A N 1
ATOM 8104 C CA . ARG A 1 1058 ? 6.981 6.790 -19.673 1.00 87.50 1058 ARG A CA 1
ATOM 8105 C C . ARG A 1 1058 ? 5.679 6.047 -19.947 1.00 87.50 1058 ARG A C 1
ATOM 8107 O O . ARG A 1 1058 ? 4.639 6.456 -19.440 1.00 87.50 1058 ARG A O 1
ATOM 8114 N N . TYR A 1 1059 ? 5.731 4.960 -20.698 1.00 83.88 1059 TYR A N 1
ATOM 8115 C CA . TYR A 1 1059 ? 4.612 4.051 -20.893 1.00 83.88 1059 TYR A CA 1
ATOM 8116 C C . TYR A 1 1059 ? 4.694 2.877 -19.926 1.00 83.88 1059 TYR A C 1
ATOM 8118 O O . TYR A 1 1059 ? 5.750 2.261 -19.781 1.00 83.88 1059 TYR A O 1
ATOM 8126 N N . ASP A 1 1060 ? 3.560 2.598 -19.294 1.00 75.31 1060 ASP A N 1
ATOM 8127 C CA . ASP A 1 1060 ? 3.308 1.427 -18.470 1.00 75.31 1060 ASP A CA 1
ATOM 8128 C C . ASP A 1 1060 ? 2.469 0.415 -19.269 1.00 75.31 1060 ASP A C 1
ATOM 8130 O O . ASP A 1 1060 ? 1.279 0.670 -19.499 1.00 75.31 1060 ASP A O 1
ATOM 8134 N N . PRO A 1 1061 ? 3.053 -0.716 -19.704 1.00 71.12 1061 PRO A N 1
ATOM 8135 C CA . PRO A 1 1061 ? 2.331 -1.727 -20.469 1.00 71.12 1061 PRO A CA 1
ATOM 8136 C C . PRO A 1 1061 ? 1.248 -2.437 -19.655 1.00 71.12 1061 PRO A C 1
ATOM 8138 O O . PRO A 1 1061 ? 0.219 -2.811 -20.219 1.00 71.12 1061 PRO A O 1
ATOM 8141 N N . ALA A 1 1062 ? 1.443 -2.599 -18.341 1.00 63.41 1062 ALA A N 1
ATOM 8142 C CA . ALA A 1 1062 ? 0.499 -3.293 -17.467 1.00 63.41 1062 ALA A CA 1
ATOM 8143 C C . ALA A 1 1062 ? -0.787 -2.483 -17.275 1.00 63.41 1062 ALA A C 1
ATOM 8145 O O . ALA A 1 1062 ? -1.882 -3.039 -17.190 1.00 63.41 1062 ALA A O 1
ATOM 8146 N N . ARG A 1 1063 ? -0.659 -1.153 -17.240 1.00 56.16 1063 ARG A N 1
ATOM 8147 C CA . ARG A 1 1063 ? -1.790 -0.230 -17.074 1.00 56.16 1063 ARG A CA 1
ATOM 8148 C C . ARG A 1 1063 ? -2.285 0.381 -18.388 1.00 56.16 1063 ARG A C 1
ATOM 8150 O O . ARG A 1 1063 ? -3.264 1.122 -18.366 1.00 56.16 1063 ARG A O 1
ATOM 8157 N N . ASP A 1 1064 ? -1.610 0.094 -19.502 1.00 77.81 1064 ASP A N 1
ATOM 8158 C CA . ASP A 1 1064 ? -1.805 0.720 -20.815 1.00 77.81 1064 ASP A CA 1
ATOM 8159 C C . ASP A 1 1064 ? -1.944 2.250 -20.714 1.00 77.81 1064 ASP A C 1
ATOM 8161 O O . ASP A 1 1064 ? -2.927 2.838 -21.167 1.00 77.81 1064 ASP A O 1
ATOM 8165 N N . LEU A 1 1065 ? -0.976 2.913 -20.066 1.00 70.19 1065 LEU A N 1
ATOM 8166 C CA . LEU A 1 1065 ? -1.033 4.362 -19.851 1.00 70.19 1065 LEU A CA 1
ATOM 8167 C C . LEU A 1 1065 ? 0.329 5.050 -19.979 1.00 70.19 1065 LEU A C 1
ATOM 8169 O O . LEU A 1 1065 ? 1.372 4.480 -19.665 1.00 70.19 1065 LEU A O 1
ATOM 8173 N N . TRP A 1 1066 ? 0.302 6.316 -20.405 1.00 76.94 1066 TRP A N 1
ATOM 8174 C CA . TRP A 1 1066 ? 1.475 7.189 -20.498 1.00 76.94 1066 TRP A CA 1
ATOM 8175 C C . TRP A 1 1066 ? 1.539 8.187 -19.337 1.00 76.94 1066 TRP A C 1
ATOM 8177 O O . TRP A 1 1066 ? 0.560 8.861 -19.017 1.00 76.94 1066 TRP A O 1
ATOM 8187 N N . ILE A 1 1067 ? 2.727 8.333 -18.760 1.00 68.88 1067 ILE A N 1
ATOM 8188 C CA . ILE A 1 1067 ? 3.057 9.177 -17.606 1.00 68.88 1067 ILE A CA 1
ATOM 8189 C C . ILE A 1 1067 ? 4.041 10.246 -18.071 1.00 68.88 1067 ILE A C 1
ATOM 8191 O O . ILE A 1 1067 ? 4.997 9.923 -18.765 1.00 68.88 1067 ILE A O 1
ATOM 8195 N N . THR A 1 1068 ? 3.843 11.515 -17.705 1.00 76.44 1068 THR A N 1
ATOM 8196 C CA . THR A 1 1068 ? 4.825 12.569 -18.018 1.00 76.44 1068 THR A CA 1
ATOM 8197 C C . THR A 1 1068 ? 5.832 12.681 -16.877 1.00 76.44 1068 THR A C 1
ATOM 8199 O O . THR A 1 1068 ? 5.433 12.830 -15.730 1.00 76.44 1068 THR A O 1
ATOM 8202 N N . LEU A 1 1069 ? 7.124 12.672 -17.194 1.00 76.81 1069 LEU A N 1
ATOM 8203 C CA . LEU A 1 1069 ? 8.208 12.817 -16.216 1.00 76.81 1069 LEU A CA 1
ATOM 8204 C C . LEU A 1 1069 ? 8.941 14.159 -16.405 1.00 76.81 1069 LEU A C 1
ATOM 8206 O O . LEU A 1 1069 ? 8.609 14.949 -17.300 1.00 76.81 1069 LEU A O 1
ATOM 8210 N N . ALA A 1 1070 ? 9.948 14.431 -15.572 1.00 78.38 1070 ALA A N 1
ATOM 8211 C CA . ALA A 1 1070 ? 10.769 15.633 -15.624 1.00 78.38 1070 ALA A CA 1
ATOM 8212 C C . ALA A 1 1070 ? 11.355 15.834 -17.029 1.00 78.38 1070 ALA A C 1
ATOM 8214 O O . ALA A 1 1070 ? 12.051 14.956 -17.552 1.00 78.38 1070 ALA A O 1
ATOM 8215 N N . PRO A 1 1071 ? 11.120 17.003 -17.649 1.00 84.38 1071 PRO A N 1
ATOM 8216 C CA . PRO A 1 1071 ? 11.514 17.231 -19.025 1.00 84.38 1071 PRO A CA 1
ATOM 8217 C C . PRO A 1 1071 ? 13.036 17.226 -19.175 1.00 84.38 1071 PRO A C 1
ATOM 8219 O O . PRO A 1 1071 ? 13.771 17.658 -18.286 1.00 84.38 1071 PRO A O 1
ATOM 8222 N N . VAL A 1 1072 ? 13.485 16.817 -20.357 1.00 86.06 1072 VAL A N 1
ATOM 8223 C CA . VAL A 1 1072 ? 14.868 16.933 -20.815 1.00 86.06 1072 VAL A CA 1
ATOM 8224 C C . VAL A 1 1072 ? 15.338 18.393 -20.637 1.00 86.06 1072 VAL A C 1
ATOM 8226 O O . VAL A 1 1072 ? 14.652 19.318 -21.088 1.00 86.06 1072 VAL A O 1
ATOM 8229 N N . PRO A 1 1073 ? 16.491 18.664 -19.997 1.00 87.06 1073 PRO A N 1
ATOM 8230 C CA . PRO A 1 1073 ? 16.956 20.035 -19.774 1.00 87.06 1073 PRO A CA 1
ATOM 8231 C C . PRO A 1 1073 ? 17.198 20.811 -21.072 1.00 87.06 1073 PRO A C 1
ATOM 8233 O O . PRO A 1 1073 ? 17.033 22.033 -21.117 1.00 87.06 1073 PRO A O 1
ATOM 8236 N N . SER A 1 1074 ? 17.564 20.104 -22.139 1.00 83.31 1074 SER A N 1
ATOM 8237 C CA . SER A 1 1074 ? 17.769 20.662 -23.471 1.00 83.31 1074 SER A CA 1
ATOM 8238 C C . SER A 1 1074 ? 16.759 20.109 -24.479 1.00 83.31 1074 SER A C 1
ATOM 8240 O O . SER A 1 1074 ? 16.774 18.928 -24.821 1.00 83.31 1074 SER A O 1
ATOM 8242 N N . SER A 1 1075 ? 15.895 20.987 -25.001 1.00 87.62 1075 SER A N 1
ATOM 8243 C CA . SER A 1 1075 ? 14.982 20.648 -26.099 1.00 87.62 1075 SER A CA 1
ATOM 8244 C C . SER A 1 1075 ? 15.760 20.194 -27.324 1.00 87.62 1075 SER A C 1
ATOM 8246 O O . SER A 1 1075 ? 16.582 20.956 -27.847 1.00 87.62 1075 SER A O 1
ATOM 8248 N N . ARG A 1 1076 ? 15.485 18.974 -27.789 1.00 90.06 1076 ARG A N 1
ATOM 8249 C CA . ARG A 1 1076 ? 16.199 18.377 -28.913 1.00 90.06 1076 ARG A CA 1
ATOM 8250 C C . ARG A 1 1076 ? 15.393 17.324 -29.672 1.00 90.06 1076 ARG A C 1
ATOM 8252 O O . ARG A 1 1076 ? 14.529 16.669 -29.101 1.00 90.06 1076 ARG A O 1
ATOM 8259 N N . LEU A 1 1077 ? 15.722 17.164 -30.950 1.00 90.81 1077 LEU A N 1
ATOM 8260 C CA . LEU A 1 1077 ? 15.186 16.155 -31.874 1.00 90.81 1077 LEU A CA 1
ATOM 8261 C C . LEU A 1 1077 ? 16.327 15.394 -32.563 1.00 90.81 1077 LEU A C 1
ATOM 8263 O O . LEU A 1 1077 ? 17.471 15.855 -32.519 1.00 90.81 1077 LEU A O 1
ATOM 8267 N N . ARG A 1 1078 ? 16.034 14.250 -33.194 1.00 91.56 1078 ARG A N 1
ATOM 8268 C CA . ARG A 1 1078 ? 17.022 13.374 -33.871 1.00 91.56 1078 ARG A CA 1
ATOM 8269 C C . ARG A 1 1078 ? 18.160 12.943 -32.947 1.00 91.56 1078 ARG A C 1
ATOM 8271 O O . ARG A 1 1078 ? 19.318 12.819 -33.355 1.00 91.56 1078 ARG A O 1
ATOM 8278 N N . CYS A 1 1079 ? 17.823 12.807 -31.672 1.00 93.88 1079 CYS A N 1
ATOM 8279 C CA . CYS A 1 1079 ? 18.665 12.267 -30.620 1.00 93.88 1079 CYS A CA 1
ATOM 8280 C C . CYS A 1 1079 ? 18.425 10.759 -30.498 1.00 93.88 1079 CYS A C 1
ATOM 8282 O O . CYS A 1 1079 ? 17.421 10.236 -30.972 1.00 93.88 1079 CYS A O 1
ATOM 8284 N N . ALA A 1 1080 ? 19.335 10.068 -29.822 1.00 95.56 1080 ALA A N 1
ATOM 8285 C CA . ALA A 1 1080 ? 19.145 8.673 -29.446 1.00 95.56 1080 ALA A CA 1
ATOM 8286 C C . ALA A 1 1080 ? 19.238 8.546 -27.927 1.00 95.56 1080 ALA A C 1
ATOM 8288 O O . ALA A 1 1080 ? 19.985 9.296 -27.292 1.00 95.56 1080 ALA A O 1
ATOM 8289 N N . ALA A 1 1081 ? 18.501 7.604 -27.346 1.00 95.44 1081 ALA A N 1
ATOM 8290 C CA . ALA A 1 1081 ? 18.632 7.258 -25.939 1.00 95.44 1081 ALA A CA 1
ATOM 8291 C C . ALA A 1 1081 ? 18.973 5.776 -25.780 1.00 95.44 1081 ALA A C 1
ATOM 8293 O O . ALA A 1 1081 ? 18.797 4.990 -26.707 1.00 95.44 1081 ALA A O 1
ATOM 8294 N N . ALA A 1 1082 ? 19.536 5.428 -24.628 1.00 93.94 1082 ALA A N 1
ATOM 8295 C CA . ALA A 1 1082 ? 19.831 4.054 -24.245 1.00 93.94 1082 ALA A CA 1
ATOM 8296 C C . ALA A 1 1082 ? 19.882 3.945 -22.717 1.00 93.94 1082 ALA A C 1
ATOM 8298 O O . ALA A 1 1082 ? 20.259 4.906 -22.038 1.00 93.94 1082 ALA A O 1
ATOM 8299 N N . SER A 1 1083 ? 19.527 2.779 -22.190 1.00 90.81 1083 SER A N 1
ATOM 8300 C CA . SER A 1 1083 ? 19.560 2.458 -20.762 1.00 90.81 1083 SER A CA 1
ATOM 8301 C C . SER A 1 1083 ? 20.697 1.492 -20.432 1.00 90.81 1083 SER A C 1
ATOM 8303 O O . SER A 1 1083 ? 21.025 0.611 -21.229 1.00 90.81 1083 SER A O 1
ATOM 8305 N N . VAL A 1 1084 ? 21.324 1.671 -19.267 1.00 83.00 1084 VAL A N 1
ATOM 8306 C CA . VAL A 1 1084 ? 22.294 0.727 -18.686 1.00 83.00 1084 VAL A CA 1
ATOM 8307 C C . VAL A 1 1084 ? 22.049 0.662 -17.184 1.00 83.00 1084 VAL A C 1
ATOM 8309 O O . VAL A 1 1084 ? 22.246 1.661 -16.488 1.00 83.00 1084 VAL A O 1
ATOM 8312 N N . GLY A 1 1085 ? 21.638 -0.513 -16.697 1.00 78.81 1085 GLY A N 1
ATOM 8313 C CA . GLY A 1 1085 ? 21.051 -0.629 -15.362 1.00 78.81 1085 GLY A CA 1
ATOM 8314 C C . GLY A 1 1085 ? 19.805 0.254 -15.263 1.00 78.81 1085 GLY A C 1
ATOM 8315 O O . GLY A 1 1085 ? 19.051 0.368 -16.226 1.00 78.81 1085 GLY A O 1
ATOM 8316 N N . GLU A 1 1086 ? 19.661 0.953 -14.144 1.00 69.88 1086 GLU A N 1
ATOM 8317 C CA . GLU A 1 1086 ? 18.508 1.818 -13.840 1.00 69.88 1086 GLU A CA 1
ATOM 8318 C C . GLU A 1 1086 ? 18.587 3.203 -14.509 1.00 69.88 1086 GLU A C 1
ATOM 8320 O O . GLU A 1 1086 ? 17.640 3.991 -14.517 1.00 69.88 1086 GLU A O 1
ATOM 8325 N N . PHE A 1 1087 ? 19.733 3.540 -15.108 1.00 79.88 1087 PHE A N 1
ATOM 8326 C CA . PHE A 1 1087 ? 19.954 4.863 -15.678 1.00 79.88 1087 PHE A CA 1
ATOM 8327 C C . PHE A 1 1087 ? 19.638 4.916 -17.163 1.00 79.88 1087 PHE A C 1
ATOM 8329 O O . PHE A 1 1087 ? 20.070 4.065 -17.943 1.00 79.88 1087 PHE A O 1
ATOM 8336 N N . THR A 1 1088 ? 19.008 6.016 -17.579 1.00 90.50 1088 THR A N 1
ATOM 8337 C CA . THR A 1 1088 ? 18.825 6.328 -18.998 1.00 90.50 1088 THR A CA 1
ATOM 8338 C C . THR A 1 1088 ? 19.707 7.490 -19.434 1.00 90.50 1088 THR A C 1
ATOM 8340 O O . THR A 1 1088 ? 19.895 8.461 -18.705 1.00 90.50 1088 THR A O 1
ATOM 8343 N N . TYR A 1 1089 ? 20.246 7.418 -20.647 1.00 93.81 1089 TYR A N 1
ATOM 8344 C CA . TYR A 1 1089 ? 21.128 8.429 -21.219 1.00 93.81 1089 TYR A CA 1
ATOM 8345 C C . TYR A 1 1089 ? 20.569 8.930 -22.547 1.00 93.81 1089 TYR A C 1
ATOM 8347 O O . TYR A 1 1089 ? 20.229 8.127 -23.410 1.00 93.81 1089 TYR A O 1
ATOM 8355 N N . LEU A 1 1090 ? 20.524 10.250 -22.728 1.00 96.00 1090 LEU A N 1
ATOM 8356 C CA . LEU A 1 1090 ? 20.114 10.920 -23.958 1.00 96.00 1090 LEU A CA 1
ATOM 8357 C C . LEU A 1 1090 ? 21.324 11.550 -24.650 1.00 96.00 1090 LEU A C 1
ATOM 8359 O O . LEU A 1 1090 ? 21.985 12.431 -24.094 1.00 96.00 1090 LEU A O 1
ATOM 8363 N N . PHE A 1 1091 ? 21.590 11.132 -25.883 1.00 96.31 1091 PHE A N 1
ATOM 8364 C CA . PHE A 1 1091 ? 22.776 11.491 -26.649 1.00 96.31 1091 PHE A CA 1
ATOM 8365 C C . PHE A 1 1091 ? 22.429 12.431 -27.811 1.00 96.31 1091 PHE A C 1
ATOM 8367 O O . PHE A 1 1091 ? 21.468 12.203 -28.547 1.00 96.31 1091 PHE A O 1
ATOM 8374 N N . GLY A 1 1092 ? 23.276 13.440 -28.032 1.00 94.75 1092 GLY A N 1
ATOM 8375 C CA . GLY A 1 1092 ? 23.348 14.212 -29.279 1.00 94.75 1092 GLY A CA 1
ATOM 8376 C C . GLY A 1 1092 ? 22.032 14.871 -29.706 1.00 94.75 1092 GLY A C 1
ATOM 8377 O O . GLY A 1 1092 ? 21.265 15.330 -28.858 1.00 94.75 1092 GLY A O 1
ATOM 8378 N N . GLY A 1 1093 ? 21.803 14.941 -31.019 1.00 92.81 1093 GLY A N 1
ATOM 8379 C CA . GLY A 1 1093 ? 20.612 15.518 -31.652 1.00 92.81 1093 GLY A CA 1
ATOM 8380 C C . GLY A 1 1093 ? 20.774 16.979 -32.080 1.00 92.81 1093 GLY A C 1
ATOM 8381 O O . GLY A 1 1093 ? 21.867 17.539 -32.032 1.00 92.81 1093 GLY A O 1
ATOM 8382 N N . HIS A 1 1094 ? 19.673 17.597 -32.504 1.00 87.75 1094 HIS A N 1
ATOM 8383 C CA . HIS A 1 1094 ? 19.580 19.011 -32.877 1.00 87.75 1094 HIS A CA 1
ATOM 8384 C C . HIS A 1 1094 ? 18.807 19.806 -31.833 1.00 87.75 1094 HIS A C 1
ATOM 8386 O O . HIS A 1 1094 ? 17.735 19.378 -31.411 1.00 87.75 1094 HIS A O 1
ATOM 8392 N N . ASN A 1 1095 ? 19.292 20.995 -31.474 1.00 86.69 1095 ASN A N 1
ATOM 8393 C CA . ASN A 1 1095 ? 18.495 21.951 -30.702 1.00 86.69 1095 ASN A CA 1
ATOM 8394 C C . ASN A 1 1095 ? 17.488 22.713 -31.591 1.00 86.69 1095 ASN A C 1
ATOM 8396 O O . ASN A 1 1095 ? 17.447 22.567 -32.813 1.00 86.69 1095 ASN A O 1
ATOM 8400 N N . GLN A 1 1096 ? 16.694 23.598 -30.986 1.00 83.00 1096 GLN A N 1
ATOM 8401 C CA . GLN A 1 1096 ? 15.713 24.423 -31.703 1.00 83.00 1096 GLN A CA 1
ATOM 8402 C C . GLN A 1 1096 ? 16.332 25.366 -32.759 1.00 83.00 1096 GLN A C 1
ATOM 8404 O O . GLN A 1 1096 ? 15.631 25.811 -33.673 1.00 83.00 1096 GLN A O 1
ATOM 8409 N N . GLN A 1 1097 ? 17.622 25.695 -32.630 1.00 80.50 1097 GLN A N 1
ATOM 8410 C CA . GLN A 1 1097 ? 18.409 26.489 -33.581 1.00 80.50 1097 GLN A CA 1
ATOM 8411 C C . GLN A 1 1097 ? 19.015 25.642 -34.712 1.00 80.50 1097 GLN A C 1
ATOM 8413 O O . GLN A 1 1097 ? 19.667 26.212 -35.586 1.00 80.50 1097 GLN A O 1
ATOM 8418 N N . LYS A 1 1098 ? 18.746 24.327 -34.730 1.00 74.44 1098 LYS A N 1
ATOM 8419 C CA . LYS A 1 1098 ? 19.313 23.333 -35.653 1.00 74.44 1098 LYS A CA 1
ATOM 8420 C C . LYS A 1 1098 ? 20.828 23.165 -35.521 1.00 74.44 1098 LYS A C 1
ATOM 8422 O O . LYS A 1 1098 ? 21.513 22.866 -36.486 1.00 74.44 1098 LYS A O 1
ATOM 8427 N N . GLU A 1 1099 ? 21.369 23.388 -34.329 1.00 84.94 1099 GLU A N 1
ATOM 8428 C CA . GLU A 1 1099 ? 22.777 23.112 -34.056 1.00 84.94 1099 GLU A CA 1
ATOM 8429 C C . GLU A 1 1099 ? 22.932 21.656 -33.613 1.00 84.94 1099 GLU A C 1
ATOM 8431 O O . GLU A 1 1099 ? 22.205 21.193 -32.726 1.00 84.94 1099 GLU A O 1
ATOM 8436 N N . ILE A 1 1100 ? 23.900 20.952 -34.206 1.00 88.62 1100 ILE A N 1
ATOM 8437 C CA . ILE A 1 1100 ? 24.241 19.576 -33.835 1.00 88.62 1100 ILE A CA 1
ATOM 8438 C C . ILE A 1 1100 ? 24.923 19.546 -32.467 1.00 88.62 1100 ILE A C 1
ATOM 8440 O O . ILE A 1 1100 ? 25.927 20.221 -32.228 1.00 88.62 1100 ILE A O 1
ATOM 8444 N N . LEU A 1 1101 ? 24.376 18.742 -31.558 1.00 90.81 1101 LEU A N 1
ATOM 8445 C CA . LEU A 1 1101 ? 24.802 18.651 -30.169 1.00 90.81 1101 LEU A CA 1
ATOM 8446 C C . LEU A 1 1101 ? 25.789 17.496 -29.957 1.00 90.81 1101 LEU A C 1
ATOM 8448 O O . LEU A 1 1101 ? 25.643 16.399 -30.491 1.00 90.81 1101 LEU A O 1
ATOM 8452 N N . TYR A 1 1102 ? 26.774 17.724 -29.091 1.00 93.06 1102 TYR A N 1
ATOM 8453 C CA . TYR A 1 1102 ? 27.624 16.679 -28.499 1.00 93.06 1102 TYR A CA 1
ATOM 8454 C C . TYR A 1 1102 ? 27.135 16.247 -27.106 1.00 93.06 1102 TYR A C 1
ATOM 8456 O O . TYR A 1 1102 ? 27.806 15.509 -26.389 1.00 93.06 1102 TYR A O 1
ATOM 8464 N N . LEU A 1 1103 ? 26.001 16.786 -26.673 1.00 92.31 1103 LEU A N 1
ATOM 8465 C CA . LEU A 1 1103 ? 25.532 16.723 -25.300 1.00 92.31 1103 LEU A CA 1
ATOM 8466 C C . LEU A 1 1103 ? 25.039 15.321 -24.924 1.00 92.31 1103 LEU A C 1
ATOM 8468 O O . LEU A 1 1103 ? 24.230 14.747 -25.652 1.00 92.31 1103 LEU A O 1
ATOM 8472 N N . VAL A 1 1104 ? 25.459 14.833 -23.754 1.00 95.06 1104 VAL A N 1
ATOM 8473 C CA . VAL A 1 1104 ? 24.919 13.622 -23.126 1.00 95.06 1104 VAL A CA 1
ATOM 8474 C C . VAL A 1 1104 ? 24.301 13.990 -21.785 1.00 95.06 1104 VAL A C 1
ATOM 8476 O O . VAL A 1 1104 ? 24.985 14.507 -20.900 1.00 95.06 1104 VAL A O 1
ATOM 8479 N N . GLU A 1 1105 ? 23.005 13.743 -21.649 1.00 91.56 1105 GLU A N 1
ATOM 8480 C CA . GLU A 1 1105 ? 22.258 13.975 -20.414 1.00 91.56 1105 GLU A CA 1
ATOM 8481 C C . GLU A 1 1105 ? 21.838 12.629 -19.822 1.00 91.56 1105 GLU A C 1
ATOM 8483 O O . GLU A 1 1105 ? 21.251 11.799 -20.509 1.00 91.56 1105 GLU A O 1
ATOM 8488 N N . LYS A 1 1106 ? 22.178 12.407 -18.553 1.00 90.62 1106 LYS A N 1
ATOM 8489 C CA . LYS A 1 1106 ? 21.824 11.224 -17.772 1.00 90.62 1106 LYS A CA 1
ATOM 8490 C C . LYS A 1 1106 ? 20.560 11.524 -16.973 1.00 90.62 1106 LYS A C 1
ATOM 8492 O O . LYS A 1 1106 ? 20.569 12.450 -16.160 1.00 90.62 1106 LYS A O 1
ATOM 8497 N N . PHE A 1 1107 ? 19.529 10.721 -17.180 1.00 85.94 1107 PHE A N 1
ATOM 8498 C CA . PHE A 1 1107 ? 18.310 10.677 -16.392 1.00 85.94 1107 PHE A CA 1
ATOM 8499 C C . PHE A 1 1107 ? 18.435 9.585 -15.327 1.00 85.94 1107 PHE A C 1
ATOM 8501 O O . PHE A 1 1107 ? 18.694 8.421 -15.643 1.00 85.94 1107 PHE A O 1
ATOM 8508 N N . ASN A 1 1108 ? 18.291 9.983 -14.066 1.00 75.25 1108 ASN A N 1
ATOM 8509 C CA . ASN A 1 1108 ? 17.974 9.073 -12.975 1.00 75.25 1108 ASN A CA 1
ATOM 8510 C C . ASN A 1 1108 ? 16.445 9.073 -12.826 1.00 75.25 1108 ASN A C 1
ATOM 8512 O O . ASN A 1 1108 ? 15.860 10.137 -12.604 1.00 75.25 1108 ASN A O 1
ATOM 8516 N N . GLY A 1 1109 ? 15.852 7.891 -12.997 1.00 55.84 1109 GLY A N 1
ATOM 8517 C CA . GLY A 1 1109 ? 14.425 7.630 -12.875 1.00 55.84 1109 GLY A CA 1
ATOM 8518 C C . GLY A 1 1109 ? 14.098 6.601 -11.790 1.00 55.84 1109 GLY A C 1
ATOM 8519 O O . GLY A 1 1109 ? 13.084 5.923 -11.936 1.00 55.84 1109 GLY A O 1
ATOM 8520 N N . ASP A 1 1110 ? 14.932 6.478 -10.749 1.00 43.97 1110 ASP A N 1
ATOM 8521 C CA . ASP A 1 1110 ? 14.803 5.470 -9.690 1.00 43.97 1110 ASP A CA 1
ATOM 8522 C C . ASP A 1 1110 ? 13.390 5.498 -9.076 1.00 43.97 1110 ASP A C 1
ATOM 8524 O O . ASP A 1 1110 ? 12.968 6.484 -8.449 1.00 43.97 1110 ASP A O 1
ATOM 8528 N N . ILE A 1 1111 ? 12.654 4.396 -9.251 1.00 37.78 1111 ILE A N 1
ATOM 8529 C CA . ILE A 1 1111 ? 11.485 4.076 -8.434 1.00 37.78 1111 ILE A CA 1
ATOM 8530 C C . ILE A 1 1111 ? 12.048 3.533 -7.123 1.00 37.78 1111 ILE A C 1
ATOM 8532 O O . ILE A 1 1111 ? 12.489 2.394 -7.054 1.00 37.78 1111 ILE A O 1
ATOM 8536 N N . ILE A 1 1112 ? 12.064 4.361 -6.081 1.00 26.33 1112 ILE A N 1
ATOM 8537 C CA . ILE A 1 1112 ? 12.554 3.952 -4.763 1.00 26.33 1112 ILE A CA 1
ATOM 8538 C C . ILE A 1 1112 ? 11.614 2.875 -4.197 1.00 26.33 1112 ILE A C 1
ATOM 8540 O O . ILE A 1 1112 ? 10.551 3.200 -3.666 1.00 26.33 1112 ILE A O 1
ATOM 8544 N N . PHE A 1 1113 ? 12.023 1.610 -4.261 1.00 27.25 1113 PHE A N 1
ATOM 8545 C CA . PHE A 1 1113 ? 11.616 0.587 -3.303 1.00 27.25 1113 PHE A CA 1
ATOM 8546 C C . PHE A 1 1113 ? 12.788 0.354 -2.344 1.00 27.25 1113 PHE A C 1
ATOM 8548 O O . PHE A 1 1113 ? 13.876 -0.015 -2.762 1.00 27.25 1113 PHE A O 1
ATOM 8555 N N . GLY A 1 1114 ? 12.562 0.576 -1.048 1.00 24.30 1114 GLY A N 1
ATOM 8556 C CA . GLY A 1 1114 ? 13.508 0.198 0.004 1.00 24.30 1114 GLY A CA 1
ATOM 8557 C C . GLY A 1 1114 ? 14.512 1.286 0.401 1.00 24.30 1114 GLY A C 1
ATOM 8558 O O . GLY A 1 1114 ? 15.257 1.839 -0.397 1.00 24.30 1114 GLY A O 1
ATOM 8559 N N . LEU A 1 1115 ? 14.546 1.578 1.699 1.00 25.38 1115 LEU A N 1
ATOM 8560 C CA . LEU A 1 1115 ? 15.412 2.560 2.359 1.00 25.38 1115 LEU A CA 1
ATOM 8561 C C . LEU A 1 1115 ? 16.895 2.130 2.481 1.00 25.38 1115 LEU A C 1
ATOM 8563 O O . LEU A 1 1115 ? 17.645 2.791 3.199 1.00 25.38 1115 LEU A O 1
ATOM 8567 N N . GLU A 1 1116 ? 17.348 1.071 1.799 1.00 30.08 1116 GLU A N 1
ATOM 8568 C CA . GLU A 1 1116 ? 18.694 0.502 2.006 1.00 30.08 1116 GLU A CA 1
ATOM 8569 C C . GLU A 1 1116 ? 19.765 0.970 1.000 1.00 30.08 1116 GLU A C 1
ATOM 8571 O O . GLU A 1 1116 ? 20.900 1.205 1.414 1.00 30.08 1116 GLU A O 1
ATOM 8576 N N . GLU A 1 1117 ? 19.446 1.291 -0.259 1.00 31.05 1117 GLU A N 1
ATOM 8577 C CA . GLU A 1 1117 ? 20.463 1.810 -1.207 1.00 31.05 1117 GLU A CA 1
ATOM 8578 C C . GLU A 1 1117 ? 20.767 3.314 -1.068 1.00 31.05 1117 GLU A C 1
ATOM 8580 O O . GLU A 1 1117 ? 21.751 3.831 -1.611 1.00 31.05 1117 GLU A O 1
ATOM 8585 N N . TYR A 1 1118 ? 20.006 4.039 -0.245 1.00 28.78 1118 TYR A N 1
ATOM 8586 C CA . TYR A 1 1118 ? 20.285 5.451 0.041 1.00 28.78 1118 TYR A CA 1
ATOM 8587 C C . TYR A 1 1118 ? 21.563 5.649 0.891 1.00 28.78 1118 TYR A C 1
ATOM 8589 O O . TYR A 1 1118 ? 22.109 6.757 0.957 1.00 28.78 1118 TYR A O 1
ATOM 8597 N N . PHE A 1 1119 ? 22.082 4.588 1.528 1.00 28.53 1119 PHE A N 1
ATOM 8598 C CA . PHE A 1 1119 ? 23.223 4.679 2.445 1.00 28.53 1119 PHE A CA 1
ATOM 8599 C C . PHE A 1 1119 ? 24.603 4.491 1.793 1.00 28.53 1119 PHE A C 1
ATOM 8601 O O . PHE A 1 1119 ? 25.564 5.114 2.261 1.00 28.53 1119 PHE A O 1
ATOM 8608 N N . GLU A 1 1120 ? 24.736 3.758 0.684 1.00 30.39 1120 GLU A N 1
ATOM 8609 C CA . GLU A 1 1120 ? 26.058 3.547 0.067 1.00 30.39 1120 GLU A CA 1
ATOM 8610 C C . GLU A 1 1120 ? 26.528 4.733 -0.796 1.00 30.39 1120 GLU A C 1
ATOM 8612 O O . GLU A 1 1120 ? 27.715 5.083 -0.809 1.00 30.39 1120 GLU A O 1
ATOM 8617 N N . HIS A 1 1121 ? 25.615 5.476 -1.429 1.00 29.19 1121 HIS A N 1
ATOM 8618 C CA . HIS A 1 1121 ? 26.005 6.579 -2.316 1.00 29.19 1121 HIS A CA 1
ATOM 8619 C C . HIS A 1 1121 ? 26.318 7.918 -1.612 1.00 29.19 1121 HIS A C 1
ATOM 8621 O O . HIS A 1 1121 ? 26.954 8.796 -2.213 1.00 29.19 1121 HIS A O 1
ATOM 8627 N N . ILE A 1 1122 ? 25.989 8.077 -0.322 1.00 27.88 1122 ILE A N 1
ATOM 8628 C CA . ILE A 1 1122 ? 26.355 9.273 0.467 1.00 27.88 1122 ILE A CA 1
ATOM 8629 C C . ILE A 1 1122 ? 27.765 9.158 1.081 1.00 27.88 1122 ILE A C 1
ATOM 8631 O O . ILE A 1 1122 ? 28.438 10.182 1.260 1.00 27.88 1122 ILE A O 1
ATOM 8635 N N . GLN A 1 1123 ? 28.301 7.950 1.300 1.00 28.44 1123 GLN A N 1
ATOM 8636 C CA . GLN A 1 1123 ? 29.668 7.806 1.825 1.00 28.44 1123 GLN A CA 1
ATOM 8637 C C . GLN A 1 1123 ? 30.778 8.103 0.800 1.00 28.44 1123 GLN A C 1
ATOM 8639 O O . GLN A 1 1123 ? 31.890 8.460 1.196 1.00 28.44 1123 GLN A O 1
ATOM 8644 N N . ILE A 1 1124 ? 30.495 8.093 -0.508 1.00 28.98 1124 ILE A N 1
ATOM 8645 C CA . ILE A 1 1124 ? 31.525 8.337 -1.540 1.00 28.98 1124 ILE A CA 1
ATOM 8646 C C . ILE A 1 1124 ? 31.607 9.818 -1.980 1.00 28.98 1124 ILE A C 1
ATOM 8648 O O . ILE A 1 1124 ? 32.621 10.251 -2.531 1.00 28.98 1124 ILE A O 1
ATOM 8652 N N . ARG A 1 1125 ? 30.620 10.670 -1.651 1.00 26.22 1125 ARG A N 1
ATOM 8653 C CA . ARG A 1 1125 ? 30.696 12.133 -1.907 1.00 26.22 1125 ARG A CA 1
ATOM 8654 C C . ARG A 1 1125 ? 30.951 13.009 -0.676 1.00 26.22 1125 ARG A C 1
ATOM 8656 O O . ARG A 1 1125 ? 31.285 14.183 -0.839 1.00 26.22 1125 ARG A O 1
ATOM 8663 N N . ALA A 1 1126 ? 30.925 12.457 0.537 1.00 26.98 1126 ALA A N 1
ATOM 8664 C CA . ALA A 1 1126 ? 31.350 13.175 1.745 1.00 26.98 1126 ALA A CA 1
ATOM 8665 C C . ALA A 1 1126 ? 32.887 13.300 1.889 1.00 26.98 1126 ALA A C 1
ATOM 8667 O O . ALA A 1 1126 ? 33.376 14.123 2.663 1.00 26.98 1126 ALA A O 1
ATOM 8668 N N . SER A 1 1127 ? 33.668 12.549 1.105 1.00 29.12 1127 SER A N 1
ATOM 8669 C CA . SER A 1 1127 ? 35.139 12.575 1.119 1.00 29.12 1127 SER A CA 1
ATOM 8670 C C . SER A 1 1127 ? 35.771 13.506 0.068 1.00 29.12 1127 SER A C 1
ATOM 8672 O O . SER A 1 1127 ? 36.959 13.813 0.166 1.00 29.12 1127 SER A O 1
ATOM 8674 N N . SER A 1 1128 ? 34.998 14.050 -0.883 1.00 29.72 1128 SER A N 1
ATOM 8675 C CA . SER A 1 1128 ? 35.510 14.943 -1.943 1.00 29.72 1128 SER A CA 1
ATOM 8676 C C . SER A 1 1128 ? 35.109 16.421 -1.809 1.00 29.72 1128 SER A C 1
ATOM 8678 O O . SER A 1 1128 ? 35.710 17.266 -2.472 1.00 29.72 1128 SER A O 1
ATOM 8680 N N . LEU A 1 1129 ? 34.212 16.781 -0.878 1.00 27.16 1129 LEU A N 1
ATOM 8681 C CA . LEU A 1 1129 ? 33.923 18.186 -0.526 1.00 27.16 1129 LEU A CA 1
ATOM 8682 C C . LEU A 1 1129 ? 34.642 18.690 0.743 1.00 27.16 1129 LEU A C 1
ATOM 8684 O O . LEU A 1 1129 ? 34.521 19.863 1.094 1.00 27.16 1129 LEU A O 1
ATOM 8688 N N . HIS A 1 1130 ? 35.446 17.848 1.404 1.00 27.80 1130 HIS A N 1
ATOM 8689 C CA . HIS A 1 1130 ? 36.235 18.238 2.583 1.00 27.80 1130 HIS A CA 1
ATOM 8690 C C . HIS A 1 1130 ? 37.513 19.038 2.236 1.00 27.80 1130 HIS A C 1
ATOM 8692 O O . HIS A 1 1130 ? 38.164 19.569 3.131 1.00 27.80 1130 HIS A O 1
ATOM 8698 N N . ASN A 1 1131 ? 37.860 19.187 0.947 1.00 28.05 1131 ASN A N 1
ATOM 8699 C CA . ASN A 1 1131 ? 39.107 19.834 0.502 1.00 28.05 1131 ASN A CA 1
ATOM 8700 C C . ASN A 1 1131 ? 38.941 21.116 -0.341 1.00 28.05 1131 ASN A C 1
ATOM 8702 O O . ASN A 1 1131 ? 39.934 21.599 -0.881 1.00 28.05 1131 ASN A O 1
ATOM 8706 N N . TYR A 1 1132 ? 37.746 21.721 -0.431 1.00 24.97 1132 TYR A N 1
ATOM 8707 C CA . TYR A 1 1132 ? 37.568 22.981 -1.187 1.00 24.97 1132 TYR A CA 1
ATOM 8708 C C . TYR A 1 1132 ? 37.021 24.180 -0.388 1.00 24.97 1132 TYR A C 1
ATOM 8710 O O . TYR A 1 1132 ? 36.900 25.275 -0.930 1.00 24.97 1132 TYR A O 1
ATOM 8718 N N . VAL A 1 1133 ? 36.769 24.042 0.920 1.00 25.27 1133 VAL A N 1
ATOM 8719 C CA . VAL A 1 1133 ? 36.392 25.179 1.792 1.00 25.27 1133 VAL A CA 1
ATOM 8720 C C . VAL A 1 1133 ? 37.218 25.176 3.085 1.00 25.27 1133 VAL A C 1
ATOM 8722 O O . VAL A 1 1133 ? 36.704 25.207 4.196 1.00 25.27 1133 VAL A O 1
ATOM 8725 N N . VAL A 1 1134 ? 38.545 25.164 2.939 1.00 28.03 1134 VAL A N 1
ATOM 8726 C CA . VAL A 1 1134 ? 39.486 25.585 3.992 1.00 28.03 1134 VAL A CA 1
ATOM 8727 C C . VAL A 1 1134 ? 40.399 26.664 3.414 1.00 28.03 1134 VAL A C 1
ATOM 8729 O O . VAL A 1 1134 ? 41.602 26.484 3.291 1.00 28.03 1134 VAL A O 1
ATOM 8732 N N . SER A 1 1135 ? 39.825 27.804 3.016 1.00 27.50 1135 SER A N 1
ATOM 8733 C CA . SER A 1 1135 ? 40.599 29.038 2.804 1.00 27.50 1135 SER A CA 1
ATOM 8734 C C . SER A 1 1135 ? 39.733 30.302 2.687 1.00 27.50 1135 SER A C 1
ATOM 8736 O O . SER A 1 1135 ? 39.959 31.091 1.780 1.00 27.50 1135 SER A O 1
ATOM 8738 N N . ALA A 1 1136 ? 38.742 30.532 3.560 1.00 26.34 1136 ALA A N 1
ATOM 8739 C CA . ALA A 1 1136 ? 38.141 31.872 3.714 1.00 26.34 1136 ALA A CA 1
ATOM 8740 C C . ALA A 1 1136 ? 37.243 32.004 4.962 1.00 26.34 1136 ALA A C 1
ATOM 8742 O O . ALA A 1 1136 ? 36.088 32.400 4.864 1.00 26.34 1136 ALA A O 1
ATOM 8743 N N . THR A 1 1137 ? 37.754 31.718 6.159 1.00 25.75 1137 THR A N 1
ATOM 8744 C CA . THR A 1 1137 ? 37.140 32.249 7.390 1.00 25.75 1137 THR A CA 1
ATOM 8745 C C . THR A 1 1137 ? 38.228 32.837 8.275 1.00 25.75 1137 THR A C 1
ATOM 8747 O O . THR A 1 1137 ? 38.911 32.116 9.007 1.00 25.75 1137 THR A O 1
ATOM 8750 N N . SER A 1 1138 ? 38.409 34.157 8.215 1.00 26.05 1138 SER A N 1
ATOM 8751 C CA . SER A 1 1138 ? 39.043 34.881 9.311 1.00 26.05 1138 SER A CA 1
ATOM 8752 C C . SER A 1 1138 ? 38.081 34.899 10.497 1.00 26.05 1138 SER A C 1
ATOM 8754 O O . SER A 1 1138 ? 36.931 35.315 10.382 1.00 26.05 1138 SER A O 1
ATOM 8756 N N . ARG A 1 1139 ? 38.596 34.402 11.621 1.00 30.12 1139 ARG A N 1
ATOM 8757 C CA . ARG A 1 1139 ? 38.076 34.494 12.987 1.00 30.12 1139 ARG A CA 1
ATOM 8758 C C . ARG A 1 1139 ? 37.437 35.858 13.280 1.00 30.12 1139 ARG A C 1
ATOM 8760 O O . ARG A 1 1139 ? 38.169 36.835 13.293 1.00 30.12 1139 ARG A O 1
ATOM 8767 N N . GLU A 1 1140 ? 36.136 35.879 13.572 1.00 28.36 1140 GLU A N 1
ATOM 8768 C CA . GLU A 1 1140 ? 35.452 36.729 14.572 1.00 28.36 1140 GLU A CA 1
ATOM 8769 C C . GLU A 1 1140 ? 33.930 36.612 14.377 1.00 28.36 1140 GLU A C 1
ATOM 8771 O O . GLU A 1 1140 ? 33.351 37.337 13.577 1.00 28.36 1140 GLU A O 1
ATOM 8776 N N . SER A 1 1141 ? 33.299 35.630 15.040 1.00 26.72 1141 SER A N 1
ATOM 8777 C CA . SER A 1 1141 ? 31.847 35.558 15.376 1.00 26.72 1141 SER A CA 1
ATOM 8778 C C . SER A 1 1141 ? 31.431 34.152 15.857 1.00 26.72 1141 SER A C 1
ATOM 8780 O O . SER A 1 1141 ? 30.368 33.629 15.541 1.00 26.72 1141 SER A O 1
ATOM 8782 N N . ARG A 1 1142 ? 32.276 33.512 16.673 1.00 27.58 1142 ARG A N 1
ATOM 8783 C CA . ARG A 1 1142 ? 31.780 32.609 17.721 1.00 27.58 1142 ARG A CA 1
ATOM 8784 C C . ARG A 1 1142 ? 31.754 33.451 18.988 1.00 27.58 1142 ARG A C 1
ATOM 8786 O O . ARG A 1 1142 ? 32.724 34.172 19.199 1.00 27.58 1142 ARG A O 1
ATOM 8793 N N . TRP A 1 1143 ? 30.709 33.291 19.794 1.00 25.88 1143 TRP A N 1
ATOM 8794 C CA . TRP A 1 1143 ? 30.292 34.071 20.971 1.00 25.88 1143 TRP A CA 1
ATOM 8795 C C . TRP A 1 1143 ? 29.106 34.997 20.663 1.00 25.88 1143 TRP A C 1
ATOM 8797 O O . TRP A 1 1143 ? 29.175 35.825 19.766 1.00 25.88 1143 TRP A O 1
ATOM 8807 N N . VAL A 1 1144 ? 28.042 34.829 21.460 1.00 27.00 1144 VAL A N 1
ATOM 8808 C CA . VAL A 1 1144 ? 26.686 35.414 21.383 1.00 27.00 1144 VAL A CA 1
ATOM 8809 C C . VAL A 1 1144 ? 25.672 34.625 20.533 1.00 27.00 1144 VAL A C 1
ATOM 8811 O O . VAL A 1 1144 ? 25.186 35.089 19.511 1.00 27.00 1144 VAL A O 1
ATOM 8814 N N . ALA A 1 1145 ? 25.321 33.424 20.997 1.00 25.88 1145 ALA A N 1
ATOM 8815 C CA . ALA A 1 1145 ? 24.003 32.817 20.764 1.00 25.88 1145 ALA A CA 1
ATOM 8816 C C . ALA A 1 1145 ? 23.716 31.791 21.874 1.00 25.88 1145 ALA A C 1
ATOM 8818 O O . ALA A 1 1145 ? 23.674 30.586 21.655 1.00 25.88 1145 ALA A O 1
ATOM 8819 N N . ASN A 1 1146 ? 23.630 32.290 23.103 1.00 27.89 1146 ASN A N 1
ATOM 8820 C CA . ASN A 1 1146 ? 22.919 31.656 24.205 1.00 27.89 1146 ASN A CA 1
ATOM 8821 C C . ASN A 1 1146 ? 22.506 32.805 25.132 1.00 27.89 1146 ASN A C 1
ATOM 8823 O O . ASN A 1 1146 ? 23.346 33.650 25.423 1.00 27.89 1146 ASN A O 1
ATOM 8827 N N . GLU A 1 1147 ? 21.238 32.812 25.544 1.00 25.25 1147 GLU A N 1
ATOM 8828 C CA . GLU A 1 1147 ? 20.536 33.842 26.337 1.00 25.25 1147 GLU A CA 1
ATOM 8829 C C . GLU A 1 1147 ? 19.931 35.019 25.549 1.00 25.25 1147 GLU A C 1
ATOM 8831 O O . GLU A 1 1147 ? 20.608 35.986 25.219 1.00 25.25 1147 GLU A O 1
ATOM 8836 N N . ALA A 1 1148 ? 18.616 34.946 25.292 1.00 25.62 1148 ALA A N 1
ATOM 8837 C CA . ALA A 1 1148 ? 17.636 35.945 25.748 1.00 25.62 1148 ALA A CA 1
ATOM 8838 C C . ALA A 1 1148 ? 16.242 35.657 25.157 1.00 25.62 1148 ALA A C 1
ATOM 8840 O O . ALA A 1 1148 ? 15.812 36.240 24.165 1.00 25.62 1148 ALA A O 1
ATOM 8841 N N . TYR A 1 1149 ? 15.509 34.768 25.827 1.00 29.19 1149 TYR A N 1
ATOM 8842 C CA . TYR A 1 1149 ? 14.059 34.887 25.947 1.00 29.19 1149 TYR A CA 1
ATOM 8843 C C . TYR A 1 1149 ? 13.808 36.135 26.808 1.00 29.19 1149 TYR A C 1
ATOM 8845 O O . TYR A 1 1149 ? 14.209 36.131 27.969 1.00 29.19 1149 TYR A O 1
ATOM 8853 N N . THR A 1 1150 ? 13.248 37.218 26.260 1.00 27.42 1150 THR A N 1
ATOM 8854 C CA . THR A 1 1150 ? 12.312 38.145 26.941 1.00 27.42 1150 THR A CA 1
ATOM 8855 C C . THR A 1 1150 ? 12.021 39.399 26.105 1.00 27.42 1150 THR A C 1
ATOM 8857 O O . THR A 1 1150 ? 12.890 39.991 25.476 1.00 27.42 1150 THR A O 1
ATOM 8860 N N . ASN A 1 1151 ? 10.740 39.763 26.131 1.00 32.47 1151 ASN A N 1
ATOM 8861 C CA . ASN A 1 1151 ? 10.061 40.944 25.597 1.00 32.47 1151 ASN A CA 1
ATOM 8862 C C . ASN A 1 1151 ? 10.875 42.256 25.552 1.00 32.47 1151 ASN A C 1
ATOM 8864 O O . ASN A 1 1151 ? 11.147 42.813 26.610 1.00 32.47 1151 ASN A O 1
ATOM 8868 N N . ASP A 1 1152 ? 11.091 42.827 24.357 1.00 26.67 1152 ASP A N 1
ATOM 8869 C CA . ASP A 1 1152 ? 10.968 44.277 24.099 1.00 26.67 1152 ASP A CA 1
ATOM 8870 C C . ASP A 1 1152 ? 10.959 44.572 22.578 1.00 26.67 1152 ASP A C 1
ATOM 8872 O O . ASP A 1 1152 ? 11.923 44.314 21.858 1.00 26.67 1152 ASP A O 1
ATOM 8876 N N . MET A 1 1153 ? 9.858 45.133 22.071 1.00 29.81 1153 MET A N 1
ATOM 8877 C CA . MET A 1 1153 ? 9.603 45.426 20.648 1.00 29.81 1153 MET A CA 1
ATOM 8878 C C . MET A 1 1153 ? 10.126 46.812 20.219 1.00 29.81 1153 MET A C 1
ATOM 8880 O O . MET A 1 1153 ? 9.663 47.397 19.239 1.00 29.81 1153 MET A O 1
ATOM 8884 N N . THR A 1 1154 ? 11.101 47.358 20.951 1.00 30.02 1154 THR A N 1
ATOM 8885 C CA . THR A 1 1154 ? 11.563 48.745 20.764 1.00 30.02 1154 THR A CA 1
ATOM 8886 C C . THR A 1 1154 ? 12.997 48.844 20.219 1.00 30.02 1154 THR A C 1
ATOM 8888 O O . THR A 1 1154 ? 13.381 49.882 19.683 1.00 30.02 1154 THR A O 1
ATOM 8891 N N . THR A 1 1155 ? 13.785 47.763 20.247 1.00 31.30 1155 THR A N 1
ATOM 8892 C CA . THR A 1 1155 ? 15.187 47.767 19.767 1.00 31.30 1155 THR A CA 1
ATOM 8893 C C . THR A 1 1155 ? 15.338 47.341 18.298 1.00 31.30 1155 THR A C 1
ATOM 8895 O O . THR A 1 1155 ? 16.308 47.723 17.645 1.00 31.30 1155 THR A O 1
ATOM 8898 N N . VAL A 1 1156 ? 14.348 46.640 17.731 1.00 36.50 1156 VAL A N 1
ATOM 8899 C CA . VAL A 1 1156 ? 14.342 46.213 16.313 1.00 36.50 1156 VAL A CA 1
ATOM 8900 C C . VAL A 1 1156 ? 14.138 47.400 15.357 1.00 36.50 1156 VAL A C 1
ATOM 8902 O O . VAL A 1 1156 ? 14.723 47.447 14.276 1.00 36.50 1156 VAL A O 1
ATOM 8905 N N . ASN A 1 1157 ? 13.402 48.430 15.784 1.00 33.09 1157 ASN A N 1
ATOM 8906 C CA . ASN A 1 1157 ? 13.102 49.595 14.944 1.00 33.09 1157 ASN A CA 1
ATOM 8907 C C . ASN A 1 1157 ? 14.284 50.559 14.744 1.00 33.09 1157 ASN A C 1
ATOM 8909 O O . ASN A 1 1157 ? 14.237 51.401 13.849 1.00 33.09 1157 ASN A O 1
ATOM 8913 N N . THR A 1 1158 ? 15.368 50.424 15.512 1.00 31.83 1158 THR A N 1
ATOM 8914 C CA . THR A 1 1158 ? 16.531 51.326 15.413 1.00 31.83 1158 THR A CA 1
ATOM 8915 C C . THR A 1 1158 ? 17.673 50.737 14.575 1.00 31.83 1158 THR A C 1
ATOM 8917 O O . THR A 1 1158 ? 18.561 51.476 14.157 1.00 31.83 1158 THR A O 1
ATOM 8920 N N . GLN A 1 1159 ? 17.640 49.436 14.257 1.00 31.58 1159 GLN A N 1
ATOM 8921 C CA . GLN A 1 1159 ? 18.612 48.793 13.356 1.00 31.58 1159 GLN A CA 1
ATOM 8922 C C . GLN A 1 1159 ? 18.104 48.594 11.919 1.00 31.58 1159 GLN A C 1
ATOM 8924 O O . GLN A 1 1159 ? 18.899 48.293 11.033 1.00 31.58 1159 GLN A O 1
ATOM 8929 N N . LEU A 1 1160 ? 16.825 48.871 11.641 1.00 31.25 1160 LEU A N 1
ATOM 8930 C CA . LEU A 1 1160 ? 16.275 48.858 10.278 1.00 31.25 1160 LEU A CA 1
ATOM 8931 C C . LEU A 1 1160 ? 16.543 50.157 9.483 1.00 31.25 1160 LEU A C 1
ATOM 8933 O O . LEU A 1 1160 ? 16.167 50.268 8.319 1.00 31.25 1160 LEU A O 1
ATOM 8937 N N . ALA A 1 1161 ? 17.203 51.149 10.093 1.00 31.08 1161 ALA A N 1
ATOM 8938 C CA . ALA A 1 1161 ? 17.431 52.471 9.503 1.00 31.08 1161 ALA A CA 1
ATOM 8939 C C . ALA A 1 1161 ? 18.753 52.619 8.715 1.00 31.08 1161 ALA A C 1
ATOM 8941 O O . ALA A 1 1161 ? 19.025 53.700 8.198 1.00 31.08 1161 ALA A O 1
ATOM 8942 N N . SER A 1 1162 ? 19.577 51.571 8.587 1.00 31.77 1162 SER A N 1
ATOM 8943 C CA . SER A 1 1162 ? 20.865 51.638 7.864 1.00 31.77 1162 SER A CA 1
ATOM 8944 C C . SER A 1 1162 ? 20.971 50.747 6.621 1.00 31.77 1162 SER A C 1
ATOM 8946 O O . SER A 1 1162 ? 22.018 50.734 5.979 1.00 31.77 1162 SER A O 1
ATOM 8948 N N . VAL A 1 1163 ? 19.891 50.079 6.201 1.00 34.03 1163 VAL A N 1
ATOM 8949 C CA . VAL A 1 1163 ? 19.849 49.322 4.933 1.00 34.03 1163 VAL A CA 1
ATOM 8950 C C . VAL A 1 1163 ? 18.819 49.945 3.987 1.00 34.03 1163 VAL A C 1
ATOM 8952 O O . VAL A 1 1163 ? 17.858 49.330 3.542 1.00 34.03 1163 VAL A O 1
ATOM 8955 N N . GLN A 1 1164 ? 19.027 51.223 3.675 1.00 31.92 1164 GLN A N 1
ATOM 8956 C CA . GLN A 1 1164 ? 18.451 51.875 2.502 1.00 31.92 1164 GLN A CA 1
ATOM 8957 C C . GLN A 1 1164 ? 19.597 52.245 1.567 1.00 31.92 1164 GLN A C 1
ATOM 8959 O O . GLN A 1 1164 ? 20.284 53.230 1.806 1.00 31.92 1164 GLN A O 1
ATOM 8964 N N . THR A 1 1165 ? 19.821 51.445 0.521 1.00 36.91 1165 THR A N 1
ATOM 8965 C CA . THR A 1 1165 ? 20.388 51.877 -0.778 1.00 36.91 1165 THR A CA 1
ATOM 8966 C C . THR A 1 1165 ? 20.487 50.696 -1.748 1.00 36.91 1165 THR A C 1
ATOM 8968 O O . THR A 1 1165 ? 21.572 50.289 -2.136 1.00 36.91 1165 THR A O 1
ATOM 8971 N N . THR A 1 1166 ? 19.347 50.138 -2.170 1.00 32.59 1166 THR A N 1
ATOM 8972 C CA . THR A 1 1166 ? 19.117 49.658 -3.555 1.00 32.59 1166 THR A CA 1
ATOM 8973 C C . THR A 1 1166 ? 17.691 49.120 -3.701 1.00 32.59 1166 THR A C 1
ATOM 8975 O O . THR A 1 1166 ? 17.393 48.019 -3.262 1.00 32.59 1166 THR A O 1
ATOM 8978 N N . SER A 1 1167 ? 16.798 49.919 -4.302 1.00 30.28 1167 SER A N 1
ATOM 8979 C CA . SER A 1 1167 ? 15.669 49.497 -5.170 1.00 30.28 1167 SER A CA 1
ATOM 8980 C C . SER A 1 1167 ? 14.529 50.530 -5.188 1.00 30.28 1167 SER A C 1
ATOM 8982 O O . SER A 1 1167 ? 13.384 50.264 -4.840 1.00 30.28 1167 SER A O 1
ATOM 8984 N N . ALA A 1 1168 ? 14.805 51.726 -5.715 1.00 33.22 1168 ALA A N 1
ATOM 8985 C CA . ALA A 1 1168 ? 13.745 52.669 -6.098 1.00 33.22 1168 ALA A CA 1
ATOM 8986 C C . ALA A 1 1168 ? 12.872 52.166 -7.280 1.00 33.22 1168 ALA A C 1
ATOM 8988 O O . ALA A 1 1168 ? 11.891 52.812 -7.632 1.00 33.22 1168 ALA A O 1
ATOM 8989 N N . ALA A 1 1169 ? 13.196 51.012 -7.881 1.00 35.56 1169 ALA A N 1
ATOM 8990 C CA . ALA A 1 1169 ? 12.434 50.414 -8.979 1.00 35.56 1169 ALA A CA 1
ATOM 8991 C C . ALA A 1 1169 ? 11.272 49.510 -8.516 1.00 35.56 1169 ALA A C 1
ATOM 8993 O O . ALA A 1 1169 ? 10.284 49.404 -9.234 1.00 35.56 1169 ALA A O 1
ATOM 8994 N N . ASN A 1 1170 ? 11.338 48.917 -7.316 1.00 39.78 1170 ASN A N 1
ATOM 8995 C CA . ASN A 1 1170 ? 10.357 47.904 -6.894 1.00 39.78 1170 ASN A CA 1
ATOM 8996 C C . ASN A 1 1170 ? 9.109 48.496 -6.217 1.00 39.78 1170 ASN A C 1
ATOM 8998 O O . ASN A 1 1170 ? 8.024 47.925 -6.331 1.00 39.78 1170 ASN A O 1
ATOM 9002 N N . ASN A 1 1171 ? 9.222 49.674 -5.591 1.00 37.44 1171 ASN A N 1
ATOM 9003 C CA . ASN A 1 1171 ? 8.080 50.329 -4.941 1.00 37.44 1171 ASN A CA 1
ATOM 9004 C C . ASN A 1 1171 ? 7.092 50.974 -5.924 1.00 37.44 1171 ASN A C 1
ATOM 9006 O O . ASN A 1 1171 ? 5.922 51.104 -5.590 1.00 37.44 1171 ASN A O 1
ATOM 9010 N N . LEU A 1 1172 ? 7.506 51.326 -7.147 1.00 38.28 1172 LEU A N 1
ATOM 9011 C CA . LEU A 1 1172 ? 6.579 51.840 -8.166 1.00 38.28 1172 LEU A CA 1
ATOM 9012 C C . LEU A 1 1172 ? 5.671 50.738 -8.738 1.00 38.28 1172 LEU A C 1
ATOM 9014 O O . LEU A 1 1172 ? 4.516 51.022 -9.044 1.00 38.28 1172 LEU A O 1
ATOM 9018 N N . THR A 1 1173 ? 6.160 49.496 -8.822 1.00 45.94 1173 THR A N 1
ATOM 9019 C CA . THR A 1 1173 ? 5.442 48.314 -9.340 1.00 45.94 1173 THR A CA 1
ATOM 9020 C C . THR A 1 1173 ? 4.420 47.727 -8.369 1.00 45.94 1173 THR A C 1
ATOM 9022 O O . THR A 1 1173 ? 3.364 47.275 -8.801 1.00 45.94 1173 THR A O 1
ATOM 9025 N N . ILE A 1 1174 ? 4.689 47.750 -7.060 1.00 42.62 1174 ILE A N 1
ATOM 9026 C CA . ILE A 1 1174 ? 3.769 47.180 -6.059 1.00 42.62 1174 ILE A CA 1
ATOM 9027 C C . ILE A 1 1174 ? 2.539 48.080 -5.882 1.00 42.62 1174 ILE A C 1
ATOM 9029 O O . ILE A 1 1174 ? 1.414 47.585 -5.847 1.00 42.62 1174 ILE A O 1
ATOM 9033 N N . THR A 1 1175 ? 2.718 49.405 -5.875 1.00 42.50 1175 THR A N 1
ATOM 9034 C CA . THR A 1 1175 ? 1.596 50.350 -5.763 1.00 42.50 1175 THR A CA 1
ATOM 9035 C C . THR A 1 1175 ? 0.739 50.398 -7.037 1.00 42.50 1175 THR A C 1
ATOM 9037 O O . THR A 1 1175 ? -0.468 50.615 -6.946 1.00 42.50 1175 THR A O 1
ATOM 9040 N N . THR A 1 1176 ? 1.313 50.142 -8.223 1.00 44.81 1176 THR A N 1
ATOM 9041 C CA . THR A 1 1176 ? 0.525 50.002 -9.468 1.00 44.81 1176 THR A CA 1
ATOM 9042 C C . THR A 1 1176 ? -0.259 48.691 -9.512 1.00 44.81 1176 THR A C 1
ATOM 9044 O O . THR A 1 1176 ? -1.430 48.715 -9.881 1.00 44.81 1176 THR A O 1
ATOM 9047 N N . LEU A 1 1177 ? 0.323 47.577 -9.054 1.00 42.25 1177 LEU A N 1
ATOM 9048 C CA . LEU A 1 1177 ? -0.379 46.291 -8.938 1.00 42.25 1177 LEU A CA 1
ATOM 9049 C C . LEU A 1 1177 ? -1.524 46.339 -7.917 1.00 42.25 1177 LEU A C 1
ATOM 9051 O O . LEU A 1 1177 ? -2.611 45.838 -8.192 1.00 42.25 1177 LEU A O 1
ATOM 9055 N N . GLN A 1 1178 ? -1.329 46.996 -6.771 1.00 41.50 1178 GLN A N 1
ATOM 9056 C CA . GLN A 1 1178 ? -2.392 47.175 -5.776 1.00 41.50 1178 GLN A CA 1
ATOM 9057 C C . GLN A 1 1178 ? -3.542 48.057 -6.295 1.00 41.50 1178 GLN A C 1
ATOM 9059 O O . GLN A 1 1178 ? -4.702 47.793 -5.983 1.00 41.50 1178 GLN A O 1
ATOM 9064 N N . ALA A 1 1179 ? -3.251 49.057 -7.137 1.00 44.53 1179 ALA A N 1
ATOM 9065 C CA . ALA A 1 1179 ? -4.276 49.878 -7.783 1.00 44.53 1179 ALA A CA 1
ATOM 9066 C C . ALA A 1 1179 ? -5.037 49.125 -8.896 1.00 44.53 1179 ALA A C 1
ATOM 9068 O O . ALA A 1 1179 ? -6.248 49.303 -9.029 1.00 44.53 1179 ALA A O 1
ATOM 9069 N N . GLU A 1 1180 ? -4.366 48.257 -9.665 1.00 46.41 1180 GLU A N 1
ATOM 9070 C CA . GLU A 1 1180 ? -5.008 47.406 -10.682 1.00 46.41 1180 GLU A CA 1
ATOM 9071 C C . GLU A 1 1180 ? -5.884 46.310 -10.053 1.00 46.41 1180 GLU A C 1
ATOM 9073 O O . GLU A 1 1180 ? -6.995 46.074 -10.527 1.00 46.41 1180 GLU A O 1
ATOM 9078 N N . ILE A 1 1181 ? -5.451 45.707 -8.939 1.00 45.69 1181 ILE A N 1
ATOM 9079 C CA . ILE A 1 1181 ? -6.250 44.727 -8.183 1.00 45.69 1181 ILE A CA 1
ATOM 9080 C C . ILE A 1 1181 ? -7.494 45.390 -7.578 1.00 45.69 1181 ILE A C 1
ATOM 9082 O O . ILE A 1 1181 ? -8.595 44.858 -7.716 1.00 45.69 1181 ILE A O 1
ATOM 9086 N N . ALA A 1 1182 ? -7.361 46.585 -6.993 1.00 44.59 1182 ALA A N 1
ATOM 9087 C CA . ALA A 1 1182 ? -8.504 47.331 -6.464 1.00 44.59 1182 ALA A CA 1
ATOM 9088 C C . ALA A 1 1182 ? -9.498 47.748 -7.570 1.00 44.59 1182 ALA A C 1
ATOM 9090 O O . ALA A 1 1182 ? -10.713 47.716 -7.364 1.00 44.59 1182 ALA A O 1
ATOM 9091 N N . ALA A 1 1183 ? -9.005 48.090 -8.768 1.00 44.56 1183 ALA A N 1
ATOM 9092 C CA . ALA A 1 1183 ? -9.850 48.402 -9.920 1.00 44.56 1183 ALA A CA 1
ATOM 9093 C C . ALA A 1 1183 ? -10.587 47.163 -10.468 1.00 44.56 1183 ALA A C 1
ATOM 9095 O O . ALA A 1 1183 ? -11.757 47.268 -10.839 1.00 44.56 1183 ALA A O 1
ATOM 9096 N N . LEU A 1 1184 ? -9.942 45.991 -10.475 1.00 43.97 1184 LEU A N 1
ATOM 9097 C CA . LEU A 1 1184 ? -10.561 44.717 -10.865 1.00 43.97 1184 LEU A CA 1
ATOM 9098 C C . LEU A 1 1184 ? -11.601 44.247 -9.839 1.00 43.97 1184 LEU A C 1
ATOM 9100 O O . LEU A 1 1184 ? -12.685 43.814 -10.227 1.00 43.97 1184 LEU A O 1
ATOM 9104 N N . GLN A 1 1185 ? -11.332 44.413 -8.541 1.00 42.19 1185 GLN A N 1
ATOM 9105 C CA . GLN A 1 1185 ? -12.298 44.123 -7.476 1.00 42.19 1185 GLN A CA 1
ATOM 9106 C C . GLN A 1 1185 ? -13.529 45.038 -7.561 1.00 42.19 1185 GLN A C 1
ATOM 9108 O O . GLN A 1 1185 ? -14.658 44.564 -7.441 1.00 42.19 1185 GLN A O 1
ATOM 9113 N N . ALA A 1 1186 ? -13.346 46.329 -7.862 1.00 45.50 1186 ALA A N 1
ATOM 9114 C CA . ALA A 1 1186 ? -14.460 47.251 -8.082 1.00 45.50 1186 ALA A CA 1
ATOM 9115 C C . ALA A 1 1186 ? -15.291 46.892 -9.332 1.00 45.50 1186 ALA A C 1
ATOM 9117 O O . ALA A 1 1186 ? -16.518 46.994 -9.306 1.00 45.50 1186 ALA A O 1
ATOM 9118 N N . GLN A 1 1187 ? -14.653 46.427 -10.413 1.00 43.50 1187 GLN A N 1
ATOM 9119 C CA . GLN A 1 1187 ? -15.353 45.963 -11.618 1.00 43.50 1187 GLN A CA 1
ATOM 9120 C C . GLN A 1 1187 ? -16.130 44.663 -11.379 1.00 43.50 1187 GLN A C 1
ATOM 9122 O O . GLN A 1 1187 ? -17.241 44.525 -11.893 1.00 43.50 1187 GLN A O 1
ATOM 9127 N N . LEU A 1 1188 ? -15.598 43.753 -10.557 1.00 43.47 1188 LEU A N 1
ATOM 9128 C CA . LEU A 1 1188 ? -16.275 42.512 -10.182 1.00 43.47 1188 LEU A CA 1
ATOM 9129 C C . LEU A 1 1188 ? -17.539 42.794 -9.356 1.00 43.47 1188 LEU A C 1
ATOM 9131 O O . LEU A 1 1188 ? -18.588 42.230 -9.643 1.00 43.47 1188 LEU A O 1
ATOM 9135 N N . VAL A 1 1189 ? -17.491 43.747 -8.417 1.00 46.12 1189 VAL A N 1
ATOM 9136 C CA . VAL A 1 1189 ? -18.666 44.165 -7.624 1.00 46.12 1189 VAL A CA 1
ATOM 9137 C C . VAL A 1 1189 ? -19.772 44.767 -8.503 1.00 46.12 1189 VAL A C 1
ATOM 9139 O O . VAL A 1 1189 ? -20.951 44.486 -8.282 1.00 46.12 1189 VAL A O 1
ATOM 9142 N N . VAL A 1 1190 ? -19.414 45.554 -9.525 1.00 45.59 1190 VAL A N 1
ATOM 9143 C CA . VAL A 1 1190 ? -20.379 46.121 -10.488 1.00 45.59 1190 VAL A CA 1
ATOM 9144 C C . VAL A 1 1190 ? -20.991 45.032 -11.380 1.00 45.59 1190 VAL A C 1
ATOM 9146 O O . VAL A 1 1190 ? -22.189 45.086 -11.672 1.00 45.59 1190 VAL A O 1
ATOM 9149 N N . LEU A 1 1191 ? -20.212 44.016 -11.768 1.00 43.53 1191 LEU A N 1
ATOM 9150 C CA . LEU A 1 1191 ? -20.691 42.845 -12.513 1.00 43.53 1191 LEU A CA 1
ATOM 9151 C C . LEU A 1 1191 ? -21.643 41.986 -11.674 1.00 43.53 1191 LEU A C 1
ATOM 9153 O O . LEU A 1 1191 ? -22.711 41.629 -12.164 1.00 43.53 1191 LEU A O 1
ATOM 9157 N N . THR A 1 1192 ? -21.330 41.746 -10.399 1.00 44.34 1192 THR A N 1
ATOM 9158 C CA . THR A 1 1192 ? -22.210 41.018 -9.472 1.00 44.34 1192 THR A CA 1
ATOM 9159 C C . THR A 1 1192 ? -23.509 41.783 -9.209 1.00 44.34 1192 THR A C 1
ATOM 9161 O O . THR A 1 1192 ? -24.584 41.188 -9.205 1.00 44.34 1192 THR A O 1
ATOM 9164 N N . HIS A 1 1193 ? -23.457 43.115 -9.077 1.00 46.88 1193 HIS A N 1
ATOM 9165 C CA . HIS A 1 1193 ? -24.667 43.943 -8.980 1.00 46.88 1193 HIS A CA 1
ATOM 9166 C C . HIS A 1 1193 ? -25.510 43.906 -10.261 1.00 46.88 1193 HIS A C 1
ATOM 9168 O O . HIS A 1 1193 ? -26.736 43.848 -10.184 1.00 46.88 1193 HIS A O 1
ATOM 9174 N N . SER A 1 1194 ? -24.869 43.911 -11.433 1.00 44.97 1194 SER A N 1
ATOM 9175 C CA . SER A 1 1194 ? -25.559 43.845 -12.728 1.00 44.97 1194 SER A CA 1
ATOM 9176 C C . SER A 1 1194 ? -26.191 42.471 -12.965 1.00 44.97 1194 SER A C 1
ATOM 9178 O O . SER A 1 1194 ? -27.305 42.393 -13.480 1.00 44.97 1194 SER A O 1
ATOM 9180 N N . LEU A 1 1195 ? -25.524 41.398 -12.526 1.00 44.97 1195 LEU A N 1
ATOM 9181 C CA . LEU A 1 1195 ? -26.051 40.037 -12.569 1.00 44.97 1195 LEU A CA 1
ATOM 9182 C C . LEU A 1 1195 ? -27.243 39.889 -11.617 1.00 44.97 1195 LEU A C 1
ATOM 9184 O O . LEU A 1 1195 ? -28.297 39.438 -12.042 1.00 44.97 1195 LEU A O 1
ATOM 9188 N N . ASN A 1 1196 ? -27.139 40.384 -10.380 1.00 47.03 1196 ASN A N 1
ATOM 9189 C CA . ASN A 1 1196 ? -28.248 40.371 -9.420 1.00 47.03 1196 ASN A CA 1
ATOM 9190 C C . ASN A 1 1196 ? -29.445 41.219 -9.887 1.00 47.03 1196 ASN A C 1
ATOM 9192 O O . ASN A 1 1196 ? -30.593 40.822 -9.691 1.00 47.03 1196 ASN A O 1
ATOM 9196 N N . ALA A 1 1197 ? -29.202 42.357 -10.549 1.00 45.38 1197 ALA A N 1
ATOM 9197 C CA . ALA A 1 1197 ? -30.257 43.173 -11.152 1.00 45.38 1197 ALA A CA 1
ATOM 9198 C C . ALA A 1 1197 ? -30.942 42.461 -12.334 1.00 45.38 1197 ALA A C 1
ATOM 9200 O O . ALA A 1 1197 ? -32.164 42.551 -12.474 1.00 45.38 1197 ALA A O 1
ATOM 9201 N N . ALA A 1 1198 ? -30.187 41.710 -13.145 1.00 43.62 1198 ALA A N 1
ATOM 9202 C CA . ALA A 1 1198 ? -30.738 40.873 -14.209 1.00 43.62 1198 ALA A CA 1
ATOM 9203 C C . ALA A 1 1198 ? -31.571 39.711 -13.639 1.00 43.62 1198 ALA A C 1
ATOM 9205 O O . ALA A 1 1198 ? -32.689 39.478 -14.097 1.00 43.62 1198 ALA A O 1
ATOM 9206 N N . THR A 1 1199 ? -31.101 39.048 -12.578 1.00 47.38 1199 THR A N 1
ATOM 9207 C CA . THR A 1 1199 ? -31.843 37.984 -11.880 1.00 47.38 1199 THR A CA 1
ATOM 9208 C C . THR A 1 1199 ? -33.136 38.514 -11.247 1.00 47.38 1199 THR A C 1
ATOM 9210 O O . THR A 1 1199 ? -34.173 37.856 -11.312 1.00 47.38 1199 THR A O 1
ATOM 9213 N N . ALA A 1 1200 ? -33.126 39.742 -10.715 1.00 47.34 1200 ALA A N 1
ATOM 9214 C CA . ALA A 1 1200 ? -34.326 40.404 -10.198 1.00 47.34 1200 ALA A CA 1
ATOM 9215 C C . ALA A 1 1200 ? -35.339 40.769 -11.306 1.00 47.34 1200 ALA A C 1
ATOM 9217 O O . ALA A 1 1200 ? -36.547 40.653 -11.093 1.00 47.34 1200 ALA A O 1
ATOM 9218 N N . GLN A 1 1201 ? -34.876 41.159 -12.501 1.00 45.38 1201 GLN A N 1
ATOM 9219 C CA . GLN A 1 1201 ? -35.753 41.371 -13.663 1.00 45.38 1201 GLN A CA 1
ATOM 9220 C C . GLN A 1 1201 ? -36.351 40.058 -14.190 1.00 45.38 1201 GLN A C 1
ATOM 9222 O O . GLN A 1 1201 ? -37.521 40.035 -14.577 1.00 45.38 1201 GLN A O 1
ATOM 9227 N N . VAL A 1 1202 ? -35.597 38.954 -14.139 1.00 47.22 1202 VAL A N 1
ATOM 9228 C CA . VAL A 1 1202 ? -36.101 37.604 -14.450 1.00 47.22 1202 VAL A CA 1
ATOM 9229 C C . VAL A 1 1202 ? -37.161 37.170 -13.431 1.00 47.22 1202 VAL A C 1
ATOM 9231 O O . VAL A 1 1202 ? -38.213 36.677 -13.829 1.00 47.22 1202 VAL A O 1
ATOM 9234 N N . ALA A 1 1203 ? -36.962 37.445 -12.137 1.00 48.22 1203 ALA A N 1
ATOM 9235 C CA . ALA A 1 1203 ? -37.961 37.177 -11.099 1.00 48.22 1203 ALA A CA 1
ATOM 9236 C C . ALA A 1 1203 ? -39.244 38.022 -11.265 1.00 48.22 1203 ALA A C 1
ATOM 9238 O O . ALA A 1 1203 ? -40.349 37.520 -11.051 1.00 48.22 1203 ALA A O 1
ATOM 9239 N N . GLN A 1 1204 ? -39.134 39.283 -11.709 1.00 48.34 1204 GLN A N 1
ATOM 9240 C CA . GLN A 1 1204 ? -40.303 40.109 -12.047 1.00 48.34 1204 GLN A CA 1
ATOM 9241 C C . GLN A 1 1204 ? -41.073 39.570 -13.260 1.00 48.34 1204 GLN A C 1
ATOM 9243 O O . GLN A 1 1204 ? -42.305 39.519 -13.212 1.00 48.34 1204 GLN A O 1
ATOM 9248 N N . LEU A 1 1205 ? -40.373 39.133 -14.314 1.00 46.22 1205 LEU A N 1
ATOM 9249 C CA . LEU A 1 1205 ? -40.980 38.498 -15.491 1.00 46.22 1205 LEU A CA 1
ATOM 9250 C C . LEU A 1 1205 ? -41.660 37.169 -15.134 1.00 46.22 1205 LEU A C 1
ATOM 9252 O O . LEU A 1 1205 ? -42.763 36.914 -15.615 1.00 46.22 1205 LEU A O 1
ATOM 9256 N N . GLN A 1 1206 ? -41.066 36.381 -14.234 1.00 47.03 1206 GLN A N 1
ATOM 9257 C CA . GLN A 1 1206 ? -41.657 35.144 -13.725 1.00 47.03 1206 GLN A CA 1
ATOM 9258 C C . GLN A 1 1206 ? -42.948 35.424 -12.938 1.00 47.03 1206 GLN A C 1
ATOM 9260 O O . GLN A 1 1206 ? -43.974 34.817 -13.221 1.00 47.03 1206 GLN A O 1
ATOM 9265 N N . SER A 1 1207 ? -42.964 36.446 -12.070 1.00 47.66 1207 SER A N 1
ATOM 9266 C CA . SER A 1 1207 ? -44.190 36.848 -11.356 1.00 47.66 1207 SER A CA 1
ATOM 9267 C C . SER A 1 1207 ? -45.307 37.343 -12.292 1.00 47.66 1207 SER A C 1
ATOM 9269 O O . SER A 1 1207 ? -46.492 37.180 -12.000 1.00 47.66 1207 SER A O 1
ATOM 9271 N N . TYR A 1 1208 ? -44.946 37.921 -13.446 1.00 45.28 1208 TYR A N 1
ATOM 9272 C CA . TYR A 1 1208 ? -45.903 38.361 -14.463 1.00 45.28 1208 TYR A CA 1
ATOM 9273 C C . TYR A 1 1208 ? -46.511 37.167 -15.219 1.00 45.28 1208 TYR A C 1
ATOM 9275 O O . TYR A 1 1208 ? -47.708 37.178 -15.512 1.00 45.28 1208 TYR A O 1
ATOM 9283 N N . VAL A 1 1209 ? -45.721 36.112 -15.462 1.00 47.69 1209 VAL A N 1
ATOM 9284 C CA . VAL A 1 1209 ? -46.173 34.825 -16.026 1.00 47.69 1209 VAL A CA 1
ATOM 9285 C C . VAL A 1 1209 ? -47.059 34.065 -15.031 1.00 47.69 1209 VAL A C 1
ATOM 9287 O O . VAL A 1 1209 ? -48.135 33.597 -15.408 1.00 47.69 1209 VAL A O 1
ATOM 9290 N N . ASP A 1 1210 ? -46.677 34.035 -13.755 1.00 47.06 1210 ASP A N 1
ATOM 9291 C CA . ASP A 1 1210 ? -47.406 33.335 -12.689 1.00 47.06 1210 ASP A CA 1
ATOM 9292 C C . ASP A 1 1210 ? -48.732 34.035 -12.316 1.00 47.06 1210 ASP A C 1
ATOM 9294 O O . ASP A 1 1210 ? -49.647 33.404 -11.789 1.00 47.06 1210 ASP A O 1
ATOM 9298 N N . SER A 1 1211 ? -48.890 35.325 -12.651 1.00 48.06 1211 SER A N 1
ATOM 9299 C CA . SER A 1 1211 ? -50.137 36.088 -12.447 1.00 48.06 1211 SER A CA 1
ATOM 9300 C C . SER A 1 1211 ? -51.288 35.717 -13.403 1.00 48.06 1211 SER A C 1
ATOM 9302 O O . SER A 1 1211 ? -52.387 36.262 -13.284 1.00 48.06 1211 SER A O 1
ATOM 9304 N N . GLY A 1 1212 ? -51.065 34.793 -14.347 1.00 49.59 1212 GLY A N 1
ATOM 9305 C CA . GLY A 1 1212 ? -52.123 34.190 -15.167 1.00 49.59 1212 GLY A CA 1
ATOM 9306 C C . GLY A 1 1212 ? -52.725 35.080 -16.264 1.00 49.59 1212 GLY A C 1
ATOM 9307 O O . GLY A 1 1212 ? -53.763 34.731 -16.820 1.00 49.59 1212 GLY A O 1
ATOM 9308 N N . ASN A 1 1213 ? -52.095 36.208 -16.612 1.00 49.31 1213 ASN A N 1
ATOM 9309 C CA . ASN A 1 1213 ? -52.633 37.183 -17.578 1.00 49.31 1213 ASN A CA 1
ATOM 9310 C C . ASN A 1 1213 ? -52.087 37.071 -19.020 1.00 49.31 1213 ASN A C 1
ATOM 9312 O O . ASN A 1 1213 ? -52.283 37.987 -19.821 1.00 49.31 1213 ASN A O 1
ATOM 9316 N N . VAL A 1 1214 ? -51.429 35.970 -19.403 1.00 49.50 1214 VAL A N 1
ATOM 9317 C CA . VAL A 1 1214 ? -50.916 35.802 -20.777 1.00 49.50 1214 VAL A CA 1
ATOM 9318 C C . VAL A 1 1214 ? -51.910 35.001 -21.620 1.00 49.50 1214 VAL A C 1
ATOM 9320 O O . VAL A 1 1214 ? -51.977 33.776 -21.548 1.00 49.50 1214 VAL A O 1
ATOM 9323 N N . GLY A 1 1215 ? -52.704 35.716 -22.419 1.00 45.81 1215 GLY A N 1
ATOM 9324 C CA . GLY A 1 1215 ? -53.607 35.129 -23.408 1.00 45.81 1215 GLY A CA 1
ATOM 9325 C C . GLY A 1 1215 ? -52.855 34.335 -24.481 1.00 45.81 1215 GLY A C 1
ATOM 9326 O O . GLY A 1 1215 ? -51.772 34.724 -24.923 1.00 45.81 1215 GLY A O 1
ATOM 9327 N N . ALA A 1 1216 ? -53.447 33.210 -24.882 1.00 49.97 1216 ALA A N 1
ATOM 9328 C CA . ALA A 1 1216 ? -52.966 32.361 -25.963 1.00 49.97 1216 ALA A CA 1
ATOM 9329 C C . ALA A 1 1216 ? -52.862 33.149 -27.284 1.00 49.97 1216 ALA A C 1
ATOM 9331 O O . ALA A 1 1216 ? -53.740 33.945 -27.602 1.00 49.97 1216 ALA A O 1
ATOM 9332 N N . ASP A 1 1217 ? -51.799 32.873 -28.042 1.00 50.47 1217 ASP A N 1
ATOM 9333 C CA . ASP A 1 1217 ? -51.470 33.426 -29.364 1.00 50.47 1217 ASP A CA 1
ATOM 9334 C C . ASP A 1 1217 ? -50.947 34.876 -29.432 1.00 50.47 1217 ASP A C 1
ATOM 9336 O O . ASP A 1 1217 ? -51.611 35.771 -29.938 1.00 50.47 1217 ASP A O 1
ATOM 9340 N N . SER A 1 1218 ? -49.679 35.066 -29.027 1.00 44.72 1218 SER A N 1
ATOM 9341 C CA . SER A 1 1218 ? -48.625 35.726 -29.848 1.00 44.72 1218 SER A CA 1
ATOM 9342 C C . SER A 1 1218 ? -47.284 35.920 -29.116 1.00 44.72 1218 SER A C 1
ATOM 9344 O O . SER A 1 1218 ? -46.262 36.100 -29.774 1.00 44.72 1218 SER A O 1
ATOM 9346 N N . ASN A 1 1219 ? -47.230 35.808 -27.782 1.00 51.47 1219 ASN A N 1
ATOM 9347 C CA . ASN A 1 1219 ? -46.080 36.321 -27.009 1.00 51.47 1219 ASN A CA 1
ATOM 9348 C C . ASN A 1 1219 ? -45.030 35.276 -26.569 1.00 51.47 1219 ASN A C 1
ATOM 9350 O O . ASN A 1 1219 ? -43.954 35.652 -26.113 1.00 51.47 1219 ASN A O 1
ATOM 9354 N N . ALA A 1 1220 ? -45.252 33.969 -26.768 1.00 46.22 1220 ALA A N 1
ATOM 9355 C CA . ALA A 1 1220 ? -44.248 32.942 -26.433 1.00 46.22 1220 ALA A CA 1
ATOM 9356 C C . ALA A 1 1220 ? -42.982 33.027 -27.315 1.00 46.22 1220 ALA A C 1
ATOM 9358 O O . ALA A 1 1220 ? -41.884 32.695 -26.873 1.00 46.22 1220 ALA A O 1
ATOM 9359 N N . LYS A 1 1221 ? -43.116 33.527 -28.555 1.00 42.12 1221 LYS A N 1
ATOM 9360 C CA . LYS A 1 1221 ? -41.969 33.796 -29.437 1.00 42.12 1221 LYS A CA 1
ATOM 9361 C C . LYS A 1 1221 ? -41.168 35.015 -28.989 1.00 42.12 1221 LYS A C 1
ATOM 9363 O O . LYS A 1 1221 ? -39.951 34.973 -29.094 1.00 42.12 1221 LYS A O 1
ATOM 9368 N N . GLU A 1 1222 ? -41.811 36.060 -28.473 1.00 46.16 1222 GLU A N 1
ATOM 9369 C CA . GLU A 1 1222 ? -41.103 37.241 -27.958 1.00 46.16 1222 GLU A CA 1
ATOM 9370 C C . GLU A 1 1222 ? -40.349 36.925 -26.661 1.00 46.16 1222 GLU A C 1
ATOM 9372 O O . GLU A 1 1222 ? -39.212 37.360 -26.511 1.00 46.16 1222 GLU A O 1
ATOM 9377 N N . ILE A 1 1223 ? -40.910 36.081 -25.785 1.00 50.34 1223 ILE A N 1
ATOM 9378 C CA . ILE A 1 1223 ? -40.241 35.621 -24.555 1.00 50.34 1223 ILE A CA 1
ATOM 9379 C C . ILE A 1 1223 ? -39.059 34.691 -24.878 1.00 50.34 1223 ILE A C 1
ATOM 9381 O O . ILE A 1 1223 ? -37.978 34.856 -24.316 1.00 50.34 1223 ILE A O 1
ATOM 9385 N N . ALA A 1 1224 ? -39.212 33.765 -25.833 1.00 48.12 1224 ALA A N 1
ATOM 9386 C CA . ALA A 1 1224 ? -38.109 32.909 -26.278 1.00 48.12 1224 ALA A CA 1
ATOM 9387 C C . ALA A 1 1224 ? -37.002 33.705 -26.992 1.00 48.12 1224 ALA A C 1
ATOM 9389 O O . ALA A 1 1224 ? -35.825 33.416 -26.801 1.00 48.12 1224 ALA A O 1
ATOM 9390 N N . VAL A 1 1225 ? -37.357 34.733 -27.775 1.00 47.66 1225 VAL A N 1
ATOM 9391 C CA . VAL A 1 1225 ? -36.387 35.642 -28.409 1.00 47.66 1225 VAL A CA 1
ATOM 9392 C C . VAL A 1 1225 ? -35.696 36.518 -27.363 1.00 47.66 1225 VAL A C 1
ATOM 9394 O O . VAL A 1 1225 ? -34.486 36.686 -27.451 1.00 47.66 1225 VAL A O 1
ATOM 9397 N N . ALA A 1 1226 ? -36.403 37.008 -26.342 1.00 48.47 1226 ALA A N 1
ATOM 9398 C CA . ALA A 1 1226 ? -35.797 37.754 -25.239 1.00 48.47 1226 ALA A CA 1
ATOM 9399 C C . ALA A 1 1226 ? -34.816 36.886 -24.429 1.00 48.47 1226 ALA A C 1
ATOM 9401 O O . ALA A 1 1226 ? -33.715 37.342 -24.131 1.00 48.47 1226 ALA A O 1
ATOM 9402 N N . ALA A 1 1227 ? -35.161 35.622 -24.153 1.00 51.09 1227 ALA A N 1
ATOM 9403 C CA . ALA A 1 1227 ? -34.266 34.663 -23.502 1.00 51.09 1227 ALA A CA 1
ATOM 9404 C C . ALA A 1 1227 ? -33.041 34.329 -24.373 1.00 51.09 1227 ALA A C 1
ATOM 9406 O O . ALA A 1 1227 ? -31.920 34.291 -23.871 1.00 51.09 1227 ALA A O 1
ATOM 9407 N N . LEU A 1 1228 ? -33.225 34.169 -25.691 1.00 49.72 1228 LEU A N 1
ATOM 9408 C CA . LEU A 1 1228 ? -32.120 33.933 -26.625 1.00 49.72 1228 LEU A CA 1
ATOM 9409 C C . LEU A 1 1228 ? -31.190 35.153 -26.726 1.00 49.72 1228 LEU A C 1
ATOM 9411 O O . LEU A 1 1228 ? -29.974 34.996 -26.740 1.00 49.72 1228 LEU A O 1
ATOM 9415 N N . VAL A 1 1229 ? -31.747 36.369 -26.750 1.00 51.91 1229 VAL A N 1
ATOM 9416 C CA . VAL A 1 1229 ? -30.979 37.624 -26.731 1.00 51.91 1229 VAL A CA 1
ATOM 9417 C C . VAL A 1 1229 ? -30.206 37.763 -25.418 1.00 51.91 1229 VAL A C 1
ATOM 9419 O O . VAL A 1 1229 ? -29.051 38.176 -25.448 1.00 51.91 1229 VAL A O 1
ATOM 9422 N N . LEU A 1 1230 ? -30.780 37.352 -24.281 1.00 50.69 1230 LEU A N 1
ATOM 9423 C CA . LEU A 1 1230 ? -30.096 37.364 -22.985 1.00 50.69 1230 LEU A CA 1
ATOM 9424 C C . LEU A 1 1230 ? -28.913 36.381 -22.944 1.00 50.69 1230 LEU A C 1
ATOM 9426 O O . LEU A 1 1230 ? -27.837 36.734 -22.468 1.00 50.69 1230 LEU A O 1
ATOM 9430 N N . VAL A 1 1231 ? -29.088 35.174 -23.495 1.00 53.66 1231 VAL A N 1
ATOM 9431 C CA . VAL A 1 1231 ? -28.021 34.162 -23.604 1.00 53.66 1231 VAL A CA 1
ATOM 9432 C C . VAL A 1 1231 ? -26.915 34.634 -24.549 1.00 53.66 1231 VAL A C 1
ATOM 9434 O O . VAL A 1 1231 ? -25.738 34.498 -24.227 1.00 53.66 1231 VAL A O 1
ATOM 9437 N N . VAL A 1 1232 ? -27.263 35.265 -25.674 1.00 54.94 1232 VAL A N 1
ATOM 9438 C CA . VAL A 1 1232 ? -26.275 35.852 -26.594 1.00 54.94 1232 VAL A CA 1
ATOM 9439 C C . VAL A 1 1232 ? -25.522 37.009 -25.934 1.00 54.94 1232 VAL A C 1
ATOM 9441 O O . VAL A 1 1232 ? -24.305 37.082 -26.066 1.00 54.94 1232 VAL A O 1
ATOM 9444 N N . LEU A 1 1233 ? -26.193 37.876 -25.169 1.00 50.72 1233 LEU A N 1
ATOM 9445 C CA . LEU A 1 1233 ? -25.533 38.954 -24.423 1.00 50.72 1233 LEU A CA 1
ATOM 9446 C C . LEU A 1 1233 ? -24.608 38.419 -23.317 1.00 50.72 1233 LEU A C 1
ATOM 9448 O O . LEU A 1 1233 ? -23.533 38.980 -23.114 1.00 50.72 1233 LEU A O 1
ATOM 9452 N N . LEU A 1 1234 ? -24.974 37.315 -22.655 1.00 51.62 1234 LEU A N 1
ATOM 9453 C CA . LEU A 1 1234 ? -24.119 36.612 -21.689 1.00 51.62 1234 LEU A CA 1
ATOM 9454 C C . LEU A 1 1234 ? -22.888 35.992 -22.357 1.00 51.62 1234 LEU A C 1
ATOM 9456 O O . LEU A 1 1234 ? -21.781 36.131 -21.842 1.00 51.62 1234 LEU A O 1
ATOM 9460 N N . ILE A 1 1235 ? -23.054 35.376 -23.528 1.00 52.84 1235 ILE A N 1
ATOM 9461 C CA . ILE A 1 1235 ? -21.943 34.822 -24.312 1.00 52.84 1235 ILE A CA 1
ATOM 9462 C C . ILE A 1 1235 ? -21.021 35.946 -24.801 1.00 52.84 1235 ILE A C 1
ATOM 9464 O O . ILE A 1 1235 ? -19.806 35.831 -24.679 1.00 52.84 1235 ILE A O 1
ATOM 9468 N N . VAL A 1 1236 ? -21.564 37.070 -25.281 1.00 53.66 1236 VAL A N 1
ATOM 9469 C CA . VAL A 1 1236 ? -20.764 38.240 -25.683 1.00 53.66 1236 VAL A CA 1
ATOM 9470 C C . VAL A 1 1236 ? -20.037 38.848 -24.482 1.00 53.66 1236 VAL A C 1
ATOM 9472 O O . VAL A 1 1236 ? -18.863 39.189 -24.601 1.00 53.66 1236 VAL A O 1
ATOM 9475 N N . ALA A 1 1237 ? -20.669 38.935 -23.309 1.00 49.66 1237 ALA A N 1
ATOM 9476 C CA . ALA A 1 1237 ? -20.011 39.396 -22.087 1.00 49.66 1237 ALA A CA 1
ATOM 9477 C C . ALA A 1 1237 ? -18.870 38.455 -21.662 1.00 49.66 1237 ALA A C 1
ATOM 9479 O O . ALA A 1 1237 ? -17.784 38.932 -21.333 1.00 49.66 1237 ALA A O 1
ATOM 9480 N N . LEU A 1 1238 ? -19.075 37.137 -21.745 1.00 49.97 1238 LEU A N 1
ATOM 9481 C CA . LEU A 1 1238 ? -18.049 36.126 -21.474 1.00 49.97 1238 LEU A CA 1
ATOM 9482 C C . LEU A 1 1238 ? -16.899 36.189 -22.484 1.00 49.97 1238 LEU A C 1
ATOM 9484 O O . LEU A 1 1238 ? -15.742 36.104 -22.083 1.00 49.97 1238 LEU A O 1
ATOM 9488 N N . ILE A 1 1239 ? -17.188 36.427 -23.766 1.00 51.09 1239 ILE A N 1
ATOM 9489 C CA . ILE A 1 1239 ? -16.169 36.626 -24.804 1.00 51.09 1239 ILE A CA 1
ATOM 9490 C C . ILE A 1 1239 ? -15.405 37.934 -24.566 1.00 51.09 1239 ILE A C 1
ATOM 9492 O O . ILE A 1 1239 ? -14.186 37.946 -24.675 1.00 51.09 1239 ILE A O 1
ATOM 9496 N N . VAL A 1 1240 ? -16.064 39.031 -24.180 1.00 48.72 1240 VAL A N 1
ATOM 9497 C CA . VAL A 1 1240 ? -15.387 40.300 -23.851 1.00 48.72 1240 VAL A CA 1
ATOM 9498 C C . VAL A 1 1240 ? -14.508 40.157 -22.606 1.00 48.72 1240 VAL A C 1
ATOM 9500 O O . VAL A 1 1240 ? -13.411 40.718 -22.576 1.00 48.72 1240 VAL A O 1
ATOM 9503 N N . VAL A 1 1241 ? -14.949 39.398 -21.597 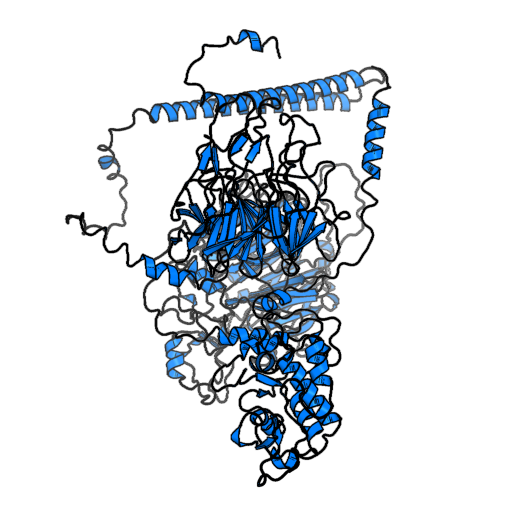1.00 49.03 1241 VAL A N 1
ATOM 9504 C CA . VAL A 1 1241 ? -14.135 39.059 -20.420 1.00 49.03 1241 VAL A CA 1
ATOM 9505 C C . VAL A 1 1241 ? -12.944 38.203 -20.838 1.00 49.03 1241 VAL A C 1
ATOM 9507 O O . VAL A 1 1241 ? -11.825 38.567 -20.499 1.00 49.03 1241 VAL A O 1
ATOM 9510 N N . ALA A 1 1242 ? -13.156 37.158 -21.641 1.00 45.97 1242 ALA A N 1
ATOM 9511 C CA . ALA A 1 1242 ? -12.097 36.290 -22.150 1.00 45.97 1242 ALA A CA 1
ATOM 9512 C C . ALA A 1 1242 ? -11.077 37.058 -23.004 1.00 45.97 1242 ALA A C 1
ATOM 9514 O O . ALA A 1 1242 ? -9.879 36.900 -22.814 1.00 45.97 1242 ALA A O 1
ATOM 9515 N N . VAL A 1 1243 ? -11.521 37.957 -23.887 1.00 46.09 1243 VAL A N 1
ATOM 9516 C CA . VAL A 1 1243 ? -10.645 38.798 -24.721 1.00 46.09 1243 VAL A CA 1
ATOM 9517 C C . VAL A 1 1243 ? -9.879 39.814 -23.868 1.00 46.09 1243 VAL A C 1
ATOM 9519 O O . VAL A 1 1243 ? -8.698 40.059 -24.119 1.00 46.09 1243 VAL A O 1
ATOM 9522 N N . LYS A 1 1244 ? -10.499 40.388 -22.827 1.00 41.78 1244 LYS A N 1
ATOM 9523 C CA . LYS A 1 1244 ? -9.813 41.309 -21.906 1.00 41.78 1244 LYS A CA 1
ATOM 9524 C C . LYS A 1 1244 ? -8.826 40.598 -20.984 1.00 41.78 1244 LYS A C 1
ATOM 9526 O O . LYS A 1 1244 ? -7.773 41.171 -20.721 1.00 41.78 1244 LYS A O 1
ATOM 9531 N N . THR A 1 1245 ? -9.112 39.379 -20.530 1.00 47.84 1245 THR A N 1
ATOM 9532 C CA . THR A 1 1245 ? -8.177 38.583 -19.721 1.00 47.84 1245 THR A CA 1
ATOM 9533 C C . THR A 1 1245 ? -7.028 38.030 -20.568 1.00 47.84 1245 THR A C 1
ATOM 9535 O O . THR A 1 1245 ? -5.890 38.035 -20.102 1.00 47.84 1245 THR A O 1
ATOM 9538 N N . TRP A 1 1246 ? -7.265 37.691 -21.843 1.00 38.97 1246 TRP A N 1
ATOM 9539 C CA . TRP A 1 1246 ? -6.207 37.323 -22.800 1.00 38.97 1246 TRP A CA 1
ATOM 9540 C C . TRP A 1 1246 ? -5.320 38.500 -23.238 1.00 38.97 1246 TRP A C 1
ATOM 9542 O O . TRP A 1 1246 ? -4.164 38.305 -23.611 1.00 38.97 1246 TRP A O 1
ATOM 9552 N N . ALA A 1 1247 ? -5.814 39.741 -23.172 1.00 38.25 1247 ALA A N 1
ATOM 9553 C CA . ALA A 1 1247 ? -5.036 40.927 -23.541 1.00 38.25 1247 ALA A CA 1
ATOM 9554 C C . ALA A 1 1247 ? -4.016 41.373 -22.467 1.00 38.25 1247 ALA A C 1
ATOM 9556 O O . ALA A 1 1247 ? -3.143 42.196 -22.759 1.00 38.25 1247 ALA A O 1
ATOM 9557 N N . VAL A 1 1248 ? -4.083 40.842 -21.238 1.00 39.38 1248 VAL A N 1
ATOM 9558 C CA . VAL A 1 1248 ? -3.192 41.243 -20.129 1.00 39.38 1248 VAL A CA 1
ATOM 9559 C C . VAL A 1 1248 ? -1.794 40.599 -20.216 1.00 39.38 1248 VAL A C 1
ATOM 9561 O O . VAL A 1 1248 ? -0.812 41.325 -20.037 1.00 39.38 1248 VAL A O 1
ATOM 9564 N N . PRO A 1 1249 ? -1.618 39.319 -20.603 1.00 35.47 1249 PRO A N 1
ATOM 9565 C CA . PRO A 1 1249 ? -0.279 38.762 -20.824 1.00 35.47 1249 PRO A CA 1
ATOM 9566 C C . PRO A 1 1249 ? 0.400 39.291 -22.100 1.00 35.47 1249 PRO A C 1
ATOM 9568 O O . PRO A 1 1249 ? 1.628 39.406 -22.145 1.00 35.47 1249 PRO A O 1
ATOM 9571 N N . ALA A 1 1250 ? -0.373 39.699 -23.116 1.00 33.91 1250 ALA A N 1
ATOM 9572 C CA . ALA A 1 1250 ? 0.158 40.213 -24.385 1.00 33.91 1250 ALA A CA 1
ATOM 9573 C C . ALA A 1 1250 ? 0.910 41.556 -24.243 1.00 33.91 1250 ALA A C 1
ATOM 9575 O O . ALA A 1 1250 ? 1.709 41.917 -25.108 1.00 33.91 1250 ALA A O 1
ATOM 9576 N N . ARG A 1 1251 ? 0.737 42.278 -23.123 1.00 32.44 1251 ARG A N 1
ATOM 9577 C CA . ARG A 1 1251 ? 1.478 43.518 -22.825 1.00 32.44 1251 ARG A CA 1
ATOM 9578 C C . ARG A 1 1251 ? 2.910 43.312 -22.318 1.00 32.44 1251 ARG A C 1
ATOM 9580 O O . ARG A 1 1251 ? 3.663 44.282 -22.312 1.00 32.44 1251 ARG A O 1
ATOM 9587 N N . ARG A 1 1252 ? 3.333 42.094 -21.941 1.00 35.16 1252 ARG A N 1
ATOM 9588 C CA . ARG A 1 1252 ? 4.733 41.834 -21.526 1.00 35.16 1252 ARG A CA 1
ATOM 9589 C C . ARG A 1 1252 ? 5.666 41.357 -22.649 1.00 35.16 1252 ARG A C 1
ATOM 9591 O O . ARG A 1 1252 ? 6.870 41.291 -22.424 1.00 35.16 1252 ARG A O 1
ATOM 9598 N N . ARG A 1 1253 ? 5.169 41.118 -23.871 1.00 31.97 1253 ARG A N 1
ATOM 9599 C CA . ARG A 1 1253 ? 6.001 40.827 -25.061 1.00 31.97 1253 ARG A CA 1
ATOM 9600 C C . ARG A 1 1253 ? 5.738 41.807 -26.210 1.00 31.97 1253 ARG A C 1
ATOM 9602 O O . ARG A 1 1253 ? 5.428 41.406 -27.321 1.00 31.97 1253 ARG A O 1
ATOM 9609 N N . ALA A 1 1254 ? 5.878 43.106 -25.968 1.00 31.58 1254 ALA A N 1
ATOM 9610 C CA . ALA A 1 1254 ? 5.969 44.079 -27.058 1.00 31.58 1254 ALA A CA 1
ATOM 9611 C C . ALA A 1 1254 ? 6.859 45.257 -26.658 1.00 31.58 1254 ALA A C 1
ATOM 9613 O O . ALA A 1 1254 ? 6.395 46.369 -26.431 1.00 31.58 1254 ALA A O 1
ATOM 9614 N N . ASN A 1 1255 ? 8.163 45.000 -26.573 1.00 33.25 1255 ASN A N 1
ATOM 9615 C CA . ASN A 1 1255 ? 9.167 46.051 -26.673 1.00 33.25 1255 ASN A CA 1
ATOM 9616 C C . ASN A 1 1255 ? 10.342 45.564 -27.533 1.00 33.25 1255 ASN A C 1
ATOM 9618 O O . ASN A 1 1255 ? 11.434 45.303 -27.047 1.00 33.25 1255 ASN A O 1
ATOM 9622 N N . SER A 1 1256 ? 10.099 45.415 -28.836 1.00 37.38 1256 SER A N 1
ATOM 9623 C CA . SER A 1 1256 ? 11.024 45.914 -29.860 1.00 37.38 1256 SER A CA 1
ATOM 9624 C C . SER A 1 1256 ? 10.326 45.979 -31.229 1.00 37.38 1256 SER A C 1
ATOM 9626 O O . SER A 1 1256 ? 9.913 44.982 -31.800 1.00 37.38 1256 SER A O 1
ATOM 9628 N N . GLN A 1 1257 ? 10.193 47.208 -31.731 1.00 37.59 1257 GLN A N 1
ATOM 9629 C CA . GLN A 1 1257 ? 10.026 47.578 -33.143 1.00 37.59 1257 GLN A CA 1
ATOM 9630 C C . GLN A 1 1257 ? 8.780 47.097 -33.921 1.00 37.59 1257 GLN A C 1
ATOM 9632 O O . GLN A 1 1257 ? 8.853 46.155 -34.701 1.00 37.59 1257 GLN A O 1
ATOM 9637 N N . ARG A 1 1258 ? 7.679 47.864 -33.847 1.00 29.86 1258 ARG A N 1
ATOM 9638 C CA . ARG A 1 1258 ? 6.858 48.356 -34.990 1.00 29.86 1258 ARG A CA 1
ATOM 9639 C C . ARG A 1 1258 ? 5.710 49.240 -34.459 1.00 29.86 1258 ARG A C 1
ATOM 9641 O O . ARG A 1 1258 ? 5.270 49.061 -33.332 1.00 29.86 1258 ARG A O 1
ATOM 9648 N N . GLY A 1 1259 ? 5.329 50.266 -35.229 1.00 32.38 1259 GLY A N 1
ATOM 9649 C CA . GLY A 1 1259 ? 4.497 51.408 -34.798 1.00 32.38 1259 GLY A CA 1
ATOM 9650 C C . GLY A 1 1259 ? 3.026 51.101 -34.450 1.00 32.38 1259 GLY A C 1
ATOM 9651 O O . GLY A 1 1259 ? 2.566 49.980 -34.651 1.00 32.38 1259 GLY A O 1
ATOM 9652 N N . PRO A 1 1260 ? 2.279 52.096 -33.925 1.00 31.05 1260 PRO A N 1
ATOM 9653 C CA . PRO A 1 1260 ? 0.970 51.885 -33.313 1.00 31.05 1260 PRO A CA 1
ATOM 9654 C C . PRO A 1 1260 ? -0.122 51.641 -34.363 1.00 31.05 1260 PRO A C 1
ATOM 9656 O O . PRO A 1 1260 ? -0.368 52.486 -35.224 1.00 31.05 1260 PRO A O 1
ATOM 9659 N N . VAL A 1 1261 ? -0.815 50.508 -34.255 1.00 31.81 1261 VAL A N 1
ATOM 9660 C CA . VAL A 1 1261 ? -2.086 50.263 -34.953 1.00 31.81 1261 VAL A CA 1
ATOM 9661 C C . VAL A 1 1261 ? -3.174 51.077 -34.244 1.00 31.81 1261 VAL A C 1
ATOM 9663 O O . VAL A 1 1261 ? -3.303 51.017 -33.020 1.00 31.81 1261 VAL A O 1
ATOM 9666 N N . LYS A 1 1262 ? -3.921 51.893 -34.996 1.00 32.72 1262 LYS A N 1
ATOM 9667 C CA . LYS A 1 1262 ? -5.008 52.728 -34.462 1.00 32.72 1262 LYS A CA 1
ATOM 9668 C C . LYS A 1 1262 ? -6.218 51.863 -34.100 1.00 32.72 1262 LYS A C 1
ATOM 9670 O O . LYS A 1 1262 ? -6.618 51.003 -34.873 1.00 32.72 1262 LYS A O 1
ATOM 9675 N N . LEU A 1 1263 ? -6.819 52.155 -32.945 1.00 31.36 1263 LEU A N 1
ATOM 9676 C CA . LEU A 1 1263 ? -7.972 51.450 -32.361 1.00 31.36 1263 LEU A CA 1
ATOM 9677 C C . LEU A 1 1263 ? -9.271 51.514 -33.192 1.00 31.36 1263 LEU A C 1
ATOM 9679 O O . LEU A 1 1263 ? -10.245 50.863 -32.832 1.00 31.36 1263 LEU A O 1
ATOM 9683 N N . GLU A 1 1264 ? -9.305 52.300 -34.267 1.00 32.53 1264 GLU A N 1
ATOM 9684 C CA . GLU A 1 1264 ? -10.514 52.531 -35.066 1.00 32.53 1264 GLU A CA 1
ATOM 9685 C C . GLU A 1 1264 ? -10.843 51.346 -36.000 1.00 32.53 1264 GLU A C 1
ATOM 9687 O O . GLU A 1 1264 ? -12.010 51.129 -36.291 1.00 32.53 1264 GLU A O 1
ATOM 9692 N N . ASP A 1 1265 ? -9.873 50.490 -36.354 1.00 33.75 1265 ASP A N 1
ATOM 9693 C CA . ASP A 1 1265 ? -10.101 49.325 -37.239 1.00 33.75 1265 ASP A CA 1
ATOM 9694 C C . ASP A 1 1265 ? -10.703 48.088 -36.533 1.00 33.75 1265 ASP A C 1
ATOM 9696 O O . ASP A 1 1265 ? -11.138 47.142 -37.192 1.00 33.75 1265 ASP A O 1
ATOM 9700 N N . LEU A 1 1266 ? -10.731 48.054 -35.193 1.00 36.00 1266 LEU A N 1
ATOM 9701 C CA . LEU A 1 1266 ? -11.277 46.911 -34.441 1.00 36.00 1266 LEU A CA 1
ATOM 9702 C C . LEU A 1 1266 ? -12.780 47.054 -34.143 1.00 36.00 1266 LEU A C 1
ATOM 9704 O O . LEU A 1 1266 ? -13.415 46.076 -33.763 1.00 36.00 1266 LEU A O 1
ATOM 9708 N N . SER A 1 1267 ? -13.349 48.249 -34.336 1.00 30.67 1267 SER A N 1
ATOM 9709 C CA . SER A 1 1267 ? -14.790 48.491 -34.183 1.00 30.67 1267 SER A CA 1
ATOM 9710 C C . SER A 1 1267 ? -15.602 48.067 -35.409 1.00 30.67 1267 SER A C 1
ATOM 9712 O O . SER A 1 1267 ? -16.797 47.853 -35.267 1.00 30.67 1267 SER A O 1
ATOM 9714 N N . ASP A 1 1268 ? -14.974 47.952 -36.584 1.00 29.92 1268 ASP A N 1
ATOM 9715 C CA . ASP A 1 1268 ? -15.653 47.587 -37.838 1.00 29.92 1268 ASP A CA 1
ATOM 9716 C C . ASP A 1 1268 ? -15.589 46.071 -38.138 1.00 29.92 1268 ASP A C 1
ATOM 9718 O O . ASP A 1 1268 ? -16.216 45.597 -39.086 1.00 29.92 1268 ASP A O 1
ATOM 9722 N N . ARG A 1 1269 ? -14.832 45.289 -37.347 1.00 38.16 1269 ARG A N 1
ATOM 9723 C CA . ARG A 1 1269 ? -14.732 43.814 -37.465 1.00 38.16 1269 ARG A CA 1
ATOM 9724 C C . ARG A 1 1269 ? -15.391 43.039 -36.311 1.00 38.16 1269 ARG A C 1
ATOM 9726 O O . ARG A 1 1269 ? -15.414 41.810 -36.383 1.00 38.16 1269 ARG A O 1
ATOM 9733 N N . ILE A 1 1270 ? -15.896 43.731 -35.286 1.00 31.75 1270 ILE A N 1
ATOM 9734 C CA . ILE A 1 1270 ? -16.831 43.210 -34.266 1.00 31.75 1270 ILE A CA 1
ATOM 9735 C C . ILE A 1 1270 ? -18.235 43.587 -34.721 1.00 31.75 1270 ILE A C 1
ATOM 9737 O O . ILE A 1 1270 ? -19.118 42.702 -34.692 1.00 31.75 1270 ILE A O 1
#

InterPro domains:
  IPR006652 Kelch repeat type 1 [SM00612] (812-871)
  IPR006652 Kelch repeat type 1 [SM00612] (872-922)
  IPR006652 Kelch repeat type 1 [SM00612] (923-975)
  IPR006652 Kelch repeat type 1 [SM00612] (976-1030)
  IPR006652 Kelch repeat type 1 [SM00612] (1031-1086)
  IPR011045 Nitrous oxide reductase, N-terminal [SSF50974] (299-539)
  IPR015915 Kelch-type beta-propeller [G3DSA:2.120.10.80] (747-987)
  IPR015915 Kelch-type beta-propeller [G3DSA:2.120.10.80] (988-1110)
  IPR015915 Kelch-type beta-propeller [SSF117281] (786-1049)
  IPR015943 WD40/YVTN repeat-like-containing domain superfamily [G3DSA:2.130.10.10] (368-542)
  IPR018143 Folate receptor-like [PF03024] (56-223)
  IPR052956 Mesenchyme-associated surface protein [PTHR46928] (359-774)
  IPR055188 Choice-of-anchor I domain [PF22494] (343-721)

Organism: Capsaspora owczarzaki (strain ATCC 30864) (NCBI:txid595528)